Protein AF-A0A1F5VXF1-F1 (afdb_monomer)

Structure (mmCIF, N/CA/C/O backbone):
data_AF-A0A1F5VXF1-F1
#
_entry.id   AF-A0A1F5VXF1-F1
#
loop_
_atom_site.group_PDB
_atom_site.id
_atom_site.type_symbol
_atom_site.label_atom_id
_atom_site.label_alt_id
_atom_site.label_comp_id
_atom_site.label_asym_id
_atom_site.label_entity_id
_atom_site.label_seq_id
_atom_site.pdbx_PDB_ins_code
_atom_site.Cartn_x
_atom_site.Cartn_y
_atom_site.Cartn_z
_atom_site.occupancy
_atom_site.B_iso_or_equiv
_atom_site.auth_seq_id
_atom_site.auth_comp_id
_atom_site.auth_asym_id
_atom_site.auth_atom_id
_atom_site.pdbx_PDB_model_num
ATOM 1 N N . MET A 1 1 ? 38.633 -67.587 11.290 1.00 34.06 1 MET A N 1
ATOM 2 C CA . MET A 1 1 ? 39.852 -68.099 11.952 1.00 34.06 1 MET A CA 1
ATOM 3 C C . MET A 1 1 ? 40.812 -66.940 12.156 1.00 34.06 1 MET A C 1
ATOM 5 O O . MET A 1 1 ? 41.387 -66.480 11.185 1.00 34.06 1 MET A O 1
ATOM 9 N N . CYS A 1 2 ? 40.861 -66.429 13.385 1.00 26.14 2 CYS A N 1
ATOM 10 C CA . CYS A 1 2 ? 42.018 -65.940 14.148 1.00 26.14 2 CYS A CA 1
ATOM 11 C C . CYS A 1 2 ? 41.472 -65.063 15.280 1.00 26.14 2 CYS A C 1
ATOM 13 O O . CYS A 1 2 ? 40.596 -64.229 15.069 1.00 26.14 2 CYS A O 1
ATOM 15 N N . ALA A 1 3 ? 41.905 -65.400 16.489 1.00 30.88 3 ALA A N 1
ATOM 16 C CA . ALA A 1 3 ? 41.352 -64.979 17.761 1.00 30.88 3 ALA A CA 1
ATOM 17 C C . ALA A 1 3 ? 41.831 -63.583 18.192 1.00 30.88 3 ALA A C 1
ATOM 19 O O . ALA A 1 3 ? 42.852 -63.086 17.726 1.00 30.88 3 ALA A O 1
ATOM 20 N N . PHE A 1 4 ? 41.048 -63.010 19.107 1.00 34.38 4 PHE A N 1
ATOM 21 C CA . PHE A 1 4 ? 41.261 -61.791 19.882 1.00 34.38 4 PHE A CA 1
ATOM 22 C C . PHE A 1 4 ? 42.680 -61.635 20.451 1.00 34.38 4 PHE A C 1
ATOM 24 O O . PHE A 1 4 ? 43.220 -62.589 21.005 1.00 34.38 4 PHE A O 1
ATOM 31 N N . ASP A 1 5 ? 43.165 -60.390 20.515 1.00 29.59 5 ASP A N 1
ATOM 32 C CA . ASP A 1 5 ? 43.606 -59.875 21.812 1.00 29.59 5 ASP A CA 1
ATOM 33 C C . ASP A 1 5 ? 43.200 -58.406 22.016 1.00 29.59 5 ASP A C 1
ATOM 35 O O . ASP A 1 5 ? 43.254 -57.566 21.117 1.00 29.59 5 ASP A O 1
ATOM 39 N N . ASN A 1 6 ? 42.708 -58.155 23.223 1.00 43.22 6 ASN A N 1
ATOM 40 C CA . ASN A 1 6 ? 42.123 -56.925 23.724 1.00 43.22 6 ASN A CA 1
ATOM 41 C C . ASN A 1 6 ? 43.217 -55.915 24.074 1.00 43.22 6 ASN A C 1
ATOM 43 O O . ASN A 1 6 ? 44.123 -56.260 24.830 1.00 43.22 6 ASN A O 1
ATOM 47 N N . ARG A 1 7 ? 43.050 -54.659 23.626 1.00 37.84 7 ARG A N 1
ATOM 48 C CA . ARG A 1 7 ? 43.332 -53.384 24.340 1.00 37.84 7 ARG A CA 1
ATOM 49 C C . ARG A 1 7 ? 43.581 -52.254 23.330 1.00 37.84 7 ARG A C 1
ATOM 51 O O . ARG A 1 7 ? 44.729 -51.947 23.046 1.00 37.84 7 ARG A O 1
ATOM 58 N N . ALA A 1 8 ? 42.512 -51.640 22.805 1.00 37.00 8 ALA A N 1
ATOM 59 C CA . ALA A 1 8 ? 42.504 -50.248 22.291 1.00 37.00 8 ALA A CA 1
ATOM 60 C C . ALA A 1 8 ? 41.122 -49.780 21.755 1.00 37.00 8 ALA A C 1
ATOM 62 O O . ALA A 1 8 ? 41.051 -48.853 20.951 1.00 37.00 8 ALA A O 1
ATOM 63 N N . SER A 1 9 ? 39.997 -50.396 22.141 1.00 42.25 9 SER A N 1
ATOM 64 C CA . SER A 1 9 ? 38.721 -50.226 21.416 1.00 42.25 9 SER A CA 1
ATOM 65 C C . SER A 1 9 ? 37.739 -49.184 21.968 1.00 42.25 9 SER A C 1
ATOM 67 O O . SER A 1 9 ? 36.578 -49.207 21.580 1.00 42.25 9 SER A O 1
ATOM 69 N N . ILE A 1 10 ? 38.167 -48.236 22.809 1.00 40.75 10 ILE A N 1
ATOM 70 C CA . ILE A 1 10 ? 37.302 -47.093 23.182 1.00 40.75 10 ILE A CA 1
ATOM 71 C C . ILE A 1 10 ? 37.828 -45.781 22.581 1.00 40.75 10 ILE A C 1
ATOM 73 O O . ILE A 1 10 ? 37.040 -44.996 22.068 1.00 40.75 10 ILE A O 1
ATOM 77 N N . ALA A 1 11 ? 39.146 -45.577 22.487 1.00 39.94 11 ALA A N 1
ATOM 78 C CA . ALA A 1 11 ? 39.702 -44.345 21.910 1.00 39.94 11 ALA A CA 1
ATOM 79 C C . ALA A 1 11 ? 39.515 -44.232 20.380 1.00 39.94 11 ALA A C 1
ATOM 81 O O . ALA A 1 11 ? 39.262 -43.143 19.874 1.00 39.94 11 ALA A O 1
ATOM 82 N N . ASN A 1 12 ? 39.558 -45.348 19.642 1.00 42.38 12 ASN A N 1
ATOM 83 C CA . ASN A 1 12 ? 39.394 -45.323 18.182 1.00 42.38 12 ASN A CA 1
ATOM 84 C C . ASN A 1 12 ? 37.930 -45.226 17.724 1.00 42.38 12 ASN A C 1
ATOM 86 O O . ASN A 1 12 ? 37.684 -44.751 16.620 1.00 42.38 12 ASN A O 1
ATOM 90 N N . TYR A 1 13 ? 36.957 -45.613 18.558 1.00 42.59 13 TYR A N 1
ATOM 91 C CA . TYR A 1 13 ? 35.538 -45.420 18.234 1.00 42.59 13 TYR A CA 1
ATOM 92 C C . TYR A 1 13 ? 35.141 -43.947 18.387 1.00 42.59 13 TYR A C 1
ATOM 94 O O . TYR A 1 13 ? 34.459 -43.412 17.522 1.00 42.59 13 TYR A O 1
ATOM 102 N N . TYR A 1 14 ? 35.656 -43.257 19.413 1.00 43.12 14 TYR A N 1
ATOM 103 C CA . TYR A 1 14 ? 35.453 -41.814 19.554 1.00 43.12 14 TYR A CA 1
ATOM 104 C C . TYR A 1 14 ? 36.180 -41.012 18.470 1.00 43.12 14 TYR A C 1
ATOM 106 O O . TYR A 1 14 ? 35.607 -40.046 17.984 1.00 43.12 14 TYR A O 1
ATOM 114 N N . LEU A 1 15 ? 37.376 -41.419 18.020 1.00 42.12 15 LEU A N 1
ATOM 115 C CA . LEU A 1 15 ? 38.070 -40.712 16.933 1.00 42.12 15 LEU A CA 1
ATOM 116 C C . LEU A 1 15 ? 37.389 -40.898 15.567 1.00 42.12 15 LEU A C 1
ATOM 118 O O . LEU A 1 15 ? 37.301 -39.946 14.803 1.00 42.12 15 LEU A O 1
ATOM 122 N N . VAL A 1 16 ? 36.870 -42.093 15.262 1.00 46.31 16 VAL A N 1
ATOM 123 C CA . VAL A 1 16 ? 36.152 -42.344 13.999 1.00 46.31 16 VAL A CA 1
ATOM 124 C C . VAL A 1 16 ? 34.763 -41.701 14.014 1.00 46.31 16 VAL A C 1
ATOM 126 O O . VAL A 1 16 ? 34.360 -41.134 13.006 1.00 46.31 16 VAL A O 1
ATOM 129 N N . VAL A 1 17 ? 34.061 -41.693 15.153 1.00 48.44 17 VAL A N 1
ATOM 130 C CA . VAL A 1 17 ? 32.784 -40.972 15.293 1.00 48.44 17 VAL A CA 1
ATOM 131 C C . VAL A 1 17 ? 32.999 -39.456 15.275 1.00 48.44 17 VAL A C 1
ATOM 133 O O . VAL A 1 17 ? 32.222 -38.763 14.633 1.00 48.44 17 VAL A O 1
ATOM 136 N N . LEU A 1 18 ? 34.082 -38.928 15.859 1.00 43.34 18 LEU A N 1
ATOM 137 C CA . LEU A 1 18 ? 34.434 -37.507 15.743 1.00 43.34 18 LEU A CA 1
ATOM 138 C C . LEU A 1 18 ? 34.889 -37.130 14.328 1.00 43.34 18 LEU A C 1
ATOM 140 O O . LEU A 1 18 ? 34.574 -36.034 13.889 1.00 43.34 18 LEU A O 1
ATOM 144 N N . CYS A 1 19 ? 35.556 -38.016 13.581 1.00 36.12 19 CYS A N 1
ATOM 145 C CA . CYS A 1 19 ? 35.872 -37.773 12.171 1.00 36.12 19 CYS A CA 1
ATOM 146 C C . CYS A 1 19 ? 34.642 -37.889 11.258 1.00 36.12 19 CYS A C 1
ATOM 148 O O . CYS A 1 19 ? 34.554 -37.138 10.298 1.00 36.12 19 CYS A O 1
ATOM 150 N N . ILE A 1 20 ? 33.679 -38.770 11.547 1.00 42.03 20 ILE A N 1
ATOM 151 C CA . ILE A 1 20 ? 32.423 -38.867 10.781 1.00 42.03 20 ILE A CA 1
ATOM 152 C C . ILE A 1 20 ? 31.496 -37.693 11.117 1.00 42.03 20 ILE A C 1
ATOM 154 O O . ILE A 1 20 ? 30.922 -37.113 10.207 1.00 42.03 20 ILE A O 1
ATOM 158 N N . ILE A 1 21 ? 31.418 -37.270 12.383 1.00 43.28 21 ILE A N 1
ATOM 159 C CA . ILE A 1 21 ? 30.711 -36.045 12.779 1.00 43.28 21 ILE A CA 1
ATOM 160 C C . ILE A 1 21 ? 31.430 -34.815 12.218 1.00 43.28 21 ILE A C 1
ATOM 162 O O . ILE A 1 21 ? 30.759 -33.915 11.747 1.00 43.28 21 ILE A O 1
ATOM 166 N N . ALA A 1 22 ? 32.764 -34.783 12.158 1.00 38.69 22 ALA A N 1
ATOM 167 C CA . ALA A 1 22 ? 33.488 -33.697 11.499 1.00 38.69 22 ALA A CA 1
ATOM 168 C C . ALA A 1 22 ? 33.308 -33.712 9.975 1.00 38.69 22 ALA A C 1
ATOM 170 O O . ALA A 1 22 ? 33.244 -32.647 9.395 1.00 38.69 22 ALA A O 1
ATOM 171 N N . VAL A 1 23 ? 33.174 -34.863 9.308 1.00 35.53 23 VAL A N 1
ATOM 172 C CA . VAL A 1 23 ? 32.897 -34.923 7.857 1.00 35.53 23 VAL A CA 1
ATOM 173 C C . VAL A 1 23 ? 31.427 -34.616 7.543 1.00 35.53 23 VAL A C 1
ATOM 175 O O . VAL A 1 23 ? 31.153 -34.018 6.510 1.00 35.53 23 VAL A O 1
ATOM 178 N N . ILE A 1 24 ? 30.486 -34.943 8.433 1.00 35.91 24 ILE A N 1
ATOM 179 C CA . ILE A 1 24 ? 29.073 -34.548 8.305 1.00 35.91 24 ILE A CA 1
ATOM 180 C C . ILE A 1 24 ? 28.904 -33.058 8.624 1.00 35.91 24 ILE A C 1
ATOM 182 O O . ILE A 1 24 ? 28.286 -32.353 7.840 1.00 35.91 24 ILE A O 1
ATOM 186 N N . LEU A 1 25 ? 29.549 -32.542 9.675 1.00 33.66 25 LEU A N 1
ATOM 187 C CA . LEU A 1 25 ? 29.563 -31.110 9.986 1.00 33.66 25 LEU A CA 1
ATOM 188 C C . LEU A 1 25 ? 30.375 -30.304 8.970 1.00 33.66 25 LEU A C 1
ATOM 190 O O . LEU A 1 25 ? 30.070 -29.143 8.770 1.00 33.66 25 LEU A O 1
ATOM 194 N N . VAL A 1 26 ? 31.368 -30.889 8.294 1.00 33.47 26 VAL A N 1
ATOM 195 C CA . VAL A 1 26 ? 32.073 -30.236 7.179 1.00 33.47 26 VAL A CA 1
ATOM 196 C C . VAL A 1 26 ? 31.274 -30.345 5.878 1.00 33.47 26 VAL A C 1
ATOM 198 O O . VAL A 1 26 ? 31.354 -29.426 5.086 1.00 33.47 26 VAL A O 1
ATOM 201 N N . ASN A 1 27 ? 30.428 -31.356 5.658 1.00 28.70 27 ASN A N 1
ATOM 202 C CA . ASN A 1 27 ? 29.498 -31.343 4.516 1.00 28.70 27 ASN A CA 1
ATOM 203 C C . ASN A 1 27 ? 28.272 -30.442 4.748 1.00 28.70 27 ASN A C 1
ATOM 205 O O . ASN A 1 27 ? 27.774 -29.866 3.787 1.00 28.70 27 ASN A O 1
ATOM 209 N N . GLU A 1 28 ? 27.824 -30.255 5.992 1.00 31.94 28 GLU A N 1
ATOM 210 C CA . GLU A 1 28 ? 26.800 -29.258 6.342 1.00 31.94 28 GLU A CA 1
ATOM 211 C C . GLU A 1 28 ? 27.391 -27.838 6.466 1.00 31.94 28 GLU A C 1
ATOM 213 O O . GLU A 1 28 ? 26.698 -26.871 6.173 1.00 31.94 28 GLU A O 1
ATOM 218 N N . ALA A 1 29 ? 28.688 -27.691 6.775 1.00 29.91 29 ALA A N 1
ATOM 219 C CA . ALA A 1 29 ? 29.400 -26.403 6.766 1.00 29.91 29 ALA A CA 1
ATOM 220 C C . ALA A 1 29 ? 30.117 -26.071 5.438 1.00 29.91 29 ALA A C 1
ATOM 222 O O . ALA A 1 29 ? 30.647 -24.974 5.301 1.00 29.91 29 ALA A O 1
ATOM 223 N N . ILE A 1 30 ? 30.119 -26.973 4.446 1.00 31.50 30 ILE A N 1
ATOM 224 C CA . ILE A 1 30 ? 30.472 -26.679 3.038 1.00 31.50 30 ILE A CA 1
ATOM 225 C C . ILE A 1 30 ? 29.205 -26.400 2.201 1.00 31.50 30 ILE A C 1
ATOM 227 O O . ILE A 1 30 ? 29.298 -25.961 1.059 1.00 31.50 30 ILE A O 1
ATOM 231 N N . ALA A 1 31 ? 28.007 -26.505 2.789 1.00 31.73 31 ALA A N 1
ATOM 232 C CA . ALA A 1 31 ? 26.781 -25.902 2.252 1.00 31.73 31 ALA A CA 1
ATOM 233 C C . ALA A 1 31 ? 26.610 -24.426 2.681 1.00 31.73 31 ALA A C 1
ATOM 235 O O . ALA A 1 31 ? 25.496 -23.916 2.763 1.00 31.73 31 ALA A O 1
ATOM 236 N N . GLY A 1 32 ? 27.721 -23.742 2.965 1.00 35.91 32 GLY A N 1
ATOM 237 C CA . GLY A 1 32 ? 27.763 -22.339 3.356 1.00 35.91 32 GLY A CA 1
ATOM 238 C C . GLY A 1 32 ? 29.030 -21.662 2.850 1.00 35.91 32 GLY A C 1
ATOM 239 O O . GLY A 1 32 ? 29.898 -21.350 3.652 1.00 35.91 32 GLY A O 1
ATOM 240 N N . ASP A 1 33 ? 29.149 -21.520 1.529 1.00 29.86 33 ASP A N 1
ATOM 241 C CA . ASP A 1 33 ? 29.588 -20.298 0.826 1.00 29.86 33 ASP A CA 1
ATOM 242 C C . ASP A 1 33 ? 29.550 -20.584 -0.687 1.00 29.86 33 ASP A C 1
ATOM 244 O O . ASP A 1 33 ? 30.559 -20.873 -1.332 1.00 29.86 33 ASP A O 1
ATOM 248 N N . SER A 1 34 ? 28.343 -20.574 -1.256 1.00 26.91 34 SER A N 1
ATOM 249 C CA . SER A 1 34 ? 28.175 -20.148 -2.642 1.00 26.91 34 SER A CA 1
ATOM 250 C C . SER A 1 34 ? 27.785 -18.678 -2.592 1.00 26.91 34 SER A C 1
ATOM 252 O O . SER A 1 34 ? 26.605 -18.326 -2.553 1.00 26.91 34 SER A O 1
ATOM 254 N N . SER A 1 35 ? 28.783 -17.810 -2.544 1.00 32.94 35 SER A N 1
ATOM 255 C CA . SER A 1 35 ? 28.605 -16.429 -2.960 1.00 32.94 35 SER A CA 1
ATOM 256 C C . SER A 1 35 ? 28.038 -16.435 -4.390 1.00 32.94 35 SER A C 1
ATOM 258 O O . SER A 1 35 ? 28.580 -17.101 -5.268 1.00 32.94 35 SER A O 1
ATOM 260 N N . SER A 1 36 ? 26.928 -15.705 -4.557 1.00 31.98 36 SER A N 1
ATOM 261 C CA . SER A 1 36 ? 26.269 -15.282 -5.805 1.00 31.98 36 SER A CA 1
ATOM 262 C C . SER A 1 36 ? 25.545 -16.330 -6.668 1.00 31.98 36 SER A C 1
ATOM 264 O O . SER A 1 36 ? 25.931 -16.558 -7.806 1.00 31.98 36 SER A O 1
ATOM 266 N N . ALA A 1 37 ? 24.434 -16.880 -6.173 1.00 30.59 37 ALA A N 1
ATOM 267 C CA . ALA A 1 37 ? 23.272 -17.182 -7.019 1.00 30.59 37 ALA A CA 1
ATOM 268 C C . ALA A 1 37 ? 22.028 -16.660 -6.286 1.00 30.59 37 ALA A C 1
ATOM 270 O O . ALA A 1 37 ? 21.797 -16.992 -5.122 1.00 30.59 37 ALA A O 1
ATOM 271 N N . SER A 1 38 ? 21.289 -15.754 -6.905 1.00 41.97 38 SER A N 1
ATOM 272 C CA . SER A 1 38 ? 20.246 -14.969 -6.266 1.00 41.97 38 SER A CA 1
ATOM 273 C C . SER A 1 38 ? 19.035 -15.833 -5.867 1.00 41.97 38 SER A C 1
ATOM 275 O O . SER A 1 38 ? 18.482 -16.603 -6.653 1.00 41.97 38 SER A O 1
ATOM 277 N N . SER A 1 39 ? 18.609 -15.714 -4.605 1.00 60.97 39 SER A N 1
ATOM 278 C CA . SER A 1 39 ? 17.524 -16.507 -4.005 1.00 60.97 39 SER A CA 1
ATOM 279 C C . SER A 1 39 ? 16.139 -16.229 -4.601 1.00 60.97 39 SER A C 1
ATOM 281 O O . SER A 1 39 ? 15.223 -17.026 -4.414 1.00 60.97 39 SER A O 1
ATOM 283 N N . TRP A 1 40 ? 15.957 -15.119 -5.327 1.00 77.75 40 TRP A N 1
ATOM 284 C CA . TRP A 1 40 ? 14.632 -14.699 -5.789 1.00 77.75 40 TRP A CA 1
ATOM 285 C C . TRP A 1 40 ? 14.115 -15.546 -6.957 1.00 77.75 40 TRP A C 1
ATOM 287 O O . TRP A 1 40 ? 12.923 -15.806 -7.025 1.00 77.75 40 TRP A O 1
ATOM 297 N N . ALA A 1 41 ? 14.960 -16.022 -7.875 1.00 82.31 41 ALA A N 1
ATOM 298 C CA . ALA A 1 41 ? 14.481 -16.805 -9.022 1.00 82.31 41 ALA A CA 1
ATOM 299 C C . ALA A 1 41 ? 14.079 -18.245 -8.638 1.00 82.31 41 ALA A C 1
ATOM 301 O O . ALA A 1 41 ? 13.403 -18.941 -9.402 1.00 82.31 41 ALA A O 1
ATOM 302 N N . GLN A 1 42 ? 14.475 -18.712 -7.449 1.00 84.69 42 GLN A N 1
ATOM 303 C CA . GLN A 1 42 ? 14.173 -20.059 -6.981 1.00 84.69 42 GLN A CA 1
ATOM 304 C C . GLN A 1 42 ? 12.659 -20.256 -6.825 1.00 84.69 42 GLN A C 1
ATOM 306 O O . GLN A 1 42 ? 11.990 -19.534 -6.093 1.00 84.69 42 GLN A O 1
ATOM 311 N N . GLY A 1 43 ? 12.106 -21.258 -7.515 1.00 86.50 43 GLY A N 1
ATOM 312 C CA . GLY A 1 43 ? 10.668 -21.549 -7.476 1.00 86.50 43 GLY A CA 1
ATOM 313 C C . GLY A 1 43 ? 9.793 -20.560 -8.257 1.00 86.50 43 GLY A C 1
ATOM 314 O O . GLY A 1 43 ? 8.565 -20.622 -8.137 1.00 86.50 43 GLY A O 1
ATOM 315 N N . TYR A 1 44 ? 10.389 -19.676 -9.069 1.00 92.94 44 TYR A N 1
ATOM 316 C CA . TYR A 1 44 ? 9.641 -18.776 -9.945 1.00 92.94 44 TYR A CA 1
ATOM 317 C C . TYR A 1 44 ? 8.814 -19.586 -10.953 1.00 92.94 44 TYR A C 1
ATOM 319 O O . TYR A 1 44 ? 9.301 -20.506 -11.609 1.00 92.94 44 TYR A O 1
ATOM 327 N N . THR A 1 45 ? 7.528 -19.277 -11.030 1.00 95.62 45 THR A N 1
ATOM 328 C CA . THR A 1 45 ? 6.485 -20.118 -11.611 1.00 95.62 45 THR A CA 1
ATOM 329 C C . THR A 1 45 ? 5.651 -19.300 -12.588 1.00 95.62 45 THR A C 1
ATOM 331 O O . THR A 1 45 ? 5.203 -18.199 -12.267 1.00 95.62 45 THR A O 1
ATOM 334 N N . LEU A 1 46 ? 5.409 -19.868 -13.768 1.00 96.88 46 LEU A N 1
ATOM 335 C CA . LEU A 1 46 ? 4.450 -19.378 -14.750 1.00 96.88 46 LEU A CA 1
ATOM 336 C C . LEU A 1 46 ? 3.086 -20.006 -14.497 1.00 96.88 46 LEU A C 1
ATOM 338 O O . LEU A 1 46 ? 2.974 -21.226 -14.373 1.00 96.88 46 LEU A O 1
ATOM 342 N N . ILE A 1 47 ? 2.052 -19.172 -14.514 1.00 96.81 47 ILE A N 1
ATOM 343 C CA . ILE A 1 47 ? 0.651 -19.574 -14.469 1.00 96.81 47 ILE A CA 1
ATOM 344 C C . ILE A 1 47 ? -0.042 -19.012 -15.710 1.00 96.81 47 ILE A C 1
ATOM 346 O O . ILE A 1 47 ? -0.054 -17.798 -15.927 1.00 96.81 47 ILE A O 1
ATOM 350 N N . LEU A 1 48 ? -0.627 -19.896 -16.518 1.00 95.44 48 LEU A N 1
ATOM 351 C CA . LEU A 1 48 ? -1.451 -19.521 -17.665 1.00 95.44 48 LEU A CA 1
ATOM 352 C C . LEU A 1 48 ? -2.929 -19.654 -17.326 1.00 95.44 48 LEU A C 1
ATOM 354 O O . LEU A 1 48 ? -3.353 -20.621 -16.682 1.00 95.44 48 LEU A O 1
ATOM 358 N N . MET A 1 49 ? -3.708 -18.690 -17.807 1.00 94.75 49 MET A N 1
ATOM 359 C CA . MET A 1 49 ? -5.114 -18.557 -17.472 1.00 94.75 49 MET A CA 1
ATOM 360 C C . MET A 1 49 ? -6.002 -18.320 -18.693 1.00 94.75 49 MET A C 1
ATOM 362 O O . MET A 1 49 ? -5.637 -17.638 -19.651 1.00 94.75 49 MET A O 1
ATOM 366 N N . SER A 1 50 ? -7.231 -18.819 -18.610 1.00 92.88 50 SER A N 1
ATOM 367 C CA . SER A 1 50 ? -8.282 -18.657 -19.613 1.00 92.88 50 SER A CA 1
ATOM 368 C C . SER A 1 50 ? -9.210 -17.472 -19.357 1.00 92.88 50 SER A C 1
ATOM 370 O O . SER A 1 50 ? -10.327 -17.465 -19.885 1.00 92.88 50 SER A O 1
ATOM 372 N N . ASN A 1 51 ? -8.821 -16.535 -18.490 1.00 91.81 51 ASN A N 1
ATOM 373 C CA . ASN A 1 51 ? -9.680 -15.419 -18.107 1.00 91.81 51 ASN A CA 1
ATOM 374 C C . ASN A 1 51 ? -9.970 -14.513 -19.307 1.00 91.81 51 ASN A C 1
ATOM 376 O O . ASN A 1 51 ? -9.170 -14.394 -20.236 1.00 91.81 51 ASN A O 1
ATOM 380 N N . LYS A 1 52 ? -11.145 -13.887 -19.301 1.00 89.56 52 LYS A N 1
ATOM 381 C CA . LYS A 1 52 ? -11.609 -13.035 -20.408 1.00 89.56 52 LYS A CA 1
ATOM 382 C C . LYS A 1 52 ? -11.182 -11.588 -20.258 1.00 89.56 52 LYS A C 1
ATOM 384 O O . LYS A 1 52 ? -11.019 -10.884 -21.250 1.00 89.56 52 LYS A O 1
ATOM 389 N N . ASP A 1 53 ? -11.068 -11.145 -19.018 1.00 90.50 53 ASP A N 1
ATOM 390 C CA . ASP A 1 53 ? -10.801 -9.767 -18.669 1.00 90.50 53 ASP A CA 1
ATOM 391 C C . ASP A 1 53 ? -9.979 -9.686 -17.385 1.00 90.50 53 ASP A C 1
ATOM 393 O O . ASP A 1 53 ? -9.638 -10.680 -16.738 1.00 90.50 53 ASP A O 1
ATOM 397 N N . ILE A 1 54 ? -9.635 -8.456 -17.037 1.00 90.88 54 ILE A N 1
ATOM 398 C CA . ILE A 1 54 ? -8.806 -8.162 -15.883 1.00 90.88 54 ILE A CA 1
ATOM 399 C C . ILE A 1 54 ? -9.490 -8.420 -14.542 1.00 90.88 54 ILE A C 1
ATOM 401 O O . ILE A 1 54 ? -8.807 -8.652 -13.551 1.00 90.88 54 ILE A O 1
ATOM 405 N N . SER A 1 55 ? -10.823 -8.382 -14.481 1.00 89.19 55 SER A N 1
ATOM 406 C CA . SER A 1 55 ? -11.540 -8.681 -13.245 1.00 89.19 55 SER A CA 1
ATOM 407 C C . SER A 1 55 ? -11.376 -10.154 -12.903 1.00 89.19 55 SER A C 1
ATOM 409 O O . SER A 1 55 ? -10.957 -10.473 -11.796 1.00 89.19 55 SER A O 1
ATOM 411 N N . GLU A 1 56 ? -11.617 -11.029 -13.880 1.00 93.50 56 GLU A N 1
ATOM 412 C CA . GLU A 1 56 ? -11.415 -12.469 -13.720 1.00 93.50 56 GLU A CA 1
ATOM 413 C C . GLU A 1 56 ? -9.932 -12.800 -13.420 1.00 93.50 56 GLU A C 1
ATOM 415 O O . GLU A 1 56 ? -9.645 -13.653 -12.582 1.00 93.50 56 GLU A O 1
ATOM 420 N N . ALA A 1 57 ? -8.977 -12.097 -14.044 1.00 93.56 57 ALA A N 1
ATOM 421 C CA . ALA A 1 57 ? -7.546 -12.294 -13.782 1.00 93.56 57 ALA A CA 1
ATOM 422 C C . ALA A 1 57 ? -7.118 -11.822 -12.373 1.00 93.56 57 ALA A C 1
ATOM 424 O O . ALA A 1 57 ? -6.313 -12.479 -11.713 1.00 93.56 57 ALA A O 1
ATOM 425 N N . ASN A 1 58 ? -7.685 -10.717 -11.877 1.00 88.12 58 ASN A N 1
ATOM 426 C CA . ASN A 1 58 ? -7.490 -10.265 -10.496 1.00 88.12 58 ASN A CA 1
ATOM 427 C C . ASN A 1 58 ? -8.069 -11.277 -9.492 1.00 88.12 58 ASN A C 1
ATOM 429 O O . ASN A 1 58 ? -7.404 -11.607 -8.515 1.00 88.12 58 ASN A O 1
ATOM 433 N N . GLU A 1 59 ? -9.251 -11.841 -9.759 1.00 88.19 59 GLU A N 1
ATOM 434 C CA . GLU A 1 59 ? -9.831 -12.911 -8.931 1.00 88.19 59 GLU A CA 1
ATOM 435 C C . GLU A 1 59 ? -8.952 -14.172 -8.908 1.00 88.19 59 GLU A C 1
ATOM 437 O O . GLU A 1 59 ? -8.861 -14.851 -7.883 1.00 88.19 59 GLU A O 1
ATOM 442 N N . ALA A 1 60 ? -8.295 -14.506 -10.023 1.00 92.62 60 ALA A N 1
ATOM 443 C CA . ALA A 1 60 ? -7.332 -15.603 -10.083 1.00 92.62 60 ALA A CA 1
ATOM 444 C C . ALA A 1 60 ? -6.075 -15.306 -9.253 1.00 92.62 60 ALA A C 1
ATOM 446 O O . ALA A 1 60 ? -5.668 -16.146 -8.449 1.00 92.62 60 ALA A O 1
ATOM 447 N N . ARG A 1 61 ? -5.501 -14.102 -9.384 1.00 92.81 61 ARG A N 1
ATOM 448 C CA . ARG A 1 61 ? -4.368 -13.639 -8.566 1.00 92.81 61 ARG A CA 1
ATOM 449 C C . ARG A 1 61 ? -4.697 -13.716 -7.079 1.00 92.81 61 ARG A C 1
ATOM 451 O O . ARG A 1 61 ? -3.946 -14.323 -6.317 1.00 92.81 61 ARG A O 1
ATOM 458 N N . ASP A 1 62 ? -5.816 -13.130 -6.672 1.00 83.44 62 ASP A N 1
ATOM 459 C CA . ASP A 1 62 ? -6.225 -13.066 -5.268 1.00 83.44 62 ASP A CA 1
ATOM 460 C C . ASP A 1 62 ? -6.482 -14.471 -4.715 1.00 83.44 62 ASP A C 1
ATOM 462 O O . ASP A 1 62 ? -6.127 -14.769 -3.573 1.00 83.44 62 ASP A O 1
ATOM 466 N N . TYR A 1 63 ? -7.009 -15.378 -5.545 1.00 85.25 63 TYR A N 1
ATOM 467 C CA . TYR A 1 63 ? -7.132 -16.786 -5.191 1.00 85.25 63 TYR A CA 1
ATOM 468 C C . TYR A 1 63 ? -5.769 -17.451 -4.978 1.00 85.25 63 TYR A C 1
ATOM 470 O O . TYR A 1 63 ? -5.574 -18.068 -3.933 1.00 85.25 63 TYR A O 1
ATOM 478 N N . VAL A 1 64 ? -4.803 -17.286 -5.886 1.00 84.00 64 VAL A N 1
ATOM 479 C CA . VAL A 1 64 ? -3.439 -17.820 -5.703 1.00 84.00 64 VAL A CA 1
ATOM 480 C C . VAL A 1 64 ? -2.803 -17.282 -4.418 1.00 84.00 64 VAL A C 1
ATOM 482 O O . VAL A 1 64 ? -2.286 -18.057 -3.611 1.00 84.00 64 VAL A O 1
ATOM 485 N N . ILE A 1 65 ? -2.926 -15.976 -4.180 1.00 80.25 65 ILE A N 1
ATOM 486 C CA . ILE A 1 65 ? -2.443 -15.305 -2.969 1.00 80.25 65 ILE A CA 1
ATOM 487 C C . ILE A 1 65 ? -3.156 -15.820 -1.705 1.00 80.25 65 ILE A C 1
ATOM 489 O O . ILE A 1 65 ? -2.546 -15.937 -0.639 1.00 80.25 65 ILE A O 1
ATOM 493 N N . SER A 1 66 ? -4.442 -16.173 -1.790 1.00 74.00 66 SER A N 1
ATOM 494 C CA . SER A 1 66 ? -5.192 -16.777 -0.676 1.00 74.00 66 SER A CA 1
ATOM 495 C C . SER A 1 66 ? -4.724 -18.194 -0.328 1.00 74.00 66 SER A C 1
ATOM 497 O O . SER A 1 66 ? -4.911 -18.635 0.802 1.00 74.00 66 SER A O 1
ATOM 499 N N . GLN A 1 67 ? -4.117 -18.906 -1.284 1.00 79.06 67 GLN A N 1
ATOM 500 C CA . GLN A 1 67 ? -3.569 -20.251 -1.087 1.00 79.06 67 GLN A CA 1
ATOM 501 C C . GLN A 1 67 ? -2.101 -20.240 -0.624 1.00 79.06 67 GLN A C 1
ATOM 503 O O . GLN A 1 67 ? -1.496 -21.305 -0.522 1.00 79.06 67 GLN A O 1
ATOM 508 N N . GLY A 1 68 ? -1.533 -19.061 -0.346 1.00 70.50 68 GLY A N 1
ATOM 509 C CA . GLY A 1 68 ? -0.146 -18.897 0.099 1.00 70.50 68 GLY A CA 1
ATOM 510 C C . GLY A 1 68 ? 0.865 -18.666 -1.028 1.00 70.50 68 GLY A C 1
ATOM 511 O O . GLY A 1 68 ? 2.062 -18.678 -0.769 1.00 70.50 68 GLY A O 1
ATOM 512 N N . GLY A 1 69 ? 0.419 -18.467 -2.273 1.00 80.56 69 GLY A N 1
ATOM 513 C CA . GLY A 1 69 ? 1.299 -18.027 -3.358 1.00 80.56 69 GLY A CA 1
ATOM 514 C C . GLY A 1 69 ? 1.626 -16.531 -3.284 1.00 80.56 69 GLY A C 1
ATOM 515 O O . GLY A 1 69 ? 0.881 -15.750 -2.696 1.00 80.56 69 GLY A O 1
ATOM 516 N N . ALA A 1 70 ? 2.703 -16.116 -3.943 1.00 86.25 70 ALA A N 1
ATOM 517 C CA . ALA A 1 70 ? 3.039 -14.711 -4.172 1.00 86.25 70 ALA A CA 1
ATOM 518 C C . ALA A 1 70 ? 3.058 -14.442 -5.679 1.00 86.25 70 ALA A C 1
ATOM 520 O O . ALA A 1 70 ? 3.679 -15.195 -6.424 1.00 86.25 70 ALA A O 1
ATOM 521 N N . ILE A 1 71 ? 2.391 -13.387 -6.149 1.00 94.88 71 ILE A N 1
ATOM 522 C CA . ILE A 1 71 ? 2.358 -13.032 -7.575 1.00 94.88 71 ILE A CA 1
ATOM 523 C C . ILE A 1 71 ? 3.207 -11.784 -7.798 1.00 94.88 71 ILE A C 1
ATOM 525 O O . ILE A 1 71 ? 2.848 -10.706 -7.341 1.00 94.88 71 ILE A O 1
ATOM 529 N N . ALA A 1 72 ? 4.313 -11.933 -8.526 1.00 96.19 72 ALA A N 1
ATOM 530 C CA . ALA A 1 72 ? 5.200 -10.833 -8.882 1.00 96.19 72 ALA A CA 1
ATOM 531 C C . ALA A 1 72 ? 4.611 -9.971 -9.998 1.00 96.19 72 ALA A C 1
ATOM 533 O O . ALA A 1 72 ? 4.495 -8.755 -9.858 1.00 96.19 72 ALA A O 1
ATOM 534 N N . ILE A 1 73 ? 4.216 -10.623 -11.093 1.00 98.00 73 ILE A N 1
ATOM 535 C CA . ILE A 1 73 ? 3.680 -9.976 -12.286 1.00 98.00 73 ILE A CA 1
ATOM 536 C C . ILE A 1 73 ? 2.316 -10.573 -12.610 1.00 98.00 73 ILE A C 1
ATOM 538 O O . ILE A 1 73 ? 2.187 -11.784 -12.786 1.00 98.00 73 ILE A O 1
ATOM 542 N N . LEU A 1 74 ? 1.313 -9.715 -12.759 1.00 97.56 74 LEU A N 1
ATOM 543 C CA . LEU A 1 74 ? 0.049 -10.043 -13.405 1.00 97.56 74 LEU A CA 1
ATOM 544 C C . LEU A 1 74 ? 0.032 -9.364 -14.776 1.00 97.56 74 LEU A C 1
ATOM 546 O O . LEU A 1 74 ? -0.094 -8.150 -14.854 1.00 97.56 74 LEU A O 1
ATOM 550 N N . SER A 1 75 ? 0.144 -10.135 -15.857 1.00 96.12 75 SER A N 1
ATOM 551 C CA . SER A 1 75 ? -0.057 -9.662 -17.229 1.00 96.12 75 SER A CA 1
ATOM 552 C C . SER A 1 75 ? -1.440 -10.111 -17.712 1.00 96.12 75 SER A C 1
ATOM 554 O O . SER A 1 75 ? -1.592 -11.213 -18.258 1.00 96.12 75 SER A O 1
ATOM 556 N N . PRO A 1 76 ? -2.475 -9.292 -17.477 1.00 92.50 76 PRO A N 1
ATOM 557 C CA . PRO A 1 76 ? -3.843 -9.689 -17.728 1.00 92.50 76 PRO A CA 1
ATOM 558 C C . PRO A 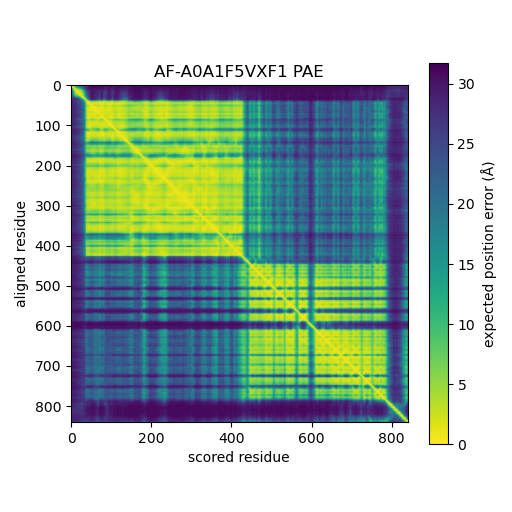1 76 ? -4.145 -9.780 -19.235 1.00 92.50 76 PRO A C 1
ATOM 560 O O . PRO A 1 76 ? -3.554 -9.050 -20.031 1.00 92.50 76 PRO A O 1
ATOM 563 N N . PRO A 1 77 ? -5.114 -10.626 -19.627 1.00 92.38 77 PRO A N 1
ATOM 564 C CA . PRO A 1 77 ? -5.886 -11.500 -18.746 1.00 92.38 77 PRO A CA 1
ATOM 565 C C . PRO A 1 77 ? -5.293 -12.914 -18.607 1.00 92.38 77 PRO A C 1
ATOM 567 O O . PRO A 1 77 ? -5.894 -13.735 -17.930 1.00 92.38 77 PRO A O 1
ATOM 570 N N . HIS A 1 78 ? -4.153 -13.235 -19.231 1.00 94.31 78 HIS A N 1
ATOM 571 C CA . HIS A 1 78 ? -3.756 -14.638 -19.440 1.00 94.31 78 HIS A CA 1
ATOM 572 C C . HIS A 1 78 ? -2.527 -15.120 -18.666 1.00 94.31 78 HIS A C 1
ATOM 574 O O . HIS A 1 78 ? -2.342 -16.331 -18.556 1.00 94.31 78 HIS A O 1
ATOM 580 N N . VAL A 1 79 ? -1.676 -14.230 -18.150 1.00 96.31 79 VAL A N 1
ATOM 581 C CA . VAL A 1 79 ? -0.367 -14.621 -17.603 1.00 96.31 79 VAL A CA 1
ATOM 582 C C . VAL A 1 79 ? -0.180 -14.083 -16.187 1.00 96.31 79 VAL A C 1
ATOM 584 O O . VAL A 1 79 ? -0.353 -12.892 -15.938 1.00 96.31 79 VAL A O 1
ATOM 587 N N . MET A 1 80 ? 0.233 -14.953 -15.266 1.00 97.38 80 MET A N 1
ATOM 588 C CA . MET A 1 80 ? 0.789 -14.568 -13.966 1.00 97.38 80 MET A CA 1
ATOM 589 C C . MET A 1 80 ? 2.150 -15.216 -13.762 1.00 97.38 80 MET A C 1
ATOM 591 O O . MET A 1 80 ? 2.352 -16.374 -14.127 1.00 97.38 80 MET A O 1
ATOM 595 N N . LEU A 1 81 ? 3.056 -14.476 -13.134 1.00 97.94 81 LEU A N 1
ATOM 596 C CA . LEU A 1 81 ? 4.384 -14.933 -12.750 1.00 97.94 81 LEU A CA 1
ATOM 597 C C . LEU A 1 81 ? 4.586 -14.689 -11.259 1.00 97.94 81 LEU A C 1
ATOM 599 O O . LEU A 1 81 ? 4.230 -13.623 -10.754 1.00 97.94 81 LEU A O 1
ATOM 603 N N . GLY A 1 82 ? 5.169 -15.648 -10.552 1.00 95.25 82 GLY A N 1
ATOM 604 C CA . GLY A 1 82 ? 5.425 -15.506 -9.122 1.00 95.25 82 GLY A CA 1
ATOM 605 C C . GLY A 1 82 ? 5.907 -16.794 -8.475 1.00 95.25 82 GLY A C 1
ATOM 606 O O . GLY A 1 82 ? 6.439 -17.665 -9.149 1.00 95.25 82 GLY A O 1
ATOM 607 N N . TRP A 1 83 ? 5.706 -16.934 -7.172 1.00 91.69 83 TRP A N 1
ATOM 608 C CA . TRP A 1 83 ? 6.154 -18.082 -6.391 1.00 91.69 83 TRP A CA 1
ATOM 609 C C . TRP A 1 83 ? 4.969 -18.864 -5.855 1.00 91.69 83 TRP A C 1
ATOM 611 O O . TRP A 1 83 ? 4.060 -18.311 -5.235 1.00 91.69 83 TRP A O 1
ATOM 621 N N . ILE A 1 84 ? 4.997 -20.172 -6.092 1.00 88.06 84 ILE A N 1
ATOM 622 C CA . ILE A 1 84 ? 3.956 -21.103 -5.672 1.00 88.06 84 ILE A CA 1
ATOM 623 C C . ILE A 1 84 ? 4.597 -22.136 -4.744 1.00 88.06 84 ILE A C 1
ATOM 625 O O . ILE A 1 84 ? 5.444 -22.905 -5.206 1.00 88.06 84 ILE A O 1
ATOM 629 N N . PRO A 1 85 ? 4.217 -22.169 -3.452 1.00 79.12 85 PRO A N 1
ATOM 630 C CA . PRO A 1 85 ? 4.682 -23.183 -2.517 1.00 79.12 85 PRO A CA 1
ATOM 631 C C . PRO A 1 85 ? 4.496 -24.618 -3.021 1.00 79.12 85 PRO A C 1
ATOM 633 O O . PRO A 1 85 ? 3.584 -24.940 -3.792 1.00 79.12 85 PRO A O 1
ATOM 636 N N . ALA A 1 86 ? 5.350 -25.522 -2.546 1.00 77.94 86 ALA A N 1
ATOM 637 C CA . ALA A 1 86 ? 5.238 -26.933 -2.886 1.00 77.94 86 ALA A CA 1
ATOM 638 C C . ALA A 1 86 ? 3.872 -27.503 -2.448 1.00 77.94 86 ALA A C 1
ATOM 640 O O . ALA A 1 86 ? 3.388 -27.241 -1.350 1.00 77.94 86 ALA A O 1
ATOM 641 N N . GLY A 1 87 ? 3.240 -28.299 -3.315 1.00 78.94 87 GLY A N 1
ATOM 642 C CA . GLY A 1 87 ? 2.001 -29.017 -2.994 1.00 78.94 87 GLY A CA 1
ATOM 643 C C . GLY A 1 87 ? 0.693 -28.224 -3.125 1.00 78.94 87 GLY A C 1
ATOM 644 O O . GLY A 1 87 ? -0.371 -28.820 -2.957 1.00 78.94 87 GLY A O 1
ATOM 645 N N . ILE A 1 88 ? 0.719 -26.926 -3.465 1.00 83.75 88 ILE A N 1
ATOM 646 C CA . ILE A 1 88 ? -0.528 -26.165 -3.699 1.00 83.75 88 ILE A CA 1
ATOM 647 C C . ILE A 1 88 ? -0.970 -26.130 -5.168 1.00 83.75 88 ILE A C 1
ATOM 649 O O . ILE A 1 88 ? -2.139 -25.869 -5.434 1.00 83.75 88 ILE A O 1
ATOM 653 N N . SER A 1 89 ? -0.082 -26.437 -6.121 1.00 85.88 89 SER A N 1
ATOM 654 C CA . SER A 1 89 ? -0.381 -26.357 -7.565 1.00 85.88 89 SER A CA 1
ATOM 655 C C . SER A 1 89 ? -1.624 -27.165 -7.969 1.00 85.88 89 SER A C 1
ATOM 657 O O . SER A 1 89 ? -2.476 -26.655 -8.694 1.00 85.88 89 SER A O 1
ATOM 659 N N . ASP A 1 90 ? -1.799 -28.372 -7.420 1.00 85.94 90 ASP A N 1
ATOM 660 C CA . ASP A 1 90 ? -2.964 -29.230 -7.696 1.00 85.94 90 ASP A CA 1
ATOM 661 C C . ASP A 1 90 ? -4.291 -28.626 -7.210 1.00 85.94 90 ASP A C 1
ATOM 663 O O . ASP A 1 90 ? -5.352 -28.933 -7.752 1.00 85.94 90 ASP A O 1
ATOM 667 N N . LYS A 1 91 ? -4.251 -27.750 -6.197 1.00 86.25 91 LYS A N 1
ATOM 668 C CA . LYS A 1 91 ? -5.437 -27.034 -5.698 1.00 86.25 91 LYS A CA 1
ATOM 669 C C . LYS A 1 91 ? -5.817 -25.862 -6.601 1.00 86.25 91 LYS A C 1
ATOM 671 O O . LYS A 1 91 ? -6.990 -25.501 -6.662 1.00 86.25 91 LYS A O 1
ATOM 676 N N . LEU A 1 92 ? -4.829 -25.269 -7.272 1.00 92.00 92 LEU A N 1
ATOM 677 C CA . LEU A 1 92 ? -5.003 -24.106 -8.139 1.00 92.00 92 LEU A CA 1
ATOM 678 C C . LEU A 1 92 ? -5.539 -24.497 -9.519 1.00 92.00 92 LEU A C 1
ATOM 680 O O . LEU A 1 92 ? -6.388 -23.798 -10.071 1.00 92.00 92 LEU A O 1
ATOM 684 N N . LEU A 1 93 ? -5.066 -25.617 -10.071 1.00 94.19 93 LEU A N 1
ATOM 685 C CA . LEU A 1 93 ? -5.441 -26.068 -11.411 1.00 94.19 93 LEU A CA 1
ATOM 686 C C . LEU A 1 93 ? -6.962 -26.251 -11.559 1.00 94.19 93 LEU A C 1
ATOM 688 O O . LEU A 1 93 ? -7.627 -26.913 -10.761 1.00 94.19 93 LEU A O 1
ATOM 692 N N . GLY A 1 94 ? -7.524 -25.658 -12.615 1.00 92.31 94 GLY A N 1
ATOM 693 C CA . GLY A 1 94 ? -8.954 -25.702 -12.923 1.00 92.31 94 GLY A CA 1
ATOM 694 C C . GLY A 1 94 ? -9.827 -24.771 -12.071 1.00 92.31 94 GLY A C 1
ATOM 695 O O . GLY A 1 94 ? -11.055 -24.825 -12.185 1.00 92.31 94 GLY A O 1
ATOM 696 N N . LYS A 1 95 ? -9.237 -23.922 -11.220 1.00 93.00 95 LYS A N 1
ATOM 697 C CA . LYS A 1 95 ? -9.939 -22.897 -10.430 1.00 93.00 95 LYS A CA 1
ATOM 698 C C . LYS A 1 95 ? -9.646 -21.507 -10.978 1.00 93.00 95 LYS A C 1
ATOM 700 O O . LYS A 1 95 ? -8.551 -21.249 -11.455 1.00 93.00 95 LYS A O 1
ATOM 705 N N . ASN A 1 96 ? -10.641 -20.623 -10.936 1.00 91.75 96 ASN A N 1
ATOM 706 C CA . ASN A 1 96 ? -10.535 -19.217 -11.350 1.00 91.75 96 ASN A CA 1
ATOM 707 C C . ASN A 1 96 ? -9.890 -19.005 -12.738 1.00 91.75 96 ASN A C 1
ATOM 709 O O . ASN A 1 96 ? -9.243 -17.995 -12.982 1.00 91.75 96 ASN A O 1
ATOM 713 N N . GLY A 1 97 ? -10.069 -19.957 -13.662 1.00 93.06 97 GLY A N 1
ATOM 714 C CA . GLY A 1 97 ? -9.496 -19.893 -15.009 1.00 93.06 97 GLY A CA 1
ATOM 715 C C . GLY A 1 97 ? -8.034 -20.336 -15.120 1.00 93.06 97 GLY A C 1
ATOM 716 O O . GLY A 1 97 ? -7.488 -20.260 -16.211 1.00 93.06 97 GLY A O 1
ATOM 717 N N . ILE A 1 98 ? -7.400 -20.826 -14.052 1.00 96.19 98 ILE A N 1
ATOM 718 C CA . ILE A 1 98 ? -6.023 -21.339 -14.078 1.00 96.19 98 ILE A CA 1
ATOM 719 C C . ILE A 1 98 ? -5.979 -22.665 -14.850 1.00 96.19 98 ILE A C 1
ATOM 721 O O . ILE A 1 98 ? -6.537 -23.673 -14.411 1.00 96.19 98 ILE A O 1
ATOM 725 N N . GLU A 1 99 ? -5.307 -22.670 -16.002 1.00 94.06 99 GLU A N 1
ATOM 726 C CA . GLU A 1 99 ? -5.234 -23.827 -16.906 1.00 94.06 99 GLU A CA 1
ATOM 727 C C . GLU A 1 99 ? -3.921 -24.598 -16.771 1.00 94.06 99 GLU A C 1
ATOM 729 O O . GLU A 1 99 ? -3.893 -25.813 -16.968 1.00 94.06 99 GLU A O 1
ATOM 734 N N . PHE A 1 100 ? -2.825 -23.901 -16.473 1.00 93.56 100 PHE A N 1
ATOM 735 C CA . PHE A 1 100 ? -1.492 -24.483 -16.540 1.00 93.56 100 PHE A CA 1
ATOM 736 C C . PHE A 1 100 ? -0.526 -23.776 -15.592 1.00 93.56 100 PHE A C 1
ATOM 738 O O . PHE A 1 100 ? -0.569 -22.556 -15.459 1.00 93.56 100 PHE A O 1
ATOM 745 N N . ILE A 1 101 ? 0.344 -24.552 -14.945 1.00 95.44 101 ILE A N 1
ATOM 746 C CA . ILE A 1 101 ? 1.350 -24.078 -13.990 1.00 95.44 101 ILE A CA 1
ATOM 747 C C . ILE A 1 101 ? 2.667 -24.792 -14.303 1.00 95.44 101 ILE A C 1
ATOM 749 O O . ILE A 1 101 ? 2.678 -26.015 -14.447 1.00 95.44 101 ILE A O 1
ATOM 753 N N . THR A 1 102 ? 3.773 -24.056 -14.417 1.00 94.12 102 THR A N 1
ATOM 754 C CA . THR A 1 102 ? 5.097 -24.636 -14.691 1.00 94.12 102 THR A CA 1
ATOM 755 C C . THR A 1 102 ? 6.228 -23.820 -14.077 1.00 94.12 102 THR A C 1
ATOM 757 O O . THR A 1 102 ? 6.148 -22.600 -13.968 1.00 94.12 102 THR A O 1
ATOM 760 N N . GLN A 1 103 ? 7.317 -24.504 -13.739 1.00 93.12 103 GLN A N 1
ATOM 761 C CA . GLN A 1 103 ? 8.611 -23.911 -13.374 1.00 93.12 103 GLN A CA 1
ATOM 762 C C . GLN A 1 103 ? 9.684 -24.164 -14.445 1.00 93.12 103 GLN A C 1
ATOM 764 O O . GLN A 1 103 ? 10.830 -23.760 -14.301 1.00 93.12 103 GLN A O 1
ATOM 769 N N . SER A 1 104 ? 9.328 -24.861 -15.528 1.00 93.12 104 SER A N 1
ATOM 770 C CA . SER A 1 104 ? 10.210 -25.137 -16.664 1.00 93.12 104 SER A CA 1
ATOM 771 C C . SER A 1 104 ? 9.822 -24.294 -17.878 1.00 93.12 104 SER A C 1
ATOM 773 O O . SER A 1 104 ? 8.620 -24.064 -18.067 1.00 93.12 104 SER A O 1
ATOM 775 N N . PRO A 1 105 ? 10.794 -23.896 -18.726 1.00 93.38 105 PRO A N 1
ATOM 776 C CA . PRO A 1 105 ? 10.516 -23.148 -19.946 1.00 93.38 105 PRO A CA 1
ATOM 777 C C . PRO A 1 105 ? 9.497 -23.851 -20.846 1.00 93.38 105 PRO A C 1
ATOM 779 O O . PRO A 1 105 ? 9.471 -25.082 -20.930 1.00 93.38 105 PRO A O 1
ATOM 782 N N . ILE A 1 106 ? 8.694 -23.064 -21.560 1.00 93.62 106 ILE A N 1
ATOM 783 C CA . ILE A 1 106 ? 7.687 -23.566 -22.501 1.00 93.62 106 ILE A CA 1
ATOM 784 C C . ILE A 1 106 ? 7.917 -23.053 -23.918 1.00 93.62 106 ILE A C 1
ATOM 786 O O . ILE A 1 106 ? 8.409 -21.944 -24.128 1.00 93.62 106 ILE A O 1
ATOM 790 N N . ASP A 1 107 ? 7.519 -23.856 -24.906 1.00 90.06 107 ASP A N 1
ATOM 791 C CA . ASP A 1 107 ? 7.464 -23.408 -26.296 1.00 90.06 107 ASP A CA 1
ATOM 792 C C . ASP A 1 107 ? 6.242 -22.504 -26.489 1.00 90.06 107 ASP A C 1
ATOM 794 O O . ASP A 1 107 ? 5.106 -22.897 -26.222 1.00 90.06 107 ASP A O 1
ATOM 798 N N . ILE A 1 108 ? 6.482 -21.288 -26.970 1.00 86.56 108 ILE A N 1
ATOM 799 C CA . ILE A 1 108 ? 5.427 -20.317 -27.268 1.00 86.56 108 ILE A CA 1
ATOM 800 C C . ILE A 1 108 ? 4.647 -20.674 -28.543 1.00 86.56 108 ILE A C 1
ATOM 802 O O . ILE A 1 108 ? 3.538 -20.180 -28.769 1.00 86.56 108 ILE A O 1
ATOM 806 N N . ARG A 1 109 ? 5.201 -21.540 -29.404 1.00 83.56 109 ARG A N 1
ATOM 807 C CA . ARG A 1 109 ? 4.559 -21.949 -30.657 1.00 83.56 109 ARG A CA 1
ATOM 808 C C . ARG A 1 109 ? 3.356 -22.839 -30.365 1.00 83.56 109 ARG A C 1
ATOM 810 O O . ARG A 1 109 ? 3.481 -23.909 -29.781 1.00 83.56 109 ARG A O 1
ATOM 817 N N . GLY A 1 110 ? 2.187 -22.419 -30.844 1.00 73.31 110 GLY A N 1
ATOM 818 C CA . GLY A 1 110 ? 0.941 -23.170 -30.673 1.00 73.31 110 GLY A CA 1
ATOM 819 C C . GLY A 1 110 ? 0.193 -22.870 -29.374 1.00 73.31 110 GLY A C 1
ATOM 820 O O . GLY A 1 110 ? -0.835 -23.500 -29.126 1.00 73.31 110 GLY A O 1
ATOM 821 N N . LEU A 1 111 ? 0.648 -21.894 -28.577 1.00 81.75 111 LEU A N 1
ATOM 822 C CA . LEU A 1 111 ? -0.169 -21.347 -27.498 1.00 81.75 111 LEU A CA 1
ATOM 823 C C . LEU A 1 111 ? -1.441 -20.712 -28.065 1.00 81.75 111 LEU A C 1
ATOM 825 O O . LEU A 1 111 ? -1.427 -20.047 -29.103 1.00 81.75 111 LEU A O 1
ATOM 829 N N . LYS A 1 112 ? -2.548 -20.908 -27.346 1.00 78.62 112 LYS A N 1
ATOM 830 C CA . LYS A 1 112 ? -3.858 -20.330 -27.671 1.00 78.62 112 LYS A CA 1
ATOM 831 C C . LYS A 1 112 ? -3.845 -18.797 -27.623 1.00 78.62 112 LYS A C 1
ATOM 833 O O . LYS A 1 112 ? -4.596 -18.159 -28.355 1.00 78.62 112 LYS A O 1
ATOM 838 N N . TYR A 1 113 ? -2.993 -18.234 -26.771 1.00 75.25 113 TYR A N 1
ATOM 839 C CA . TYR A 1 113 ? -2.845 -16.803 -26.527 1.00 75.25 113 TYR A CA 1
ATOM 840 C C . TYR A 1 113 ? -1.679 -16.276 -27.370 1.00 75.25 113 TYR A C 1
ATOM 842 O O . TYR A 1 113 ? -0.583 -16.831 -27.321 1.00 75.25 113 TYR A O 1
ATOM 850 N N . GLN A 1 114 ? -1.941 -15.264 -28.195 1.00 77.06 114 GLN A N 1
ATOM 851 C CA . GLN A 1 114 ? -0.982 -14.698 -29.158 1.00 77.06 114 GLN A CA 1
ATOM 852 C C . GLN A 1 114 ? -0.928 -13.164 -29.065 1.00 77.06 114 GLN A C 1
ATOM 854 O O . GLN A 1 114 ? -0.420 -12.509 -29.973 1.00 77.06 114 GLN A O 1
ATOM 859 N N . ASP A 1 115 ? -1.489 -12.573 -28.004 1.00 87.81 115 ASP A N 1
ATOM 860 C CA . ASP A 1 115 ? -1.335 -11.142 -27.763 1.00 87.81 115 ASP A CA 1
ATOM 861 C C . ASP A 1 115 ? 0.101 -10.825 -27.328 1.00 87.81 115 ASP A C 1
ATOM 863 O O . ASP A 1 115 ? 0.749 -11.585 -26.606 1.00 87.81 115 ASP A O 1
ATOM 867 N N . GLU A 1 116 ? 0.599 -9.685 -27.799 1.00 87.25 116 GLU A N 1
ATOM 868 C CA . GLU A 1 116 ? 1.996 -9.275 -27.646 1.00 87.25 116 GLU A CA 1
ATOM 869 C C . GLU A 1 116 ? 2.429 -9.200 -26.176 1.00 87.25 116 GLU A C 1
ATOM 871 O O . GLU A 1 116 ? 3.540 -9.606 -25.836 1.00 87.25 116 GLU A O 1
ATOM 876 N N . GLN A 1 117 ? 1.532 -8.753 -25.293 1.00 90.94 117 GLN A N 1
ATOM 877 C CA . GLN A 1 117 ? 1.823 -8.607 -23.873 1.00 90.94 117 GLN A CA 1
ATOM 878 C C . GLN A 1 117 ? 2.014 -9.976 -23.203 1.00 90.94 117 GLN A C 1
ATOM 880 O O . GLN A 1 117 ? 3.050 -10.210 -22.584 1.00 90.94 117 GLN A O 1
ATOM 885 N N . SER A 1 118 ? 1.081 -10.915 -23.383 1.00 91.88 118 SER A N 1
ATOM 886 C CA . SER A 1 118 ? 1.213 -12.270 -22.832 1.00 91.88 118 SER A CA 1
ATOM 887 C C . SER A 1 118 ? 2.474 -12.973 -23.336 1.00 91.88 118 SER A C 1
ATOM 889 O O . SER A 1 118 ? 3.194 -13.587 -22.548 1.00 91.88 118 SER A O 1
ATOM 891 N N . ILE A 1 119 ? 2.794 -12.840 -24.628 1.00 92.81 119 ILE A N 1
ATOM 892 C CA . ILE A 1 119 ? 4.017 -13.415 -25.203 1.00 92.81 119 ILE A CA 1
ATOM 893 C C . ILE A 1 119 ? 5.275 -12.796 -24.580 1.00 92.81 119 ILE A C 1
ATOM 895 O O . ILE A 1 119 ? 6.199 -13.535 -24.236 1.00 92.81 119 ILE A O 1
ATOM 899 N N . ALA A 1 120 ? 5.308 -11.478 -24.367 1.00 94.88 120 ALA A N 1
ATOM 900 C CA . ALA A 1 120 ? 6.449 -10.810 -23.747 1.00 94.88 120 ALA A CA 1
ATOM 901 C C . ALA A 1 120 ? 6.732 -11.324 -22.323 1.00 94.88 120 ALA A C 1
ATOM 903 O O . ALA A 1 120 ? 7.894 -11.539 -21.973 1.00 94.88 120 ALA A O 1
ATOM 904 N N . PHE A 1 121 ? 5.694 -11.586 -21.522 1.00 96.44 121 PHE A N 1
ATOM 905 C CA . PHE A 1 121 ? 5.858 -12.095 -20.153 1.00 96.44 121 PHE A CA 1
ATOM 906 C C . PHE A 1 121 ? 6.129 -13.601 -20.083 1.00 96.44 121 PHE A C 1
ATOM 908 O O . PHE A 1 121 ? 6.838 -14.049 -19.183 1.00 96.44 121 PHE A O 1
ATOM 915 N N . ILE A 1 122 ? 5.669 -14.387 -21.059 1.00 95.69 122 ILE A N 1
ATOM 916 C CA . ILE A 1 122 ? 6.103 -15.786 -21.197 1.00 95.69 122 ILE A CA 1
ATOM 917 C C . ILE A 1 122 ? 7.580 -15.850 -21.611 1.00 95.69 122 ILE A C 1
ATOM 919 O O . ILE A 1 122 ? 8.327 -16.678 -21.092 1.00 95.69 122 ILE A O 1
ATOM 923 N N . ASN A 1 123 ? 8.032 -14.953 -22.493 1.00 95.38 123 ASN A N 1
ATOM 924 C CA . ASN A 1 123 ? 9.448 -14.834 -22.842 1.00 95.38 123 ASN A CA 1
ATOM 925 C C . ASN A 1 123 ? 10.296 -14.448 -21.627 1.00 95.38 123 ASN A C 1
ATOM 927 O O . ASN A 1 123 ? 11.334 -15.067 -21.405 1.00 95.38 123 ASN A O 1
ATOM 931 N N . PHE A 1 124 ? 9.836 -13.495 -20.810 1.00 96.44 124 PHE A N 1
ATOM 932 C CA . PHE A 1 124 ? 10.490 -13.170 -19.543 1.00 96.44 124 PHE A CA 1
ATOM 933 C C . PHE A 1 124 ? 10.565 -14.390 -18.613 1.00 96.44 124 PHE A C 1
ATOM 935 O O . PHE A 1 124 ? 11.634 -14.698 -18.094 1.00 96.44 124 PHE A O 1
ATOM 942 N N . PHE A 1 125 ? 9.479 -15.151 -18.455 1.00 97.19 125 PHE A N 1
ATOM 943 C CA . PHE A 1 125 ? 9.521 -16.385 -17.670 1.00 97.19 125 PHE A CA 1
ATOM 944 C C . PHE A 1 125 ? 10.535 -17.396 -18.212 1.00 97.19 125 PHE A C 1
ATOM 946 O O . PHE A 1 125 ? 11.336 -17.923 -17.447 1.00 97.19 125 PHE A O 1
ATOM 953 N N . ASN A 1 126 ? 10.541 -17.651 -19.521 1.00 95.56 126 ASN A N 1
ATOM 954 C CA . ASN A 1 126 ? 11.505 -18.557 -20.147 1.00 95.56 126 ASN A CA 1
ATOM 955 C C . ASN A 1 126 ? 12.952 -18.083 -19.932 1.00 95.56 126 ASN A C 1
ATOM 957 O O . ASN A 1 126 ? 13.855 -18.902 -19.757 1.00 95.56 126 ASN A O 1
ATOM 961 N N . TYR A 1 127 ? 13.166 -16.768 -19.913 1.00 93.88 127 TYR A N 1
ATOM 962 C CA . TYR A 1 127 ? 14.454 -16.144 -19.632 1.00 93.88 127 TYR A CA 1
ATOM 963 C C . TYR A 1 127 ? 14.917 -16.362 -18.181 1.00 93.88 127 TYR A C 1
ATOM 965 O O . TYR A 1 127 ? 16.087 -16.653 -17.934 1.00 93.88 127 TYR A O 1
ATOM 973 N N . VAL A 1 128 ? 13.991 -16.316 -17.218 1.00 94.12 128 VAL A N 1
ATOM 974 C CA . VAL A 1 128 ? 14.262 -16.670 -15.814 1.00 94.12 128 VAL A CA 1
ATOM 975 C C . VAL A 1 128 ? 14.497 -18.175 -15.663 1.00 94.12 128 VAL A C 1
ATOM 977 O O . VAL A 1 128 ? 15.525 -18.595 -15.140 1.00 94.12 128 VAL A O 1
ATOM 980 N N . ALA A 1 129 ? 13.582 -19.001 -16.173 1.00 93.19 129 ALA A N 1
ATOM 981 C CA . ALA A 1 129 ? 13.590 -20.453 -15.997 1.00 93.19 129 ALA A CA 1
ATOM 982 C C . ALA A 1 129 ? 14.754 -21.164 -16.717 1.00 93.19 129 ALA A C 1
ATOM 984 O O . ALA A 1 129 ? 15.101 -22.292 -16.371 1.00 93.19 129 ALA A O 1
ATOM 985 N N . SER A 1 130 ? 15.372 -20.523 -17.714 1.00 90.94 130 SER A N 1
ATOM 986 C CA . SER A 1 130 ? 16.602 -21.003 -18.368 1.00 90.94 130 SER A CA 1
ATOM 987 C C . SER A 1 130 ? 17.885 -20.648 -17.604 1.00 90.94 130 SER A C 1
ATOM 989 O O . SER A 1 130 ? 18.957 -21.152 -17.947 1.00 90.94 130 SER A O 1
ATOM 991 N N . GLY A 1 131 ? 17.792 -19.800 -16.575 1.00 88.88 131 GLY A N 1
ATOM 992 C CA . GLY A 1 131 ? 18.932 -19.282 -15.820 1.00 88.88 131 GLY A CA 1
ATOM 993 C C . GLY A 1 131 ? 19.702 -18.170 -16.535 1.00 88.88 131 GLY A C 1
ATOM 994 O O . GLY A 1 131 ? 20.736 -17.737 -16.033 1.00 88.88 131 GLY A O 1
ATOM 995 N N . ASP A 1 132 ? 19.240 -17.695 -17.694 1.00 87.62 132 ASP A N 1
ATOM 996 C CA . ASP A 1 132 ? 19.903 -16.599 -18.407 1.00 87.62 132 ASP A CA 1
ATOM 997 C C . ASP A 1 132 ? 19.769 -15.273 -17.656 1.00 87.62 132 ASP A C 1
ATOM 999 O O . ASP A 1 132 ? 20.729 -14.505 -17.588 1.00 87.62 132 ASP A O 1
ATOM 1003 N N . MET A 1 133 ? 18.628 -15.059 -16.996 1.00 88.75 133 MET A N 1
ATOM 1004 C CA . MET A 1 133 ? 18.439 -13.901 -16.129 1.00 88.75 133 MET A CA 1
ATOM 1005 C C . MET A 1 133 ? 19.457 -13.880 -14.979 1.00 88.75 133 MET A C 1
ATOM 1007 O O . MET A 1 133 ? 20.077 -12.852 -14.731 1.00 88.75 133 MET A O 1
ATOM 1011 N N . GLU A 1 134 ? 19.720 -15.015 -14.328 1.00 83.19 134 GLU A N 1
ATOM 1012 C CA . GLU A 1 134 ? 20.715 -15.077 -13.247 1.00 83.19 134 GLU A CA 1
ATOM 1013 C C . GLU A 1 134 ? 22.105 -14.626 -13.716 1.00 83.19 134 GLU A C 1
ATOM 1015 O O . GLU A 1 134 ? 22.734 -13.788 -13.075 1.00 83.19 134 GLU A O 1
ATOM 1020 N N . LYS A 1 135 ? 22.535 -15.084 -14.898 1.00 82.62 135 LYS A N 1
ATOM 1021 C CA . LYS A 1 135 ? 23.821 -14.687 -15.496 1.00 82.62 135 LYS A CA 1
ATOM 1022 C C . LYS A 1 135 ? 23.900 -13.181 -15.750 1.00 82.62 135 LYS A C 1
ATOM 1024 O O . LYS A 1 135 ? 24.950 -12.576 -15.549 1.00 82.62 135 LYS A O 1
ATOM 1029 N N . GLU A 1 136 ? 22.811 -12.563 -16.209 1.00 81.06 136 GLU A N 1
ATOM 1030 C CA . GLU A 1 136 ? 22.764 -11.105 -16.377 1.00 81.06 136 GLU A CA 1
ATOM 1031 C C . GLU A 1 136 ? 22.796 -10.366 -15.043 1.00 81.06 136 GLU A C 1
ATOM 1033 O O . GLU A 1 136 ? 23.421 -9.312 -14.943 1.00 81.06 136 GLU A O 1
ATOM 1038 N N . ARG A 1 137 ? 22.158 -10.914 -14.010 1.00 79.62 137 ARG A N 1
ATOM 1039 C CA . ARG A 1 137 ? 22.160 -10.345 -12.663 1.00 79.62 137 ARG A CA 1
ATOM 1040 C C . ARG A 1 137 ? 23.542 -10.387 -12.026 1.00 79.62 137 ARG A C 1
ATOM 1042 O O . ARG A 1 137 ? 23.990 -9.379 -11.486 1.00 79.62 137 ARG A O 1
ATOM 1049 N N . GLU A 1 138 ? 24.248 -11.505 -12.163 1.00 79.44 138 GLU A N 1
ATOM 1050 C CA . GLU A 1 138 ? 25.658 -11.627 -11.786 1.00 79.44 138 GLU A CA 1
ATOM 1051 C C . GLU A 1 138 ? 26.517 -10.600 -12.541 1.00 79.44 138 GLU A C 1
ATOM 1053 O O . GLU A 1 138 ? 27.332 -9.898 -11.938 1.00 79.44 138 GLU A O 1
ATOM 1058 N N . ALA A 1 139 ? 26.292 -10.437 -13.851 1.00 74.44 139 ALA A N 1
ATOM 1059 C CA . ALA A 1 139 ? 26.976 -9.414 -14.639 1.00 74.44 139 ALA A CA 1
ATOM 1060 C C . ALA A 1 139 ? 26.660 -7.991 -14.135 1.00 74.44 139 ALA A C 1
ATOM 1062 O O . ALA A 1 139 ? 27.579 -7.185 -13.975 1.00 74.44 139 ALA A O 1
ATOM 1063 N N . SER A 1 140 ? 25.397 -7.697 -13.808 1.00 76.69 140 SER A N 1
ATOM 1064 C CA . SER A 1 140 ? 24.976 -6.424 -13.211 1.00 76.69 140 SER A CA 1
ATOM 1065 C C . SER A 1 140 ? 25.618 -6.179 -11.847 1.00 76.69 140 SER A C 1
ATOM 1067 O O . SER A 1 140 ? 26.002 -5.049 -11.575 1.00 76.69 140 SER A O 1
ATOM 1069 N N . ALA A 1 141 ? 25.766 -7.197 -10.996 1.00 69.06 141 ALA A N 1
ATOM 1070 C CA . ALA A 1 141 ? 26.389 -7.052 -9.678 1.00 69.06 141 ALA A CA 1
ATOM 1071 C C . ALA A 1 141 ? 27.874 -6.654 -9.773 1.00 69.06 141 ALA A C 1
ATOM 1073 O O . ALA A 1 141 ? 28.426 -6.034 -8.864 1.00 69.06 141 ALA A O 1
ATOM 1074 N N . THR A 1 142 ? 28.532 -6.987 -10.889 1.00 66.00 142 THR A N 1
ATOM 1075 C CA . THR A 1 142 ? 29.909 -6.550 -11.177 1.00 66.00 142 THR A CA 1
ATOM 1076 C C . THR A 1 142 ? 29.994 -5.196 -11.884 1.00 66.00 142 THR A C 1
ATOM 1078 O O . THR A 1 142 ? 31.074 -4.598 -11.925 1.00 66.00 142 THR A O 1
ATOM 1081 N N . ALA A 1 143 ? 28.880 -4.691 -12.422 1.00 64.06 143 ALA A N 1
ATOM 1082 C CA . ALA A 1 143 ? 28.816 -3.388 -13.064 1.00 64.06 143 ALA A CA 1
ATOM 1083 C C . ALA A 1 143 ? 28.831 -2.289 -11.993 1.00 64.06 143 ALA A C 1
ATOM 1085 O O . ALA A 1 143 ? 27.824 -1.996 -11.361 1.00 64.06 143 ALA A O 1
ATOM 1086 N N . LYS A 1 144 ? 30.000 -1.681 -11.771 1.00 63.88 144 LYS A N 1
ATOM 1087 C CA . LYS A 1 144 ? 30.132 -0.504 -10.906 1.00 63.88 144 LYS A CA 1
ATOM 1088 C C . LYS A 1 144 ? 29.889 0.751 -11.733 1.00 63.88 144 LYS A C 1
ATOM 1090 O O . LYS A 1 144 ? 30.802 1.209 -12.422 1.00 63.88 144 LYS A O 1
ATOM 1095 N N . GLY A 1 145 ? 28.667 1.269 -11.702 1.00 63.69 145 GLY A N 1
ATOM 1096 C CA . GLY A 1 145 ? 28.426 2.639 -12.133 1.00 63.69 145 GLY A CA 1
ATOM 1097 C C . GLY A 1 145 ? 28.809 3.629 -11.035 1.00 63.69 145 GLY A C 1
ATOM 1098 O O . GLY A 1 145 ? 28.948 3.264 -9.869 1.00 63.69 145 GLY A O 1
ATOM 1099 N N . GLU A 1 146 ? 29.024 4.880 -11.430 1.00 69.75 146 GLU A N 1
ATOM 1100 C CA . GLU A 1 146 ? 29.061 5.982 -10.467 1.00 69.75 146 GLU A CA 1
ATOM 1101 C C . GLU A 1 146 ? 27.671 6.123 -9.827 1.00 69.75 146 GLU A C 1
ATOM 1103 O O . GLU A 1 146 ? 26.684 5.733 -10.472 1.00 69.75 146 GLU A O 1
ATOM 1108 N N . PRO A 1 147 ? 27.574 6.689 -8.611 1.00 73.00 147 PRO A N 1
ATOM 1109 C CA . PRO A 1 147 ? 26.290 7.084 -8.060 1.00 73.00 147 PRO A CA 1
ATOM 1110 C C . PRO A 1 147 ? 25.493 7.869 -9.100 1.00 73.00 147 PRO A C 1
ATOM 1112 O O . PRO A 1 147 ? 26.063 8.632 -9.894 1.00 73.00 147 PRO A O 1
ATOM 1115 N N . LEU A 1 148 ? 24.187 7.628 -9.132 1.00 77.38 148 LEU A N 1
ATOM 1116 C CA . LEU A 1 148 ? 23.296 8.504 -9.871 1.00 77.38 148 LEU A CA 1
ATOM 1117 C C . LEU A 1 148 ? 23.389 9.885 -9.187 1.00 77.38 148 LEU A C 1
ATOM 1119 O O . LEU A 1 148 ? 23.832 9.999 -8.053 1.00 77.38 148 LEU A O 1
ATOM 1123 N N . ILE A 1 149 ? 23.245 10.973 -9.933 1.00 73.56 149 ILE A N 1
ATOM 1124 C CA . ILE A 1 149 ? 23.435 12.315 -9.363 1.00 73.56 149 ILE A CA 1
ATOM 1125 C C . ILE A 1 149 ? 22.193 13.102 -9.710 1.00 73.56 149 ILE A C 1
ATOM 1127 O O . ILE A 1 149 ? 21.879 13.239 -10.901 1.00 73.56 149 ILE A O 1
ATOM 1131 N N . ASN A 1 150 ? 21.554 13.669 -8.684 1.00 76.31 150 ASN A N 1
ATOM 1132 C CA . ASN A 1 150 ? 20.311 14.427 -8.807 1.00 76.31 150 ASN A CA 1
ATOM 1133 C C . ASN A 1 150 ? 19.204 13.622 -9.525 1.00 76.31 150 ASN A C 1
ATOM 1135 O O . ASN A 1 150 ? 18.577 14.102 -10.477 1.00 76.31 150 ASN A O 1
ATOM 1139 N N . ASP A 1 151 ? 19.015 12.382 -9.089 1.00 83.31 151 ASP A N 1
ATOM 1140 C CA . ASP A 1 151 ? 18.008 11.428 -9.553 1.00 83.31 151 ASP A CA 1
ATOM 1141 C C . ASP A 1 151 ? 16.772 11.360 -8.645 1.00 83.31 151 ASP A C 1
ATOM 1143 O O . ASP A 1 151 ? 15.686 11.065 -9.143 1.00 83.31 151 ASP A O 1
ATOM 1147 N N . ALA A 1 152 ? 16.877 11.783 -7.381 1.00 88.31 152 ALA A N 1
ATOM 1148 C CA . ALA A 1 152 ? 15.733 12.025 -6.503 1.00 88.31 152 ALA A CA 1
ATOM 1149 C C . ALA A 1 152 ? 15.245 13.489 -6.569 1.00 88.31 152 ALA A C 1
ATOM 1151 O O . ALA A 1 152 ? 15.767 14.395 -5.917 1.00 88.31 152 ALA A O 1
ATOM 1152 N N . LEU A 1 153 ? 14.190 13.761 -7.343 1.00 88.25 153 LEU A N 1
ATOM 1153 C CA . LEU A 1 153 ? 13.6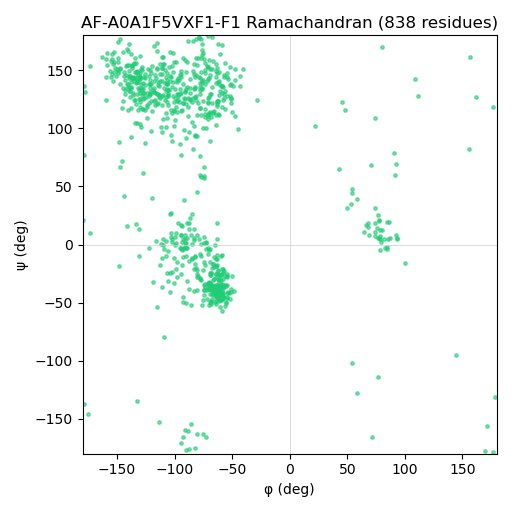46 15.117 -7.486 1.00 88.25 153 LEU A CA 1
ATOM 1154 C C . LEU A 1 153 ? 12.483 15.408 -6.508 1.00 88.25 153 LEU A C 1
ATOM 1156 O O . LEU A 1 153 ? 11.703 14.508 -6.184 1.00 88.25 153 LEU A O 1
ATOM 1160 N N . PRO A 1 154 ? 12.298 16.673 -6.066 1.00 87.19 154 PRO A N 1
ATOM 1161 C CA . PRO A 1 154 ? 11.180 17.068 -5.207 1.00 87.19 154 PRO A CA 1
ATOM 1162 C C . PRO A 1 154 ? 9.817 16.696 -5.787 1.00 87.19 154 PRO A C 1
ATOM 1164 O O . PRO A 1 154 ? 9.600 16.844 -6.989 1.00 87.19 154 PRO A O 1
ATOM 1167 N N . HIS A 1 155 ? 8.871 16.318 -4.924 1.00 86.88 155 HIS A N 1
ATOM 1168 C CA . HIS A 1 155 ? 7.498 16.031 -5.338 1.00 86.88 155 HIS A CA 1
ATOM 1169 C C . HIS A 1 155 ? 6.916 17.180 -6.187 1.00 86.88 155 HIS A C 1
ATOM 1171 O O . HIS A 1 155 ? 6.944 18.338 -5.750 1.00 86.88 155 HIS A O 1
ATOM 1177 N N . PRO A 1 156 ? 6.396 16.906 -7.397 1.00 87.81 156 PRO A N 1
ATOM 1178 C CA . PRO A 1 156 ? 5.902 17.955 -8.271 1.00 87.81 156 PRO A CA 1
ATOM 1179 C C . PRO A 1 156 ? 4.591 18.532 -7.734 1.00 87.81 156 PRO A C 1
ATOM 1181 O O . PRO A 1 156 ? 3.708 17.810 -7.277 1.00 87.81 156 PRO A O 1
ATOM 1184 N N . GLY A 1 157 ? 4.424 19.849 -7.840 1.00 85.62 157 GLY A N 1
ATOM 1185 C CA . GLY A 1 157 ? 3.114 20.464 -7.645 1.00 85.62 157 GLY A CA 1
ATOM 1186 C C . GLY A 1 157 ? 2.203 20.121 -8.822 1.00 85.62 157 GLY A C 1
ATOM 1187 O O . GLY A 1 157 ? 2.578 20.380 -9.959 1.00 85.62 157 GLY A O 1
ATOM 1188 N N . ILE A 1 158 ? 1.017 19.570 -8.551 1.00 85.19 158 ILE A N 1
ATOM 1189 C CA . ILE A 1 158 ? 0.048 19.185 -9.587 1.00 85.19 158 ILE A CA 1
ATOM 1190 C C . ILE A 1 158 ? -1.121 20.171 -9.594 1.00 85.19 158 ILE A C 1
ATOM 1192 O O . ILE A 1 158 ? -1.827 20.337 -8.593 1.00 85.19 158 ILE A O 1
ATOM 1196 N N . ASN A 1 159 ? -1.369 20.801 -10.741 1.00 89.75 159 ASN A N 1
ATOM 1197 C CA . ASN A 1 159 ? -2.562 21.599 -10.968 1.00 89.75 159 ASN A CA 1
ATOM 1198 C C . ASN A 1 159 ? -3.791 20.689 -11.088 1.00 89.75 159 ASN A C 1
ATOM 1200 O O . ASN A 1 159 ? -4.019 20.005 -12.089 1.00 89.75 159 ASN A O 1
ATOM 1204 N N . ARG A 1 160 ? -4.630 20.730 -10.053 1.00 86.81 160 ARG A N 1
ATOM 1205 C CA . ARG A 1 160 ? -5.832 19.906 -9.966 1.00 86.81 160 ARG A CA 1
ATOM 1206 C C . ARG A 1 160 ? -6.828 20.149 -11.104 1.00 86.81 160 ARG A C 1
ATOM 1208 O O . ARG A 1 160 ? -7.425 19.188 -11.574 1.00 86.81 160 ARG A O 1
ATOM 1215 N N . GLU A 1 161 ? -7.007 21.385 -11.566 1.00 87.44 161 GLU A N 1
ATOM 1216 C CA . GLU A 1 161 ? -7.997 21.699 -12.607 1.00 87.44 161 GLU A CA 1
ATOM 1217 C C . GLU A 1 161 ? -7.621 21.084 -13.959 1.00 87.44 161 GLU A C 1
ATOM 1219 O O . GLU A 1 161 ? -8.473 20.531 -14.657 1.00 87.44 161 GLU A O 1
ATOM 1224 N N . ASP A 1 162 ? -6.345 21.164 -14.334 1.00 89.25 162 ASP A N 1
ATOM 1225 C CA . ASP A 1 162 ? -5.858 20.591 -15.588 1.00 89.25 162 ASP A CA 1
ATOM 1226 C C . ASP A 1 162 ? -5.819 19.059 -15.534 1.00 89.25 162 ASP A C 1
ATOM 1228 O O . ASP A 1 162 ? -6.236 18.395 -16.487 1.00 89.25 162 ASP A O 1
ATOM 1232 N N . PHE A 1 163 ? -5.417 18.488 -14.396 1.00 88.38 163 PHE A N 1
ATOM 1233 C CA . PHE A 1 163 ? -5.535 17.055 -14.132 1.00 88.38 163 PHE A CA 1
ATOM 1234 C C . PHE A 1 163 ? -6.988 16.557 -14.289 1.00 88.38 163 PHE A C 1
ATOM 1236 O O . PHE A 1 163 ? -7.240 15.601 -15.026 1.00 88.38 163 PHE A O 1
ATOM 1243 N N . GLU A 1 164 ? -7.961 17.224 -13.658 1.00 88.00 164 GLU A N 1
ATOM 1244 C CA . GLU A 1 164 ? -9.378 16.843 -13.738 1.00 88.00 164 GLU A CA 1
ATOM 1245 C C . GLU A 1 164 ? -9.918 16.984 -15.167 1.00 88.00 164 GLU A C 1
ATOM 1247 O O . GLU A 1 164 ? -10.671 16.125 -15.636 1.00 88.00 164 GLU A O 1
ATOM 1252 N N . ARG A 1 165 ? -9.492 18.023 -15.899 1.00 89.38 165 ARG A N 1
ATOM 1253 C CA . ARG A 1 165 ? -9.882 18.226 -17.300 1.00 89.38 165 ARG A CA 1
ATOM 1254 C C . ARG A 1 165 ? -9.431 17.073 -18.191 1.00 89.38 165 ARG A C 1
ATOM 1256 O O . ARG A 1 165 ? -10.207 16.639 -19.041 1.00 89.38 165 ARG A O 1
ATOM 1263 N N . ASN A 1 166 ? -8.217 16.561 -17.989 1.00 91.19 166 ASN A N 1
ATOM 1264 C CA . ASN A 1 166 ? -7.724 15.398 -18.728 1.00 91.19 166 ASN A CA 1
ATOM 1265 C C . ASN A 1 166 ? -8.607 14.157 -18.503 1.00 91.19 166 ASN A C 1
ATOM 1267 O O . ASN A 1 166 ? -8.967 13.475 -19.460 1.00 91.19 166 ASN A O 1
ATOM 1271 N N . LEU A 1 167 ? -9.011 13.881 -17.258 1.00 87.38 167 LEU A N 1
ATOM 1272 C CA . LEU A 1 167 ? -9.884 12.741 -16.947 1.00 87.38 167 LEU A CA 1
ATOM 1273 C C . LEU A 1 167 ? -11.292 12.903 -17.540 1.00 87.38 167 LEU A C 1
ATOM 1275 O O . LEU A 1 167 ? -11.843 11.961 -18.116 1.00 87.38 167 LEU A O 1
ATOM 1279 N N . GLN A 1 168 ? -11.856 14.110 -17.465 1.00 87.94 168 GLN A N 1
ATOM 1280 C CA . GLN A 1 168 ? -13.171 14.421 -18.032 1.00 87.94 168 GLN A CA 1
ATOM 1281 C C . GLN A 1 168 ? -13.199 14.281 -19.560 1.00 87.94 168 GLN A C 1
ATOM 1283 O O . GLN A 1 168 ? -14.175 13.767 -20.104 1.00 87.94 168 GLN A O 1
ATOM 1288 N N . GLN A 1 169 ? -12.129 14.681 -20.259 1.00 85.81 169 GLN A N 1
ATOM 1289 C CA . GLN A 1 169 ? -12.005 14.505 -21.715 1.00 85.81 169 GLN A CA 1
ATOM 1290 C C . GLN A 1 169 ? -12.093 13.033 -22.149 1.00 85.81 169 GLN A C 1
ATOM 1292 O O . GLN A 1 169 ? -12.518 12.749 -23.268 1.00 85.81 169 GLN A O 1
ATOM 1297 N N . LEU A 1 170 ? -11.747 12.105 -21.255 1.00 80.38 170 LEU A N 1
ATOM 1298 C CA . LEU A 1 170 ? -11.797 10.661 -21.477 1.00 80.38 170 LEU A CA 1
ATOM 1299 C C . LEU A 1 170 ? -13.049 9.995 -20.876 1.00 80.38 170 LEU A C 1
ATOM 1301 O O . LEU A 1 170 ? -13.165 8.771 -20.902 1.00 80.38 170 LEU A O 1
ATOM 1305 N N . GLY A 1 171 ? -13.997 10.784 -20.358 1.00 84.00 171 GLY A N 1
ATOM 1306 C CA . GLY A 1 171 ? -15.264 10.296 -19.805 1.00 84.00 171 GLY A CA 1
ATOM 1307 C C . GLY A 1 171 ? -15.156 9.665 -18.413 1.00 84.00 171 GLY A C 1
ATOM 1308 O O . GLY A 1 171 ? -15.977 8.819 -18.064 1.00 84.00 171 GLY A O 1
ATOM 1309 N N . ILE A 1 172 ? -14.147 10.039 -17.621 1.00 81.38 172 ILE A N 1
ATOM 1310 C CA . ILE A 1 172 ? -13.920 9.506 -16.270 1.00 81.38 172 ILE A CA 1
ATOM 1311 C C . ILE A 1 172 ? -14.463 10.506 -15.241 1.00 81.38 172 ILE A C 1
ATOM 1313 O O . ILE A 1 172 ? -13.870 11.558 -15.013 1.00 81.38 172 ILE A O 1
ATOM 1317 N N . GLU A 1 173 ? -15.594 10.176 -14.612 1.00 72.25 173 GLU A N 1
ATOM 1318 C CA . GLU A 1 173 ? -16.296 11.068 -13.667 1.00 72.25 173 GLU A CA 1
ATOM 1319 C C . GLU A 1 173 ? -15.990 10.776 -12.185 1.00 72.25 173 GLU A C 1
ATOM 1321 O O . GLU A 1 173 ? -16.270 11.601 -11.318 1.00 72.25 173 GLU A O 1
ATOM 1326 N N . SER A 1 174 ? -15.409 9.612 -11.877 1.00 65.62 174 SER A N 1
ATOM 1327 C CA . SER A 1 174 ? -15.060 9.196 -10.513 1.00 65.62 174 SER A CA 1
ATOM 1328 C C . SER A 1 174 ? -13.648 8.619 -10.478 1.00 65.62 174 SER A C 1
ATOM 1330 O O . SER A 1 174 ? -13.333 7.695 -11.228 1.00 65.62 174 SER A O 1
ATOM 1332 N N . PHE A 1 175 ? -12.794 9.177 -9.621 1.00 64.62 175 PHE A N 1
ATOM 1333 C CA . PHE A 1 175 ? -11.392 8.788 -9.488 1.00 64.62 175 PHE A CA 1
ATOM 1334 C C . PHE A 1 175 ? -10.884 9.064 -8.065 1.00 64.62 175 PHE A C 1
ATOM 1336 O O . PHE A 1 175 ? -11.367 9.966 -7.380 1.00 64.62 175 PHE A O 1
ATOM 1343 N N . SER A 1 176 ? -9.891 8.286 -7.632 1.00 58.75 176 SER A N 1
ATOM 1344 C CA . SER A 1 176 ? -9.083 8.606 -6.451 1.00 58.75 176 SER A CA 1
ATOM 1345 C C . SER A 1 176 ? -7.878 9.412 -6.902 1.00 58.75 176 SER A C 1
ATOM 1347 O O . SER A 1 176 ? -7.139 8.959 -7.775 1.00 58.75 176 SER A O 1
ATOM 1349 N N . TRP A 1 177 ? -7.691 10.589 -6.309 1.00 60.66 177 TRP A N 1
ATOM 1350 C CA . TRP A 1 177 ? -6.597 11.496 -6.656 1.00 60.66 177 TRP A CA 1
ATOM 1351 C C . TRP A 1 177 ? -5.229 10.938 -6.248 1.00 60.66 177 TRP A C 1
ATOM 1353 O O . TRP A 1 177 ? -4.258 11.079 -6.982 1.00 60.66 177 TRP A O 1
ATOM 1363 N N . ASN A 1 178 ? -5.176 10.237 -5.114 1.00 58.47 178 ASN A N 1
ATOM 1364 C CA . ASN A 1 178 ? -3.921 9.787 -4.533 1.00 58.47 178 ASN A CA 1
ATOM 1365 C C . ASN A 1 178 ? -3.614 8.336 -4.908 1.00 58.47 178 ASN A C 1
ATOM 1367 O O . ASN A 1 178 ? -4.493 7.462 -4.984 1.00 58.47 178 ASN A O 1
ATOM 1371 N N . ASN A 1 179 ? -2.327 8.084 -5.126 1.00 70.00 179 ASN A N 1
ATOM 1372 C CA . ASN A 1 179 ? -1.729 6.791 -4.836 1.00 70.00 179 ASN A CA 1
ATOM 1373 C C . ASN A 1 179 ? -1.873 6.471 -3.338 1.00 70.00 179 ASN A C 1
ATOM 1375 O O . ASN A 1 179 ? -2.241 7.347 -2.559 1.00 70.00 179 ASN A O 1
ATOM 1379 N N . SER A 1 180 ? -1.683 5.211 -2.930 1.00 66.00 180 SER A N 1
ATOM 1380 C CA . SER A 1 180 ? -1.535 4.959 -1.485 1.00 66.00 180 SER A CA 1
ATOM 1381 C C . SER A 1 180 ? -0.276 5.701 -0.991 1.00 66.00 180 SER A C 1
ATOM 1383 O O . SER A 1 180 ? 0.439 6.292 -1.790 1.00 66.00 180 SER A O 1
ATOM 1385 N N . ASP A 1 181 ? -0.010 5.749 0.307 1.00 70.75 181 ASP A N 1
ATOM 1386 C CA . ASP A 1 181 ? 1.256 6.302 0.798 1.00 70.75 181 ASP A CA 1
ATOM 1387 C C . ASP A 1 181 ? 2.345 5.227 0.903 1.00 70.75 181 ASP A C 1
ATOM 1389 O O . ASP A 1 181 ? 3.484 5.534 1.232 1.00 70.75 181 ASP A O 1
ATOM 1393 N N . GLU A 1 182 ? 2.030 3.962 0.621 1.00 81.12 182 GLU A N 1
ATOM 1394 C CA . GLU A 1 182 ? 2.886 2.804 0.887 1.00 81.12 182 GLU A CA 1
ATOM 1395 C C . GLU A 1 182 ? 3.037 1.901 -0.345 1.00 81.12 182 GLU A C 1
ATOM 1397 O O . GLU A 1 182 ? 2.101 1.728 -1.130 1.00 81.12 182 GLU A O 1
ATOM 1402 N N . MET A 1 183 ? 4.199 1.261 -0.491 1.00 89.31 183 MET A N 1
ATOM 1403 C CA . MET A 1 183 ? 4.498 0.307 -1.563 1.00 89.31 183 MET A CA 1
ATOM 1404 C C . MET A 1 183 ? 3.862 -1.065 -1.306 1.00 89.31 183 MET A C 1
ATOM 1406 O O . MET A 1 183 ? 4.546 -2.077 -1.172 1.00 89.31 183 MET A O 1
ATOM 1410 N N . THR A 1 184 ? 2.537 -1.114 -1.201 1.00 83.94 184 THR A N 1
ATOM 1411 C CA . THR A 1 184 ? 1.779 -2.322 -0.847 1.00 83.94 184 THR A CA 1
ATOM 1412 C C . THR A 1 184 ? 0.625 -2.578 -1.823 1.00 83.94 184 THR A C 1
ATOM 1414 O O . THR A 1 184 ? 0.201 -1.714 -2.597 1.00 83.94 184 THR A O 1
ATOM 1417 N N . GLY A 1 185 ? 0.115 -3.809 -1.818 1.00 85.38 185 GLY A N 1
ATOM 1418 C CA . GLY A 1 185 ? -1.024 -4.245 -2.616 1.00 85.38 185 GLY A CA 1
ATOM 1419 C C . GLY A 1 185 ? -0.680 -4.475 -4.087 1.00 85.38 185 GLY A C 1
ATOM 1420 O O . GLY A 1 185 ? 0.017 -5.422 -4.453 1.00 85.38 185 GLY A O 1
ATOM 1421 N N . THR A 1 186 ? -1.250 -3.655 -4.961 1.00 89.69 186 THR A N 1
ATOM 1422 C CA . THR A 1 186 ? -1.199 -3.840 -6.415 1.00 89.69 186 THR A CA 1
ATOM 1423 C C . THR A 1 186 ? -0.751 -2.553 -7.099 1.00 89.69 186 THR A C 1
ATOM 1425 O O . THR A 1 186 ? -1.291 -1.473 -6.844 1.00 89.69 186 THR A O 1
ATOM 1428 N N . VAL A 1 187 ? 0.230 -2.661 -7.993 1.00 95.56 187 VAL A N 1
ATOM 1429 C CA . VAL A 1 187 ? 0.862 -1.522 -8.664 1.00 95.56 187 VAL A CA 1
ATOM 1430 C C . VAL A 1 187 ? 0.783 -1.721 -10.170 1.00 95.56 187 VAL A C 1
ATOM 1432 O O . VAL A 1 187 ? 1.377 -2.647 -10.712 1.00 95.56 187 VAL A O 1
ATOM 1435 N N . ALA A 1 188 ? 0.065 -0.859 -10.878 1.00 96.38 188 ALA A N 1
ATOM 1436 C CA . ALA A 1 188 ? 0.152 -0.822 -12.330 1.00 96.38 188 ALA A CA 1
ATOM 1437 C C . ALA A 1 188 ? 1.377 -0.010 -12.764 1.00 96.38 188 ALA A C 1
ATOM 1439 O O . ALA A 1 188 ? 1.727 0.976 -12.125 1.00 96.38 188 ALA A O 1
ATOM 1440 N N . TYR A 1 189 ? 2.027 -0.383 -13.859 1.00 97.62 189 TYR A N 1
ATOM 1441 C CA . TYR A 1 189 ? 3.095 0.448 -14.408 1.00 97.62 189 TYR A CA 1
ATOM 1442 C C . TYR A 1 189 ? 3.086 0.431 -15.928 1.00 97.62 189 TYR A C 1
ATOM 1444 O O . TYR A 1 189 ? 2.824 -0.604 -16.540 1.00 97.62 189 TYR A O 1
ATOM 1452 N N . ALA A 1 190 ? 3.356 1.578 -16.544 1.00 98.31 190 ALA A N 1
ATOM 1453 C CA . ALA A 1 190 ? 3.442 1.694 -17.995 1.00 98.31 190 ALA A CA 1
ATOM 1454 C C . ALA A 1 190 ? 4.896 1.831 -18.448 1.00 98.31 190 ALA A C 1
ATOM 1456 O O . ALA A 1 190 ? 5.603 2.708 -17.966 1.00 98.31 190 ALA A O 1
ATOM 1457 N N . LEU A 1 191 ? 5.332 0.999 -19.394 1.00 98.25 191 LEU A N 1
ATOM 1458 C CA . LEU A 1 191 ? 6.637 1.123 -20.045 1.00 98.25 191 LEU A CA 1
ATOM 1459 C C . LEU A 1 191 ? 6.464 1.784 -21.412 1.00 98.25 191 LEU A C 1
ATOM 1461 O O . LEU A 1 191 ? 5.849 1.195 -22.305 1.00 98.25 191 LEU A O 1
ATOM 1465 N N . PHE A 1 192 ? 7.019 2.983 -21.573 1.00 98.56 192 PHE A N 1
ATOM 1466 C CA . PHE A 1 192 ? 7.067 3.709 -22.837 1.00 98.56 192 PHE A CA 1
ATOM 1467 C C . PHE A 1 192 ? 8.455 3.591 -23.458 1.00 98.56 192 PHE A C 1
ATOM 1469 O O . PHE A 1 192 ? 9.427 4.145 -22.944 1.00 98.56 192 PHE A O 1
ATOM 1476 N N . PHE A 1 193 ? 8.530 2.898 -24.590 1.00 98.19 193 PHE A N 1
ATOM 1477 C CA . PHE A 1 193 ? 9.740 2.798 -25.401 1.00 98.19 193 PHE A CA 1
ATOM 1478 C C . PHE A 1 193 ? 9.836 4.019 -26.315 1.00 98.19 193 PHE A C 1
ATOM 1480 O O . PHE A 1 193 ? 9.381 3.984 -27.453 1.00 98.19 193 PHE A O 1
ATOM 1487 N N . VAL A 1 194 ? 10.346 5.129 -25.776 1.00 97.75 194 VAL A N 1
ATOM 1488 C CA . VAL A 1 194 ? 10.347 6.433 -26.452 1.00 97.75 194 VAL A CA 1
ATOM 1489 C C . VAL A 1 194 ? 11.173 6.346 -27.728 1.00 97.75 194 VAL A C 1
ATOM 1491 O O . VAL A 1 194 ? 12.348 5.983 -27.673 1.00 97.75 194 VAL A O 1
ATOM 1494 N N . GLU A 1 195 ? 10.553 6.691 -28.855 1.00 96.19 195 GLU A N 1
ATOM 1495 C CA . GLU A 1 195 ? 11.148 6.560 -30.185 1.00 96.19 195 GLU A CA 1
ATOM 1496 C C . GLU A 1 195 ? 11.013 7.864 -30.973 1.00 96.19 195 GLU A C 1
ATOM 1498 O O . GLU A 1 195 ? 9.949 8.498 -30.968 1.00 96.19 195 GLU A O 1
ATOM 1503 N N . SER A 1 196 ? 12.099 8.278 -31.629 1.00 96.25 196 SER A N 1
ATOM 1504 C CA . SER A 1 196 ? 12.118 9.469 -32.474 1.00 96.25 196 SER A CA 1
ATOM 1505 C C . SER A 1 196 ? 11.603 9.128 -33.865 1.00 96.25 196 SER A C 1
ATOM 1507 O O . SER A 1 196 ? 12.114 8.257 -34.556 1.00 96.25 196 SER A O 1
ATOM 1509 N N . ASN A 1 197 ? 10.609 9.868 -34.341 1.00 94.31 197 ASN A N 1
ATO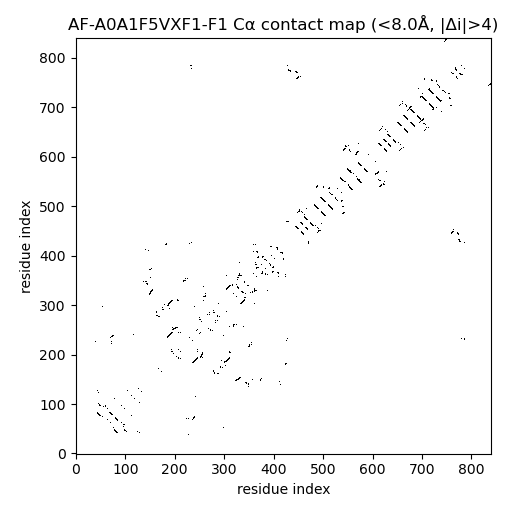M 1510 C CA . ASN A 1 197 ? 10.105 9.737 -35.707 1.00 94.31 197 ASN A CA 1
ATOM 1511 C C . ASN A 1 197 ? 10.778 10.707 -36.692 1.00 94.31 197 ASN A C 1
ATOM 1513 O O . ASN A 1 197 ? 10.363 10.810 -37.850 1.00 94.31 197 ASN A O 1
ATOM 1517 N N . GLY A 1 198 ? 11.784 11.461 -36.240 1.00 93.75 198 GLY A N 1
ATOM 1518 C CA . GLY A 1 198 ? 12.551 12.363 -37.092 1.00 93.75 198 GLY A CA 1
ATOM 1519 C C . GLY A 1 198 ? 11.869 13.698 -37.435 1.00 93.75 198 GLY A C 1
ATOM 1520 O O . GLY A 1 198 ? 12.349 14.421 -38.309 1.00 93.75 198 GLY A O 1
ATOM 1521 N N . THR A 1 199 ? 10.712 14.018 -36.838 1.00 95.75 199 THR A N 1
ATOM 1522 C CA . THR A 1 199 ? 9.926 15.207 -37.232 1.00 95.75 199 THR A CA 1
ATOM 1523 C C . THR A 1 199 ? 10.385 16.519 -36.589 1.00 95.75 199 THR A C 1
ATOM 1525 O O . THR A 1 199 ? 10.062 17.585 -37.126 1.00 95.75 199 THR A O 1
ATOM 1528 N N . LYS A 1 200 ? 11.111 16.477 -35.462 1.00 96.00 200 LYS A N 1
ATOM 1529 C CA . LYS A 1 200 ? 11.697 17.658 -34.798 1.00 96.00 200 LYS A CA 1
ATOM 1530 C C . LYS A 1 200 ? 13.219 17.596 -34.806 1.00 96.00 200 LYS A C 1
ATOM 1532 O O . LYS A 1 200 ? 13.838 18.519 -35.331 1.00 96.00 200 LYS A O 1
ATOM 1537 N N . ASP A 1 201 ? 13.784 16.496 -34.321 1.00 94.38 201 ASP A N 1
ATOM 1538 C CA . ASP A 1 201 ? 15.208 16.185 -34.436 1.00 94.38 201 ASP A CA 1
ATOM 1539 C C . ASP A 1 201 ? 15.439 15.121 -35.499 1.00 94.38 201 ASP A C 1
ATOM 1541 O O . ASP A 1 201 ? 14.516 14.450 -35.942 1.00 94.38 201 ASP A O 1
ATOM 1545 N N . THR A 1 202 ? 16.687 14.946 -35.924 1.00 92.69 202 THR A N 1
ATOM 1546 C CA . THR A 1 202 ? 17.043 13.771 -36.730 1.00 92.69 202 THR A CA 1
ATOM 1547 C C . THR A 1 202 ? 16.996 12.536 -35.835 1.00 92.69 202 THR A C 1
ATOM 1549 O O . THR A 1 202 ? 17.680 12.552 -34.815 1.00 92.69 202 THR A O 1
ATOM 1552 N N . SER A 1 203 ? 16.256 11.486 -36.220 1.00 91.06 203 SER A N 1
ATOM 1553 C CA . SER A 1 203 ? 16.367 10.189 -35.532 1.00 91.06 203 SER A CA 1
ATOM 1554 C C . SER A 1 203 ? 17.783 9.648 -35.728 1.00 91.06 203 SER A C 1
ATOM 1556 O O . SER A 1 203 ? 18.249 9.508 -36.866 1.00 91.06 203 SER A O 1
ATOM 1558 N N . GLN A 1 204 ? 18.500 9.452 -34.624 1.00 92.00 204 GLN A N 1
ATOM 1559 C CA . GLN A 1 204 ? 19.883 8.974 -34.614 1.00 92.00 204 GLN A CA 1
ATOM 1560 C C . GLN A 1 204 ? 19.979 7.520 -34.167 1.00 92.00 204 GLN A C 1
ATOM 1562 O O . GLN A 1 204 ? 20.887 6.816 -34.619 1.00 92.00 204 GLN A O 1
ATOM 1567 N N . TYR A 1 205 ? 19.079 7.086 -33.284 1.00 93.81 205 TYR A N 1
ATOM 1568 C CA . TYR A 1 205 ? 19.115 5.763 -32.678 1.00 93.81 205 TYR A CA 1
ATOM 1569 C C . TYR A 1 205 ? 17.700 5.197 -32.571 1.00 93.81 205 TYR A C 1
ATOM 1571 O O . TYR A 1 205 ? 16.900 5.705 -31.798 1.00 93.81 205 TYR A O 1
ATOM 1579 N N . ASP A 1 206 ? 17.433 4.101 -33.282 1.00 94.06 206 ASP A N 1
ATOM 1580 C CA . ASP A 1 206 ? 16.116 3.459 -33.287 1.00 94.06 206 ASP A CA 1
ATOM 1581 C C . ASP A 1 206 ? 16.133 2.149 -32.485 1.00 94.06 206 ASP A C 1
ATOM 1583 O O . ASP A 1 206 ? 17.056 1.333 -32.619 1.00 94.06 206 ASP A O 1
ATOM 1587 N N . TRP A 1 207 ? 15.080 1.907 -31.706 1.00 96.69 207 TRP A N 1
ATOM 1588 C CA . TRP A 1 207 ? 14.874 0.667 -30.964 1.00 96.69 207 TRP A CA 1
ATOM 1589 C C . TRP A 1 207 ? 14.872 -0.562 -31.879 1.00 96.69 207 TRP A C 1
ATOM 1591 O O . TRP A 1 207 ? 14.324 -0.580 -32.986 1.00 96.69 207 TRP A O 1
ATOM 1601 N N . THR A 1 208 ? 15.395 -1.667 -31.347 1.00 96.31 208 THR A N 1
ATOM 1602 C CA . THR A 1 208 ? 15.206 -2.994 -31.935 1.00 96.31 208 THR A CA 1
ATOM 1603 C C . THR A 1 208 ? 14.194 -3.803 -31.126 1.00 96.31 208 THR A C 1
ATOM 1605 O O . THR A 1 208 ? 14.062 -3.640 -29.913 1.00 96.31 208 THR A O 1
ATOM 1608 N N . ALA A 1 209 ? 13.502 -4.742 -31.780 1.00 95.44 209 ALA A N 1
ATOM 1609 C CA . ALA A 1 209 ? 12.595 -5.663 -31.088 1.00 95.44 209 ALA A CA 1
ATOM 1610 C C . ALA A 1 209 ? 13.312 -6.518 -30.022 1.00 95.44 209 ALA A C 1
ATOM 1612 O O . ALA A 1 209 ? 12.707 -6.885 -29.016 1.00 95.44 209 ALA A O 1
ATOM 1613 N N . VAL A 1 210 ? 14.599 -6.820 -30.235 1.00 95.19 210 VAL A N 1
ATOM 1614 C CA . VAL A 1 210 ? 15.430 -7.565 -29.278 1.00 95.19 210 VAL A CA 1
ATOM 1615 C C . VAL A 1 210 ? 15.703 -6.716 -28.041 1.00 95.19 210 VAL A C 1
ATOM 1617 O O . VAL A 1 210 ? 15.460 -7.180 -26.930 1.00 95.19 210 VAL A O 1
ATOM 1620 N N . ASP A 1 211 ? 16.135 -5.468 -28.224 1.00 96.38 211 ASP A N 1
ATOM 1621 C CA . ASP A 1 211 ? 16.417 -4.574 -27.098 1.00 96.38 211 ASP A CA 1
ATOM 1622 C C . ASP A 1 211 ? 15.149 -4.257 -26.310 1.00 96.38 211 ASP A C 1
ATOM 1624 O O . ASP A 1 211 ? 15.178 -4.311 -25.085 1.00 96.38 211 ASP A O 1
ATOM 1628 N N . GLN A 1 212 ? 14.015 -4.042 -26.989 1.00 96.81 212 GLN A N 1
ATOM 1629 C CA . GLN A 1 212 ? 12.721 -3.871 -26.323 1.00 96.81 212 GLN A CA 1
ATOM 1630 C C . GLN A 1 212 ? 12.400 -5.069 -25.414 1.00 96.81 212 GLN A C 1
ATOM 1632 O O . GLN A 1 212 ? 12.056 -4.885 -24.245 1.00 96.81 212 GLN A O 1
ATOM 1637 N N . GLN A 1 213 ? 12.525 -6.303 -25.917 1.00 96.56 213 GLN A N 1
ATOM 1638 C CA . GLN A 1 213 ? 12.247 -7.501 -25.117 1.00 96.56 213 GLN A CA 1
ATOM 1639 C C . GLN A 1 213 ? 13.241 -7.668 -23.959 1.00 96.56 213 GLN A C 1
ATOM 1641 O O . GLN A 1 213 ? 12.827 -8.014 -22.852 1.00 96.56 213 GLN A O 1
ATOM 1646 N N . ASN A 1 214 ? 14.528 -7.385 -24.174 1.00 95.00 214 ASN A N 1
ATOM 1647 C CA . ASN A 1 214 ? 15.534 -7.420 -23.111 1.00 95.00 214 ASN A CA 1
ATOM 1648 C C . ASN A 1 214 ? 15.224 -6.390 -22.018 1.00 95.00 214 ASN A C 1
ATOM 1650 O O . ASN A 1 214 ? 15.295 -6.704 -20.831 1.00 95.00 214 ASN A O 1
ATOM 1654 N N . THR A 1 215 ? 14.802 -5.183 -22.391 1.00 96.06 215 THR A N 1
ATOM 1655 C CA . THR A 1 215 ? 14.358 -4.164 -21.436 1.00 96.06 215 THR A CA 1
ATOM 1656 C C . THR A 1 215 ? 13.115 -4.601 -20.670 1.00 96.06 215 THR A C 1
ATOM 1658 O O . THR A 1 215 ? 13.082 -4.425 -19.455 1.00 96.06 215 THR A O 1
ATOM 1661 N N . ILE A 1 216 ? 12.123 -5.223 -21.323 1.00 97.38 216 ILE A N 1
ATOM 1662 C CA . ILE A 1 216 ? 10.953 -5.797 -20.632 1.00 97.38 216 ILE A CA 1
ATOM 1663 C C . ILE A 1 216 ? 11.406 -6.830 -19.597 1.00 97.38 216 ILE A C 1
ATOM 1665 O O . ILE A 1 216 ? 10.958 -6.774 -18.451 1.00 97.38 216 ILE A O 1
ATOM 1669 N N . ASN A 1 217 ? 12.319 -7.735 -19.962 1.00 96.31 217 ASN A N 1
ATOM 1670 C CA . ASN A 1 217 ? 12.836 -8.759 -19.052 1.00 96.31 217 ASN A CA 1
ATOM 1671 C C . ASN A 1 217 ? 13.527 -8.129 -17.832 1.00 96.31 217 ASN A C 1
ATOM 1673 O O . ASN A 1 217 ? 13.233 -8.489 -16.693 1.00 96.31 217 ASN A O 1
ATOM 1677 N N . ARG A 1 218 ? 14.408 -7.151 -18.060 1.00 94.75 218 ARG A N 1
ATOM 1678 C CA . ARG A 1 218 ? 15.187 -6.490 -17.002 1.00 94.75 218 ARG A CA 1
ATOM 1679 C C . ARG A 1 218 ? 14.307 -5.631 -16.096 1.00 94.75 218 ARG A C 1
ATOM 1681 O O . ARG A 1 218 ? 14.427 -5.725 -14.878 1.00 94.75 218 ARG A O 1
ATOM 1688 N N . ALA A 1 219 ? 13.371 -4.870 -16.667 1.00 96.50 219 ALA A N 1
ATOM 1689 C CA . ALA A 1 219 ? 12.383 -4.110 -15.904 1.00 96.50 219 ALA A CA 1
ATOM 1690 C C . ALA A 1 219 ? 11.541 -5.032 -15.009 1.00 96.50 219 ALA A C 1
ATOM 1692 O O . ALA A 1 219 ? 11.378 -4.782 -13.817 1.00 96.50 219 ALA A O 1
ATOM 1693 N N . SER A 1 220 ? 11.061 -6.144 -15.572 1.00 96.19 220 SER A N 1
ATOM 1694 C CA . SER A 1 220 ? 10.247 -7.125 -14.847 1.00 96.19 220 SER A CA 1
ATOM 1695 C C . SER A 1 220 ? 11.038 -7.834 -13.750 1.00 96.19 220 SER A C 1
ATOM 1697 O O . SER A 1 220 ? 10.487 -8.095 -12.683 1.00 96.19 220 SER A O 1
ATOM 1699 N N . SER A 1 221 ? 12.330 -8.100 -13.968 1.00 93.94 221 SER A N 1
ATOM 1700 C CA . SER A 1 221 ? 13.235 -8.618 -12.937 1.00 93.94 221 SER A CA 1
ATOM 1701 C C . SER A 1 221 ? 13.416 -7.628 -11.782 1.00 93.94 221 SER A C 1
ATOM 1703 O O . SER A 1 221 ? 13.349 -8.034 -10.623 1.00 93.94 221 SER A O 1
ATOM 1705 N N . GLY A 1 222 ? 13.620 -6.340 -12.079 1.00 93.75 222 GLY A N 1
ATOM 1706 C CA . GLY A 1 222 ? 13.753 -5.295 -11.060 1.00 93.75 222 GLY A CA 1
ATOM 1707 C C . GLY A 1 222 ? 12.497 -5.153 -10.196 1.00 93.75 222 GLY A C 1
ATOM 1708 O O . GLY A 1 222 ? 12.546 -5.226 -8.974 1.00 93.75 222 GLY A O 1
ATOM 1709 N N . LEU A 1 223 ? 11.324 -5.081 -10.820 1.00 96.25 223 LEU A N 1
ATOM 1710 C CA . LEU A 1 223 ? 10.067 -4.979 -10.070 1.00 96.25 223 LEU A CA 1
ATOM 1711 C C . LEU A 1 223 ? 9.703 -6.284 -9.339 1.00 96.25 223 LEU A C 1
ATOM 1713 O O . LEU A 1 223 ? 9.176 -6.245 -8.228 1.00 96.25 223 LEU A O 1
ATOM 1717 N N . SER A 1 224 ? 10.046 -7.450 -9.900 1.00 95.38 224 SER A N 1
ATOM 1718 C CA . SER A 1 224 ? 9.890 -8.737 -9.202 1.00 95.38 224 SER A CA 1
ATOM 1719 C C . SER A 1 224 ? 10.784 -8.838 -7.965 1.00 95.38 224 SER A C 1
ATOM 1721 O O . SER A 1 224 ? 10.409 -9.511 -7.007 1.00 95.38 224 SER A O 1
ATOM 1723 N N . TRP A 1 225 ? 11.937 -8.164 -7.952 1.00 93.69 225 TRP A N 1
ATOM 1724 C CA . TRP A 1 225 ? 12.803 -8.111 -6.777 1.00 93.69 225 TRP A CA 1
ATOM 1725 C C . TRP A 1 225 ? 12.112 -7.434 -5.591 1.00 93.69 225 TRP A C 1
ATOM 1727 O O . TRP A 1 225 ? 12.130 -7.990 -4.495 1.00 93.69 225 TRP A O 1
ATOM 1737 N N . TRP A 1 226 ? 11.418 -6.312 -5.813 1.00 94.81 226 TRP A N 1
ATOM 1738 C CA . TRP A 1 226 ? 10.617 -5.672 -4.766 1.00 94.81 226 TRP A CA 1
ATOM 1739 C C . TRP A 1 226 ? 9.552 -6.617 -4.207 1.00 94.81 226 TRP A C 1
ATOM 1741 O O . TRP A 1 226 ? 9.385 -6.699 -2.996 1.00 94.81 226 TRP A O 1
ATOM 1751 N N . VAL A 1 227 ? 8.874 -7.389 -5.062 1.00 93.75 227 VAL A N 1
ATOM 1752 C CA . VAL A 1 227 ? 7.888 -8.378 -4.594 1.00 93.75 227 VAL A CA 1
ATOM 1753 C C . VAL A 1 227 ? 8.548 -9.476 -3.766 1.00 93.75 227 VAL A C 1
ATOM 1755 O O . VAL A 1 227 ? 8.021 -9.845 -2.721 1.00 93.75 227 VAL A O 1
ATOM 1758 N N . ASN A 1 228 ? 9.711 -9.975 -4.192 1.00 89.38 228 ASN A N 1
ATOM 1759 C CA . ASN A 1 228 ? 10.453 -10.974 -3.430 1.00 89.38 228 ASN A CA 1
ATOM 1760 C C . ASN A 1 228 ? 10.826 -10.457 -2.033 1.00 89.38 228 ASN A C 1
ATOM 1762 O O . ASN A 1 228 ? 10.639 -11.176 -1.059 1.00 89.38 228 ASN A O 1
ATOM 1766 N N . LYS A 1 229 ? 11.272 -9.199 -1.927 1.00 88.25 229 LYS A N 1
ATOM 1767 C CA . LYS A 1 229 ? 11.572 -8.569 -0.636 1.00 88.25 229 LYS A CA 1
ATOM 1768 C C . LYS A 1 229 ? 10.331 -8.285 0.201 1.00 88.25 229 LYS A C 1
ATOM 1770 O O . LYS A 1 229 ? 10.391 -8.431 1.412 1.00 88.25 229 LYS A O 1
ATOM 1775 N N . ALA A 1 230 ? 9.209 -7.919 -0.415 1.00 85.31 230 ALA A N 1
ATOM 1776 C CA . ALA A 1 230 ? 7.961 -7.643 0.296 1.00 85.31 230 ALA A CA 1
ATOM 1777 C C . ALA A 1 230 ? 7.479 -8.857 1.112 1.00 85.31 230 ALA A C 1
ATOM 1779 O O . ALA A 1 230 ? 6.979 -8.695 2.226 1.00 85.31 230 ALA A O 1
ATOM 1780 N N . VAL A 1 231 ? 7.696 -10.074 0.595 1.00 77.19 231 VAL A N 1
ATOM 1781 C CA . VAL A 1 231 ? 7.350 -11.329 1.284 1.00 77.19 231 VAL A CA 1
ATOM 1782 C C . VAL A 1 231 ? 8.060 -11.450 2.635 1.00 77.19 231 VAL A C 1
ATOM 1784 O O . VAL A 1 231 ? 7.415 -11.835 3.610 1.00 77.19 231 VAL A O 1
ATOM 1787 N N . ASP A 1 232 ? 9.331 -11.043 2.731 1.00 74.88 232 ASP A N 1
ATOM 1788 C CA . ASP A 1 232 ? 10.110 -11.076 3.982 1.00 74.88 232 ASP A CA 1
ATOM 1789 C C . ASP A 1 232 ? 9.504 -10.172 5.078 1.00 74.88 232 ASP A C 1
ATOM 1791 O O . ASP A 1 232 ? 9.739 -10.380 6.269 1.00 74.88 232 ASP A O 1
ATOM 1795 N N . TYR A 1 233 ? 8.698 -9.183 4.679 1.00 70.88 233 TYR A N 1
ATOM 1796 C CA . TYR A 1 233 ? 8.004 -8.238 5.561 1.00 70.88 233 TYR A CA 1
ATOM 1797 C C . TYR A 1 233 ? 6.508 -8.556 5.724 1.00 70.88 233 TYR A C 1
ATOM 1799 O O . TYR A 1 233 ? 5.773 -7.757 6.303 1.00 70.88 233 TYR A O 1
ATOM 1807 N N . GLY A 1 234 ? 6.027 -9.688 5.195 1.00 66.38 234 GLY A N 1
ATOM 1808 C CA . GLY A 1 234 ? 4.600 -10.033 5.210 1.00 66.38 234 GLY A CA 1
ATOM 1809 C C . GLY A 1 234 ? 3.739 -9.095 4.357 1.00 66.38 234 GLY A C 1
ATOM 1810 O O . GLY A 1 234 ? 2.517 -9.060 4.500 1.00 66.38 234 GLY A O 1
ATOM 1811 N N . VAL A 1 235 ? 4.360 -8.327 3.462 1.00 76.81 235 VAL A N 1
ATOM 1812 C CA . VAL A 1 235 ? 3.682 -7.379 2.586 1.00 76.81 235 VAL A CA 1
ATOM 1813 C C . VAL A 1 235 ? 3.255 -8.098 1.313 1.00 76.81 235 VAL A C 1
ATOM 1815 O O . VAL A 1 235 ? 4.056 -8.703 0.602 1.00 76.81 235 VAL A O 1
ATOM 1818 N N . THR A 1 236 ? 1.968 -8.000 0.983 1.00 81.50 236 THR A N 1
ATOM 1819 C CA . THR A 1 236 ? 1.488 -8.413 -0.340 1.00 81.50 236 THR A CA 1
ATOM 1820 C C . THR A 1 236 ? 1.788 -7.299 -1.334 1.00 81.50 236 THR A C 1
ATOM 1822 O O . THR A 1 236 ? 1.305 -6.185 -1.154 1.00 81.50 236 THR A O 1
ATOM 1825 N N . LEU A 1 237 ? 2.548 -7.599 -2.386 1.00 90.56 237 LEU A N 1
ATOM 1826 C CA . LEU A 1 237 ? 2.856 -6.681 -3.480 1.00 90.56 237 LEU A CA 1
ATOM 1827 C C . LEU A 1 237 ? 2.769 -7.427 -4.816 1.00 90.56 237 LEU A C 1
ATOM 1829 O O . LEU A 1 237 ? 3.203 -8.570 -4.912 1.00 90.56 237 LEU A O 1
ATOM 1833 N N . SER A 1 238 ? 2.220 -6.792 -5.848 1.00 95.38 238 SER A N 1
ATOM 1834 C CA . SER A 1 238 ? 2.214 -7.327 -7.214 1.00 95.38 238 SER A CA 1
ATOM 1835 C C . SER A 1 238 ? 2.208 -6.205 -8.245 1.00 95.38 238 SER A C 1
ATOM 1837 O O . SER A 1 238 ? 1.574 -5.168 -8.033 1.00 95.38 238 SER A O 1
ATOM 1839 N N . PHE A 1 239 ? 2.877 -6.420 -9.377 1.00 97.75 239 PHE A N 1
ATOM 1840 C CA . PHE A 1 239 ? 2.957 -5.444 -10.458 1.00 97.75 239 PHE A CA 1
ATOM 1841 C C . PHE A 1 239 ? 2.138 -5.868 -11.681 1.00 97.75 239 PHE A C 1
ATOM 1843 O O . PHE A 1 239 ? 2.134 -7.029 -12.084 1.00 97.75 239 PHE A O 1
ATOM 1850 N N . THR A 1 240 ? 1.443 -4.909 -12.289 1.00 97.56 240 THR A N 1
ATOM 1851 C CA . THR A 1 240 ? 0.608 -5.094 -13.483 1.00 97.56 240 THR A CA 1
ATOM 1852 C C . THR A 1 240 ? 1.122 -4.201 -14.620 1.00 97.56 240 THR A C 1
ATOM 1854 O O . THR A 1 240 ? 0.819 -3.005 -14.649 1.00 97.56 240 THR A O 1
ATOM 1857 N N . PRO A 1 241 ? 1.927 -4.741 -15.548 1.00 97.19 241 PRO A N 1
ATOM 1858 C CA . PRO A 1 241 ? 2.510 -3.971 -16.638 1.00 97.19 241 PRO A CA 1
ATOM 1859 C C . PRO A 1 241 ? 1.496 -3.538 -17.694 1.00 97.19 241 PRO A C 1
ATOM 1861 O O . PRO A 1 241 ? 0.549 -4.256 -18.016 1.00 97.19 241 PRO A O 1
ATOM 1864 N N . ARG A 1 242 ? 1.805 -2.421 -18.351 1.00 96.56 242 ARG A N 1
ATOM 1865 C CA . ARG A 1 242 ? 1.292 -2.028 -19.663 1.00 96.56 242 ARG A CA 1
ATOM 1866 C C . ARG A 1 242 ? 2.455 -1.630 -20.566 1.00 96.56 242 ARG A C 1
ATOM 1868 O O . ARG A 1 242 ? 3.201 -0.714 -20.242 1.00 96.56 242 ARG A O 1
ATOM 1875 N N . ILE A 1 243 ? 2.593 -2.289 -21.714 1.00 97.06 243 ILE A N 1
ATOM 1876 C CA . ILE A 1 243 ? 3.670 -2.005 -22.672 1.00 97.06 243 ILE A CA 1
ATOM 1877 C C . ILE A 1 243 ? 3.154 -1.069 -23.772 1.00 97.06 243 ILE A C 1
ATOM 1879 O O . ILE A 1 243 ? 2.140 -1.362 -24.409 1.00 97.06 243 ILE A O 1
ATOM 1883 N N . TYR A 1 244 ? 3.870 0.031 -24.006 1.00 97.69 244 TYR A N 1
ATOM 1884 C CA . TYR A 1 244 ? 3.726 0.893 -25.178 1.00 97.69 244 TYR A CA 1
ATOM 1885 C C . TYR A 1 244 ? 4.980 0.745 -26.048 1.00 97.69 244 TYR A C 1
ATOM 1887 O O . TYR A 1 244 ? 6.001 1.368 -25.743 1.00 97.69 244 TYR A O 1
ATOM 1895 N N . PRO A 1 245 ? 4.930 -0.113 -27.084 1.00 96.94 245 PRO A N 1
ATOM 1896 C CA . PRO A 1 245 ? 6.110 -0.489 -27.853 1.00 96.94 245 PRO A CA 1
ATOM 1897 C C . PRO A 1 245 ? 6.628 0.672 -28.702 1.00 96.94 245 PRO A C 1
ATOM 1899 O O . PRO A 1 245 ? 5.866 1.579 -29.049 1.00 96.94 245 PRO A O 1
ATOM 1902 N N . TYR A 1 246 ? 7.905 0.610 -29.091 1.00 96.00 246 TYR A N 1
ATOM 1903 C CA . TYR A 1 246 ? 8.581 1.698 -29.811 1.00 96.00 246 TYR A CA 1
ATOM 1904 C C . TYR A 1 246 ? 7.898 2.046 -31.138 1.00 96.00 246 TYR A C 1
ATOM 1906 O O . TYR A 1 246 ? 7.837 3.203 -31.532 1.00 96.00 246 TYR A O 1
ATOM 1914 N N . ASN A 1 247 ? 7.323 1.055 -31.820 1.00 94.19 247 ASN A N 1
ATOM 1915 C CA . ASN A 1 247 ? 6.607 1.219 -33.087 1.00 94.19 247 ASN A CA 1
ATOM 1916 C C . ASN A 1 247 ? 5.127 1.626 -32.915 1.00 94.19 247 ASN A C 1
ATOM 1918 O O . ASN A 1 247 ? 4.401 1.760 -33.904 1.00 94.19 247 ASN A O 1
ATOM 1922 N N . GLY A 1 248 ? 4.662 1.797 -31.676 1.00 95.25 248 GLY A N 1
ATOM 1923 C CA . GLY A 1 248 ? 3.303 2.208 -31.355 1.00 95.25 248 GLY A CA 1
ATOM 1924 C C . GLY A 1 248 ? 3.124 3.722 -31.453 1.00 95.25 248 GLY A C 1
ATOM 1925 O O . GLY A 1 248 ? 3.990 4.492 -31.053 1.00 95.25 248 GLY A O 1
ATOM 1926 N N . VAL A 1 249 ? 1.950 4.164 -31.917 1.00 93.75 249 VAL A N 1
ATOM 1927 C CA . VAL A 1 249 ? 1.633 5.598 -32.096 1.00 93.75 249 VAL A CA 1
ATOM 1928 C C . VAL A 1 249 ? 1.842 6.407 -30.813 1.00 93.75 249 VAL A C 1
ATOM 1930 O O . VAL A 1 249 ? 2.283 7.546 -30.883 1.00 93.75 249 VAL A O 1
ATOM 1933 N N . ALA A 1 250 ? 1.566 5.819 -29.646 1.00 93.69 250 ALA A N 1
ATOM 1934 C CA . ALA A 1 250 ? 1.764 6.488 -28.365 1.00 93.69 250 ALA A CA 1
ATOM 1935 C C . ALA A 1 250 ? 3.234 6.867 -28.124 1.00 93.69 250 ALA A C 1
ATOM 1937 O O . ALA A 1 250 ? 3.504 8.003 -27.753 1.00 93.69 250 ALA A O 1
ATOM 1938 N N . ALA A 1 251 ? 4.172 5.946 -28.368 1.00 93.50 251 ALA A N 1
ATOM 1939 C CA . ALA A 1 251 ? 5.587 6.116 -28.035 1.00 93.50 251 ALA A CA 1
ATOM 1940 C C . ALA A 1 251 ? 6.400 6.876 -29.106 1.00 93.50 251 ALA A C 1
ATOM 1942 O O . ALA A 1 251 ? 7.521 7.308 -28.840 1.00 93.50 251 ALA A O 1
ATOM 1943 N N . GLN A 1 252 ? 5.822 7.063 -30.297 1.00 95.06 252 GLN A N 1
ATOM 1944 C CA . GLN A 1 252 ? 6.409 7.796 -31.420 1.00 95.06 252 GLN A CA 1
ATOM 1945 C C . GLN A 1 252 ? 6.296 9.315 -31.220 1.00 95.06 252 GLN A C 1
ATOM 1947 O O . GLN A 1 252 ? 5.198 9.880 -31.201 1.00 95.06 252 GLN A O 1
ATOM 1952 N N . GLN A 1 253 ? 7.436 9.996 -31.138 1.00 95.25 253 GLN A N 1
ATOM 1953 C CA . GLN A 1 253 ? 7.513 11.437 -30.883 1.00 95.25 253 GLN A CA 1
ATOM 1954 C C . GLN A 1 253 ? 8.629 12.107 -31.702 1.00 95.25 253 GLN A C 1
ATOM 1956 O O . GLN A 1 253 ? 9.385 11.435 -32.391 1.00 95.25 253 GLN A O 1
ATOM 1961 N N . GLY A 1 254 ? 8.664 13.440 -31.746 1.00 95.81 254 GLY A N 1
ATOM 1962 C CA . GLY A 1 254 ? 9.486 14.169 -32.719 1.00 95.81 254 GLY A CA 1
ATOM 1963 C C . GLY A 1 254 ? 10.967 14.334 -32.384 1.00 95.81 254 GLY A C 1
ATOM 1964 O O . GLY A 1 254 ? 11.745 14.640 -33.289 1.00 95.81 254 GLY A O 1
ATOM 1965 N N . TYR A 1 255 ? 11.332 14.197 -31.116 1.00 96.31 255 TYR A N 1
ATOM 1966 C CA . TYR A 1 255 ? 12.636 14.556 -30.567 1.00 96.31 255 TYR A CA 1
ATOM 1967 C C . TYR A 1 255 ? 13.548 13.337 -30.431 1.00 96.31 255 TYR A C 1
ATOM 1969 O O . TYR A 1 255 ? 13.073 12.218 -30.335 1.00 96.31 255 TYR A O 1
ATOM 1977 N N . GLU A 1 256 ? 14.861 13.519 -30.398 1.00 95.25 256 GLU A N 1
ATOM 1978 C CA . GLU A 1 256 ? 15.822 12.451 -30.090 1.00 95.25 256 GLU A CA 1
ATOM 1979 C C . GLU A 1 256 ? 16.308 12.657 -28.646 1.00 95.25 256 GLU A C 1
ATOM 1981 O O . GLU A 1 256 ? 17.227 13.461 -28.437 1.00 95.25 256 GLU A O 1
ATOM 1986 N N . PRO A 1 257 ? 15.705 12.001 -27.627 1.00 94.62 257 PRO A N 1
ATOM 1987 C CA . PRO A 1 257 ? 15.861 12.415 -26.230 1.00 94.62 257 PRO A CA 1
ATOM 1988 C C . PRO A 1 257 ? 17.312 12.432 -25.743 1.00 94.62 257 PRO A C 1
ATOM 1990 O O . PRO A 1 257 ? 17.701 13.324 -24.995 1.00 94.62 257 PRO A O 1
ATOM 1993 N N . ILE A 1 258 ? 18.159 11.506 -26.212 1.00 92.31 258 ILE A N 1
ATOM 1994 C CA . ILE A 1 258 ? 19.578 11.458 -25.819 1.00 92.31 258 ILE A CA 1
ATOM 1995 C C . ILE A 1 258 ? 20.366 12.699 -26.274 1.00 92.31 258 ILE A C 1
ATOM 1997 O O . ILE A 1 258 ? 21.435 13.010 -25.746 1.00 92.31 258 ILE A O 1
ATOM 2001 N N . THR A 1 259 ? 19.840 13.444 -27.247 1.00 93.06 259 THR A N 1
ATOM 2002 C CA . THR A 1 259 ? 20.421 14.702 -27.720 1.00 93.06 259 THR A CA 1
ATOM 2003 C C . THR A 1 259 ? 19.888 15.930 -26.979 1.00 93.06 259 THR A C 1
ATOM 2005 O O . THR A 1 259 ? 20.231 17.047 -27.362 1.00 93.06 259 THR A O 1
ATOM 2008 N N . HIS A 1 260 ? 19.121 15.759 -25.905 1.00 94.25 260 HIS A N 1
ATOM 2009 C CA . HIS A 1 260 ? 18.565 16.838 -25.088 1.00 94.25 260 HIS A CA 1
ATOM 2010 C C . HIS A 1 260 ? 19.117 16.840 -23.662 1.00 94.25 260 HIS A C 1
ATOM 2012 O O . HIS A 1 260 ? 19.796 15.900 -23.242 1.00 94.25 260 HIS A O 1
ATOM 2018 N N . PHE A 1 261 ? 18.888 17.936 -22.936 1.00 94.06 261 PHE A N 1
ATOM 2019 C CA . PHE A 1 261 ? 19.120 17.983 -21.490 1.00 94.06 261 PHE A CA 1
ATOM 2020 C C . PHE A 1 261 ? 18.012 17.198 -20.773 1.00 94.06 261 PHE A C 1
ATOM 2022 O O . PHE A 1 261 ? 16.870 17.203 -21.231 1.00 94.06 261 PHE A O 1
ATOM 2029 N N . SER A 1 262 ? 18.307 16.557 -19.639 1.00 90.25 262 SER A N 1
ATOM 2030 C CA . SER A 1 262 ? 17.293 15.821 -18.856 1.00 90.25 262 SER A CA 1
ATOM 2031 C C . SER A 1 262 ? 16.108 16.706 -18.451 1.00 90.25 262 SER A C 1
ATOM 2033 O O . SER A 1 262 ? 14.959 16.282 -18.491 1.00 90.25 262 SER A O 1
ATOM 2035 N N . THR A 1 263 ? 16.368 17.982 -18.162 1.00 90.38 263 THR A N 1
ATOM 2036 C CA . THR A 1 263 ? 15.338 18.983 -17.823 1.00 90.38 263 THR A CA 1
ATOM 2037 C C . THR A 1 263 ? 14.365 19.318 -18.965 1.00 90.38 263 THR A C 1
ATOM 2039 O O . THR A 1 263 ? 13.353 19.980 -18.732 1.00 90.38 263 THR A O 1
ATOM 2042 N N . GLU A 1 264 ? 14.641 18.870 -20.194 1.00 95.06 264 GLU A N 1
ATOM 2043 C CA . GLU A 1 264 ? 13.791 19.078 -21.373 1.00 95.06 264 GLU A CA 1
ATOM 2044 C C . GLU A 1 264 ? 12.832 17.905 -21.647 1.00 95.06 264 GLU A C 1
ATOM 2046 O O . GLU A 1 264 ? 12.132 17.912 -22.659 1.00 95.06 264 GLU A O 1
ATOM 2051 N N . ASP A 1 265 ? 12.730 16.929 -20.744 1.00 95.06 265 ASP A N 1
ATOM 2052 C CA . ASP A 1 265 ? 11.831 15.764 -20.841 1.00 95.06 265 ASP A CA 1
ATOM 2053 C C . ASP A 1 265 ? 10.365 16.072 -21.169 1.00 95.06 265 ASP A C 1
ATOM 2055 O O . ASP A 1 265 ? 9.670 15.280 -21.812 1.00 95.06 265 ASP A O 1
ATOM 2059 N N . SER A 1 266 ? 9.903 17.269 -20.812 1.00 96.88 266 SER A N 1
ATOM 2060 C CA . SER A 1 266 ? 8.595 17.790 -21.197 1.00 96.88 266 SER A CA 1
ATOM 2061 C C . SER A 1 266 ? 8.350 17.774 -22.712 1.00 96.88 266 SER A C 1
ATOM 2063 O O . SER A 1 266 ? 7.191 17.701 -23.114 1.00 96.88 266 SER A O 1
ATOM 2065 N N . LEU A 1 267 ? 9.388 17.812 -23.555 1.00 96.81 267 LEU A N 1
ATOM 2066 C CA . LEU A 1 267 ? 9.258 17.797 -25.014 1.00 96.81 267 LEU A CA 1
ATOM 2067 C C . LEU A 1 267 ? 8.640 16.489 -25.520 1.00 96.81 267 LEU A C 1
ATOM 2069 O O . LEU A 1 267 ? 7.655 16.519 -26.260 1.00 96.81 267 LEU A O 1
ATOM 2073 N N . TRP A 1 268 ? 9.185 15.345 -25.103 1.00 97.38 268 TRP A N 1
ATOM 2074 C CA . TRP A 1 268 ? 8.696 14.038 -25.543 1.00 97.38 268 TRP A CA 1
ATOM 2075 C C . TRP A 1 268 ? 7.563 13.517 -24.663 1.00 97.38 268 TRP A C 1
ATOM 2077 O O . TRP A 1 268 ? 6.603 12.965 -25.196 1.00 97.38 268 TRP A O 1
ATOM 2087 N N . ILE A 1 269 ? 7.606 13.732 -23.342 1.00 98.12 269 ILE A N 1
ATOM 2088 C CA . ILE A 1 269 ? 6.560 13.231 -22.436 1.00 98.12 269 ILE A CA 1
ATOM 2089 C C . ILE A 1 269 ? 5.211 13.881 -22.754 1.00 98.12 269 ILE A C 1
ATOM 2091 O O . ILE A 1 269 ? 4.212 13.171 -22.872 1.00 98.12 269 ILE A O 1
ATOM 2095 N N . ASN A 1 270 ? 5.162 15.205 -22.967 1.00 97.56 270 ASN A N 1
ATOM 2096 C CA . ASN A 1 270 ? 3.906 15.859 -23.347 1.00 97.56 270 ASN A CA 1
ATOM 2097 C C . ASN A 1 270 ? 3.370 15.319 -24.670 1.00 97.56 270 ASN A C 1
ATOM 2099 O O . ASN A 1 270 ? 2.177 15.055 -24.755 1.00 97.56 270 ASN A O 1
ATOM 2103 N N . GLN A 1 271 ? 4.231 15.118 -25.672 1.00 97.31 271 GLN A N 1
ATOM 2104 C CA . GLN A 1 271 ? 3.801 14.601 -26.968 1.00 97.31 271 GLN A CA 1
ATOM 2105 C C . GLN A 1 271 ? 3.265 13.164 -26.861 1.00 97.31 271 GLN A C 1
ATOM 2107 O O . GLN A 1 271 ? 2.237 12.852 -27.457 1.00 97.31 271 GLN A O 1
ATOM 2112 N N . ILE A 1 272 ? 3.911 12.302 -26.071 1.00 98.19 272 ILE A N 1
ATOM 2113 C CA . ILE A 1 272 ? 3.440 10.932 -25.811 1.00 98.19 272 ILE A CA 1
ATOM 2114 C C . ILE A 1 272 ? 2.071 10.956 -25.119 1.00 98.19 272 ILE A C 1
ATOM 2116 O O . ILE A 1 272 ? 1.165 10.214 -25.497 1.00 98.19 272 ILE A O 1
ATOM 2120 N N . MET A 1 273 ? 1.890 11.830 -24.127 1.00 97.94 273 MET A N 1
ATOM 2121 C CA . MET A 1 273 ? 0.608 11.986 -23.440 1.00 97.94 273 MET A CA 1
ATOM 2122 C C . MET A 1 273 ? -0.480 12.586 -24.348 1.00 97.94 273 MET A C 1
ATOM 2124 O O . MET A 1 273 ? -1.620 12.119 -24.321 1.00 97.94 273 MET A O 1
ATOM 2128 N N . ASP A 1 274 ? -0.131 13.540 -25.215 1.00 96.50 274 ASP A N 1
ATOM 2129 C CA . ASP A 1 274 ? -1.034 14.107 -26.223 1.00 96.50 274 ASP A CA 1
ATOM 2130 C C . ASP A 1 274 ? -1.493 13.032 -27.220 1.00 96.50 274 ASP A C 1
ATOM 2132 O O . ASP A 1 274 ? -2.679 12.959 -27.547 1.00 96.50 274 ASP A O 1
ATOM 2136 N N . ASN A 1 275 ? -0.587 12.142 -27.649 1.00 96.06 275 ASN A N 1
ATOM 2137 C CA . ASN A 1 275 ? -0.912 10.997 -28.509 1.00 96.06 275 ASN A CA 1
ATOM 2138 C C . ASN A 1 275 ? -1.926 10.039 -27.850 1.00 96.06 275 ASN A C 1
ATOM 2140 O O . ASN A 1 275 ? -2.661 9.340 -28.549 1.00 96.06 275 ASN A O 1
ATOM 2144 N N . LEU A 1 276 ? -1.972 10.004 -26.514 1.00 95.69 276 LEU A N 1
ATOM 2145 C CA . LEU A 1 276 ? -2.932 9.232 -25.721 1.00 95.69 276 LEU A CA 1
ATOM 2146 C C . LEU A 1 276 ? -4.208 10.017 -25.362 1.00 95.69 276 LEU A C 1
ATOM 2148 O O . LEU A 1 276 ? -5.115 9.448 -24.755 1.00 95.69 276 LEU A O 1
ATOM 2152 N N . GLY A 1 277 ? -4.304 11.293 -25.750 1.00 95.12 277 GLY A N 1
ATOM 2153 C CA . GLY A 1 277 ? -5.473 12.147 -25.528 1.00 95.12 277 GLY A CA 1
ATOM 2154 C C . GLY A 1 277 ? -5.441 12.991 -24.249 1.00 95.12 277 GLY A C 1
ATOM 2155 O O . GLY A 1 277 ? -6.418 13.682 -23.971 1.00 95.12 277 GLY A O 1
ATOM 2156 N N . TYR A 1 278 ? -4.339 12.987 -23.495 1.00 95.50 278 TYR A N 1
ATOM 2157 C CA . TYR A 1 278 ? -4.161 13.806 -22.291 1.00 95.50 278 TYR A CA 1
ATOM 2158 C C . TYR A 1 278 ? -3.533 15.148 -22.684 1.00 95.50 278 TYR A C 1
ATOM 2160 O O . TYR A 1 278 ? -2.316 15.265 -22.785 1.00 95.50 278 TYR A O 1
ATOM 2168 N N . THR A 1 279 ? -4.369 16.151 -22.963 1.00 95.44 279 THR A N 1
ATOM 2169 C CA . THR A 1 279 ? -3.956 17.399 -23.638 1.00 95.44 279 THR A CA 1
ATOM 2170 C C . THR A 1 279 ? -3.938 18.657 -22.762 1.00 95.44 279 THR A C 1
ATOM 2172 O O . THR A 1 279 ? -3.524 19.715 -23.236 1.00 95.44 279 THR A O 1
ATOM 2175 N N . SER A 1 280 ? -4.361 18.582 -21.495 1.00 95.38 280 SER A N 1
ATOM 2176 C CA . SER A 1 280 ? -4.410 19.733 -20.573 1.00 95.38 280 SER A CA 1
ATOM 2177 C C . SER A 1 280 ? -3.241 19.737 -19.588 1.00 95.38 280 SER A C 1
ATOM 2179 O O . SER A 1 280 ? -2.810 18.672 -19.158 1.00 95.38 280 SER A O 1
ATOM 2181 N N . GLY A 1 281 ? -2.775 20.918 -19.176 1.00 94.19 281 GLY A N 1
ATOM 2182 C CA . GLY A 1 281 ? -1.667 21.050 -18.222 1.00 94.19 281 GLY A CA 1
ATOM 2183 C C . GLY A 1 281 ? -0.305 20.679 -18.807 1.00 94.19 281 GLY A C 1
ATOM 2184 O O . GLY A 1 281 ? -0.137 20.592 -20.029 1.00 94.19 281 GLY A O 1
ATOM 2185 N N . ASP A 1 282 ? 0.672 20.489 -17.927 1.00 94.38 282 ASP A N 1
ATOM 2186 C CA . ASP A 1 282 ? 2.007 20.031 -18.283 1.00 94.38 282 ASP A CA 1
ATOM 2187 C C . ASP A 1 282 ? 2.151 18.503 -18.142 1.00 94.38 282 ASP A C 1
ATOM 2189 O O . ASP A 1 282 ? 1.179 17.756 -17.983 1.00 94.38 282 ASP A O 1
ATOM 2193 N N . LYS A 1 283 ? 3.389 18.016 -18.263 1.00 95.12 283 LYS A N 1
ATOM 2194 C CA . LYS A 1 283 ? 3.716 16.590 -18.198 1.00 95.12 283 LYS A CA 1
ATOM 2195 C C . LYS A 1 283 ? 3.216 15.931 -16.903 1.00 95.12 283 LYS A C 1
ATOM 2197 O O . LYS A 1 283 ? 2.791 14.781 -16.951 1.00 95.12 283 LYS A O 1
ATOM 2202 N N . PHE A 1 284 ? 3.227 16.623 -15.765 1.00 95.31 284 PHE A N 1
ATOM 2203 C CA . PHE A 1 284 ? 2.831 16.060 -14.478 1.00 95.31 284 PHE A CA 1
ATOM 2204 C C . PHE A 1 284 ? 1.325 15.841 -14.403 1.00 95.31 284 PHE A C 1
ATOM 2206 O O . PHE A 1 284 ? 0.905 14.739 -14.045 1.00 95.31 284 PHE A O 1
ATOM 2213 N N . GLU A 1 285 ? 0.501 16.820 -14.793 1.00 94.12 285 GLU A N 1
ATOM 2214 C CA . GLU A 1 285 ? -0.958 16.635 -14.816 1.00 94.12 285 GLU A CA 1
ATOM 2215 C C . GLU A 1 285 ? -1.362 15.527 -15.782 1.00 94.12 285 GLU A C 1
ATOM 2217 O O . GLU A 1 285 ? -2.197 14.682 -15.449 1.00 94.12 285 GLU A O 1
ATOM 2222 N N . LYS A 1 286 ? -0.745 15.507 -16.967 1.00 95.94 286 LYS A N 1
ATOM 2223 C CA . LYS A 1 286 ? -1.047 14.525 -18.008 1.00 95.94 286 LYS A CA 1
ATOM 2224 C C . LYS A 1 286 ? -0.686 13.107 -17.585 1.00 95.94 286 LYS A C 1
ATOM 2226 O O . LYS A 1 286 ? -1.526 12.213 -17.677 1.00 95.94 286 LYS A O 1
ATOM 2231 N N . VAL A 1 287 ? 0.529 12.898 -17.076 1.00 96.12 287 VAL A N 1
ATOM 2232 C CA . VAL A 1 287 ? 0.976 11.569 -16.641 1.00 96.12 287 VAL A CA 1
ATOM 2233 C C . VAL A 1 287 ? 0.216 11.119 -15.393 1.00 96.12 287 VAL A C 1
ATOM 2235 O O . VAL A 1 287 ? -0.176 9.959 -15.307 1.00 96.12 287 VAL A O 1
ATOM 2238 N N . THR A 1 288 ? -0.080 12.019 -14.452 1.00 93.19 288 THR A N 1
ATOM 2239 C CA . THR A 1 288 ? -0.885 11.678 -13.265 1.00 93.19 288 THR A CA 1
ATOM 2240 C C . THR A 1 288 ? -2.309 11.277 -13.650 1.00 93.19 288 THR A C 1
ATOM 2242 O O . THR A 1 288 ? -2.843 10.300 -13.116 1.00 93.19 288 THR A O 1
ATOM 2245 N N . ALA A 1 289 ? -2.923 11.976 -14.610 1.00 92.69 289 ALA A N 1
ATOM 2246 C CA . ALA A 1 289 ? -4.229 11.604 -15.150 1.00 92.69 289 ALA A CA 1
ATOM 2247 C C . ALA A 1 289 ? -4.173 10.241 -15.860 1.00 92.69 289 ALA A C 1
ATOM 2249 O O . ALA A 1 289 ? -5.023 9.384 -15.610 1.00 92.69 289 ALA A O 1
ATOM 2250 N N . PHE A 1 290 ? -3.139 9.997 -16.667 1.00 95.19 290 PHE A N 1
ATOM 2251 C CA . PHE A 1 290 ? -2.920 8.703 -17.311 1.00 95.19 290 PHE A CA 1
ATOM 2252 C C . PHE A 1 290 ? -2.750 7.563 -16.297 1.00 95.19 290 PHE A C 1
ATOM 2254 O O . PHE A 1 290 ? -3.409 6.529 -16.407 1.00 95.19 290 PHE A O 1
ATOM 2261 N N . ASN A 1 291 ? -1.932 7.758 -15.266 1.00 94.19 291 ASN A N 1
ATOM 2262 C CA . ASN A 1 291 ? -1.738 6.778 -14.202 1.00 94.19 291 ASN A CA 1
ATOM 2263 C C . ASN A 1 291 ? -3.036 6.534 -13.420 1.00 94.19 291 ASN A C 1
ATOM 2265 O O . ASN A 1 291 ? -3.356 5.392 -13.098 1.00 94.19 291 ASN A O 1
ATOM 2269 N N . SER A 1 292 ? -3.827 7.579 -13.160 1.00 90.06 292 SER A N 1
ATOM 2270 C CA . SER A 1 292 ? -5.137 7.449 -12.507 1.00 90.06 292 SER A CA 1
ATOM 2271 C C . SER A 1 292 ? -6.099 6.608 -13.344 1.00 90.06 292 SER A C 1
ATOM 2273 O O . SER A 1 292 ? -6.767 5.717 -12.818 1.00 90.06 292 SER A O 1
ATOM 2275 N N . TRP A 1 293 ? -6.124 6.825 -14.661 1.00 91.44 293 TRP A N 1
ATOM 2276 C CA . TRP A 1 293 ? -6.858 5.959 -15.577 1.00 91.44 293 TRP A CA 1
ATOM 2277 C C . TRP A 1 293 ? -6.334 4.520 -15.534 1.00 91.44 293 TRP A C 1
ATOM 2279 O O . TRP A 1 293 ? -7.137 3.595 -15.419 1.00 91.44 293 TRP A O 1
ATOM 2289 N N . LEU A 1 294 ? -5.012 4.318 -15.553 1.00 92.19 294 LEU A N 1
ATOM 2290 C CA . LEU A 1 294 ? -4.396 2.991 -15.514 1.00 92.19 294 LEU A CA 1
ATOM 2291 C C . LEU A 1 294 ? -4.808 2.218 -14.253 1.00 92.19 294 LEU A C 1
ATOM 2293 O O . LEU A 1 294 ? -5.206 1.058 -14.353 1.00 92.19 294 LEU A O 1
ATOM 2297 N N . LYS A 1 295 ? -4.822 2.880 -13.088 1.00 89.62 295 LYS A N 1
ATOM 2298 C CA . LYS A 1 295 ? -5.327 2.311 -11.827 1.00 89.62 295 LYS A CA 1
ATOM 2299 C C . LYS A 1 295 ? -6.769 1.859 -11.928 1.00 89.62 295 LYS A C 1
ATOM 2301 O O . LYS A 1 295 ? -7.099 0.764 -11.484 1.00 89.62 295 LYS A O 1
ATOM 2306 N N . ILE A 1 296 ? -7.631 2.692 -12.509 1.00 85.69 296 ILE A N 1
ATOM 2307 C CA . ILE A 1 296 ? -9.055 2.382 -12.672 1.00 85.69 296 ILE A CA 1
ATOM 2308 C C . ILE A 1 296 ? -9.226 1.178 -13.600 1.00 85.69 296 ILE A C 1
ATOM 2310 O O . ILE A 1 296 ? -9.976 0.259 -13.274 1.00 85.69 296 ILE A O 1
ATOM 2314 N N . GLN A 1 297 ? -8.510 1.155 -14.729 1.00 88.06 297 GLN A N 1
ATOM 2315 C CA . GLN A 1 297 ? -8.583 0.041 -15.673 1.00 88.06 297 GLN A CA 1
ATOM 2316 C C . GLN A 1 297 ? -8.095 -1.261 -15.051 1.00 88.06 297 GLN A C 1
ATOM 2318 O O . GLN A 1 297 ? -8.700 -2.310 -15.264 1.00 88.06 297 GLN A O 1
ATOM 2323 N N . TYR A 1 298 ? -7.002 -1.199 -14.290 1.00 89.50 298 TYR A N 1
ATOM 2324 C CA . TYR A 1 298 ? -6.346 -2.382 -13.747 1.00 89.50 298 TYR A CA 1
ATOM 2325 C C . TYR A 1 298 ? -6.791 -2.774 -12.341 1.00 89.50 298 TYR A C 1
ATOM 2327 O O . TYR A 1 298 ? -6.450 -3.857 -11.865 1.00 89.50 298 TYR A O 1
ATOM 2335 N N . LYS A 1 299 ? -7.647 -1.951 -11.726 1.00 85.69 299 LYS A N 1
ATOM 2336 C CA . LYS A 1 299 ? -8.119 -2.084 -10.345 1.00 85.69 299 LYS A CA 1
ATOM 2337 C C . LYS A 1 299 ? -6.949 -2.172 -9.360 1.00 85.69 299 LYS A C 1
ATOM 2339 O O . LYS A 1 299 ? -6.957 -3.019 -8.470 1.00 85.69 299 LYS A O 1
ATOM 2344 N N . THR A 1 300 ? -5.942 -1.315 -9.547 1.00 87.38 300 THR A N 1
ATOM 2345 C CA . THR A 1 300 ? -4.728 -1.300 -8.722 1.00 87.38 300 THR A CA 1
ATOM 2346 C C . THR A 1 300 ? -4.718 -0.177 -7.684 1.00 87.38 300 THR A C 1
ATOM 2348 O O . THR A 1 300 ? -5.340 0.872 -7.865 1.00 87.38 300 THR A O 1
ATOM 2351 N N . ASN A 1 301 ? -3.982 -0.379 -6.587 1.00 84.19 301 ASN A N 1
ATOM 2352 C CA . ASN A 1 301 ? -3.791 0.623 -5.529 1.00 84.19 301 ASN A CA 1
ATOM 2353 C C . ASN A 1 301 ? -2.918 1.792 -6.003 1.00 84.19 301 ASN A C 1
ATOM 2355 O O . ASN A 1 301 ? -3.135 2.940 -5.607 1.00 84.19 301 ASN A O 1
ATOM 2359 N N . TRP A 1 302 ? -1.972 1.494 -6.890 1.00 89.56 302 TRP A N 1
ATOM 2360 C CA . TRP A 1 302 ? -0.976 2.426 -7.400 1.00 89.56 302 TRP A CA 1
ATOM 2361 C C . TRP A 1 302 ? -0.832 2.359 -8.912 1.00 89.56 302 TRP A C 1
ATOM 2363 O O . TRP A 1 302 ? -1.114 1.322 -9.524 1.00 89.56 302 TRP A O 1
ATOM 2373 N N . ALA A 1 303 ? -0.352 3.458 -9.496 1.00 94.00 303 ALA A N 1
ATOM 2374 C CA . ALA A 1 303 ? 0.268 3.432 -10.810 1.00 94.00 303 ALA A CA 1
ATOM 2375 C C . ALA A 1 303 ? 1.359 4.485 -10.987 1.00 94.00 303 ALA A C 1
ATOM 2377 O O . ALA A 1 303 ? 1.258 5.583 -10.435 1.00 94.00 303 ALA A O 1
ATOM 2378 N N . PHE A 1 304 ? 2.346 4.153 -11.817 1.00 96.88 304 PHE A N 1
ATOM 2379 C CA . PHE A 1 304 ? 3.365 5.078 -12.309 1.00 96.88 304 PHE A CA 1
ATOM 2380 C C . PHE A 1 304 ? 3.761 4.742 -13.754 1.00 96.88 304 PHE A C 1
ATOM 2382 O O . PHE A 1 304 ? 3.444 3.670 -14.275 1.00 96.88 304 PHE A O 1
ATOM 2389 N N . SER A 1 305 ? 4.445 5.666 -14.422 1.00 98.25 305 SER A N 1
ATOM 2390 C CA . SER A 1 305 ? 4.929 5.479 -15.794 1.00 98.25 305 SER A CA 1
ATOM 2391 C C . SER A 1 305 ? 6.454 5.477 -15.849 1.00 98.25 305 SER A C 1
ATOM 2393 O O . SER A 1 305 ? 7.110 6.123 -15.042 1.00 98.25 305 SER A O 1
ATOM 2395 N N . VAL A 1 306 ? 7.028 4.765 -16.811 1.00 98.62 306 VAL A N 1
ATOM 2396 C CA . VAL A 1 306 ? 8.469 4.721 -17.069 1.00 98.62 306 VAL A CA 1
ATOM 2397 C C . VAL A 1 306 ? 8.701 5.123 -18.517 1.00 98.62 306 VAL A C 1
ATOM 2399 O O . VAL A 1 306 ? 8.228 4.449 -19.436 1.00 98.62 306 VAL A O 1
ATOM 2402 N N . PHE A 1 307 ? 9.430 6.214 -18.723 1.00 98.50 307 PHE A N 1
ATOM 2403 C CA . PHE A 1 307 ? 9.821 6.702 -20.040 1.00 98.50 307 PHE A CA 1
ATOM 2404 C C . PHE A 1 307 ? 11.263 6.304 -20.318 1.00 98.50 307 PHE A C 1
ATOM 2406 O O . PHE A 1 307 ? 12.184 6.738 -19.627 1.00 98.50 307 PHE A O 1
ATOM 2413 N N . ILE A 1 308 ? 11.449 5.461 -21.331 1.00 97.94 308 ILE A N 1
ATOM 2414 C CA . ILE A 1 308 ? 12.739 4.857 -21.645 1.00 97.94 308 ILE A CA 1
ATOM 2415 C C . ILE A 1 308 ? 13.243 5.454 -22.950 1.00 97.94 308 ILE A C 1
ATOM 2417 O O . ILE A 1 308 ? 12.712 5.161 -24.020 1.00 97.94 308 ILE A O 1
ATOM 2421 N N . ALA A 1 309 ? 14.268 6.292 -22.854 1.00 96.06 309 ALA A N 1
ATOM 2422 C CA . ALA A 1 309 ? 14.948 6.851 -24.012 1.00 96.06 309 ALA A CA 1
ATOM 2423 C C . ALA A 1 309 ? 16.052 5.897 -24.489 1.00 96.06 309 ALA A C 1
ATOM 2425 O O . ALA A 1 309 ? 16.862 5.402 -23.697 1.00 96.06 309 ALA A O 1
ATOM 2426 N N . TYR A 1 310 ? 16.069 5.615 -25.790 1.00 95.81 310 TYR A N 1
ATOM 2427 C CA . TYR A 1 310 ? 17.012 4.665 -26.364 1.00 95.81 310 TYR A CA 1
ATOM 2428 C C . TYR A 1 310 ? 18.412 5.270 -26.481 1.00 95.81 310 TYR A C 1
ATOM 2430 O O . TYR A 1 310 ? 18.593 6.391 -26.949 1.00 95.81 310 TYR A O 1
ATOM 2438 N N . ASN A 1 311 ? 19.425 4.518 -26.058 1.00 93.88 311 ASN A N 1
ATOM 2439 C CA . ASN A 1 311 ? 20.822 4.876 -26.274 1.00 93.88 311 ASN A CA 1
ATOM 2440 C C . ASN A 1 311 ? 21.672 3.602 -26.436 1.00 93.88 311 ASN A C 1
ATOM 2442 O O . ASN A 1 311 ? 22.189 3.069 -25.457 1.00 93.88 311 ASN A O 1
ATOM 2446 N N . PRO A 1 312 ? 21.821 3.064 -27.656 1.00 93.25 312 PRO A N 1
ATOM 2447 C CA . PRO A 1 312 ? 22.530 1.808 -27.881 1.00 93.25 312 PRO A CA 1
ATOM 2448 C C . PRO A 1 312 ? 24.044 1.946 -27.673 1.00 93.25 312 PRO A C 1
ATOM 2450 O O . PRO A 1 312 ? 24.592 3.010 -27.363 1.00 93.25 312 PRO A O 1
ATOM 2453 N N . LEU A 1 313 ? 24.773 0.844 -27.852 1.00 90.50 313 LEU A N 1
ATOM 2454 C CA . LEU A 1 313 ? 26.232 0.880 -27.854 1.00 90.50 313 LEU A CA 1
ATOM 2455 C C . LEU A 1 313 ? 26.750 1.836 -28.946 1.00 90.50 313 LEU A C 1
ATOM 2457 O O . LEU A 1 313 ? 26.438 1.679 -30.121 1.00 90.50 313 LEU A O 1
ATOM 2461 N N . GLY A 1 314 ? 27.564 2.815 -28.547 1.00 89.00 314 GLY A N 1
ATOM 2462 C CA . GLY A 1 314 ? 28.079 3.870 -29.430 1.00 89.00 314 GLY A CA 1
ATOM 2463 C C . GLY A 1 314 ? 27.334 5.204 -29.321 1.00 89.00 314 GLY A C 1
ATOM 2464 O O . GLY A 1 314 ? 27.898 6.224 -29.714 1.00 89.00 314 GLY A O 1
ATOM 2465 N N . ALA A 1 315 ? 26.135 5.221 -28.730 1.00 92.00 315 ALA A N 1
ATOM 2466 C CA . ALA A 1 315 ? 25.439 6.450 -28.359 1.00 92.00 315 ALA A CA 1
ATOM 2467 C C . ALA A 1 315 ? 26.049 7.087 -27.090 1.00 92.00 315 ALA A C 1
ATOM 2469 O O . ALA A 1 315 ? 26.769 6.409 -26.340 1.00 92.00 315 ALA A O 1
ATOM 2470 N N . PRO A 1 316 ? 25.759 8.373 -26.808 1.00 91.06 316 PRO A N 1
ATOM 2471 C CA . PRO A 1 316 ? 26.084 8.985 -25.525 1.00 91.06 316 PRO A CA 1
ATOM 2472 C C . PRO A 1 316 ? 25.517 8.177 -24.349 1.00 91.06 316 PRO A C 1
ATOM 2474 O O . PRO A 1 316 ? 24.421 7.618 -24.413 1.00 91.06 316 PRO A O 1
ATOM 2477 N N . THR A 1 317 ? 26.272 8.103 -23.254 1.00 87.31 317 THR A N 1
ATOM 2478 C CA . THR A 1 317 ? 25.857 7.354 -22.057 1.00 87.31 317 THR A CA 1
ATOM 2479 C C . THR A 1 317 ? 24.905 8.146 -21.160 1.00 87.31 317 THR A C 1
ATOM 2481 O O . THR A 1 317 ? 24.218 7.553 -20.338 1.00 87.31 317 THR A O 1
ATOM 2484 N N . LYS A 1 318 ? 24.823 9.466 -21.341 1.00 88.38 318 LYS A N 1
ATOM 2485 C CA . LYS A 1 318 ? 24.023 10.404 -20.548 1.00 88.38 318 LYS A CA 1
ATOM 2486 C C . LYS A 1 318 ? 23.337 11.432 -21.446 1.00 88.38 318 LYS A C 1
ATOM 2488 O O . LYS A 1 318 ? 23.763 11.615 -22.590 1.00 88.38 318 LYS A O 1
ATOM 2493 N N . PHE A 1 319 ? 22.338 12.124 -20.903 1.00 91.31 319 PHE A N 1
ATOM 2494 C CA . PHE A 1 319 ? 21.769 13.326 -21.516 1.00 91.31 319 PHE A CA 1
ATOM 2495 C C . PHE A 1 319 ? 22.844 14.419 -21.700 1.00 91.31 319 PHE A C 1
ATOM 2497 O O . PHE A 1 319 ? 23.973 14.302 -21.212 1.00 91.31 319 PHE A O 1
ATOM 2504 N N . LYS A 1 320 ? 22.517 15.515 -22.401 1.00 91.69 320 LYS A N 1
ATOM 2505 C CA . LYS A 1 320 ? 23.453 16.634 -22.658 1.00 91.69 320 LYS A CA 1
ATOM 2506 C C . LYS A 1 320 ? 23.904 17.401 -21.409 1.00 91.69 320 LYS A C 1
ATOM 2508 O O . LYS A 1 320 ? 24.701 18.335 -21.522 1.00 91.69 320 LYS A O 1
ATOM 2513 N N . ASP A 1 321 ? 23.427 17.013 -20.236 1.00 83.94 321 ASP A N 1
ATOM 2514 C CA . ASP A 1 321 ? 23.772 17.625 -18.966 1.00 83.94 321 ASP A CA 1
ATOM 2515 C C . ASP A 1 321 ? 25.284 17.603 -18.693 1.00 83.94 321 ASP A C 1
ATOM 2517 O O . ASP A 1 321 ? 26.033 16.659 -19.002 1.00 83.94 321 ASP A O 1
ATOM 2521 N N . SER A 1 322 ? 25.758 18.679 -18.059 1.00 76.62 322 SER A N 1
ATOM 2522 C CA . SER A 1 322 ? 27.130 18.743 -17.549 1.00 76.62 322 SER A CA 1
ATOM 2523 C C . SER A 1 322 ? 27.382 17.657 -16.499 1.00 76.62 322 SER A C 1
ATOM 2525 O O . SER A 1 322 ? 28.488 17.120 -16.423 1.00 76.62 322 SER A O 1
ATOM 2527 N N . ILE A 1 323 ? 26.336 17.291 -15.760 1.00 75.31 323 ILE A N 1
ATOM 2528 C CA . ILE A 1 323 ? 26.292 16.240 -14.740 1.00 75.31 323 ILE A CA 1
ATOM 2529 C C . ILE A 1 323 ? 25.789 14.939 -15.395 1.00 75.31 323 ILE A C 1
ATOM 2531 O O . ILE A 1 323 ? 25.048 15.005 -16.372 1.00 75.31 323 ILE A O 1
ATOM 2535 N N . PRO A 1 324 ? 26.245 13.749 -14.972 1.00 72.62 324 PRO A N 1
ATOM 2536 C CA . PRO A 1 324 ? 25.818 12.480 -15.558 1.00 72.62 324 PRO A CA 1
ATOM 2537 C C . PRO A 1 324 ? 24.400 12.052 -15.144 1.00 72.62 324 PRO A C 1
ATOM 2539 O O . PRO A 1 324 ? 24.233 11.030 -14.497 1.00 72.62 324 PRO A O 1
ATOM 2542 N N . THR A 1 325 ? 23.378 12.793 -15.575 1.00 84.19 325 THR A N 1
ATOM 2543 C CA . THR A 1 325 ? 21.972 12.393 -15.412 1.00 84.19 325 THR A CA 1
ATOM 2544 C C . THR A 1 325 ? 21.577 11.407 -16.517 1.00 84.19 325 THR A C 1
ATOM 2546 O O . THR A 1 325 ? 21.800 11.658 -17.708 1.00 84.19 325 THR A O 1
ATOM 2549 N N . CYS A 1 326 ? 21.014 10.261 -16.137 1.00 88.00 326 CYS A N 1
ATOM 2550 C CA . CYS A 1 326 ? 20.557 9.215 -17.066 1.00 88.00 326 CYS A CA 1
ATOM 2551 C C . CYS A 1 326 ? 19.350 8.422 -16.578 1.00 88.00 326 CYS A C 1
ATOM 2553 O O . CYS A 1 326 ? 18.700 7.786 -17.402 1.00 88.00 326 CYS A O 1
ATOM 2555 N N . ALA A 1 327 ? 19.067 8.454 -15.284 1.00 92.25 327 ALA A N 1
ATOM 2556 C CA . ALA A 1 327 ? 17.829 8.017 -14.678 1.00 92.25 327 ALA A CA 1
ATOM 2557 C C . ALA A 1 327 ? 17.485 9.041 -13.591 1.00 92.25 327 ALA A C 1
ATOM 2559 O O . ALA A 1 327 ? 18.397 9.691 -13.074 1.00 92.25 327 ALA A O 1
ATOM 2560 N N . TYR A 1 328 ? 16.196 9.295 -13.410 1.00 92.94 328 TYR A N 1
ATOM 2561 C CA . TYR A 1 328 ? 15.672 10.077 -12.303 1.00 92.94 328 TYR A CA 1
ATOM 2562 C C . TYR A 1 328 ? 14.175 9.838 -12.153 1.00 92.94 328 TYR A C 1
ATOM 2564 O O . TYR A 1 328 ? 13.457 9.438 -13.085 1.00 92.94 328 TYR A O 1
ATOM 2572 N N . SER A 1 329 ? 13.687 10.183 -10.979 1.00 93.56 329 SER A N 1
ATOM 2573 C CA . SER A 1 329 ? 12.294 10.114 -10.600 1.00 93.56 329 SER A CA 1
ATOM 2574 C C . SER A 1 329 ? 11.985 11.218 -9.597 1.00 93.56 329 SER A C 1
ATOM 2576 O O . SER A 1 329 ? 12.833 12.012 -9.195 1.00 93.56 329 SER A O 1
ATOM 2578 N N . TYR A 1 330 ? 10.712 11.344 -9.259 1.00 90.62 330 TYR A N 1
ATOM 2579 C CA . TYR A 1 330 ? 10.247 12.355 -8.325 1.00 90.62 330 TYR A CA 1
ATOM 2580 C C . TYR A 1 330 ? 9.741 11.654 -7.073 1.00 90.62 330 TYR A C 1
ATOM 2582 O O . TYR A 1 330 ? 9.000 10.674 -7.188 1.00 90.62 330 TYR A O 1
ATOM 2590 N N . LEU A 1 331 ? 10.079 12.172 -5.892 1.00 89.31 331 LEU A N 1
ATOM 2591 C CA . LEU A 1 331 ? 9.589 11.631 -4.628 1.00 89.31 331 LEU A CA 1
ATOM 2592 C C . LEU A 1 331 ? 8.059 11.617 -4.610 1.00 89.31 331 LEU A C 1
ATOM 2594 O O . LEU A 1 331 ? 7.419 12.662 -4.733 1.00 89.31 331 LEU A O 1
ATOM 2598 N N . GLY A 1 332 ? 7.458 10.428 -4.527 1.00 88.38 332 GLY A N 1
ATOM 2599 C CA . GLY A 1 332 ? 6.001 10.264 -4.606 1.00 88.38 332 GLY A CA 1
ATOM 2600 C C . GLY A 1 332 ? 5.377 10.649 -5.949 1.00 88.38 332 GLY A C 1
ATOM 2601 O O . GLY A 1 332 ? 4.163 10.833 -6.031 1.00 88.38 332 GLY A O 1
ATOM 2602 N N . GLY A 1 333 ? 6.191 10.885 -6.977 1.00 89.56 333 GLY A N 1
ATOM 2603 C CA . GLY A 1 333 ? 5.756 11.456 -8.241 1.00 89.56 333 GLY A CA 1
ATOM 2604 C C . GLY A 1 333 ? 5.289 10.420 -9.267 1.00 89.56 333 GLY A C 1
ATOM 2605 O O . GLY A 1 333 ? 5.354 9.212 -9.047 1.00 89.56 333 GLY A O 1
ATOM 2606 N N . PRO A 1 334 ? 4.780 10.885 -10.421 1.00 92.88 334 PRO A N 1
ATOM 2607 C CA . PRO A 1 334 ? 4.012 10.030 -11.322 1.00 92.88 334 PRO A CA 1
ATOM 2608 C C . PRO A 1 334 ? 4.859 9.202 -12.302 1.00 92.88 334 PRO A C 1
ATOM 2610 O O . PRO A 1 334 ? 4.312 8.319 -12.972 1.00 92.88 334 PRO A O 1
ATOM 2613 N N . TYR A 1 335 ? 6.161 9.464 -12.449 1.00 96.44 335 TYR A N 1
ATOM 2614 C CA . TYR A 1 335 ? 6.978 8.726 -13.411 1.00 96.44 335 TYR A CA 1
ATOM 2615 C C . TYR A 1 335 ? 8.468 8.650 -13.084 1.00 96.44 335 TYR A C 1
ATOM 2617 O O . TYR A 1 335 ? 8.998 9.446 -12.313 1.00 96.44 335 TYR A O 1
ATOM 2625 N N . VAL A 1 336 ? 9.114 7.704 -13.766 1.00 97.31 336 VAL A N 1
ATOM 2626 C CA . VAL A 1 336 ? 10.562 7.534 -13.900 1.00 97.31 336 VAL A CA 1
ATOM 2627 C C . VAL A 1 336 ? 10.963 7.892 -15.335 1.00 97.31 336 VAL A C 1
ATOM 2629 O O . VAL A 1 336 ? 10.307 7.457 -16.287 1.00 97.31 336 VAL A O 1
ATOM 2632 N N . GLN A 1 337 ? 12.029 8.668 -15.513 1.00 96.12 337 GLN A N 1
ATOM 2633 C CA . GLN A 1 337 ? 12.665 8.902 -16.812 1.00 96.12 337 GLN A CA 1
ATOM 2634 C C . GLN A 1 337 ? 14.046 8.261 -16.791 1.00 96.12 337 GLN A C 1
ATOM 2636 O O . GLN A 1 337 ? 14.848 8.568 -15.920 1.00 96.12 337 GLN A O 1
ATOM 2641 N N . MET A 1 338 ? 14.350 7.402 -17.765 1.00 95.12 338 MET A N 1
ATOM 2642 C CA . MET A 1 338 ? 15.641 6.716 -17.799 1.00 95.12 338 MET A CA 1
ATOM 2643 C C . MET A 1 338 ? 16.144 6.402 -19.210 1.00 95.12 338 MET A C 1
ATOM 2645 O O . MET A 1 338 ? 15.383 6.385 -20.179 1.00 95.12 338 MET A O 1
ATOM 2649 N N . LEU A 1 339 ? 17.448 6.164 -19.325 1.00 94.62 339 LEU A N 1
ATOM 2650 C CA . LEU A 1 339 ? 18.134 5.735 -20.542 1.00 94.62 339 LEU A CA 1
ATOM 2651 C C . LEU A 1 339 ? 18.269 4.209 -20.589 1.00 94.62 339 LEU A C 1
ATOM 2653 O O . LEU A 1 339 ? 18.570 3.577 -19.584 1.00 94.62 339 LEU A O 1
ATOM 2657 N N . PHE A 1 340 ? 18.167 3.608 -21.773 1.00 94.62 340 PHE A N 1
ATOM 2658 C CA . PHE A 1 340 ? 18.347 2.161 -21.971 1.00 94.62 340 PHE A CA 1
ATOM 2659 C C . PHE A 1 340 ? 19.649 1.591 -21.354 1.00 94.62 340 PHE A C 1
ATOM 2661 O O . PHE A 1 340 ? 19.636 0.501 -20.782 1.00 94.62 340 PHE A O 1
ATOM 2668 N N . ARG A 1 341 ? 20.774 2.319 -21.424 1.00 90.00 341 ARG A N 1
ATOM 2669 C CA . ARG A 1 341 ? 22.081 1.896 -20.871 1.00 90.00 341 ARG A CA 1
ATOM 2670 C C . ARG A 1 341 ? 22.444 2.512 -19.516 1.00 90.00 341 ARG A C 1
ATOM 2672 O O . ARG A 1 341 ? 23.516 2.188 -19.015 1.00 90.00 341 ARG A O 1
ATOM 2679 N N . ASN A 1 342 ? 21.598 3.374 -18.941 1.00 87.44 342 ASN A N 1
ATOM 2680 C CA . ASN A 1 342 ? 21.766 3.970 -17.603 1.00 87.44 342 ASN A CA 1
ATOM 2681 C C . ASN A 1 342 ? 23.201 4.449 -17.286 1.00 87.44 342 ASN A C 1
ATOM 2683 O O . ASN A 1 342 ? 23.880 3.906 -16.415 1.00 87.44 342 ASN A O 1
ATOM 2687 N N . CYS A 1 343 ? 23.708 5.459 -17.999 1.00 84.19 343 CYS A N 1
ATOM 2688 C CA . CYS A 1 343 ? 25.079 5.948 -17.806 1.00 84.19 343 CYS A CA 1
ATOM 2689 C C . CYS A 1 343 ? 26.134 4.848 -18.035 1.00 84.19 343 CYS A C 1
ATOM 2691 O O . CYS A 1 343 ? 26.185 4.213 -19.092 1.00 84.19 343 CYS A O 1
ATOM 2693 N N . ASN A 1 344 ? 27.024 4.675 -17.056 1.00 83.69 344 ASN A N 1
ATOM 2694 C CA . ASN A 1 344 ? 28.116 3.713 -17.074 1.00 83.69 344 ASN A CA 1
ATOM 2695 C C . ASN A 1 344 ? 27.735 2.395 -16.381 1.00 83.69 344 ASN A C 1
ATOM 2697 O O . ASN A 1 344 ? 28.539 1.467 -16.403 1.00 83.69 344 ASN A O 1
ATOM 2701 N N . TRP A 1 345 ? 26.526 2.295 -15.809 1.00 84.19 345 TRP A N 1
ATOM 2702 C CA . TRP A 1 345 ? 25.996 1.049 -15.247 1.00 84.19 345 TRP A CA 1
ATOM 2703 C C . TRP A 1 345 ? 25.762 -0.005 -16.334 1.00 84.19 345 TRP A C 1
ATOM 2705 O O . TRP A 1 345 ? 25.913 -1.203 -16.103 1.00 84.19 345 TRP A O 1
ATOM 2715 N N . GLY A 1 346 ? 25.459 0.442 -17.554 1.00 87.38 346 GLY A N 1
ATOM 2716 C CA . GLY A 1 346 ? 25.210 -0.432 -18.685 1.00 87.38 346 GLY A CA 1
ATOM 2717 C C . GLY A 1 346 ? 23.797 -1.011 -18.680 1.00 87.38 346 GLY A C 1
ATOM 2718 O O . GLY A 1 346 ? 23.028 -0.908 -17.729 1.00 87.38 346 GLY A O 1
ATOM 2719 N N . GLU A 1 347 ? 23.447 -1.642 -19.794 1.00 88.62 347 GLU A N 1
ATOM 2720 C CA . GLU A 1 347 ? 22.095 -2.152 -20.022 1.00 88.62 347 GLU A CA 1
ATOM 2721 C C . GLU A 1 347 ? 21.719 -3.333 -19.115 1.00 88.62 347 GLU A C 1
ATOM 2723 O O . GLU A 1 347 ? 20.541 -3.510 -18.825 1.00 88.62 347 GLU A O 1
ATOM 2728 N N . ALA A 1 348 ? 22.693 -4.118 -18.633 1.00 87.25 348 ALA A N 1
ATOM 2729 C CA . ALA A 1 348 ? 22.449 -5.243 -17.725 1.00 87.25 348 ALA A CA 1
ATOM 2730 C C . ALA A 1 348 ? 21.928 -4.773 -16.355 1.00 87.25 348 ALA A C 1
ATOM 2732 O O . ALA A 1 348 ? 21.119 -5.457 -15.735 1.00 87.25 348 ALA A O 1
ATOM 2733 N N . ALA A 1 349 ? 22.325 -3.572 -15.924 1.00 88.81 349 ALA A N 1
ATOM 2734 C CA . ALA A 1 349 ? 21.892 -2.960 -14.672 1.00 88.81 349 ALA A CA 1
ATOM 2735 C C . ALA A 1 349 ? 20.540 -2.237 -14.771 1.00 88.81 349 ALA A C 1
ATOM 2737 O O . ALA A 1 349 ? 20.093 -1.644 -13.792 1.00 88.81 349 ALA A O 1
ATOM 2738 N N . PHE A 1 350 ? 19.858 -2.292 -15.924 1.00 92.75 350 PHE A N 1
ATOM 2739 C CA . PHE A 1 350 ? 18.586 -1.594 -16.130 1.00 92.75 350 PHE A CA 1
ATOM 2740 C C . PHE A 1 350 ? 17.536 -1.933 -15.072 1.00 92.75 350 PHE A C 1
ATOM 2742 O O . PHE A 1 350 ? 16.881 -1.037 -14.551 1.00 92.75 350 PHE A O 1
ATOM 2749 N N . GLY A 1 351 ? 17.384 -3.217 -14.736 1.00 92.88 351 GLY A N 1
ATOM 2750 C CA . GLY A 1 351 ? 16.427 -3.643 -13.715 1.00 92.88 351 GLY A CA 1
ATOM 2751 C C . GLY A 1 351 ? 16.758 -3.092 -12.330 1.00 92.88 351 GLY A C 1
ATOM 2752 O O . GLY A 1 351 ? 15.857 -2.685 -11.603 1.00 92.88 351 GLY A O 1
ATOM 2753 N N . THR A 1 352 ? 18.042 -3.042 -11.981 1.00 91.69 352 THR A N 1
ATOM 2754 C CA . THR A 1 352 ? 18.524 -2.528 -10.695 1.00 91.69 352 THR A CA 1
ATOM 2755 C C . THR A 1 352 ? 18.303 -1.023 -10.587 1.00 91.69 352 THR A C 1
ATOM 2757 O O . THR A 1 352 ? 17.682 -0.577 -9.630 1.00 91.69 352 THR A O 1
ATOM 2760 N N . VAL A 1 353 ? 18.693 -0.258 -11.613 1.00 92.81 353 VAL A N 1
ATOM 2761 C CA . VAL A 1 353 ? 18.455 1.194 -11.664 1.00 92.81 353 VAL A CA 1
ATOM 2762 C C . VAL A 1 353 ? 16.958 1.497 -11.639 1.00 92.81 353 VAL A C 1
ATOM 2764 O O . VAL A 1 353 ? 16.514 2.322 -10.856 1.00 92.81 353 VAL A O 1
ATOM 2767 N N . LEU A 1 354 ? 16.132 0.766 -12.397 1.00 95.69 354 LEU A N 1
ATOM 2768 C CA . LEU A 1 354 ? 14.680 0.942 -12.308 1.00 95.69 354 LEU A CA 1
ATOM 2769 C C . LEU A 1 354 ? 14.145 0.633 -10.899 1.00 95.69 354 LEU A C 1
ATOM 2771 O O . LEU A 1 354 ? 13.205 1.283 -10.450 1.00 95.69 354 LEU A O 1
ATOM 2775 N N . SER A 1 355 ? 14.711 -0.356 -10.203 1.00 95.56 355 SER A N 1
ATOM 2776 C CA . SER A 1 355 ? 14.294 -0.699 -8.835 1.00 95.56 355 SER A CA 1
ATOM 2777 C C . SER A 1 355 ? 14.594 0.434 -7.860 1.00 95.56 355 SER A C 1
ATOM 2779 O O . SER A 1 355 ? 13.742 0.732 -7.027 1.00 95.56 355 SER A O 1
ATOM 2781 N N . HIS A 1 356 ? 15.754 1.071 -8.009 1.00 94.44 356 HIS A N 1
ATOM 2782 C CA . HIS A 1 356 ? 16.157 2.257 -7.262 1.00 94.44 356 HIS A CA 1
ATOM 2783 C C . HIS A 1 356 ? 15.204 3.434 -7.502 1.00 94.44 356 HIS A C 1
ATOM 2785 O O . HIS A 1 356 ? 14.559 3.901 -6.570 1.00 94.44 356 HIS A O 1
ATOM 2791 N N . GLU A 1 357 ? 14.976 3.802 -8.764 1.00 95.12 357 GLU A N 1
ATOM 2792 C CA . GLU A 1 357 ? 14.054 4.888 -9.131 1.00 95.12 357 GLU A CA 1
ATOM 2793 C C . GLU A 1 357 ? 12.609 4.615 -8.696 1.00 95.12 357 GLU A C 1
ATOM 2795 O O . GLU A 1 357 ? 11.845 5.513 -8.342 1.00 95.12 357 GLU A O 1
ATOM 2800 N N . THR A 1 358 ? 12.212 3.341 -8.685 1.00 96.25 358 THR A N 1
ATOM 2801 C CA . THR A 1 358 ? 10.914 2.943 -8.134 1.00 96.25 358 THR A CA 1
ATOM 2802 C C . THR A 1 358 ? 10.846 3.264 -6.639 1.00 96.25 358 THR A C 1
ATOM 2804 O O . THR A 1 358 ? 9.799 3.694 -6.174 1.00 96.25 358 THR A O 1
ATOM 2807 N N . GLY A 1 359 ? 11.940 3.132 -5.883 1.00 94.69 359 GLY A N 1
ATOM 2808 C CA . GLY A 1 359 ? 11.996 3.524 -4.473 1.00 94.69 359 GLY A CA 1
ATOM 2809 C C . GLY A 1 359 ? 11.577 4.980 -4.246 1.00 94.69 359 GLY A C 1
ATOM 2810 O O . GLY A 1 359 ? 10.727 5.240 -3.392 1.00 94.69 359 GLY A O 1
ATOM 2811 N N . HIS A 1 360 ? 12.075 5.918 -5.053 1.00 93.12 360 HIS A N 1
ATOM 2812 C CA . HIS A 1 360 ? 11.682 7.331 -4.982 1.00 93.12 360 HIS A CA 1
ATOM 2813 C C . HIS A 1 360 ? 10.211 7.568 -5.334 1.00 93.12 360 HIS A C 1
ATOM 2815 O O . HIS A 1 360 ? 9.540 8.349 -4.656 1.00 93.12 360 HIS A O 1
ATOM 2821 N N . VAL A 1 361 ? 9.653 6.848 -6.317 1.00 93.88 361 VAL A N 1
ATOM 2822 C CA . VAL A 1 361 ? 8.198 6.876 -6.596 1.00 93.88 361 VAL A CA 1
ATOM 2823 C C . VAL A 1 361 ? 7.383 6.540 -5.335 1.00 93.88 361 VAL A C 1
ATOM 2825 O O . VAL A 1 361 ? 6.278 7.052 -5.164 1.00 93.88 361 VAL A O 1
ATOM 2828 N N . PHE A 1 362 ? 7.949 5.757 -4.412 1.00 92.12 362 PHE A N 1
ATOM 2829 C CA . PHE A 1 362 ? 7.381 5.427 -3.100 1.00 92.12 362 PHE A CA 1
ATOM 2830 C C . PHE A 1 362 ? 8.034 6.177 -1.923 1.00 92.12 362 PHE A C 1
ATOM 2832 O O . PHE A 1 362 ? 7.969 5.717 -0.783 1.00 92.12 362 PHE A O 1
ATOM 2839 N N . TRP A 1 363 ? 8.600 7.360 -2.174 1.00 90.19 363 TRP A N 1
ATOM 2840 C CA . TRP A 1 363 ? 9.171 8.277 -1.177 1.00 90.19 363 TRP A CA 1
ATOM 2841 C C . TRP A 1 363 ? 10.450 7.805 -0.470 1.00 90.19 363 TRP A C 1
ATOM 2843 O O . TRP A 1 363 ? 10.821 8.390 0.549 1.00 90.19 363 TRP A O 1
ATOM 2853 N N . ALA A 1 364 ? 11.144 6.783 -0.976 1.00 90.62 364 ALA A N 1
ATOM 2854 C CA . ALA A 1 364 ? 12.494 6.479 -0.506 1.00 90.62 364 ALA A CA 1
ATOM 2855 C C . ALA A 1 364 ? 13.474 7.568 -0.940 1.00 90.62 364 ALA A C 1
ATOM 2857 O O . ALA A 1 364 ? 13.323 8.138 -2.014 1.00 90.62 364 ALA A O 1
ATOM 2858 N N . CYS A 1 365 ? 14.476 7.848 -0.116 1.00 88.50 365 CYS A N 1
ATOM 2859 C CA . CYS A 1 365 ? 15.508 8.837 -0.413 1.00 88.50 365 CYS A CA 1
ATOM 2860 C C . CYS A 1 365 ? 16.837 8.162 -0.655 1.00 88.50 365 CYS A C 1
ATOM 2862 O O . CYS A 1 365 ? 17.057 7.051 -0.167 1.00 88.50 365 CYS A O 1
ATOM 2864 N N . ASP A 1 366 ? 17.742 8.887 -1.297 1.00 89.94 366 ASP A N 1
ATOM 2865 C CA . ASP A 1 366 ? 19.093 8.396 -1.472 1.00 89.94 366 ASP A CA 1
ATOM 2866 C C . ASP A 1 366 ? 19.847 8.312 -0.164 1.00 89.94 366 ASP A C 1
ATOM 2868 O O . ASP A 1 366 ? 19.840 9.205 0.685 1.00 89.94 366 ASP A O 1
ATOM 2872 N N . GLU A 1 367 ? 20.529 7.191 -0.009 1.00 89.00 367 GLU A N 1
ATOM 2873 C CA . GLU A 1 367 ? 21.336 6.847 1.146 1.00 89.00 367 GLU A CA 1
ATOM 2874 C C . GLU A 1 367 ? 22.832 6.965 0.842 1.00 89.00 367 GLU A C 1
ATOM 2876 O O . GLU A 1 367 ? 23.649 6.851 1.754 1.00 89.00 367 GLU A O 1
ATOM 2881 N N . TYR A 1 368 ? 23.203 7.239 -0.409 1.00 85.94 368 TYR A N 1
ATOM 2882 C CA . TYR A 1 368 ? 24.570 7.539 -0.816 1.00 85.94 368 TYR A CA 1
ATOM 2883 C C . TYR A 1 368 ? 24.831 9.040 -0.875 1.00 85.94 368 TYR A C 1
ATOM 2885 O O . TYR A 1 368 ? 23.951 9.833 -1.204 1.00 85.94 368 TYR A O 1
ATOM 2893 N N . TYR A 1 369 ? 26.055 9.447 -0.543 1.00 82.56 369 TYR A N 1
ATOM 2894 C CA . TYR A 1 369 ? 26.397 10.868 -0.493 1.00 82.56 369 TYR A CA 1
ATOM 2895 C C . TYR A 1 369 ? 26.464 11.505 -1.893 1.00 82.56 369 TYR A C 1
ATOM 2897 O O . TYR A 1 369 ? 27.416 11.260 -2.636 1.00 82.56 369 TYR A O 1
ATOM 2905 N N . ASP A 1 370 ? 25.528 12.412 -2.190 1.00 74.25 370 ASP A N 1
ATOM 2906 C CA . ASP A 1 370 ? 25.577 13.332 -3.334 1.00 74.25 370 ASP A CA 1
ATOM 2907 C C . ASP A 1 370 ? 25.463 14.788 -2.862 1.00 74.25 370 ASP A C 1
ATOM 2909 O O . ASP A 1 370 ? 24.469 15.194 -2.279 1.00 74.25 370 ASP A O 1
ATOM 2913 N N . PHE A 1 371 ? 26.473 15.614 -3.144 1.00 68.38 371 PHE A N 1
ATOM 2914 C CA . PHE A 1 371 ? 26.526 17.018 -2.725 1.00 68.38 371 PHE A CA 1
ATOM 2915 C C . PHE A 1 371 ? 25.538 17.945 -3.457 1.00 68.38 371 PHE A C 1
ATOM 2917 O O . PHE A 1 371 ? 25.457 19.123 -3.096 1.00 68.38 371 PHE A O 1
ATOM 2924 N N . GLN A 1 372 ? 24.853 17.465 -4.499 1.00 68.06 372 GLN A N 1
ATOM 2925 C CA . GLN A 1 372 ? 23.925 18.262 -5.312 1.00 68.06 372 GLN A CA 1
ATOM 2926 C C . GLN A 1 372 ? 22.456 17.928 -5.079 1.00 68.06 372 GLN A C 1
ATOM 2928 O O . GLN A 1 372 ? 21.601 18.688 -5.535 1.00 68.06 372 GLN A O 1
ATOM 2933 N N . ASP A 1 373 ? 22.171 16.854 -4.350 1.00 63.16 373 ASP A N 1
ATOM 2934 C CA . ASP A 1 373 ? 20.810 16.424 -4.097 1.00 63.16 373 ASP A CA 1
ATOM 2935 C C . ASP A 1 373 ? 20.266 17.009 -2.776 1.00 63.16 373 ASP A C 1
ATOM 2937 O O . ASP A 1 373 ? 20.828 16.833 -1.688 1.00 63.16 373 ASP A O 1
ATOM 2941 N N . ASN A 1 374 ? 19.154 17.745 -2.885 1.00 56.09 374 ASN A N 1
ATOM 2942 C CA . ASN A 1 374 ? 18.429 18.320 -1.748 1.00 56.09 374 ASN A CA 1
ATOM 2943 C C . ASN A 1 374 ? 17.619 17.268 -0.973 1.00 56.09 374 ASN A C 1
ATOM 2945 O O . ASN A 1 374 ? 17.287 17.513 0.188 1.00 56.09 374 ASN A O 1
ATOM 2949 N N . TYR A 1 375 ? 17.297 16.138 -1.605 1.00 63.25 375 TYR A N 1
ATOM 2950 C CA . TYR A 1 375 ? 16.604 14.993 -1.007 1.00 63.25 375 TYR A CA 1
ATOM 2951 C C . TYR A 1 375 ? 17.515 13.773 -0.851 1.00 63.25 375 TYR A C 1
ATOM 2953 O O . TYR A 1 375 ? 17.080 12.723 -0.376 1.00 63.25 375 TYR A O 1
ATOM 2961 N N . GLY A 1 376 ? 18.792 13.953 -1.176 1.00 65.19 376 GLY A N 1
ATOM 2962 C CA . GLY A 1 376 ? 19.818 12.947 -1.025 1.00 65.19 376 GLY A CA 1
ATOM 2963 C C . GLY A 1 376 ? 20.453 12.971 0.351 1.00 65.19 376 GLY A C 1
ATOM 2964 O O . GLY A 1 376 ? 20.091 13.729 1.259 1.00 65.19 376 GLY A O 1
ATOM 2965 N N . CYS A 1 377 ? 21.458 12.124 0.516 1.00 75.38 377 CYS A N 1
ATOM 2966 C CA . CYS A 1 377 ? 22.174 11.943 1.768 1.00 75.38 377 CYS A CA 1
ATOM 2967 C C . CYS A 1 377 ? 23.131 13.116 2.085 1.00 75.38 377 CYS A C 1
ATOM 2969 O O . CYS A 1 377 ? 24.334 12.951 2.254 1.00 75.38 377 CYS A O 1
ATOM 2971 N N . THR A 1 378 ? 22.612 14.339 2.189 1.00 72.56 378 THR A N 1
ATOM 2972 C CA . THR A 1 378 ? 23.358 15.543 2.602 1.00 72.56 378 THR A CA 1
ATOM 2973 C C . THR A 1 378 ? 22.925 16.068 3.966 1.00 72.56 378 THR A C 1
ATOM 2975 O O . THR A 1 378 ? 23.618 16.894 4.566 1.00 72.56 378 THR A O 1
ATOM 2978 N N . SER A 1 379 ? 21.805 15.564 4.494 1.00 66.75 379 SER A N 1
ATOM 2979 C CA . SER A 1 379 ? 21.280 15.906 5.812 1.00 66.75 379 SER A CA 1
ATOM 2980 C C . SER A 1 379 ? 20.951 14.650 6.622 1.00 66.75 379 SER A C 1
ATOM 2982 O O . SER A 1 379 ? 20.480 13.650 6.090 1.00 66.75 379 SER A O 1
ATOM 2984 N N . CYS A 1 380 ? 21.168 14.703 7.939 1.00 71.06 380 CYS A N 1
ATOM 2985 C CA . CYS A 1 380 ? 20.826 13.602 8.855 1.00 71.06 380 CYS A CA 1
ATOM 2986 C C . CYS A 1 380 ? 19.367 13.676 9.336 1.00 71.06 380 CYS A C 1
ATOM 2988 O O . CYS A 1 380 ? 19.048 13.220 10.436 1.00 71.06 380 CYS A O 1
ATOM 2990 N N . GLY A 1 381 ? 18.515 14.352 8.561 1.00 70.38 381 GLY A N 1
ATOM 2991 C CA . GLY A 1 381 ? 17.126 14.645 8.885 1.00 70.38 381 GLY A CA 1
ATOM 2992 C C . GLY A 1 381 ? 16.146 13.602 8.353 1.00 70.38 381 GLY A C 1
ATOM 2993 O O . GLY A 1 381 ? 16.513 12.486 7.977 1.00 70.38 381 GLY A O 1
ATOM 2994 N N . ALA A 1 382 ? 14.869 13.975 8.353 1.00 70.50 382 ALA A N 1
ATOM 2995 C CA . ALA A 1 382 ? 13.826 13.180 7.726 1.00 70.50 382 ALA A CA 1
ATOM 2996 C C . ALA A 1 382 ? 14.073 13.051 6.218 1.00 70.50 382 ALA A C 1
ATOM 2998 O O . ALA A 1 382 ? 14.448 14.031 5.582 1.00 70.50 382 ALA A O 1
ATOM 2999 N N . CYS A 1 383 ? 13.834 11.856 5.676 1.00 68.38 383 CYS A N 1
ATOM 3000 C CA . CYS A 1 383 ? 14.009 11.551 4.257 1.00 68.38 383 CYS A CA 1
ATOM 3001 C C . CYS A 1 383 ? 13.125 12.460 3.380 1.00 68.38 383 CYS A C 1
ATOM 3003 O O . CYS A 1 383 ? 13.630 13.230 2.571 1.00 68.38 383 CYS A O 1
ATOM 3005 N N . ALA A 1 384 ? 11.812 12.461 3.602 1.00 72.12 384 ALA A N 1
ATOM 3006 C CA . ALA A 1 384 ? 10.882 13.310 2.867 1.00 72.12 384 ALA A CA 1
ATOM 3007 C C . ALA A 1 384 ? 10.051 14.129 3.857 1.00 72.12 384 ALA A C 1
ATOM 3009 O O . ALA A 1 384 ? 8.973 13.707 4.270 1.00 72.12 384 ALA A O 1
ATOM 3010 N N . ALA A 1 385 ? 10.563 15.295 4.267 1.00 68.94 385 ALA A N 1
ATOM 3011 C CA . ALA A 1 385 ? 9.884 16.171 5.231 1.00 68.94 385 ALA A CA 1
ATOM 3012 C C . ALA A 1 385 ? 8.491 16.637 4.761 1.00 68.94 385 ALA A C 1
ATOM 3014 O O . ALA A 1 385 ? 7.628 16.902 5.593 1.00 68.94 385 ALA A O 1
ATOM 3015 N N . ASP A 1 386 ? 8.277 16.687 3.444 1.00 72.69 386 ASP A N 1
ATOM 3016 C CA . ASP A 1 386 ? 6.996 17.030 2.815 1.00 72.69 386 ASP A CA 1
ATOM 3017 C C . ASP A 1 386 ? 6.196 15.787 2.370 1.00 72.69 386 ASP A C 1
ATOM 3019 O O . ASP A 1 386 ? 5.125 15.911 1.779 1.00 72.69 386 ASP A O 1
ATOM 3023 N N . GLY A 1 387 ? 6.731 14.586 2.616 1.00 73.94 387 GLY A N 1
ATOM 3024 C CA . GLY A 1 387 ? 6.115 13.313 2.252 1.00 73.94 387 GLY A CA 1
ATOM 3025 C C . GLY A 1 387 ? 5.197 12.749 3.342 1.00 73.94 387 GLY A C 1
ATOM 3026 O O . GLY A 1 387 ? 5.033 13.349 4.405 1.00 73.94 387 GLY A O 1
ATOM 3027 N N . PRO A 1 388 ? 4.632 11.548 3.129 1.00 70.62 388 PRO A N 1
ATOM 3028 C CA . PRO A 1 388 ? 3.693 10.927 4.067 1.00 70.62 388 PRO A CA 1
ATOM 3029 C C . PRO A 1 388 ? 4.346 10.486 5.384 1.00 70.62 388 PRO A C 1
ATOM 3031 O O . PRO A 1 388 ? 3.663 10.204 6.365 1.00 70.62 388 PRO A O 1
ATOM 3034 N N . ARG A 1 389 ? 5.682 10.415 5.424 1.00 75.75 389 ARG A N 1
ATOM 3035 C CA . ARG A 1 389 ? 6.469 9.931 6.567 1.00 75.75 389 ARG A CA 1
ATOM 3036 C C . ARG A 1 389 ? 7.542 10.946 6.983 1.00 75.75 389 ARG A C 1
ATOM 3038 O O . ARG A 1 389 ? 8.734 10.626 6.981 1.00 75.75 389 ARG A O 1
ATOM 3045 N N . PRO A 1 390 ? 7.140 12.162 7.397 1.00 70.81 390 PRO A N 1
ATOM 3046 C CA . PRO A 1 390 ? 8.053 13.283 7.619 1.00 70.81 390 PRO A CA 1
ATOM 3047 C C . PRO A 1 390 ? 8.916 13.133 8.879 1.00 70.81 390 PRO A C 1
ATOM 3049 O O . PRO A 1 390 ? 9.767 13.973 9.153 1.00 70.81 390 PRO A O 1
ATOM 3052 N N . THR A 1 391 ? 8.704 12.083 9.674 1.00 67.88 391 THR A N 1
ATOM 3053 C CA . THR A 1 391 ? 9.495 11.766 10.871 1.00 67.88 391 THR A CA 1
ATOM 3054 C C . THR A 1 391 ? 10.529 10.666 10.631 1.00 67.88 391 THR A C 1
ATOM 3056 O O . THR A 1 391 ? 11.399 10.461 11.481 1.00 67.88 391 THR A O 1
ATOM 3059 N N . ILE A 1 392 ? 10.471 9.956 9.497 1.00 73.00 392 ILE A N 1
ATOM 3060 C CA . ILE A 1 392 ? 11.376 8.836 9.235 1.00 73.00 392 ILE A CA 1
ATOM 3061 C C . ILE A 1 392 ? 12.726 9.368 8.755 1.00 73.00 392 ILE A C 1
ATOM 3063 O O . ILE A 1 392 ? 12.873 9.902 7.655 1.00 73.00 392 ILE A O 1
ATOM 3067 N N . VAL A 1 393 ? 13.730 9.196 9.610 1.00 77.69 393 VAL A N 1
ATOM 3068 C CA . VAL A 1 393 ? 15.111 9.616 9.362 1.00 77.69 393 VAL A CA 1
ATOM 3069 C C . VAL A 1 393 ? 15.800 8.664 8.391 1.00 77.69 393 VAL A C 1
ATOM 3071 O O . VAL A 1 393 ? 15.686 7.440 8.511 1.00 77.69 393 VAL A O 1
ATOM 3074 N N . ASN A 1 394 ? 16.584 9.218 7.468 1.00 82.00 394 ASN A N 1
ATOM 3075 C CA . ASN A 1 394 ? 17.497 8.433 6.646 1.00 82.00 394 ASN A CA 1
ATOM 3076 C C . ASN A 1 394 ? 18.770 8.056 7.432 1.00 82.00 394 ASN A C 1
ATOM 3078 O O . ASN A 1 394 ? 19.835 8.646 7.275 1.00 82.00 394 ASN A O 1
ATOM 3082 N N . ALA A 1 395 ? 18.662 7.073 8.325 1.00 81.94 395 ALA A N 1
ATOM 3083 C CA . ALA A 1 395 ? 19.779 6.650 9.176 1.00 81.94 395 ALA A CA 1
ATOM 3084 C C . ALA A 1 395 ? 20.841 5.779 8.464 1.00 81.94 395 ALA A C 1
ATOM 3086 O O . ALA A 1 395 ? 21.903 5.535 9.045 1.00 81.94 395 ALA A O 1
ATOM 3087 N N . ASN A 1 396 ? 20.578 5.309 7.237 1.00 86.50 396 ASN A N 1
ATOM 3088 C CA . ASN A 1 396 ? 21.581 4.614 6.423 1.00 86.50 396 ASN A CA 1
ATOM 3089 C C . ASN A 1 396 ? 22.380 5.568 5.524 1.00 86.50 396 ASN A C 1
ATOM 3091 O O . ASN A 1 396 ? 23.325 5.133 4.875 1.00 86.50 396 ASN A O 1
ATOM 3095 N N . CYS A 1 397 ? 22.046 6.861 5.543 1.00 88.38 397 CYS A N 1
ATOM 3096 C CA . CYS A 1 397 ? 22.780 7.899 4.844 1.00 88.38 397 CYS A CA 1
ATOM 3097 C C . CYS A 1 397 ? 24.292 7.835 5.149 1.00 88.38 397 CYS A C 1
ATOM 3099 O O . CYS A 1 397 ? 24.727 8.104 6.273 1.00 88.38 397 CYS A O 1
ATOM 3101 N N . GLU A 1 398 ? 25.096 7.526 4.128 1.00 88.31 398 GLU A N 1
ATOM 3102 C CA . GLU A 1 398 ? 26.562 7.465 4.147 1.00 88.31 398 GLU A CA 1
ATOM 3103 C C . GLU A 1 398 ? 27.246 8.679 4.778 1.00 88.31 398 GLU A C 1
ATOM 3105 O O . GLU A 1 398 ? 28.227 8.527 5.507 1.00 88.31 398 GLU A O 1
ATOM 3110 N N . TYR A 1 399 ? 26.736 9.882 4.519 1.00 85.94 399 TYR A N 1
ATOM 3111 C CA . TYR A 1 399 ? 27.269 11.124 5.075 1.00 85.94 399 TYR A CA 1
ATOM 3112 C C . TYR A 1 399 ? 27.138 11.184 6.599 1.00 85.94 399 TYR A C 1
ATOM 3114 O O . TYR A 1 399 ? 28.014 11.699 7.294 1.00 85.94 399 TYR A O 1
ATOM 3122 N N . CYS A 1 400 ? 26.042 10.639 7.124 1.00 80.06 400 CYS A N 1
ATOM 3123 C CA . CYS A 1 400 ? 25.685 10.692 8.537 1.00 80.06 400 CYS A CA 1
ATOM 3124 C C . CYS A 1 400 ? 26.157 9.464 9.318 1.00 80.06 400 CYS A C 1
ATOM 3126 O O . CYS A 1 400 ? 26.361 9.541 10.531 1.00 80.06 400 CYS A O 1
ATOM 3128 N N . ASN A 1 401 ? 26.325 8.330 8.638 1.00 80.31 401 ASN A N 1
ATOM 3129 C CA . ASN A 1 401 ? 26.654 7.054 9.245 1.00 80.31 401 ASN A CA 1
ATOM 3130 C C . ASN A 1 401 ? 27.805 6.369 8.499 1.00 80.31 401 ASN A C 1
ATOM 3132 O O . ASN A 1 401 ? 27.629 5.744 7.453 1.00 80.31 401 ASN A O 1
ATOM 3136 N N . ILE A 1 402 ? 28.987 6.404 9.117 1.00 76.31 402 ILE A N 1
ATOM 3137 C CA . ILE A 1 402 ? 30.183 5.711 8.617 1.00 76.31 402 ILE A CA 1
ATOM 3138 C C . ILE A 1 402 ? 30.023 4.180 8.576 1.00 76.31 402 ILE A C 1
ATOM 3140 O O . ILE A 1 402 ? 30.777 3.505 7.884 1.00 76.31 402 ILE A O 1
ATOM 3144 N N . ASN A 1 403 ? 29.039 3.636 9.302 1.00 83.25 403 ASN A N 1
ATOM 3145 C CA . ASN A 1 403 ? 28.676 2.219 9.309 1.00 83.25 403 ASN A CA 1
ATOM 3146 C C . ASN A 1 403 ? 27.404 1.946 8.487 1.00 83.25 403 ASN A C 1
ATOM 3148 O O . ASN A 1 403 ? 26.662 1.015 8.802 1.00 83.25 403 ASN A O 1
ATOM 3152 N N . SER A 1 404 ? 27.111 2.777 7.484 1.00 85.25 404 SER A N 1
ATOM 3153 C CA . SER A 1 404 ? 26.054 2.510 6.506 1.00 85.25 404 SER A CA 1
ATOM 3154 C C . SER A 1 404 ? 26.215 1.107 5.913 1.00 85.25 404 SER A C 1
ATOM 3156 O O . SER A 1 404 ? 27.324 0.656 5.605 1.00 85.25 404 SER A O 1
ATOM 3158 N N . VAL A 1 405 ? 25.099 0.404 5.761 1.00 88.44 405 VAL A N 1
ATOM 3159 C CA . VAL A 1 405 ? 25.036 -0.967 5.243 1.00 88.44 405 VAL A CA 1
ATOM 3160 C C . VAL A 1 405 ? 24.600 -0.969 3.773 1.00 88.44 405 VAL A C 1
ATOM 3162 O O . VAL A 1 405 ? 24.120 0.063 3.293 1.00 88.44 405 VAL A O 1
ATOM 3165 N N . PRO A 1 406 ? 24.783 -2.083 3.041 1.00 89.75 406 PRO A N 1
ATOM 3166 C CA . PRO A 1 406 ? 24.310 -2.188 1.665 1.00 89.75 406 PRO A CA 1
ATOM 3167 C C . PRO A 1 406 ? 22.798 -1.962 1.551 1.00 89.75 406 PRO A C 1
ATOM 3169 O O . PRO A 1 406 ? 22.032 -2.505 2.354 1.00 89.75 406 PRO A O 1
ATOM 3172 N N . CYS A 1 407 ? 22.374 -1.178 0.562 1.00 90.75 407 CYS A N 1
ATOM 3173 C CA . CYS A 1 407 ? 20.970 -0.888 0.294 1.00 90.75 407 CYS A CA 1
ATOM 3174 C C . CYS A 1 407 ? 20.722 -0.523 -1.177 1.00 90.75 407 CYS A C 1
ATOM 3176 O O . CYS A 1 407 ? 21.543 0.138 -1.814 1.00 90.75 407 CYS A O 1
ATOM 3178 N N . MET A 1 408 ? 19.546 -0.886 -1.697 1.00 91.75 408 MET A N 1
ATOM 3179 C CA . MET A 1 408 ? 19.099 -0.502 -3.042 1.00 91.75 408 MET A CA 1
ATOM 3180 C C . MET A 1 408 ? 19.173 1.015 -3.247 1.00 91.75 408 MET A C 1
ATOM 3182 O O . MET A 1 408 ? 19.672 1.466 -4.272 1.00 91.75 408 MET A O 1
ATOM 3186 N N . MET A 1 409 ? 18.779 1.795 -2.235 1.00 91.31 409 MET A N 1
ATOM 3187 C CA . MET A 1 409 ? 18.793 3.263 -2.268 1.00 91.31 409 MET A CA 1
ATOM 3188 C C . MET A 1 409 ? 20.171 3.884 -1.991 1.00 91.31 409 MET A C 1
ATOM 3190 O O . MET A 1 409 ? 20.281 5.089 -1.815 1.00 91.31 409 MET A O 1
ATOM 3194 N N . ARG A 1 410 ? 21.239 3.082 -1.912 1.00 87.44 410 ARG A N 1
ATOM 3195 C CA . ARG A 1 410 ? 22.609 3.556 -1.683 1.00 87.44 410 ARG A CA 1
ATOM 3196 C C . ARG A 1 410 ? 23.457 3.409 -2.946 1.00 87.44 410 ARG A C 1
ATOM 3198 O O . ARG A 1 410 ? 23.655 4.363 -3.664 1.00 87.44 410 ARG A O 1
ATOM 3205 N N . HIS A 1 411 ? 23.960 2.226 -3.274 1.00 84.25 411 HIS A N 1
ATOM 3206 C CA . HIS A 1 411 ? 24.764 2.055 -4.501 1.00 84.25 411 HIS A CA 1
ATOM 3207 C C . HIS A 1 411 ? 24.133 1.056 -5.455 1.00 84.25 411 HIS A C 1
ATOM 3209 O O . HIS A 1 411 ? 24.839 0.233 -6.037 1.00 84.25 411 HIS A O 1
ATOM 3215 N N . ASN A 1 412 ? 22.800 1.094 -5.588 1.00 86.69 412 ASN A N 1
ATOM 3216 C CA . ASN A 1 412 ? 22.047 0.109 -6.370 1.00 86.69 412 ASN A CA 1
ATOM 3217 C C . ASN A 1 412 ? 22.383 -1.329 -5.932 1.00 86.69 412 ASN A C 1
ATOM 3219 O O . ASN A 1 412 ? 22.504 -2.248 -6.743 1.00 86.69 412 ASN A O 1
ATOM 3223 N N . GLU A 1 413 ? 22.625 -1.515 -4.634 1.00 86.44 413 GLU A N 1
ATOM 3224 C CA . GLU A 1 413 ? 23.065 -2.791 -4.087 1.00 86.44 413 GLU A CA 1
ATOM 3225 C C . GLU A 1 413 ? 21.864 -3.736 -3.982 1.00 86.44 413 GLU A C 1
ATOM 3227 O O . GLU A 1 413 ? 20.759 -3.319 -3.638 1.00 86.44 413 GLU A O 1
ATOM 3232 N N . ASP A 1 414 ? 22.070 -5.029 -4.244 1.00 85.81 414 ASP A N 1
ATOM 3233 C CA . ASP A 1 414 ? 21.017 -6.056 -4.193 1.00 85.81 414 ASP A CA 1
ATOM 3234 C C . ASP A 1 414 ? 20.637 -6.418 -2.734 1.00 85.81 414 ASP A C 1
ATOM 3236 O O . ASP A 1 414 ? 20.780 -7.554 -2.280 1.00 85.81 414 ASP A O 1
ATOM 3240 N N . ALA A 1 415 ? 20.219 -5.418 -1.952 1.00 88.12 415 ALA A N 1
ATOM 3241 C CA . ALA A 1 415 ? 19.912 -5.513 -0.529 1.00 88.12 415 ALA A CA 1
ATOM 3242 C C . ALA A 1 415 ? 18.880 -4.460 -0.088 1.00 88.12 415 ALA A C 1
ATOM 3244 O O . ALA A 1 415 ? 18.744 -3.401 -0.696 1.00 88.12 415 ALA A O 1
ATOM 3245 N N . LEU A 1 416 ? 18.179 -4.737 1.016 1.00 88.81 416 LEU A N 1
ATOM 3246 C CA . LEU A 1 416 ? 17.403 -3.737 1.750 1.00 88.81 416 LEU A CA 1
ATOM 3247 C C . LEU A 1 416 ? 18.014 -3.536 3.131 1.00 88.81 416 LEU A C 1
ATOM 3249 O O . LEU A 1 416 ? 18.125 -4.463 3.932 1.00 88.81 416 LEU A O 1
ATOM 3253 N N . CYS A 1 417 ? 18.387 -2.300 3.403 1.00 87.25 417 CYS A N 1
ATOM 3254 C CA . CYS A 1 417 ? 18.746 -1.815 4.718 1.00 87.25 417 CYS A CA 1
ATOM 3255 C C . CYS A 1 417 ? 17.486 -1.611 5.580 1.00 87.25 417 CYS A C 1
ATOM 3257 O O . CYS A 1 417 ? 16.378 -1.536 5.053 1.00 87.25 417 CYS A O 1
ATOM 3259 N N . PRO A 1 418 ? 17.612 -1.458 6.910 1.00 80.12 418 PRO A N 1
ATOM 3260 C CA . PRO A 1 418 ? 16.458 -1.251 7.792 1.00 80.12 418 PRO A CA 1
ATOM 3261 C C . PRO A 1 418 ? 15.661 0.049 7.569 1.00 80.12 418 PRO A C 1
ATOM 3263 O O . PRO A 1 418 ? 14.597 0.211 8.171 1.00 80.12 418 PRO A O 1
ATOM 3266 N N . GLN A 1 419 ? 16.184 1.002 6.791 1.00 83.56 419 GLN A N 1
ATOM 3267 C CA . GLN A 1 419 ? 15.614 2.340 6.603 1.00 83.56 419 GLN A CA 1
ATOM 3268 C C . GLN A 1 419 ? 14.683 2.410 5.395 1.00 83.56 419 GLN A C 1
ATOM 3270 O O . GLN A 1 419 ? 13.541 2.833 5.558 1.00 83.56 419 GLN A O 1
ATOM 3275 N N . THR A 1 420 ? 15.123 1.924 4.233 1.00 89.12 420 THR A N 1
ATOM 3276 C CA . THR A 1 420 ? 14.327 1.937 2.997 1.00 89.12 420 THR A CA 1
ATOM 3277 C C . THR A 1 420 ? 12.915 1.340 3.165 1.00 89.12 420 THR A C 1
ATOM 3279 O O . THR A 1 420 ? 11.964 2.022 2.786 1.00 89.12 420 THR A O 1
ATOM 3282 N N . PRO A 1 421 ? 12.702 0.164 3.804 1.00 87.19 421 PRO A N 1
ATOM 3283 C CA . PRO A 1 421 ? 11.363 -0.360 4.094 1.00 87.19 421 PRO A CA 1
ATOM 3284 C C . PRO A 1 421 ? 10.479 0.648 4.838 1.00 87.19 421 PRO A C 1
ATOM 3286 O O . PRO A 1 421 ? 9.324 0.840 4.479 1.00 87.19 421 PRO A O 1
ATOM 3289 N N . LYS A 1 422 ? 11.030 1.375 5.818 1.00 80.81 422 LYS A N 1
ATOM 3290 C CA . LYS A 1 422 ? 10.283 2.409 6.547 1.00 80.81 422 LYS A CA 1
ATOM 3291 C C . LYS A 1 422 ? 9.935 3.590 5.648 1.00 80.81 422 LYS A C 1
ATOM 3293 O O . LYS A 1 422 ? 8.842 4.131 5.770 1.00 80.81 422 LYS A O 1
ATOM 3298 N N . HIS A 1 423 ? 10.835 3.996 4.749 1.00 85.81 423 HIS A N 1
ATOM 3299 C CA . HIS A 1 423 ? 10.562 5.089 3.811 1.00 85.81 423 HIS A CA 1
ATOM 3300 C C . HIS A 1 423 ? 9.443 4.754 2.836 1.00 85.81 423 HIS A C 1
ATOM 3302 O O . HIS A 1 423 ? 8.640 5.637 2.562 1.00 85.81 423 HIS A O 1
ATOM 3308 N N . ILE A 1 424 ? 9.337 3.502 2.389 1.00 88.94 424 ILE A N 1
ATOM 3309 C CA . ILE A 1 424 ? 8.300 3.041 1.448 1.00 88.94 424 ILE A CA 1
ATOM 3310 C C . ILE A 1 424 ? 7.032 2.505 2.133 1.00 88.94 424 ILE A C 1
ATOM 3312 O O . ILE A 1 424 ? 6.121 2.029 1.457 1.00 88.94 424 ILE A O 1
ATOM 3316 N N . GLY A 1 425 ? 6.945 2.591 3.465 1.00 80.31 425 GLY A N 1
ATOM 3317 C CA . GLY A 1 425 ? 5.747 2.221 4.226 1.00 80.31 425 GLY A CA 1
ATOM 3318 C C . GLY A 1 425 ? 5.620 0.734 4.563 1.00 80.31 425 GLY A C 1
ATOM 3319 O O . GLY A 1 425 ? 4.532 0.262 4.867 1.00 80.31 425 GLY A O 1
ATOM 3320 N N . TRP A 1 426 ? 6.708 -0.029 4.518 1.00 80.38 426 TRP A N 1
ATOM 3321 C CA . TRP A 1 426 ? 6.736 -1.402 5.012 1.00 80.38 426 TRP A CA 1
ATOM 3322 C C . TRP A 1 426 ? 7.055 -1.424 6.502 1.00 80.38 426 TRP A C 1
ATOM 3324 O O . TRP A 1 426 ? 8.096 -0.941 6.956 1.00 80.38 426 TRP A O 1
ATOM 3334 N N . CYS A 1 427 ? 6.166 -2.050 7.263 1.00 65.19 427 CYS A N 1
ATOM 3335 C CA . CYS A 1 427 ? 6.351 -2.288 8.684 1.00 65.19 427 CYS A CA 1
ATOM 3336 C C . CYS A 1 427 ? 6.692 -3.762 8.899 1.00 65.19 427 CYS A C 1
ATOM 3338 O O . CYS A 1 427 ? 5.996 -4.635 8.389 1.00 65.19 427 CYS A O 1
ATOM 3340 N N . ALA A 1 428 ? 7.718 -4.056 9.699 1.00 51.66 428 ALA A N 1
ATOM 3341 C CA . ALA A 1 428 ? 7.788 -5.375 10.322 1.00 51.66 428 ALA A CA 1
ATOM 3342 C C . ALA A 1 428 ? 6.547 -5.555 11.223 1.00 51.66 428 ALA A C 1
ATOM 3344 O O . ALA A 1 428 ? 6.049 -4.565 11.767 1.00 51.66 428 ALA A O 1
ATOM 3345 N N . ALA A 1 429 ? 6.045 -6.786 11.386 1.00 47.31 429 ALA A N 1
ATOM 3346 C CA . ALA A 1 429 ? 4.959 -7.063 12.333 1.00 47.31 429 ALA A CA 1
ATOM 3347 C C . ALA A 1 429 ? 5.283 -6.448 13.707 1.00 47.31 429 ALA A C 1
ATOM 3349 O O . ALA A 1 429 ? 6.436 -6.523 14.147 1.00 47.31 429 ALA A O 1
ATOM 3350 N N . PHE A 1 430 ? 4.297 -5.800 14.348 1.00 48.22 430 PHE A N 1
ATOM 3351 C CA . PHE A 1 430 ? 4.519 -5.099 15.616 1.00 48.22 430 PHE A CA 1
ATOM 3352 C C . PHE A 1 430 ? 5.218 -6.024 16.609 1.00 48.22 430 PHE A C 1
ATOM 3354 O O . PHE A 1 430 ? 4.733 -7.104 16.944 1.00 48.22 430 PHE A O 1
ATOM 3361 N N . LYS A 1 431 ? 6.384 -5.584 17.077 1.00 43.94 431 LYS A N 1
ATOM 3362 C CA . LYS A 1 431 ? 7.060 -6.203 18.209 1.00 43.94 431 LYS A CA 1
ATOM 3363 C C . LYS A 1 431 ? 6.285 -5.805 19.463 1.00 43.94 431 LYS A C 1
ATOM 3365 O O . LYS A 1 431 ? 5.896 -4.645 19.569 1.00 43.94 431 LYS A O 1
ATOM 3370 N N . LYS A 1 432 ? 6.080 -6.737 20.398 1.00 45.41 432 LYS A N 1
ATOM 3371 C CA . LYS A 1 432 ? 5.406 -6.523 21.692 1.00 45.41 432 LYS A CA 1
ATOM 3372 C C . LYS A 1 432 ? 5.913 -5.228 22.354 1.00 45.41 432 LYS A C 1
ATOM 3374 O O . LYS A 1 432 ? 6.978 -5.224 22.959 1.00 45.41 432 LYS A O 1
ATOM 3379 N N . ILE A 1 433 ? 5.164 -4.125 22.234 1.00 49.81 433 ILE A N 1
ATOM 3380 C CA . ILE A 1 433 ? 5.536 -2.806 22.801 1.00 49.81 433 ILE A CA 1
ATOM 3381 C C . ILE A 1 433 ? 5.548 -2.867 24.345 1.00 49.81 433 ILE A C 1
ATOM 3383 O O . ILE A 1 433 ? 6.194 -2.070 25.023 1.00 49.81 433 ILE A O 1
ATOM 3387 N N . TYR A 1 434 ? 4.876 -3.874 24.904 1.00 46.28 434 TYR A N 1
ATOM 3388 C CA . TYR A 1 434 ? 4.593 -4.017 26.324 1.00 46.28 434 TYR A CA 1
ATOM 3389 C C . TYR A 1 434 ? 5.827 -4.252 27.213 1.00 46.28 434 TYR A C 1
ATOM 3391 O O . TYR A 1 434 ? 5.878 -3.737 28.330 1.00 46.28 434 TYR A O 1
ATOM 3399 N N . SER A 1 435 ? 6.855 -4.976 26.739 1.00 43.94 435 SER A N 1
ATOM 3400 C CA . SER A 1 435 ? 8.004 -5.339 27.594 1.00 43.94 435 SER A CA 1
ATOM 3401 C C . SER A 1 435 ? 8.878 -4.150 27.992 1.00 43.94 435 SER A C 1
ATOM 3403 O O . SER A 1 435 ? 9.546 -4.201 29.022 1.00 43.94 435 SER A O 1
ATOM 3405 N N . ASP A 1 436 ? 8.867 -3.078 27.200 1.00 42.53 436 ASP A N 1
ATOM 3406 C CA . ASP A 1 436 ? 9.708 -1.902 27.437 1.00 42.53 436 ASP A CA 1
ATOM 3407 C C . ASP A 1 436 ? 9.011 -0.849 28.319 1.00 42.53 436 ASP A C 1
ATOM 3409 O O . ASP A 1 436 ? 9.647 0.107 28.773 1.00 42.53 436 ASP A O 1
ATOM 3413 N N . LEU A 1 437 ? 7.707 -1.010 28.581 1.00 48.53 437 LEU A N 1
ATOM 3414 C CA . LEU A 1 437 ? 6.895 -0.039 29.316 1.00 48.53 437 LEU A CA 1
ATOM 3415 C C . LEU A 1 437 ? 6.713 -0.386 30.801 1.00 48.53 437 LEU A C 1
ATOM 3417 O O . LEU A 1 437 ? 6.589 0.545 31.600 1.00 48.53 437 LEU A O 1
ATOM 3421 N N . TYR A 1 438 ? 6.758 -1.668 31.187 1.00 45.47 438 TYR A N 1
ATOM 3422 C CA . TYR A 1 438 ? 6.431 -2.105 32.551 1.00 45.47 438 TYR A CA 1
ATOM 3423 C C . TYR A 1 438 ? 7.410 -3.133 33.144 1.00 45.47 438 TYR A C 1
ATOM 3425 O O . TYR A 1 438 ? 7.577 -4.241 32.645 1.00 45.47 438 TYR A O 1
ATOM 3433 N N . ASN A 1 439 ? 7.974 -2.799 34.311 1.00 38.31 439 ASN A N 1
ATOM 3434 C CA . ASN A 1 439 ? 8.605 -3.746 35.236 1.00 38.31 439 ASN A CA 1
ATOM 3435 C C . ASN A 1 439 ? 7.576 -4.177 36.309 1.00 38.31 439 ASN A C 1
ATOM 3437 O O . ASN A 1 439 ? 7.633 -3.708 37.444 1.00 38.31 439 ASN A O 1
ATOM 3441 N N . GLY A 1 440 ? 6.643 -5.074 35.964 1.00 37.28 440 GLY A N 1
ATOM 3442 C CA . GLY A 1 440 ? 5.977 -5.947 36.949 1.00 37.28 440 GLY A CA 1
ATOM 3443 C C . GLY A 1 440 ? 4.661 -5.489 37.606 1.00 37.28 440 GLY A C 1
ATOM 3444 O O . GLY A 1 440 ? 4.575 -5.478 38.832 1.00 37.28 440 GLY A O 1
ATOM 3445 N N . GLY A 1 441 ? 3.606 -5.240 36.824 1.00 34.66 441 GLY A N 1
ATOM 3446 C CA . GLY A 1 441 ? 2.215 -5.180 37.308 1.00 34.66 441 GLY A CA 1
ATOM 3447 C C . GLY A 1 441 ? 1.215 -5.546 36.202 1.00 34.66 441 GLY A C 1
ATOM 3448 O O . GLY A 1 441 ? 1.515 -5.319 35.035 1.00 34.66 441 GLY A O 1
ATOM 3449 N N . LEU A 1 442 ? 0.071 -6.146 36.559 1.00 35.97 442 LEU A N 1
ATOM 3450 C CA . LEU A 1 442 ? -1.041 -6.424 35.635 1.00 35.97 442 LEU A CA 1
ATOM 3451 C C . LEU A 1 442 ? -1.749 -5.094 35.320 1.00 35.97 442 LEU A C 1
ATOM 3453 O O . LEU A 1 442 ? -2.359 -4.521 36.222 1.00 35.97 442 LEU A O 1
ATOM 3457 N N . ALA A 1 443 ? -1.618 -4.585 34.093 1.00 38.34 443 ALA A N 1
ATOM 3458 C CA . ALA A 1 443 ? -2.396 -3.443 33.613 1.00 38.34 443 ALA A CA 1
ATOM 3459 C C . ALA A 1 443 ? -3.777 -3.911 33.120 1.00 38.34 443 ALA A C 1
ATOM 3461 O O . ALA A 1 443 ? -3.949 -5.075 32.755 1.00 38.34 443 ALA A O 1
ATOM 3462 N N . GLU A 1 444 ? -4.759 -3.010 33.126 1.00 45.03 444 GLU A N 1
ATOM 3463 C CA . GLU A 1 444 ? -6.018 -3.236 32.402 1.00 45.03 444 GLU A CA 1
ATOM 3464 C C . GLU A 1 444 ? -5.779 -2.991 30.900 1.00 45.03 444 GLU A C 1
ATOM 3466 O O . GLU A 1 444 ? -4.930 -2.162 30.573 1.00 45.03 444 GLU A O 1
ATOM 3471 N N . PRO A 1 445 ? -6.476 -3.693 29.986 1.00 53.00 445 PRO A N 1
ATOM 3472 C CA . PRO A 1 445 ? -6.266 -3.535 28.546 1.00 53.00 445 PRO A CA 1
ATOM 3473 C C . PRO A 1 445 ? -6.520 -2.093 28.086 1.00 53.00 445 PRO A C 1
ATOM 3475 O O . PRO A 1 445 ? -7.490 -1.452 28.507 1.00 53.00 445 PRO A O 1
ATOM 3478 N N . GLY A 1 446 ? -5.626 -1.585 27.238 1.00 58.50 446 GLY A N 1
ATOM 3479 C CA . GLY A 1 446 ? -5.642 -0.216 26.750 1.00 58.50 446 GLY A CA 1
ATOM 3480 C C . GLY A 1 446 ? -6.694 0.036 25.669 1.00 58.50 446 GLY A C 1
ATOM 3481 O O . GLY A 1 446 ? -7.282 -0.875 25.093 1.00 58.50 446 GLY A O 1
ATOM 3482 N N . GLU A 1 447 ? -6.951 1.307 25.359 1.00 73.81 447 GLU A N 1
ATOM 3483 C CA . GLU A 1 447 ? -7.800 1.686 24.220 1.00 73.81 447 GLU A CA 1
ATOM 3484 C C . GLU A 1 447 ? -6.932 2.189 23.063 1.00 73.81 447 GLU A C 1
ATOM 3486 O O . GLU A 1 447 ? -5.924 2.869 23.272 1.00 73.81 447 GLU A O 1
ATOM 3491 N N . LEU A 1 448 ? -7.313 1.828 21.839 1.00 80.94 448 LEU A N 1
ATOM 3492 C CA . LEU A 1 448 ? -6.606 2.157 20.604 1.00 80.94 448 LEU A CA 1
ATOM 3493 C C . LEU A 1 448 ? -7.586 2.801 19.628 1.00 80.94 448 LEU A C 1
ATOM 3495 O O . LEU A 1 448 ? -8.653 2.231 19.423 1.00 80.94 448 LEU A O 1
ATOM 3499 N N . ASP A 1 449 ? -7.191 3.909 19.000 1.00 80.94 449 ASP A N 1
ATOM 3500 C CA . ASP A 1 449 ? -7.934 4.523 17.893 1.00 80.94 449 ASP A CA 1
ATOM 3501 C C . ASP A 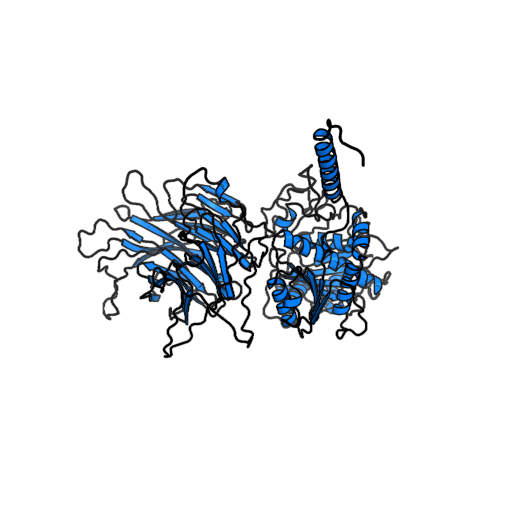1 449 ? -6.991 4.927 16.743 1.00 80.94 449 ASP A C 1
ATOM 3503 O O . ASP A 1 449 ? -5.866 5.401 16.971 1.00 80.94 449 ASP A O 1
ATOM 3507 N N . LEU A 1 450 ? -7.444 4.731 15.502 1.00 74.44 450 LEU A N 1
ATOM 3508 C CA . LEU A 1 450 ? -6.687 5.018 14.285 1.00 74.44 450 LEU A CA 1
ATOM 3509 C C . LEU A 1 450 ? -6.780 6.501 13.926 1.00 74.44 450 LEU A C 1
ATOM 3511 O O . LEU A 1 450 ? -7.852 7.066 13.720 1.00 74.44 450 LEU A O 1
ATOM 3515 N N . ALA A 1 451 ? -5.629 7.127 13.731 1.00 72.69 451 ALA A N 1
ATOM 3516 C CA . ALA A 1 451 ? -5.555 8.497 13.263 1.00 72.69 451 ALA A CA 1
ATOM 3517 C C . ALA A 1 451 ? -5.485 8.608 11.736 1.00 72.69 451 ALA A C 1
ATOM 3519 O O . ALA A 1 451 ? -5.065 7.697 11.026 1.00 72.69 451 ALA A O 1
ATOM 3520 N N . GLN A 1 452 ? -5.847 9.788 11.223 1.00 68.06 452 GLN A N 1
ATOM 3521 C CA . GLN A 1 452 ? -5.848 10.071 9.781 1.00 68.06 452 GLN A CA 1
ATOM 3522 C C . GLN A 1 452 ? -4.460 9.988 9.132 1.00 68.06 452 GLN A C 1
ATOM 3524 O O . GLN A 1 452 ? -4.370 9.768 7.930 1.00 68.06 452 GLN A O 1
ATOM 3529 N N . ASP A 1 453 ? -3.393 10.146 9.917 1.00 60.47 453 ASP A N 1
ATOM 3530 C CA . ASP A 1 453 ? -2.001 9.982 9.479 1.00 60.47 453 ASP A CA 1
ATOM 3531 C C . ASP A 1 453 ? -1.561 8.505 9.396 1.00 60.47 453 ASP A C 1
ATOM 3533 O O . ASP A 1 453 ? -0.390 8.219 9.162 1.00 60.47 453 ASP A O 1
ATOM 3537 N N . GLY A 1 454 ? -2.479 7.560 9.626 1.00 59.72 454 GLY A N 1
ATOM 3538 C CA . GLY A 1 454 ? -2.215 6.123 9.635 1.00 59.72 454 GLY A CA 1
ATOM 3539 C C . GLY A 1 454 ? -1.556 5.606 10.910 1.00 59.72 454 GLY A C 1
ATOM 3540 O O . GLY A 1 454 ? -1.387 4.396 11.043 1.00 59.72 454 GLY A O 1
ATOM 3541 N N . GLY A 1 455 ? -1.196 6.495 11.838 1.00 66.88 455 GLY A N 1
ATOM 3542 C CA . GLY A 1 455 ? -0.732 6.140 13.173 1.00 66.88 455 GLY A CA 1
ATOM 3543 C C . GLY A 1 455 ? -1.878 5.866 14.146 1.00 66.88 455 GLY A C 1
ATOM 3544 O O . GLY A 1 455 ? -3.051 5.924 13.787 1.00 66.88 455 GLY A O 1
ATOM 3545 N N . PHE A 1 456 ? -1.546 5.637 15.415 1.00 79.12 456 PHE A N 1
ATOM 3546 C CA . PHE A 1 456 ? -2.528 5.289 16.447 1.00 79.12 456 PHE A CA 1
ATOM 3547 C C . PHE A 1 456 ? -2.392 6.153 17.687 1.00 79.12 456 PHE A C 1
ATOM 3549 O O . PHE A 1 456 ? -1.280 6.465 18.111 1.00 79.12 456 PHE A O 1
ATOM 3556 N N . CYS A 1 457 ? -3.519 6.497 18.294 1.00 84.75 457 CYS A N 1
ATOM 3557 C CA . CYS A 1 457 ? -3.571 6.972 19.668 1.00 84.75 457 CYS A CA 1
ATOM 3558 C C . CYS A 1 457 ? -3.818 5.763 20.570 1.00 84.75 457 CYS A C 1
ATOM 3560 O O . CYS A 1 457 ? -4.804 5.058 20.380 1.00 84.75 457 CYS A O 1
ATOM 3562 N N . TRP A 1 458 ? -2.922 5.515 21.522 1.00 83.19 458 TRP A N 1
ATOM 3563 C CA . TRP A 1 458 ? -3.032 4.402 22.463 1.00 83.19 458 TRP A CA 1
ATOM 3564 C C . TRP A 1 458 ? -3.034 4.922 23.894 1.00 83.19 458 TRP A C 1
ATOM 3566 O O . TRP A 1 458 ? -2.278 5.839 24.234 1.00 83.19 458 TRP A O 1
ATOM 3576 N N . LEU A 1 459 ? -3.898 4.346 24.716 1.00 79.25 459 LEU A N 1
ATOM 3577 C CA . LEU A 1 459 ? -4.081 4.707 26.110 1.00 79.25 459 LEU A CA 1
ATOM 3578 C C . LEU A 1 459 ? -3.826 3.498 27.002 1.00 79.25 459 LEU A C 1
ATOM 3580 O O . LEU A 1 459 ? -4.459 2.469 26.813 1.00 79.25 459 LEU A O 1
ATOM 3584 N N . ASP A 1 460 ? -2.989 3.683 28.017 1.00 73.31 460 ASP A N 1
ATOM 3585 C CA . ASP A 1 460 ? -2.773 2.737 29.111 1.00 73.31 460 ASP A CA 1
ATOM 3586 C C . ASP A 1 460 ? -2.787 3.512 30.434 1.00 73.31 460 ASP A C 1
ATOM 3588 O O . ASP A 1 460 ? -1.854 4.256 30.749 1.00 73.31 460 ASP A O 1
ATOM 3592 N N . TRP A 1 461 ? -3.888 3.401 31.183 1.00 72.19 461 TRP A N 1
ATOM 3593 C CA . TRP A 1 461 ? -4.114 4.109 32.449 1.00 72.19 461 TRP A CA 1
ATOM 3594 C C . TRP A 1 461 ? -3.943 5.637 32.349 1.00 72.19 461 TRP A C 1
ATOM 3596 O O . TRP A 1 461 ? -4.843 6.352 31.905 1.00 72.19 461 TRP A O 1
ATOM 3606 N N . ASN A 1 462 ? -2.803 6.167 32.799 1.00 72.94 462 ASN A N 1
ATOM 3607 C CA . ASN A 1 462 ? -2.460 7.589 32.772 1.00 72.94 462 ASN A CA 1
ATOM 3608 C C . ASN A 1 462 ? -1.390 7.918 31.711 1.00 72.94 462 ASN A C 1
ATOM 3610 O O . ASN A 1 462 ? -0.962 9.071 31.585 1.00 72.94 462 ASN A O 1
ATOM 3614 N N . ILE A 1 463 ? -0.965 6.917 30.936 1.00 78.44 463 ILE A N 1
ATOM 3615 C CA . ILE A 1 463 ? -0.008 7.030 29.843 1.00 78.44 463 ILE A CA 1
ATOM 3616 C C . ILE A 1 463 ? -0.766 7.088 28.519 1.00 78.44 463 ILE A C 1
ATOM 3618 O O . ILE A 1 463 ? -1.538 6.200 28.176 1.00 78.44 463 ILE A O 1
ATOM 3622 N N . ILE A 1 464 ? -0.479 8.120 27.731 1.00 84.75 464 ILE A N 1
ATOM 3623 C CA . ILE A 1 464 ? -0.963 8.246 26.358 1.00 84.75 464 ILE A CA 1
ATOM 3624 C C . ILE A 1 464 ? 0.233 8.155 25.415 1.00 84.75 464 ILE A C 1
ATOM 3626 O O . ILE A 1 464 ? 1.225 8.879 25.572 1.00 84.75 464 ILE A O 1
ATOM 3630 N N . LEU A 1 465 ? 0.132 7.279 24.421 1.00 84.31 465 LEU A N 1
ATOM 3631 C CA . LEU A 1 465 ? 1.078 7.157 23.322 1.00 84.31 465 LEU A CA 1
ATOM 3632 C C . LEU A 1 465 ? 0.438 7.617 22.017 1.00 84.31 465 LEU A C 1
ATOM 3634 O O . LEU A 1 465 ? -0.741 7.385 21.754 1.00 84.31 465 LEU A O 1
ATOM 3638 N N . LYS A 1 466 ? 1.269 8.200 21.160 1.00 82.19 466 LYS A N 1
ATOM 3639 C CA . LYS A 1 466 ? 1.019 8.239 19.724 1.00 82.19 466 LYS A CA 1
ATOM 3640 C C . LYS A 1 466 ? 2.028 7.332 19.051 1.00 82.19 466 LYS A C 1
ATOM 3642 O O . LYS A 1 466 ? 3.230 7.468 19.287 1.00 82.19 466 LYS A O 1
ATOM 3647 N N . LEU A 1 467 ? 1.528 6.444 18.211 1.00 76.50 467 LEU A N 1
ATOM 3648 C CA . LEU A 1 467 ? 2.303 5.500 17.424 1.00 76.50 467 LEU A CA 1
ATOM 3649 C C . LEU A 1 467 ? 2.218 5.876 15.942 1.00 76.50 467 LEU A C 1
ATOM 3651 O O . LEU A 1 467 ? 1.225 6.471 15.520 1.00 76.50 467 LEU A O 1
ATOM 3655 N N . ASP A 1 468 ? 3.242 5.547 15.158 1.00 68.50 468 ASP A N 1
ATOM 3656 C CA . ASP A 1 468 ? 3.168 5.598 13.694 1.00 68.50 468 ASP A CA 1
ATOM 3657 C C . ASP A 1 468 ? 2.422 4.369 13.136 1.00 68.50 468 ASP A C 1
ATOM 3659 O O . ASP A 1 468 ? 2.015 3.479 13.888 1.00 68.50 468 ASP A O 1
ATOM 3663 N N . SER A 1 469 ? 2.228 4.301 11.815 1.00 65.06 469 SER A N 1
ATOM 3664 C CA . SER A 1 469 ? 1.551 3.168 11.152 1.00 65.06 469 SER A CA 1
ATOM 3665 C C . SER A 1 469 ? 2.291 1.829 11.294 1.00 65.06 469 SER A C 1
ATOM 3667 O O . SER A 1 469 ? 1.729 0.759 11.023 1.00 65.06 469 SER A O 1
ATOM 3669 N N . CYS A 1 470 ? 3.543 1.889 11.753 1.00 60.78 470 CYS A N 1
ATOM 3670 C CA . CYS A 1 470 ? 4.415 0.770 12.070 1.00 60.78 470 CYS A CA 1
ATOM 3671 C C . CYS A 1 470 ? 4.532 0.500 13.578 1.00 60.78 470 CYS A C 1
ATOM 3673 O O . CYS A 1 470 ? 5.321 -0.359 13.971 1.00 60.78 470 CYS A O 1
ATOM 3675 N N . GLY A 1 471 ? 3.704 1.143 14.411 1.00 62.97 471 GLY A N 1
ATOM 3676 C CA . GLY A 1 471 ? 3.628 0.880 15.847 1.00 62.97 471 GLY A CA 1
ATOM 3677 C C . GLY A 1 471 ? 4.815 1.443 16.625 1.00 62.97 471 GLY A C 1
ATOM 3678 O O . GLY A 1 471 ? 4.945 1.186 17.819 1.00 62.97 471 GLY A O 1
ATOM 3679 N N . ASN A 1 472 ? 5.692 2.226 15.990 1.00 66.00 472 ASN A N 1
ATOM 3680 C CA . ASN A 1 472 ? 6.773 2.894 16.701 1.00 66.00 472 ASN A CA 1
ATOM 3681 C C . ASN A 1 472 ? 6.215 4.093 17.464 1.00 66.00 472 ASN A C 1
ATOM 3683 O O . ASN A 1 472 ? 5.394 4.848 16.947 1.00 66.00 472 ASN A O 1
ATOM 3687 N N . ILE A 1 473 ? 6.712 4.313 18.680 1.00 72.69 473 ILE A N 1
ATOM 3688 C CA . ILE A 1 473 ? 6.312 5.455 19.505 1.00 72.69 473 ILE A CA 1
ATOM 3689 C C . ILE A 1 473 ? 6.794 6.760 18.852 1.00 72.69 473 ILE A C 1
ATOM 3691 O O . ILE A 1 473 ? 7.992 7.031 18.814 1.00 72.69 473 ILE A O 1
ATOM 3695 N N . ILE A 1 474 ? 5.855 7.598 18.402 1.00 73.06 474 ILE A N 1
ATOM 3696 C CA . ILE A 1 474 ? 6.107 8.987 17.987 1.00 73.06 474 ILE A CA 1
ATOM 3697 C C . ILE A 1 474 ? 6.318 9.850 19.232 1.00 73.06 474 ILE A C 1
ATOM 3699 O O . ILE A 1 474 ? 7.275 10.619 19.323 1.00 73.06 474 ILE A O 1
ATOM 3703 N N . TRP A 1 475 ? 5.431 9.717 20.219 1.00 83.25 475 TRP A N 1
ATOM 3704 C CA . TRP A 1 475 ? 5.595 10.344 21.525 1.00 83.25 475 TRP A CA 1
ATOM 3705 C C . TRP A 1 475 ? 4.868 9.572 22.625 1.00 83.25 475 TRP A C 1
ATOM 3707 O O . TRP A 1 475 ? 3.877 8.889 22.387 1.00 83.25 475 TRP A O 1
ATOM 3717 N N . LYS A 1 476 ? 5.362 9.743 23.856 1.00 86.62 476 LYS A N 1
ATOM 3718 C CA . LYS A 1 476 ? 4.760 9.260 25.105 1.00 86.62 476 LYS A CA 1
ATOM 3719 C C . LYS A 1 476 ? 4.461 10.435 26.027 1.00 86.62 476 LYS A C 1
ATOM 3721 O O . LYS A 1 476 ? 5.291 11.346 26.152 1.00 86.62 476 LYS A O 1
ATOM 3726 N N . ARG A 1 477 ? 3.304 10.426 26.684 1.00 84.94 477 ARG A N 1
ATOM 3727 C CA . ARG A 1 477 ? 2.934 11.387 27.727 1.00 84.94 477 ARG A CA 1
ATOM 3728 C C . ARG A 1 477 ? 2.417 10.656 28.948 1.00 84.94 477 ARG A C 1
ATOM 3730 O O . ARG A 1 477 ? 1.487 9.874 28.851 1.00 84.94 477 ARG A O 1
ATOM 3737 N N . ASP A 1 478 ? 3.039 10.955 30.076 1.00 82.94 478 ASP A N 1
ATOM 3738 C CA . ASP A 1 478 ? 2.562 10.577 31.397 1.00 82.94 478 ASP A CA 1
ATOM 3739 C C . ASP A 1 478 ? 1.745 11.757 31.928 1.00 82.94 478 ASP A C 1
ATOM 3741 O O . ASP A 1 478 ? 2.254 12.881 32.052 1.00 82.94 478 ASP A O 1
ATOM 3745 N N . VAL A 1 479 ? 0.449 11.544 32.114 1.00 75.50 479 VAL A N 1
ATOM 3746 C CA . VAL A 1 479 ? -0.440 12.544 32.690 1.00 75.50 479 VAL A CA 1
ATOM 3747 C C . VAL A 1 479 ? -0.456 12.316 34.197 1.00 75.50 479 VAL A C 1
ATOM 3749 O O . VAL A 1 479 ? -0.612 11.188 34.645 1.00 75.50 479 VAL A O 1
ATOM 3752 N N . ASP A 1 480 ? -0.272 13.405 34.958 1.00 77.88 480 ASP A N 1
ATOM 3753 C CA . ASP A 1 480 ? -0.285 13.456 36.432 1.00 77.88 480 ASP A CA 1
ATOM 3754 C C . ASP A 1 480 ? -1.175 12.358 37.039 1.00 77.88 480 ASP A C 1
ATOM 3756 O O . ASP A 1 480 ? -2.355 12.280 36.700 1.00 77.88 480 ASP A O 1
ATOM 3760 N N . SER A 1 481 ? -0.609 11.537 37.929 1.00 76.38 481 SER A N 1
ATOM 3761 C CA . SER A 1 481 ? -1.183 10.272 38.416 1.00 76.38 481 SER A CA 1
ATOM 3762 C C . SER A 1 481 ? -2.549 10.398 39.092 1.00 76.38 481 SER A C 1
ATOM 3764 O O . SER A 1 481 ? -3.168 9.396 39.415 1.00 76.38 481 SER A O 1
ATOM 3766 N N . LYS A 1 482 ? -3.016 11.623 39.348 1.00 80.50 482 LYS A N 1
ATOM 3767 C CA . LYS A 1 482 ? -4.376 11.891 39.820 1.00 80.50 482 LYS A CA 1
ATOM 3768 C C . LYS A 1 482 ? -5.443 11.827 38.724 1.00 80.50 482 LYS A C 1
ATOM 3770 O O . LYS A 1 482 ? -6.610 12.002 39.044 1.00 80.50 482 LYS A O 1
ATOM 3775 N N . TYR A 1 483 ? -5.084 11.707 37.450 1.00 82.19 483 TYR A N 1
ATOM 3776 C CA . TYR A 1 483 ? -6.051 11.545 36.364 1.00 82.19 483 TYR A CA 1
ATOM 3777 C C . TYR A 1 483 ? -6.004 10.114 35.853 1.00 82.19 483 TYR A C 1
ATOM 3779 O O . TYR A 1 483 ? -4.930 9.598 35.551 1.00 82.19 483 TYR A O 1
ATOM 3787 N N . VAL A 1 484 ? -7.181 9.520 35.713 1.00 82.00 484 VAL A N 1
ATOM 3788 C CA . VAL A 1 484 ? -7.376 8.190 35.144 1.00 82.00 484 VAL A CA 1
ATOM 3789 C C . VAL A 1 484 ? -8.197 8.368 33.878 1.00 82.00 484 VAL A C 1
ATOM 3791 O O . VAL A 1 484 ? -9.204 9.079 33.892 1.00 82.00 484 VAL A O 1
ATOM 3794 N N . PHE A 1 485 ? -7.753 7.781 32.771 1.00 86.25 485 PHE A N 1
ATOM 3795 C CA . PHE A 1 485 ? -8.491 7.806 31.513 1.00 86.25 485 PHE A CA 1
ATOM 3796 C C . PHE A 1 485 ? -9.113 6.440 31.235 1.00 86.25 485 PHE A C 1
ATOM 3798 O O . PHE A 1 485 ? -8.480 5.415 31.465 1.00 86.25 485 PHE A O 1
ATOM 3805 N N . HIS A 1 486 ? -10.327 6.445 30.689 1.00 85.81 486 HIS A N 1
ATOM 3806 C CA . HIS A 1 486 ? -11.026 5.230 30.256 1.00 85.81 486 HIS A CA 1
ATOM 3807 C C . HIS A 1 486 ? -11.078 5.070 28.744 1.00 85.81 486 HIS A C 1
ATOM 3809 O O . HIS A 1 486 ? -11.244 3.957 28.258 1.00 85.81 486 HIS A O 1
ATOM 3815 N N . SER A 1 487 ? -10.982 6.179 28.008 1.00 88.62 487 SER A N 1
ATOM 3816 C CA . SER A 1 487 ? -11.186 6.176 26.564 1.00 88.62 487 SER A CA 1
ATOM 3817 C C . SER A 1 487 ? -10.356 7.243 25.874 1.00 88.62 487 SER A C 1
ATOM 3819 O O . SER A 1 487 ? -10.099 8.324 26.428 1.00 88.62 487 SER A O 1
ATOM 3821 N N . ILE A 1 488 ? -9.952 6.923 24.650 1.00 91.44 488 ILE A N 1
ATOM 3822 C CA . ILE A 1 488 ? -9.151 7.765 23.775 1.00 91.44 488 ILE A CA 1
ATOM 3823 C C . ILE A 1 488 ? -9.733 7.728 22.368 1.00 91.44 488 ILE A C 1
ATOM 3825 O O . ILE A 1 488 ? -10.184 6.694 21.900 1.00 91.44 488 ILE A O 1
ATOM 3829 N N . ALA A 1 489 ? -9.682 8.863 21.683 1.00 91.88 489 ALA A N 1
ATOM 3830 C CA . ALA A 1 489 ? -9.950 8.936 20.260 1.00 91.88 489 ALA A CA 1
ATOM 3831 C C . ALA A 1 489 ? -8.836 9.711 19.550 1.00 91.88 489 ALA A C 1
ATOM 3833 O O . ALA A 1 489 ? -8.285 10.688 20.075 1.00 91.88 489 ALA A O 1
ATOM 3834 N N . ALA A 1 490 ? -8.497 9.280 18.346 1.00 90.44 490 ALA A N 1
ATOM 3835 C CA . ALA A 1 490 ? -7.711 10.049 17.413 1.00 90.44 490 ALA A CA 1
ATOM 3836 C C . ALA A 1 490 ? -8.536 11.231 16.907 1.00 90.44 490 ALA A C 1
ATOM 3838 O O . ALA A 1 490 ? -9.765 11.196 16.845 1.00 90.44 490 ALA A O 1
ATOM 3839 N N . THR A 1 491 ? -7.847 12.312 16.564 1.00 91.12 491 THR A N 1
ATOM 3840 C CA . THR A 1 491 ? -8.516 13.536 16.135 1.00 91.12 491 THR A CA 1
ATOM 3841 C C . THR A 1 491 ? -8.123 13.943 14.728 1.00 91.12 491 THR A C 1
ATOM 3843 O O . THR A 1 491 ? -7.026 13.653 14.252 1.00 91.12 491 THR A O 1
ATOM 3846 N N . SER A 1 492 ? -9.022 14.664 14.065 1.00 86.81 492 SER A N 1
ATOM 3847 C CA . SER A 1 492 ? -8.905 15.121 12.680 1.00 86.81 492 SER A CA 1
ATOM 3848 C C . SER A 1 492 ? -7.678 16.002 12.412 1.00 86.81 492 SER A C 1
ATOM 3850 O O . SER A 1 492 ? -7.214 16.092 11.282 1.00 86.81 492 SER A O 1
ATOM 3852 N N . ASP A 1 493 ? -7.110 16.614 13.453 1.00 82.25 493 ASP A N 1
ATOM 3853 C CA . ASP A 1 493 ? -5.858 17.380 13.412 1.00 82.25 493 ASP A CA 1
ATOM 3854 C C . ASP A 1 493 ? -4.581 16.519 13.584 1.00 82.25 493 ASP A C 1
ATOM 3856 O O . ASP A 1 493 ? -3.491 17.063 13.773 1.00 82.25 493 ASP A O 1
ATOM 3860 N N . GLY A 1 494 ? -4.705 15.187 13.575 1.00 80.88 494 GLY A N 1
ATOM 3861 C CA . GLY A 1 494 ? -3.608 14.226 13.768 1.00 80.88 494 GLY A CA 1
ATOM 3862 C C . GLY A 1 494 ? -3.188 14.013 15.230 1.00 80.88 494 GLY A C 1
ATOM 3863 O O . GLY A 1 494 ? -2.236 13.282 15.505 1.00 80.88 494 GLY A O 1
ATOM 3864 N N . GLY A 1 495 ? -3.863 14.667 16.179 1.00 88.50 495 GLY A N 1
ATOM 3865 C CA . GLY A 1 495 ? -3.647 14.497 17.615 1.00 88.50 495 GLY A CA 1
ATOM 3866 C C . GLY A 1 495 ? -4.484 13.381 18.253 1.00 88.50 495 GLY A C 1
ATOM 3867 O O . GLY A 1 495 ? -5.008 12.504 17.572 1.00 88.50 495 GLY A O 1
ATOM 3868 N N . CYS A 1 496 ? -4.627 13.461 19.580 1.00 93.62 496 CYS A N 1
ATOM 3869 C CA . CYS A 1 496 ? -5.452 12.552 20.382 1.00 93.62 496 CYS A CA 1
ATOM 3870 C C . CYS A 1 496 ? -6.335 13.345 21.364 1.00 93.62 496 CYS A C 1
ATOM 3872 O O . CYS A 1 496 ? -5.930 14.409 21.846 1.00 93.62 496 CYS A O 1
ATOM 3874 N N . ILE A 1 497 ? -7.516 12.830 21.697 1.00 94.56 497 ILE A N 1
ATOM 3875 C CA . ILE A 1 497 ? -8.395 13.299 22.777 1.00 94.56 497 ILE A CA 1
ATOM 3876 C C . ILE A 1 497 ? -8.629 12.135 23.741 1.00 94.56 497 ILE A C 1
ATOM 3878 O O . ILE A 1 497 ? -8.982 11.051 23.308 1.00 94.56 497 ILE A O 1
ATOM 3882 N N . ALA A 1 498 ? -8.433 12.342 25.040 1.00 93.19 498 ALA A N 1
ATOM 3883 C CA . ALA A 1 498 ? -8.652 11.310 26.053 1.00 93.19 498 ALA A CA 1
ATOM 3884 C C . ALA A 1 498 ? -9.603 11.814 27.138 1.00 93.19 498 ALA A C 1
ATOM 3886 O O . ALA A 1 498 ? -9.593 13.005 27.470 1.00 93.19 498 ALA A O 1
ATOM 3887 N N . SER A 1 499 ? -10.421 10.921 27.694 1.00 92.56 499 SER A N 1
ATOM 3888 C CA . SER A 1 499 ? -11.376 11.247 28.755 1.00 92.56 499 SER A CA 1
ATOM 3889 C C . SER A 1 499 ? -11.403 10.202 29.866 1.00 92.56 499 SER A C 1
ATOM 3891 O O . SER A 1 499 ? -11.075 9.039 29.645 1.00 92.56 499 SER A O 1
ATOM 3893 N N . GLY A 1 500 ? -11.797 10.635 31.057 1.00 89.81 500 GLY A N 1
ATOM 3894 C CA . GLY A 1 500 ? -11.934 9.784 32.231 1.00 89.81 500 GLY A CA 1
ATOM 3895 C C . GLY A 1 500 ? -12.368 10.593 33.441 1.00 89.81 500 GLY A C 1
ATOM 3896 O O . GLY A 1 500 ? -13.288 11.414 33.339 1.00 89.81 500 GLY A O 1
ATOM 3897 N N . TYR A 1 501 ? -11.675 10.412 34.559 1.00 85.69 501 TYR A N 1
ATOM 3898 C CA . TYR A 1 501 ? -11.944 11.112 35.808 1.00 85.69 501 TYR A CA 1
ATOM 3899 C C . TYR A 1 501 ? -10.663 11.543 36.533 1.00 85.69 501 TYR A C 1
ATOM 3901 O O . TYR A 1 501 ? -9.537 11.228 36.143 1.00 85.69 501 TYR A O 1
ATOM 3909 N N . ARG A 1 502 ? -10.840 12.327 37.597 1.00 83.56 502 ARG A N 1
ATOM 3910 C CA . ARG A 1 502 ? -9.771 12.758 38.501 1.00 83.56 502 ARG A CA 1
ATOM 3911 C C . ARG A 1 502 ? -9.946 12.168 39.898 1.00 83.56 502 ARG A C 1
ATOM 3913 O O . ARG A 1 502 ? -10.963 12.427 40.535 1.00 83.56 502 ARG A O 1
ATOM 3920 N N . GLU A 1 503 ? -8.913 11.513 40.409 1.00 74.12 503 GLU A N 1
ATOM 3921 C CA . GLU A 1 503 ? -8.772 11.083 41.801 1.00 74.12 503 GLU A CA 1
ATOM 3922 C C . GLU A 1 503 ? -8.358 12.242 42.720 1.00 74.12 503 GLU A C 1
ATOM 3924 O O . GLU A 1 503 ? -7.461 13.034 42.415 1.00 74.12 503 GLU A O 1
ATOM 3929 N N . LEU A 1 504 ? -9.004 12.349 43.884 1.00 66.06 504 LEU A N 1
ATOM 3930 C CA . LEU A 1 504 ? -8.636 13.293 44.939 1.00 66.06 504 LEU A CA 1
ATOM 3931 C C . LEU A 1 504 ? -8.227 12.521 46.204 1.00 66.06 504 LEU A C 1
ATOM 3933 O O . LEU A 1 504 ? -9.068 11.827 46.768 1.00 66.06 504 LEU A O 1
ATOM 3937 N N . PRO A 1 505 ? -6.986 12.680 46.710 1.00 58.94 505 PRO A N 1
ATOM 3938 C CA . PRO A 1 505 ? -6.510 11.954 47.895 1.00 58.94 505 PRO A CA 1
ATOM 3939 C C . PRO A 1 505 ? -7.350 12.176 49.164 1.00 58.94 505 PRO A C 1
ATOM 3941 O O . PRO A 1 505 ? -7.435 11.290 50.008 1.00 58.94 505 PRO A O 1
ATOM 3944 N N . ASP A 1 506 ? -7.972 13.355 49.291 1.00 57.41 506 ASP A N 1
ATOM 3945 C CA . ASP A 1 506 ? -8.657 13.810 50.509 1.00 57.41 506 ASP A CA 1
ATOM 3946 C C . ASP A 1 506 ? -10.176 14.012 50.331 1.00 57.41 506 ASP A C 1
ATOM 3948 O O . ASP A 1 506 ? -10.848 14.483 51.252 1.00 57.41 506 ASP A O 1
ATOM 3952 N N . TYR A 1 507 ? -10.737 13.702 49.155 1.00 54.78 507 TYR A N 1
ATOM 3953 C CA . TYR A 1 507 ? -12.158 13.912 48.860 1.00 54.78 507 TYR A CA 1
ATOM 3954 C C . TYR A 1 507 ? -12.764 12.666 48.213 1.00 54.78 507 TYR A C 1
ATOM 3956 O O . TYR A 1 507 ? -12.224 12.191 47.220 1.00 54.78 507 TYR A O 1
ATOM 3964 N N . PRO A 1 508 ? -13.903 12.159 48.710 1.00 51.88 508 PRO A N 1
ATOM 3965 C CA . PRO A 1 508 ? -14.460 10.897 48.236 1.00 51.88 508 PRO A CA 1
ATOM 3966 C C . PRO A 1 508 ? -15.120 10.965 46.850 1.00 51.88 508 PRO A C 1
ATOM 3968 O O . PRO A 1 508 ? -15.719 9.974 46.475 1.00 51.88 508 PRO A O 1
ATOM 3971 N N . ALA A 1 509 ? -15.046 12.079 46.106 1.00 55.28 509 ALA A N 1
ATOM 3972 C CA . ALA A 1 509 ? -15.813 12.236 44.869 1.00 55.28 509 ALA A CA 1
ATOM 3973 C C . ALA A 1 509 ? -14.933 12.558 43.641 1.00 55.28 509 ALA A C 1
ATOM 3975 O O . ALA A 1 509 ? -14.415 13.683 43.562 1.00 55.28 509 ALA A O 1
ATOM 3976 N N . PRO A 1 510 ? -14.758 11.620 42.686 1.00 65.44 510 PRO A N 1
ATOM 3977 C CA . PRO A 1 510 ? -14.081 11.892 41.420 1.00 65.44 510 PRO A CA 1
ATOM 3978 C C . PRO A 1 510 ? -14.873 12.859 40.523 1.00 65.44 510 PRO A C 1
ATOM 3980 O O . PRO A 1 510 ? -16.094 12.950 40.599 1.00 65.44 510 PRO A O 1
ATOM 3983 N N . GLY A 1 511 ? -14.173 13.630 39.686 1.00 76.75 511 GLY A N 1
ATOM 3984 C CA . GLY A 1 511 ? -14.788 14.547 38.715 1.00 76.75 511 GLY A CA 1
ATOM 3985 C C . GLY A 1 511 ? -14.381 14.217 37.284 1.00 76.75 511 GLY A C 1
ATOM 3986 O O . GLY A 1 511 ? -13.247 13.790 37.059 1.00 76.75 511 GLY A O 1
ATOM 3987 N N . GLY A 1 512 ? -15.275 14.464 36.325 1.00 85.69 512 GLY A N 1
ATOM 3988 C CA . GLY A 1 512 ? -15.068 14.138 34.920 1.00 85.69 512 GLY A CA 1
ATOM 3989 C C . GLY A 1 512 ? -13.902 14.926 34.333 1.00 85.69 512 GLY A C 1
ATOM 3990 O O . GLY A 1 512 ? -13.729 16.118 34.607 1.00 85.69 512 GLY A O 1
ATOM 3991 N N . PHE A 1 513 ? -13.090 14.266 33.514 1.00 89.31 513 PHE A N 1
ATOM 3992 C CA . PHE A 1 513 ? -11.891 14.848 32.926 1.00 89.31 513 PHE A CA 1
ATOM 3993 C C . PHE A 1 513 ? -11.802 14.571 31.427 1.00 89.31 513 PHE A C 1
ATOM 3995 O O . PHE A 1 513 ? -12.207 13.516 30.942 1.00 89.31 513 PHE A O 1
ATOM 4002 N N . ILE A 1 514 ? -11.275 15.541 30.683 1.00 93.06 514 ILE A N 1
ATOM 4003 C CA . ILE A 1 514 ? -10.982 15.421 29.255 1.00 93.06 514 ILE A CA 1
ATOM 4004 C C . ILE A 1 514 ? -9.748 16.261 28.898 1.00 93.06 514 ILE A C 1
ATOM 4006 O O . ILE A 1 514 ? -9.598 17.400 29.356 1.00 93.06 514 ILE A O 1
ATOM 4010 N N . ALA A 1 515 ? -8.860 15.716 28.068 1.00 93.88 515 ALA A N 1
ATOM 4011 C CA . ALA A 1 515 ? -7.630 16.370 27.632 1.00 93.88 515 ALA A CA 1
ATOM 4012 C C . ALA A 1 515 ? -7.370 16.154 26.138 1.00 93.88 515 ALA A C 1
ATOM 4014 O O . ALA A 1 515 ? -7.469 15.034 25.640 1.00 93.88 515 ALA A O 1
ATOM 4015 N N . LYS A 1 516 ? -6.998 17.233 25.439 1.00 94.69 516 LYS A N 1
ATOM 4016 C CA . LYS A 1 516 ? -6.635 17.236 24.018 1.00 94.69 516 LYS A CA 1
ATOM 4017 C C . LYS A 1 516 ? -5.134 17.415 23.851 1.00 94.69 516 LYS A C 1
ATOM 4019 O O . LYS A 1 516 ? -4.533 18.322 24.432 1.00 94.69 516 LYS A O 1
ATOM 4024 N N . PHE A 1 517 ? -4.559 16.592 22.987 1.00 92.81 517 PHE A N 1
ATOM 4025 C CA . PHE A 1 517 ? -3.158 16.591 22.595 1.00 92.81 517 PHE A CA 1
ATOM 4026 C C . PHE A 1 517 ? -3.066 16.885 21.099 1.00 92.81 517 PHE A C 1
ATOM 4028 O O . PHE A 1 517 ? -3.903 16.417 20.325 1.00 92.81 517 PHE A O 1
ATOM 4035 N N . ASN A 1 518 ? -2.084 17.679 20.677 1.00 88.62 518 ASN A N 1
ATOM 4036 C CA . ASN A 1 518 ? -1.787 17.846 19.252 1.00 88.62 518 ASN A CA 1
ATOM 4037 C C . ASN A 1 518 ? -0.931 16.681 18.717 1.00 88.62 518 ASN A C 1
ATOM 4039 O O . ASN A 1 518 ? -0.496 15.821 19.484 1.00 88.62 518 ASN A O 1
ATOM 4043 N N . SER A 1 519 ? -0.643 16.681 17.415 1.00 84.56 519 SER A N 1
ATOM 4044 C CA . SER A 1 519 ? 0.187 15.660 16.754 1.00 84.56 519 SER A CA 1
ATOM 4045 C C . SER A 1 519 ? 1.602 15.520 17.339 1.00 84.56 519 SER A C 1
ATOM 4047 O O . SER A 1 519 ? 2.195 14.450 17.262 1.00 84.56 519 SER A O 1
ATOM 4049 N N . SER A 1 520 ? 2.136 16.556 17.999 1.00 82.19 520 SER A N 1
ATOM 4050 C CA . SER A 1 520 ? 3.433 16.521 18.701 1.00 82.19 520 SER A CA 1
ATOM 4051 C C . SER A 1 520 ? 3.343 16.087 20.176 1.00 82.19 520 SER A C 1
ATOM 4053 O O . SER A 1 520 ? 4.349 16.104 20.892 1.00 82.19 520 SER A O 1
ATOM 4055 N N . GLY A 1 521 ? 2.146 15.760 20.670 1.00 84.00 521 GLY A N 1
ATOM 4056 C CA . GLY A 1 521 ? 1.899 15.327 22.047 1.00 84.00 521 GLY A CA 1
ATOM 4057 C C . GLY A 1 521 ? 1.823 16.461 23.068 1.00 84.00 521 GLY A C 1
ATOM 4058 O O . GLY A 1 521 ? 1.892 16.219 24.272 1.00 84.00 521 GLY A O 1
ATOM 4059 N N . ASN A 1 522 ? 1.722 17.717 22.637 1.00 88.44 522 ASN A N 1
ATOM 4060 C CA . ASN A 1 522 ? 1.521 18.840 23.549 1.00 88.44 522 ASN A CA 1
ATOM 4061 C C . ASN A 1 522 ? 0.039 18.960 23.908 1.00 88.44 522 ASN A C 1
ATOM 4063 O O . ASN A 1 522 ? -0.816 18.928 23.022 1.00 88.44 522 ASN A O 1
ATOM 4067 N N . VAL A 1 523 ? -0.258 19.148 25.197 1.00 91.06 523 VAL A N 1
ATOM 4068 C CA . VAL A 1 523 ? -1.625 19.418 25.665 1.00 91.06 523 VAL A CA 1
ATOM 4069 C C . VAL A 1 523 ? -2.064 20.775 25.122 1.00 91.06 523 VAL A C 1
ATOM 4071 O O . VAL A 1 523 ? -1.494 21.802 25.494 1.00 91.06 523 VAL A O 1
ATOM 4074 N N . THR A 1 524 ? -3.074 20.797 24.256 1.00 92.19 524 THR A N 1
ATOM 4075 C CA . THR A 1 524 ? -3.638 22.046 23.720 1.00 92.19 524 THR A CA 1
ATOM 4076 C C . THR A 1 524 ? -4.644 22.641 24.693 1.00 92.19 524 THR A C 1
ATOM 4078 O O . THR A 1 524 ? -4.658 23.850 24.923 1.00 92.19 524 THR A O 1
ATOM 4081 N N . TRP A 1 525 ? -5.453 21.788 25.318 1.00 94.00 525 TRP A N 1
ATOM 4082 C CA . TRP A 1 525 ? -6.333 22.151 26.415 1.00 94.00 525 TRP A CA 1
ATOM 4083 C C . TRP A 1 525 ? -6.734 20.916 27.224 1.00 94.00 525 TRP A C 1
ATOM 4085 O O . TRP A 1 525 ? -6.678 19.782 26.757 1.00 94.00 525 TRP A O 1
ATOM 4095 N N . LYS A 1 526 ? -7.172 21.157 28.459 1.00 91.56 526 LYS A N 1
ATOM 4096 C CA . LYS A 1 526 ? -7.823 20.161 29.313 1.00 91.56 526 LYS A CA 1
ATOM 4097 C C . LYS A 1 526 ? -8.984 20.791 30.070 1.00 91.56 526 LYS A C 1
ATOM 4099 O O . LYS A 1 526 ? -8.989 22.014 30.269 1.00 91.56 526 LYS A O 1
ATOM 4104 N N . ARG A 1 527 ? -9.964 19.983 30.461 1.00 90.00 527 ARG A N 1
ATOM 4105 C CA . ARG A 1 527 ? -11.115 20.400 31.262 1.00 90.00 527 ARG A CA 1
ATOM 4106 C C . ARG A 1 527 ? -11.421 19.363 32.318 1.00 90.00 527 ARG A C 1
ATOM 4108 O O . ARG A 1 527 ? -11.483 18.174 32.033 1.00 90.00 527 ARG A O 1
ATOM 4115 N N . GLU A 1 528 ? -11.669 19.869 33.509 1.00 86.25 528 GLU A N 1
ATOM 4116 C CA . GLU A 1 528 ? -12.418 19.157 34.527 1.00 86.25 528 GLU A CA 1
ATOM 4117 C C . GLU A 1 528 ? -13.869 19.634 34.433 1.00 86.25 528 GLU A C 1
ATOM 4119 O O . GLU A 1 528 ? -14.124 20.813 34.162 1.00 86.25 528 GLU A O 1
ATOM 4124 N N . TYR A 1 529 ? -14.815 18.724 34.611 1.00 80.38 529 TYR A N 1
ATOM 4125 C CA . TYR A 1 529 ? -16.235 19.027 34.618 1.00 80.38 529 TYR A CA 1
ATOM 4126 C C . TYR A 1 529 ? -16.936 18.195 35.692 1.00 80.38 529 TYR A C 1
ATOM 4128 O O . TYR A 1 529 ? -16.611 17.039 35.927 1.00 80.38 529 TYR A O 1
ATOM 4136 N N . GLY A 1 530 ? -17.857 18.838 36.399 1.00 67.00 530 GLY A N 1
ATOM 4137 C CA . GLY A 1 530 ? -18.396 18.352 37.666 1.00 67.00 530 GLY A CA 1
ATOM 4138 C C . GLY A 1 530 ? -18.940 19.525 38.469 1.00 67.00 530 GLY A C 1
ATOM 4139 O O . GLY A 1 530 ? -18.632 20.674 38.155 1.00 67.00 530 GLY A O 1
ATOM 4140 N N . HIS A 1 531 ? -19.797 19.271 39.458 1.00 55.94 531 HIS A N 1
ATOM 4141 C CA . HIS A 1 531 ? -20.375 20.338 40.282 1.00 55.94 531 HIS A CA 1
ATOM 4142 C C . HIS A 1 531 ? -19.636 20.446 41.622 1.00 55.94 531 HI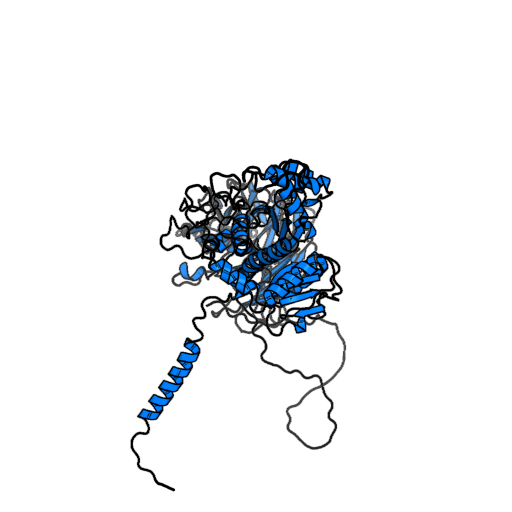S A C 1
ATOM 4144 O O . HIS A 1 531 ? -19.467 19.452 42.322 1.00 55.94 531 HIS A O 1
ATOM 4150 N N . ASP A 1 532 ? -19.298 21.671 42.035 1.00 49.12 532 ASP A N 1
ATOM 4151 C CA . ASP A 1 532 ? -18.495 22.005 43.230 1.00 49.12 532 ASP A CA 1
ATOM 4152 C C . ASP A 1 532 ? -19.116 21.591 44.589 1.00 49.12 532 ASP A C 1
ATOM 4154 O O . ASP A 1 532 ? -18.585 21.914 45.649 1.00 49.12 532 ASP A O 1
ATOM 4158 N N . SER A 1 533 ? -20.261 20.898 44.595 1.00 53.66 533 SER A N 1
ATOM 4159 C CA . SER A 1 533 ? -20.988 20.530 45.820 1.00 53.66 533 SER A CA 1
ATOM 4160 C C . SER A 1 533 ? -21.666 19.155 45.757 1.00 53.66 533 SER A C 1
ATOM 4162 O O . SER A 1 533 ? -22.763 18.987 46.285 1.00 53.66 533 SER A O 1
ATOM 4164 N N . VAL A 1 534 ? -20.955 18.174 45.185 1.00 56.72 534 VAL A N 1
ATOM 4165 C CA . VAL A 1 534 ? -21.175 16.708 45.241 1.00 56.72 534 VAL A CA 1
ATOM 4166 C C . VAL A 1 534 ? -22.067 16.076 44.148 1.00 56.72 534 VAL A C 1
ATOM 4168 O O . VAL A 1 534 ? -23.235 15.760 44.386 1.00 56.72 534 VAL A O 1
ATOM 4171 N N . PRO A 1 535 ? -21.501 15.874 42.947 1.00 58.88 535 PRO A N 1
ATOM 4172 C CA . PRO A 1 535 ? -21.720 14.657 42.159 1.00 58.88 535 PRO A CA 1
ATOM 4173 C C . PRO A 1 535 ? -20.412 14.057 41.609 1.00 58.88 535 PRO A C 1
ATOM 4175 O O . PRO A 1 535 ? -19.525 14.800 41.185 1.00 58.88 535 PRO A O 1
ATOM 4178 N N . GLU A 1 536 ? -20.312 12.724 41.604 1.00 72.62 536 GLU A N 1
ATOM 4179 C CA . GLU A 1 536 ? -19.189 11.999 40.985 1.00 72.62 536 GLU A CA 1
ATOM 4180 C C . GLU A 1 536 ? -19.475 11.860 39.494 1.00 72.62 536 GLU A C 1
ATOM 4182 O O . GLU A 1 536 ? -20.333 11.074 39.102 1.00 72.62 536 GLU A O 1
ATOM 4187 N N . ASP A 1 537 ? -18.840 12.685 38.667 1.00 79.12 537 ASP A N 1
ATOM 4188 C CA . ASP A 1 537 ? -18.972 12.585 37.214 1.00 79.12 537 ASP A CA 1
ATOM 4189 C C . ASP A 1 537 ? -17.811 11.739 36.684 1.00 79.12 537 ASP A C 1
ATOM 4191 O O . ASP A 1 537 ? -16.651 12.029 36.976 1.00 79.12 537 ASP A O 1
ATOM 4195 N N . GLU A 1 538 ? -18.110 10.745 35.856 1.00 85.12 538 GLU A N 1
ATOM 4196 C CA . GLU A 1 538 ? -17.104 9.892 35.228 1.00 85.12 538 GLU A CA 1
ATOM 4197 C C . GLU A 1 538 ? -17.380 9.763 33.732 1.00 85.12 538 GLU A C 1
ATOM 4199 O O . GLU A 1 538 ? -18.531 9.679 33.293 1.00 85.12 538 GLU A O 1
ATOM 4204 N N . SER A 1 539 ? -16.308 9.791 32.942 1.00 89.88 539 SER A N 1
ATOM 4205 C CA . SER A 1 539 ? -16.340 9.620 31.492 1.00 89.88 539 SER A CA 1
ATOM 4206 C C . SER A 1 539 ? -15.822 8.239 31.137 1.00 89.88 539 SER A C 1
ATOM 4208 O O . SER A 1 539 ? -14.667 7.948 31.419 1.00 89.88 539 SER A O 1
ATOM 4210 N N . LEU A 1 540 ? -16.637 7.419 30.486 1.00 88.50 540 LEU A N 1
ATOM 4211 C CA . LEU A 1 540 ? -16.261 6.062 30.086 1.00 88.50 540 LEU A CA 1
ATOM 4212 C C . LEU A 1 540 ? -15.899 5.966 28.600 1.00 88.50 540 LEU A C 1
ATOM 4214 O O . LEU A 1 540 ? -15.165 5.068 28.214 1.00 88.50 540 LEU A O 1
ATOM 4218 N N . ALA A 1 541 ? -16.398 6.886 27.770 1.00 91.19 541 ALA A N 1
ATOM 4219 C CA . ALA A 1 541 ? -16.129 6.910 26.335 1.00 91.19 541 ALA A CA 1
ATOM 4220 C C . ALA A 1 541 ? -16.019 8.345 25.795 1.00 91.19 541 ALA A C 1
ATOM 4222 O O . ALA A 1 541 ? -16.753 9.237 26.236 1.00 91.19 541 ALA A O 1
ATOM 4223 N N . VAL A 1 542 ? -15.145 8.573 24.810 1.00 94.56 542 VAL A N 1
ATOM 4224 C CA . VAL A 1 542 ? -15.011 9.852 24.092 1.00 94.56 542 VAL A CA 1
ATOM 4225 C C . VAL A 1 542 ? -14.979 9.650 22.585 1.00 94.56 542 VAL A C 1
ATOM 4227 O O . VAL A 1 542 ? -14.482 8.652 22.087 1.00 94.56 542 VAL A O 1
ATOM 4230 N N . THR A 1 543 ? -15.498 10.624 21.840 1.00 95.00 543 THR A N 1
ATOM 4231 C CA . THR A 1 543 ? -15.348 10.661 20.384 1.00 95.00 543 THR A CA 1
ATOM 4232 C C . THR A 1 543 ? -15.265 12.091 19.852 1.00 95.00 543 THR A C 1
ATOM 4234 O O . THR A 1 543 ? -15.844 13.018 20.435 1.00 95.00 543 THR A O 1
ATOM 4237 N N . GLU A 1 544 ? -14.565 12.281 18.732 1.00 95.19 544 GLU A N 1
ATOM 4238 C CA . GLU A 1 544 ? -14.685 13.483 17.906 1.00 95.19 544 GLU A CA 1
ATOM 4239 C C . GLU A 1 544 ? -15.833 13.309 16.904 1.00 95.19 544 GLU A C 1
ATOM 4241 O O . GLU A 1 544 ? -15.901 12.366 16.123 1.00 95.19 544 GLU A O 1
ATOM 4246 N N . THR A 1 545 ? -16.761 14.256 16.916 1.00 94.38 545 THR A N 1
ATOM 4247 C CA . THR A 1 545 ? -17.869 14.322 15.962 1.00 94.38 545 THR A CA 1
ATOM 4248 C C . THR A 1 545 ? -17.426 14.935 14.636 1.00 94.38 545 THR A C 1
ATOM 4250 O O . THR A 1 545 ? -16.549 15.792 14.594 1.00 94.38 545 THR A O 1
ATOM 4253 N N . ASN A 1 546 ? -18.119 14.598 13.545 1.00 89.12 546 ASN A N 1
ATOM 4254 C CA . ASN A 1 546 ? -17.787 15.066 12.189 1.00 89.12 546 ASN A CA 1
ATOM 4255 C C . ASN A 1 546 ? -17.812 16.598 11.995 1.00 89.12 546 ASN A C 1
ATOM 4257 O O . ASN A 1 546 ? -17.417 17.088 10.941 1.00 89.12 546 ASN A O 1
ATOM 4261 N N . ASN A 1 547 ? -18.306 17.363 12.972 1.00 87.31 547 ASN A N 1
ATOM 4262 C CA . ASN A 1 547 ? -18.274 18.827 12.965 1.00 87.31 547 ASN A CA 1
ATOM 4263 C C . ASN A 1 547 ? -17.113 19.417 13.800 1.00 87.31 547 ASN A C 1
ATOM 4265 O O . ASN A 1 547 ? -17.097 20.627 14.029 1.00 87.31 547 ASN A O 1
ATOM 4269 N N . GLY A 1 548 ? -16.163 18.590 14.254 1.00 89.44 548 GLY A N 1
ATOM 4270 C CA . GLY A 1 548 ? -14.980 18.996 15.024 1.00 89.44 548 GLY A CA 1
ATOM 4271 C C . GLY A 1 548 ? -15.243 19.278 16.509 1.00 89.44 548 GLY A C 1
ATOM 4272 O O . GLY A 1 548 ? -14.411 19.892 17.181 1.00 89.44 548 GLY A O 1
ATOM 4273 N N . ASN A 1 549 ? -16.416 18.895 17.027 1.00 94.81 549 ASN A N 1
ATOM 4274 C CA . ASN A 1 549 ? -16.724 18.926 18.459 1.00 94.81 549 ASN A CA 1
ATOM 4275 C C . ASN A 1 549 ? -16.411 17.574 19.107 1.00 94.81 549 ASN A C 1
ATOM 4277 O O . ASN A 1 549 ? -16.398 16.547 18.433 1.00 94.81 549 ASN A O 1
ATOM 4281 N N . TYR A 1 550 ? -16.255 17.554 20.425 1.00 96.50 550 TYR A N 1
ATOM 4282 C CA . TYR A 1 550 ? -15.969 16.340 21.190 1.00 96.50 550 TYR A CA 1
ATOM 4283 C C . TYR A 1 550 ? -17.152 15.987 22.079 1.00 96.50 550 TYR A C 1
ATOM 4285 O O . TYR A 1 550 ? -17.771 16.878 22.661 1.00 96.50 550 TYR A O 1
ATOM 4293 N N . VAL A 1 551 ? -17.468 14.703 22.208 1.00 96.19 551 VAL A N 1
ATOM 4294 C CA . VAL A 1 551 ? -18.547 14.230 23.081 1.00 96.19 551 VAL A CA 1
ATOM 4295 C C . VAL A 1 551 ? -18.009 13.164 24.014 1.00 96.19 551 VAL A C 1
ATOM 4297 O O . VAL A 1 551 ? -17.378 12.214 23.560 1.00 96.19 551 VAL A O 1
ATOM 4300 N N . THR A 1 552 ? -18.288 13.323 25.305 1.00 94.81 552 THR A N 1
ATOM 4301 C CA . THR A 1 552 ? -18.058 12.297 26.320 1.00 94.81 552 THR A CA 1
ATOM 4302 C C . THR A 1 552 ? -19.363 11.633 26.725 1.00 94.81 552 THR A C 1
ATOM 4304 O O . THR A 1 552 ? -20.412 12.285 26.782 1.00 94.81 552 THR A O 1
ATOM 4307 N N . ALA A 1 553 ? -19.291 10.340 27.016 1.00 91.94 553 ALA A N 1
ATOM 4308 C CA . ALA A 1 553 ? -20.369 9.531 27.559 1.00 91.94 553 ALA A CA 1
ATOM 4309 C C . ALA A 1 553 ? -19.878 8.806 28.816 1.00 91.94 553 ALA A C 1
ATOM 4311 O O . ALA A 1 553 ? -18.750 8.323 28.857 1.00 91.94 553 ALA A O 1
ATOM 4312 N N . GLY A 1 554 ? -20.719 8.750 29.841 1.00 89.50 554 GLY A N 1
ATOM 4313 C CA . GLY A 1 554 ? -20.401 8.096 31.102 1.00 89.50 554 GLY A CA 1
ATOM 4314 C C . GLY A 1 554 ? -21.572 8.180 32.065 1.00 89.50 554 GLY A C 1
ATOM 4315 O O . GLY A 1 554 ? -22.730 8.008 31.657 1.00 89.50 554 GLY A O 1
ATOM 4316 N N . PHE A 1 555 ? -21.297 8.465 33.332 1.00 83.06 555 PHE A N 1
ATOM 4317 C CA . PHE A 1 555 ? -22.327 8.565 34.358 1.00 83.06 555 PHE A CA 1
ATOM 4318 C C . PHE A 1 555 ? -22.069 9.702 35.344 1.00 83.06 555 PHE A C 1
ATOM 4320 O O . PHE A 1 555 ? -21.004 10.313 35.378 1.00 83.06 555 PHE A O 1
ATOM 4327 N N . MET A 1 556 ? -23.108 10.014 36.112 1.00 79.06 556 MET A N 1
ATOM 4328 C CA . MET A 1 556 ? -23.042 10.916 37.251 1.00 79.06 556 MET A CA 1
ATOM 4329 C C . MET A 1 556 ? -23.639 10.257 38.493 1.00 79.06 556 MET A C 1
ATOM 4331 O O . MET A 1 556 ? -24.741 9.704 38.422 1.00 79.06 556 MET A O 1
ATOM 4335 N N . TRP A 1 557 ? -22.955 10.372 39.628 1.00 66.81 557 TRP A N 1
ATOM 4336 C CA . TRP A 1 557 ? -23.400 9.913 40.943 1.00 66.81 557 TRP A CA 1
ATOM 4337 C C . TRP A 1 557 ? -24.002 11.055 41.756 1.00 66.81 557 TRP A C 1
ATOM 4339 O O . TRP A 1 557 ? -23.466 12.163 41.768 1.00 66.81 557 TRP A O 1
ATOM 4349 N N . ASN A 1 558 ? -25.093 10.802 42.481 1.00 63.66 558 ASN A N 1
ATOM 4350 C CA . ASN A 1 558 ? -25.702 11.798 43.368 1.00 63.66 558 ASN A CA 1
ATOM 4351 C C . ASN A 1 558 ? -25.950 11.229 44.780 1.00 63.66 558 ASN A C 1
ATOM 4353 O O . ASN A 1 558 ? -26.944 10.528 44.988 1.00 63.66 558 ASN A O 1
ATOM 4357 N N . PRO A 1 559 ? -25.118 11.579 45.780 1.00 50.03 559 PRO A N 1
ATOM 4358 C CA . PRO A 1 559 ? -25.234 11.040 47.137 1.00 50.03 559 PRO A CA 1
ATOM 4359 C C . PRO A 1 559 ? -26.276 11.744 48.016 1.00 50.03 559 PRO A C 1
ATOM 4361 O O . PRO A 1 559 ? -26.595 11.254 49.098 1.00 50.03 559 PRO A O 1
ATOM 4364 N N . ASN A 1 560 ? -26.832 12.885 47.588 1.00 49.78 560 ASN A N 1
ATOM 4365 C CA . ASN A 1 560 ? -27.775 13.682 48.386 1.00 49.78 560 ASN A CA 1
ATOM 4366 C C . ASN A 1 560 ? -29.253 13.281 48.184 1.00 49.78 560 ASN A C 1
ATOM 4368 O O . ASN A 1 560 ? -30.160 14.044 48.533 1.00 49.78 560 ASN A O 1
ATOM 4372 N N . SER A 1 561 ? -29.533 12.088 47.649 1.00 50.66 561 SER A N 1
ATOM 4373 C CA . SER A 1 561 ? -30.890 11.591 47.375 1.00 50.66 561 SER A CA 1
ATOM 4374 C C . SER A 1 561 ? -31.623 11.093 48.635 1.00 50.66 561 SER A C 1
ATOM 4376 O O . SER A 1 561 ? -32.128 9.980 48.713 1.00 50.66 561 SER A O 1
ATOM 4378 N N . ASN A 1 562 ? -31.791 11.965 49.634 1.00 45.66 562 ASN A N 1
ATOM 4379 C CA . ASN A 1 562 ? -32.785 11.747 50.699 1.00 45.66 562 ASN A CA 1
ATOM 4380 C C . ASN A 1 562 ? -34.236 11.926 50.198 1.00 45.66 562 ASN A C 1
ATOM 4382 O O . ASN A 1 562 ? -35.190 11.731 50.953 1.00 45.66 562 ASN A O 1
ATOM 4386 N N . SER A 1 563 ? -34.429 12.309 48.933 1.00 44.12 563 SER A N 1
ATOM 4387 C CA . SER A 1 563 ? -35.711 12.231 48.245 1.00 44.12 563 SER A CA 1
ATOM 4388 C C . SER A 1 563 ? -35.818 10.883 47.531 1.00 44.12 563 SER A C 1
ATOM 4390 O O . SER A 1 563 ? -34.928 10.478 46.793 1.00 44.12 563 SER A O 1
ATOM 4392 N N . VAL A 1 564 ? -36.953 10.209 47.703 1.00 42.91 564 VAL A N 1
ATOM 4393 C CA . VAL A 1 564 ? -37.316 8.893 47.134 1.00 42.91 564 VAL A CA 1
ATOM 4394 C C . VAL A 1 564 ? -37.401 8.903 45.580 1.00 42.91 564 VAL A C 1
ATOM 4396 O O . VAL A 1 564 ? -38.024 8.038 44.982 1.00 42.91 564 VAL A O 1
ATOM 4399 N N . ASN A 1 565 ? -36.812 9.900 44.905 1.00 44.38 565 ASN A N 1
ATOM 4400 C CA . ASN A 1 565 ? -37.091 10.278 43.515 1.00 44.38 565 ASN A CA 1
ATOM 4401 C C . ASN A 1 565 ? -35.853 10.692 42.677 1.00 44.38 565 ASN A C 1
ATOM 4403 O O . ASN A 1 565 ? -36.036 11.280 41.617 1.00 44.38 565 ASN A O 1
ATOM 4407 N N . CYS A 1 566 ? -34.609 10.407 43.086 1.00 43.09 566 CYS A N 1
ATOM 4408 C CA . CYS A 1 566 ? -33.422 10.653 42.243 1.00 43.09 566 CYS A CA 1
ATOM 4409 C C . CYS A 1 566 ? -32.497 9.422 42.208 1.00 43.09 566 CYS A C 1
ATOM 4411 O O . CYS A 1 566 ? -32.259 8.809 43.244 1.00 43.09 566 CYS A O 1
ATOM 4413 N N . CYS A 1 567 ? -32.015 9.050 41.017 1.00 49.31 567 CYS A N 1
ATOM 4414 C CA . CYS A 1 567 ? -31.183 7.864 40.762 1.00 49.31 567 CYS A CA 1
ATOM 4415 C C . CYS A 1 567 ? -29.829 7.917 41.489 1.00 49.31 567 CYS A C 1
ATOM 4417 O O . CYS A 1 567 ? -29.298 9.003 41.714 1.00 49.31 567 CYS A O 1
ATOM 4419 N N . TYR A 1 568 ? -29.272 6.740 41.803 1.00 55.12 568 TYR A N 1
ATOM 4420 C CA . TYR A 1 568 ? -27.915 6.588 42.347 1.00 55.12 568 TYR A CA 1
ATOM 4421 C C . TYR A 1 568 ? -26.841 6.874 41.285 1.00 55.12 568 TYR A C 1
ATOM 4423 O O . TYR A 1 568 ? -25.873 7.558 41.591 1.00 55.12 568 TYR A O 1
ATOM 4431 N N . GLU A 1 569 ? -27.066 6.452 40.035 1.00 61.50 569 GLU A N 1
ATOM 4432 C CA . GLU A 1 569 ? -26.225 6.756 38.869 1.00 61.50 569 GLU A CA 1
ATOM 4433 C C . GLU A 1 569 ? -27.118 7.065 37.652 1.00 61.50 569 GLU A C 1
ATOM 4435 O O . GLU A 1 569 ? -28.007 6.277 37.313 1.00 61.50 569 GLU A O 1
ATOM 4440 N N . CYS A 1 570 ? -26.904 8.211 36.999 1.00 73.44 570 CYS A N 1
ATOM 4441 C CA . CYS A 1 570 ? -27.568 8.583 35.741 1.00 73.44 570 CYS A CA 1
ATOM 4442 C C . CYS A 1 570 ? -26.556 8.627 34.599 1.00 73.44 570 CYS A C 1
ATOM 4444 O O . CYS A 1 570 ? -25.445 9.112 34.801 1.00 73.44 570 CYS A O 1
ATOM 4446 N N . MET A 1 571 ? -26.979 8.275 33.379 1.00 81.50 571 MET A N 1
ATOM 4447 C CA . MET A 1 571 ? -26.138 8.482 32.200 1.00 81.50 571 MET A CA 1
ATOM 4448 C C . MET A 1 571 ? -25.817 9.963 32.073 1.00 81.50 571 MET A C 1
ATOM 4450 O O . MET A 1 571 ? -26.722 10.797 32.186 1.00 81.50 571 MET A O 1
ATOM 4454 N N . LEU A 1 572 ? -24.561 10.274 31.777 1.00 85.19 572 LEU A N 1
ATOM 4455 C CA . LEU A 1 572 ? -24.099 11.628 31.543 1.00 85.19 572 LEU A CA 1
ATOM 4456 C C . LEU A 1 572 ? -23.469 11.744 30.158 1.00 85.19 572 LEU A C 1
ATOM 4458 O O . LEU A 1 572 ? -22.569 10.986 29.815 1.00 85.19 572 LEU A O 1
ATOM 4462 N N . ILE A 1 573 ? -23.925 12.728 29.382 1.00 90.44 573 ILE A N 1
ATOM 4463 C CA . ILE A 1 573 ? -23.345 13.069 28.085 1.00 90.44 573 ILE A CA 1
ATOM 4464 C C . ILE A 1 573 ? -22.997 14.546 28.068 1.00 90.44 573 ILE A C 1
ATOM 4466 O O . ILE A 1 573 ? -23.861 15.395 28.317 1.00 90.44 573 ILE A O 1
ATOM 4470 N N . THR A 1 574 ? -21.746 14.854 27.741 1.00 92.44 574 THR A N 1
ATOM 4471 C CA . THR A 1 574 ? -21.243 16.229 27.696 1.00 92.44 574 THR A CA 1
ATOM 4472 C C . THR A 1 574 ? -20.575 16.493 26.357 1.00 92.44 574 THR A C 1
ATOM 4474 O O . THR A 1 574 ? -19.710 15.736 25.930 1.00 92.44 574 THR A O 1
ATOM 4477 N N . ALA A 1 575 ? -20.972 17.573 25.686 1.00 94.81 575 ALA A N 1
ATOM 4478 C CA . ALA A 1 575 ? -20.365 18.001 24.434 1.00 94.81 575 ALA A CA 1
ATOM 4479 C C . ALA A 1 575 ? -19.502 19.242 24.629 1.00 94.81 575 ALA A C 1
ATOM 4481 O O . ALA A 1 575 ? -19.912 20.201 25.290 1.00 94.81 575 ALA A O 1
ATOM 4482 N N . PHE A 1 576 ? -18.346 19.245 23.980 1.00 95.81 576 PHE A N 1
ATOM 4483 C CA . PHE A 1 576 ? -17.341 20.293 24.010 1.00 95.81 576 PHE A CA 1
ATOM 4484 C C . PHE A 1 576 ? -17.092 20.800 22.596 1.00 95.81 576 PHE A C 1
ATOM 4486 O O . PHE A 1 576 ? -17.052 20.020 21.648 1.00 95.81 576 PHE A O 1
ATOM 4493 N N . ASN A 1 577 ? -16.887 22.104 22.443 1.00 94.62 577 ASN A N 1
ATOM 4494 C CA . ASN A 1 577 ? -16.411 22.640 21.174 1.00 94.62 577 ASN A CA 1
ATOM 4495 C C . ASN A 1 577 ? -14.914 22.374 20.976 1.00 94.62 577 ASN A C 1
ATOM 4497 O O . ASN A 1 577 ? -14.229 21.933 21.898 1.00 94.62 577 ASN A O 1
ATOM 4501 N N . SER A 1 578 ? -14.396 22.684 19.787 1.00 91.81 578 SER A N 1
ATOM 4502 C CA . SER A 1 578 ? -12.975 22.504 19.458 1.00 91.81 578 SER A CA 1
ATOM 4503 C C . SER A 1 578 ? -11.996 23.122 20.497 1.00 91.81 578 SER A C 1
ATOM 4505 O O . SER A 1 578 ? -11.035 22.451 20.877 1.00 91.81 578 SER A O 1
ATOM 4507 N N . PRO A 1 579 ? -12.252 24.329 21.060 1.00 93.81 579 PRO A N 1
ATOM 4508 C CA . PRO A 1 579 ? -11.481 24.890 22.187 1.00 93.81 579 PRO A CA 1
ATOM 4509 C C . PRO A 1 579 ? -11.652 24.228 23.570 1.00 93.81 579 PRO A C 1
ATOM 4511 O O . PRO A 1 579 ? -11.019 24.669 24.537 1.00 93.81 579 PRO A O 1
ATOM 4514 N N . GLY A 1 580 ? -12.545 23.247 23.709 1.00 92.88 580 GLY A N 1
ATOM 4515 C CA . GLY A 1 580 ? -12.837 22.545 24.960 1.00 92.88 580 GLY A CA 1
ATOM 4516 C C . GLY A 1 580 ? -13.890 23.213 25.850 1.00 92.88 580 GLY A C 1
ATOM 4517 O O . GLY A 1 580 ? -13.923 22.969 27.048 1.00 92.88 580 GLY A O 1
ATOM 4518 N N . ASN A 1 581 ? -14.741 24.102 25.344 1.00 93.94 581 ASN A N 1
ATOM 4519 C CA . ASN A 1 581 ? -15.830 24.681 26.142 1.00 93.94 581 ASN A CA 1
ATOM 4520 C C . ASN A 1 581 ? -17.086 23.818 26.034 1.00 93.94 581 ASN A C 1
ATOM 4522 O O . ASN A 1 581 ? -17.462 23.430 24.930 1.00 93.94 581 ASN A O 1
ATOM 4526 N N . ILE A 1 582 ? -17.756 23.570 27.163 1.00 91.69 582 ILE A N 1
ATOM 4527 C CA . ILE A 1 582 ? -19.015 22.817 27.190 1.00 91.69 582 ILE A CA 1
ATOM 4528 C C . ILE A 1 582 ? -20.075 23.576 26.384 1.00 91.69 582 ILE A C 1
ATOM 4530 O O . ILE A 1 582 ? -20.368 24.737 26.670 1.00 91.69 582 ILE A O 1
ATOM 4534 N N . ILE A 1 583 ? -20.657 22.909 25.389 1.00 92.75 583 ILE A N 1
ATOM 4535 C CA . ILE A 1 583 ? -21.760 23.428 24.572 1.00 92.75 583 ILE A CA 1
ATOM 4536 C C . ILE A 1 583 ? -23.094 22.992 25.180 1.00 92.75 583 ILE A C 1
ATOM 4538 O O . ILE A 1 583 ? -24.029 23.784 25.292 1.00 92.75 583 ILE A O 1
ATOM 4542 N N . TRP A 1 584 ? -23.192 21.721 25.573 1.00 91.00 584 TRP A N 1
ATOM 4543 C CA . TRP A 1 584 ? -24.373 21.169 26.221 1.00 91.00 584 TRP A CA 1
ATOM 4544 C C . TRP A 1 584 ? -24.022 19.955 27.079 1.00 91.00 584 TRP A C 1
ATOM 4546 O O . TRP A 1 584 ? -23.019 19.277 26.866 1.00 91.00 584 TRP A O 1
ATOM 4556 N N . ARG A 1 585 ? -24.899 19.680 28.044 1.00 86.31 585 ARG A N 1
ATOM 4557 C CA . ARG A 1 585 ? -24.859 18.516 28.930 1.00 86.31 585 ARG A CA 1
ATOM 4558 C C . ARG A 1 585 ? -26.256 17.900 28.995 1.00 86.31 585 ARG A C 1
ATOM 4560 O O . ARG A 1 585 ? -27.251 18.636 29.006 1.00 86.31 585 ARG A O 1
ATOM 4567 N N . ARG A 1 586 ? -26.350 16.572 28.980 1.00 84.06 586 ARG A N 1
ATOM 4568 C CA . ARG A 1 586 ? -27.611 15.820 29.048 1.00 84.06 586 ARG A CA 1
ATOM 4569 C C . ARG A 1 586 ? -27.475 14.660 30.017 1.00 84.06 586 ARG A C 1
ATOM 4571 O O . ARG A 1 586 ? -26.428 14.022 30.061 1.00 84.06 586 ARG A O 1
ATOM 4578 N N . SER A 1 587 ? -28.552 14.384 30.738 1.00 78.12 587 SER A N 1
ATOM 4579 C CA . SER A 1 587 ? -28.694 13.175 31.536 1.00 78.12 587 SER A CA 1
ATOM 4580 C C . SER A 1 587 ? -29.921 12.383 31.100 1.00 78.12 587 SER A C 1
ATOM 4582 O O . SER A 1 587 ? -30.930 12.956 30.684 1.00 78.12 587 SER A O 1
ATOM 4584 N N . PHE A 1 588 ? -29.819 11.056 31.159 1.00 73.19 588 PHE A N 1
ATOM 4585 C CA . PHE A 1 588 ? -30.886 10.134 30.761 1.00 73.19 588 PHE A CA 1
ATOM 4586 C C . PHE A 1 588 ? -31.019 8.991 31.784 1.00 73.19 588 PHE A C 1
ATOM 4588 O O . PHE A 1 588 ? -30.046 8.627 32.441 1.00 73.19 588 PHE A O 1
ATOM 4595 N N . ASN A 1 589 ? -32.220 8.406 31.896 1.00 64.31 589 ASN A N 1
ATOM 4596 C CA . ASN A 1 589 ? -32.520 7.229 32.728 1.00 64.31 589 ASN A CA 1
ATOM 4597 C C . ASN A 1 589 ? -33.205 6.137 31.874 1.00 64.31 589 ASN A C 1
ATOM 4599 O O . ASN A 1 589 ? -33.997 6.439 30.975 1.00 64.31 589 ASN A O 1
ATOM 4603 N N . GLU A 1 590 ? -32.906 4.867 32.158 1.00 54.91 590 GLU A N 1
ATOM 4604 C CA . GLU A 1 590 ? -33.478 3.675 31.523 1.00 54.91 590 GLU A CA 1
ATOM 4605 C C . GLU A 1 590 ? -35.004 3.511 31.707 1.00 54.91 590 GLU A C 1
ATOM 4607 O O . GLU A 1 590 ? -35.653 2.885 30.866 1.00 54.91 590 GLU A O 1
ATOM 4612 N N . LEU A 1 591 ? -35.606 4.080 32.762 1.00 49.09 591 LEU A N 1
ATOM 4613 C CA . LEU A 1 591 ? -37.025 3.897 33.130 1.00 49.09 591 LEU A CA 1
ATOM 4614 C C . LEU A 1 591 ? -37.998 4.938 32.550 1.00 49.09 591 LEU A C 1
ATOM 4616 O O . LEU A 1 591 ? -38.960 5.334 33.203 1.00 49.09 591 LEU A O 1
ATOM 4620 N N . LEU A 1 592 ? -37.813 5.374 31.307 1.00 48.06 592 LEU A N 1
ATOM 4621 C CA . LEU A 1 592 ? -38.893 6.103 30.629 1.00 48.06 592 LEU A CA 1
ATOM 4622 C C . LEU A 1 592 ? -39.934 5.081 30.138 1.00 48.06 592 LEU A C 1
ATOM 4624 O O . LEU A 1 592 ? -39.573 4.264 29.278 1.00 48.06 592 LEU A O 1
ATOM 4628 N N . PRO A 1 593 ? -41.193 5.117 30.623 1.00 39.59 593 PRO A N 1
ATOM 4629 C CA . PRO A 1 593 ? -42.235 4.213 30.158 1.00 39.59 593 PRO A CA 1
ATOM 4630 C C . PRO A 1 593 ? -42.417 4.316 28.639 1.00 39.59 593 PRO A C 1
ATOM 4632 O O . PRO A 1 593 ? -42.108 5.331 28.009 1.00 39.59 593 PRO A O 1
ATOM 4635 N N . VAL A 1 594 ? -42.941 3.238 28.057 1.00 37.12 594 VAL A N 1
ATOM 4636 C CA . VAL A 1 594 ? -43.642 3.248 26.762 1.00 37.12 594 VAL A CA 1
ATOM 4637 C C . VAL A 1 594 ? -44.581 4.474 26.733 1.00 37.12 594 VAL A C 1
ATOM 4639 O O . VAL A 1 594 ? -45.181 4.754 27.770 1.00 37.12 594 VAL A O 1
ATOM 4642 N N . PRO A 1 595 ? -44.657 5.238 25.625 1.00 37.28 595 PRO A N 1
ATOM 4643 C CA . PRO A 1 595 ? -45.240 6.582 25.598 1.00 37.28 595 PRO A CA 1
ATOM 4644 C C . PRO A 1 595 ? -46.644 6.637 26.211 1.00 37.28 595 PRO A C 1
ATOM 4646 O O . PRO A 1 595 ? -47.520 5.877 25.807 1.00 37.28 595 PRO A O 1
ATOM 4649 N N . ASP A 1 596 ? -46.825 7.556 27.160 1.00 34.91 596 ASP A N 1
ATOM 4650 C CA . ASP A 1 596 ? -48.108 8.207 27.419 1.00 34.91 596 ASP A CA 1
ATOM 4651 C C . ASP A 1 596 ? -47.913 9.710 27.165 1.00 34.91 596 ASP A C 1
ATOM 4653 O O . ASP A 1 596 ? -46.898 10.312 27.529 1.00 34.91 596 ASP A O 1
ATOM 4657 N N . ASP A 1 597 ? -48.864 10.295 26.458 1.00 40.25 597 ASP A N 1
ATOM 4658 C CA . ASP A 1 597 ? -48.659 11.343 25.461 1.00 40.25 597 ASP A CA 1
ATOM 4659 C C . ASP A 1 597 ? -48.648 12.760 26.062 1.00 40.25 597 ASP A C 1
ATOM 4661 O O . ASP A 1 597 ? -48.899 13.733 25.349 1.00 40.25 597 ASP A O 1
ATOM 4665 N N . GLN A 1 598 ? -48.442 12.916 27.376 1.00 34.22 598 GLN A N 1
ATOM 4666 C CA . GLN A 1 598 ? -48.843 14.149 28.075 1.00 34.22 598 GLN A CA 1
ATOM 4667 C C . GLN A 1 598 ? -47.836 14.789 29.044 1.00 34.22 598 GLN A C 1
ATOM 4669 O O . GLN A 1 598 ? -48.241 15.659 29.814 1.00 34.22 598 GLN A O 1
ATOM 4674 N N . ASN A 1 599 ? -46.532 14.482 29.006 1.00 33.69 599 ASN A N 1
ATOM 4675 C CA . ASN A 1 599 ? -45.575 15.285 29.788 1.00 33.69 599 ASN A CA 1
ATOM 4676 C C . ASN A 1 599 ? -44.190 15.442 29.118 1.00 33.69 599 ASN A C 1
ATOM 4678 O O . ASN A 1 599 ? -43.508 14.438 28.920 1.00 33.69 599 ASN A O 1
ATOM 4682 N N . PRO A 1 600 ? -43.753 16.668 28.759 1.00 35.91 600 PRO A N 1
ATOM 4683 C CA . PRO A 1 600 ? -42.544 16.889 27.963 1.00 35.91 600 PRO A CA 1
ATOM 4684 C C . PRO A 1 600 ? -41.231 17.013 28.763 1.00 35.91 600 PRO A C 1
ATOM 4686 O O . PRO A 1 600 ? -40.231 17.415 28.173 1.00 35.91 600 PRO A O 1
ATOM 4689 N N . GLU A 1 601 ? -41.173 16.655 30.052 1.00 34.62 601 GLU A N 1
ATOM 4690 C CA . GLU A 1 601 ? -39.916 16.703 30.825 1.00 34.62 601 GLU A CA 1
ATOM 4691 C C . GLU A 1 601 ? -39.506 15.339 31.422 1.00 34.62 601 GLU A C 1
ATOM 4693 O O . GLU A 1 601 ? -40.330 14.666 32.049 1.00 34.62 601 GLU A O 1
ATOM 4698 N N . PRO A 1 602 ? -38.236 14.906 31.256 1.00 40.31 602 PRO A N 1
ATOM 4699 C CA . PRO A 1 602 ? -37.754 13.630 31.768 1.00 40.31 602 PRO A CA 1
ATOM 4700 C C . PRO A 1 602 ? -37.429 13.751 33.264 1.00 40.31 602 PRO A C 1
ATOM 4702 O O . PRO A 1 602 ? -36.324 14.126 33.647 1.00 40.31 602 PRO A O 1
ATOM 4705 N N . HIS A 1 603 ? -38.388 13.425 34.131 1.00 38.56 603 HIS A N 1
ATOM 4706 C CA . HIS A 1 603 ? -38.119 13.259 35.561 1.00 38.56 603 HIS A CA 1
ATOM 4707 C C . HIS A 1 603 ? -37.656 11.832 35.882 1.00 38.56 603 HIS A C 1
ATOM 4709 O O . HIS A 1 603 ? -38.228 10.844 35.419 1.00 38.56 603 HIS A O 1
ATOM 4715 N N . CYS A 1 604 ? -36.599 11.746 36.691 1.00 40.72 604 CYS A N 1
ATOM 4716 C CA . CYS A 1 604 ? -35.977 10.517 37.166 1.00 40.72 604 CYS A CA 1
ATOM 4717 C C . CYS A 1 604 ? -36.948 9.715 38.049 1.00 40.72 604 CYS A C 1
ATOM 4719 O O . CYS A 1 604 ? -37.237 10.121 39.169 1.00 40.72 604 CYS A O 1
ATOM 4721 N N . HIS A 1 605 ? -37.421 8.556 37.590 1.00 40.06 605 HIS A N 1
ATOM 4722 C CA . HIS A 1 605 ? -38.187 7.628 38.425 1.00 40.06 605 HIS A CA 1
ATOM 4723 C C . HIS A 1 605 ? -37.573 6.225 38.364 1.00 40.06 605 HIS A C 1
ATOM 4725 O O . HIS A 1 605 ? -37.573 5.594 37.314 1.00 40.06 605 HIS A O 1
ATOM 4731 N N . GLY A 1 606 ? -37.087 5.737 39.511 1.00 40.16 606 GLY A N 1
ATOM 4732 C CA . GLY A 1 606 ? -36.741 4.335 39.769 1.00 40.16 606 GLY A CA 1
ATOM 4733 C C . GLY A 1 606 ? -35.241 4.023 39.882 1.00 40.16 606 GLY A C 1
ATOM 4734 O O . GLY A 1 606 ? -34.400 4.613 39.206 1.00 40.16 606 GLY A O 1
ATOM 4735 N N . TYR A 1 607 ? -34.935 3.104 40.801 1.00 42.00 607 TYR A N 1
ATOM 4736 C CA . TYR A 1 607 ? -33.605 2.627 41.183 1.00 42.00 607 TYR A CA 1
ATOM 4737 C C . TYR A 1 607 ? -32.960 1.793 40.066 1.00 42.00 607 TYR A C 1
ATOM 4739 O O . TYR A 1 607 ? -33.125 0.582 40.084 1.00 42.00 607 TYR A O 1
ATOM 4747 N N . ASN A 1 608 ? -32.228 2.400 39.128 1.00 51.22 608 ASN A N 1
ATOM 4748 C CA . ASN A 1 608 ? -31.353 1.672 38.200 1.00 51.22 608 ASN A CA 1
ATOM 4749 C C . ASN A 1 608 ? -30.039 2.445 38.002 1.00 51.22 608 ASN A C 1
ATOM 4751 O O . ASN A 1 608 ? -30.081 3.647 37.734 1.00 51.22 608 ASN A O 1
ATOM 4755 N N . ASN A 1 609 ? -28.902 1.753 38.101 1.00 59.31 609 ASN A N 1
ATOM 4756 C CA . ASN A 1 609 ? -27.581 2.278 37.753 1.00 59.31 609 ASN A CA 1
ATOM 4757 C C . ASN A 1 609 ? -27.475 2.378 36.227 1.00 59.31 609 ASN A C 1
ATOM 4759 O O . ASN A 1 609 ? -27.309 1.357 35.564 1.00 59.31 609 ASN A O 1
ATOM 4763 N N . SER A 1 610 ? -27.666 3.582 35.672 1.00 69.06 610 SER A N 1
ATOM 4764 C CA . SER A 1 610 ? -27.637 3.801 34.220 1.00 69.06 610 SER A CA 1
ATOM 4765 C C . SER A 1 610 ? -26.313 4.443 33.798 1.00 69.06 610 SER A C 1
ATOM 4767 O O . SER A 1 610 ? -26.072 5.593 34.153 1.00 69.06 610 SER A O 1
ATOM 4769 N N . GLN A 1 611 ? -25.490 3.753 33.007 1.00 82.06 611 GLN A N 1
ATOM 4770 C CA . GLN A 1 611 ? -24.191 4.252 32.524 1.00 82.06 611 GLN A CA 1
ATOM 4771 C C . GLN A 1 611 ? -24.086 4.120 31.005 1.00 82.06 611 GLN A C 1
ATOM 4773 O O . GLN A 1 611 ? -24.680 3.211 30.427 1.00 82.06 611 GLN A O 1
ATOM 4778 N N . ALA A 1 612 ? -23.330 5.003 30.352 1.00 83.75 612 ALA A N 1
ATOM 4779 C CA . ALA A 1 612 ? -23.024 4.895 28.929 1.00 83.75 612 ALA A CA 1
ATOM 4780 C C . ALA A 1 612 ? -21.526 4.673 28.712 1.00 83.75 612 ALA A C 1
ATOM 4782 O O . ALA A 1 612 ? -20.730 5.513 29.113 1.00 83.75 612 ALA A O 1
ATOM 4783 N N . TYR A 1 613 ? -21.163 3.562 28.074 1.00 85.06 613 TYR A N 1
ATOM 4784 C CA . TYR A 1 613 ? -19.778 3.071 28.011 1.00 85.06 613 TYR A CA 1
ATOM 4785 C C . TYR A 1 613 ? -19.231 2.913 26.584 1.00 85.06 613 TYR A C 1
ATOM 4787 O O . TYR A 1 613 ? -18.066 2.585 26.415 1.00 85.06 613 TYR A O 1
ATOM 4795 N N . ALA A 1 614 ? -20.041 3.165 25.549 1.00 88.75 614 ALA A N 1
ATOM 4796 C CA . ALA A 1 614 ? -19.572 3.235 24.164 1.00 88.75 614 ALA A CA 1
ATOM 4797 C C . ALA A 1 614 ? -20.290 4.362 23.418 1.00 88.75 614 ALA A C 1
ATOM 4799 O O . ALA A 1 614 ? -21.517 4.483 23.508 1.00 88.75 614 ALA A O 1
ATOM 4800 N N . VAL A 1 615 ? -19.543 5.172 22.666 1.00 93.88 615 VAL A N 1
ATOM 4801 C CA . VAL A 1 615 ? -20.067 6.285 21.865 1.00 93.88 615 VAL A CA 1
ATOM 4802 C C . VAL A 1 615 ? -19.342 6.353 20.527 1.00 93.88 615 VAL A C 1
ATOM 4804 O O . VAL A 1 615 ? -18.129 6.209 20.473 1.00 93.88 615 VAL A O 1
ATOM 4807 N N . ALA A 1 616 ? -20.086 6.602 19.453 1.00 94.38 616 ALA A N 1
ATOM 4808 C CA . ALA A 1 616 ? -19.533 6.800 18.120 1.00 94.38 616 ALA A CA 1
ATOM 4809 C C . ALA A 1 616 ? -20.139 8.043 17.453 1.00 94.38 616 ALA A C 1
ATOM 4811 O O . ALA A 1 616 ? -21.314 8.378 17.692 1.00 94.38 616 ALA A O 1
ATOM 4812 N N . PRO A 1 617 ? -19.367 8.739 16.603 1.00 95.00 617 PRO A N 1
ATOM 4813 C CA . PRO A 1 617 ? -19.851 9.904 15.898 1.00 95.00 617 PRO A CA 1
ATOM 4814 C C . PRO A 1 617 ? -20.784 9.465 14.774 1.00 95.00 617 PRO A C 1
ATOM 4816 O O . PRO A 1 617 ? -20.787 8.316 14.329 1.00 95.00 617 PRO A O 1
ATOM 4819 N N . THR A 1 618 ? -21.615 10.395 14.313 1.00 95.50 618 THR A N 1
ATOM 4820 C CA . THR A 1 618 ? -22.529 10.123 13.206 1.00 95.50 618 THR A CA 1
ATOM 4821 C C . THR A 1 618 ? -22.440 11.181 12.112 1.00 95.50 618 THR A C 1
ATOM 4823 O O . THR A 1 618 ? -22.135 12.339 12.385 1.00 95.50 618 THR A O 1
ATOM 4826 N N . LEU A 1 619 ? -22.726 10.785 10.867 1.00 91.38 619 LEU A N 1
ATOM 4827 C CA . LEU A 1 619 ? -22.646 11.596 9.646 1.00 91.38 619 LEU A CA 1
ATOM 4828 C C . LEU A 1 619 ? -23.445 12.903 9.731 1.00 91.38 619 LEU A C 1
ATOM 4830 O O . LEU A 1 619 ? -23.082 13.880 9.085 1.00 91.38 619 LEU A O 1
ATOM 4834 N N . ASP A 1 620 ? -24.504 12.939 10.545 1.00 88.88 620 ASP A N 1
ATOM 4835 C CA . ASP A 1 620 ? -25.327 14.129 10.796 1.00 88.88 620 ASP A CA 1
ATOM 4836 C C . ASP A 1 620 ? -24.742 15.078 11.870 1.00 88.88 620 ASP A C 1
ATOM 4838 O O . ASP A 1 620 ? -25.391 16.048 12.267 1.00 88.88 620 ASP A O 1
ATOM 4842 N N . GLY A 1 621 ? -23.529 14.804 12.360 1.00 89.44 621 GLY A N 1
ATOM 4843 C CA . GLY A 1 621 ? -22.845 15.565 13.407 1.00 89.44 621 GLY A CA 1
ATOM 4844 C C . GLY A 1 621 ? -23.329 15.276 14.832 1.00 89.44 621 GLY A C 1
ATOM 4845 O O . GLY A 1 621 ? -22.904 15.966 15.758 1.00 89.44 621 GLY A O 1
ATOM 4846 N N . GLY A 1 622 ? -24.234 14.309 15.023 1.00 94.50 622 GLY A N 1
ATOM 4847 C CA . GLY A 1 622 ? -24.640 13.805 16.336 1.00 94.50 622 GLY A CA 1
ATOM 4848 C C . GLY A 1 622 ? -23.805 12.610 16.804 1.00 94.50 622 GLY A C 1
ATOM 4849 O O . GLY A 1 622 ? -22.731 12.337 16.267 1.00 94.50 622 GLY A O 1
ATOM 4850 N N . VAL A 1 623 ? -24.350 11.841 17.751 1.00 96.31 623 VAL A N 1
ATOM 4851 C CA . VAL A 1 623 ? -23.705 10.637 18.306 1.00 96.31 623 VAL A CA 1
ATOM 4852 C C . VAL A 1 623 ? -24.683 9.477 18.465 1.00 96.31 623 VAL A C 1
ATOM 4854 O O . VAL A 1 623 ? -25.882 9.690 18.669 1.00 96.31 623 VAL A O 1
ATOM 4857 N N . ILE A 1 624 ? -24.167 8.253 18.385 1.00 96.62 624 ILE A N 1
ATOM 4858 C CA . ILE A 1 624 ? -24.853 7.007 18.738 1.00 96.62 624 ILE A CA 1
ATOM 4859 C C . ILE A 1 624 ? -24.121 6.367 19.922 1.00 96.62 624 ILE A C 1
ATOM 4861 O O . ILE A 1 624 ? -22.900 6.459 19.998 1.00 96.62 624 ILE A O 1
ATOM 4865 N N . MET A 1 625 ? -24.842 5.746 20.853 1.00 94.50 625 MET A N 1
ATOM 4866 C CA . MET A 1 625 ? -24.227 5.184 22.057 1.00 94.50 625 MET A CA 1
ATOM 4867 C C . MET A 1 625 ? -24.945 3.955 22.599 1.00 94.50 625 MET A C 1
ATOM 4869 O O . MET A 1 625 ? -26.145 3.785 22.366 1.00 94.50 625 MET A O 1
ATOM 4873 N N . ILE A 1 626 ? -24.205 3.149 23.360 1.00 92.19 626 ILE A N 1
ATOM 4874 C CA . ILE A 1 626 ? -24.715 2.025 24.148 1.00 92.19 626 ILE A CA 1
ATOM 4875 C C . ILE A 1 626 ? -24.700 2.413 25.630 1.00 92.19 626 ILE A C 1
ATOM 4877 O O . ILE A 1 626 ? -23.735 3.000 26.125 1.00 92.19 626 ILE A O 1
ATOM 4881 N N . SER A 1 627 ? -25.771 2.057 26.335 1.00 87.50 627 SER A N 1
ATOM 4882 C CA . SER A 1 627 ? -25.850 2.126 27.787 1.00 87.50 627 SER A CA 1
ATOM 4883 C C . SER A 1 627 ? -26.067 0.761 28.433 1.00 87.50 627 SER A C 1
ATOM 4885 O O . SER A 1 627 ? -26.402 -0.232 27.776 1.00 87.50 627 SER A O 1
ATOM 4887 N N . THR A 1 628 ? -25.963 0.737 29.759 1.00 81.38 628 THR A N 1
ATOM 4888 C CA . THR A 1 628 ? -26.421 -0.363 30.615 1.00 81.38 628 THR A CA 1
ATOM 4889 C C . THR A 1 628 ? -27.844 -0.803 30.251 1.00 81.38 628 THR A C 1
ATOM 4891 O O . THR A 1 628 ? -28.640 -0.060 29.661 1.00 81.38 628 THR A O 1
ATOM 4894 N N . GLY A 1 629 ? -28.135 -2.083 30.497 1.00 80.25 629 GLY A N 1
ATOM 4895 C CA . GLY A 1 629 ? -29.422 -2.679 30.134 1.00 80.25 629 GLY A CA 1
ATOM 4896 C C . GLY A 1 629 ? -29.665 -2.809 28.622 1.00 80.25 629 GLY A C 1
ATOM 4897 O O . GLY A 1 629 ? -30.821 -2.979 28.217 1.00 80.25 629 GLY A O 1
ATOM 4898 N N . ASN A 1 630 ? -28.607 -2.743 27.800 1.00 87.38 630 ASN A N 1
ATOM 4899 C CA . ASN A 1 630 ? -28.619 -2.922 26.341 1.00 87.38 630 ASN A CA 1
ATOM 4900 C C . ASN A 1 630 ? -29.526 -1.930 25.604 1.00 87.38 630 ASN A C 1
ATOM 4902 O O . ASN A 1 630 ? -30.252 -2.287 24.664 1.00 87.38 630 ASN A O 1
ATOM 4906 N N . LEU A 1 631 ? -29.521 -0.679 26.063 1.00 88.69 631 LEU A N 1
ATOM 4907 C CA . LEU A 1 631 ? -30.225 0.424 25.426 1.00 88.69 631 LEU A CA 1
ATOM 4908 C C . LEU A 1 631 ? -29.265 1.185 24.505 1.00 88.69 631 LEU A C 1
ATOM 4910 O O . LEU A 1 631 ? -28.183 1.600 24.898 1.00 88.69 631 LEU A O 1
ATOM 4914 N N . VAL A 1 632 ? -29.699 1.388 23.266 1.00 92.94 632 VAL A N 1
ATOM 4915 C CA . VAL A 1 632 ? -29.001 2.180 22.255 1.00 92.94 632 VAL A CA 1
ATOM 4916 C C . VAL A 1 632 ? -29.732 3.502 22.076 1.00 92.94 632 VAL A C 1
ATOM 4918 O O . VAL A 1 632 ? -30.953 3.502 21.879 1.00 92.94 632 VAL A O 1
ATOM 4921 N N . LEU A 1 633 ? -29.004 4.619 22.128 1.00 92.94 633 LEU A N 1
ATOM 4922 C CA . LEU A 1 633 ? -29.546 5.970 21.963 1.00 92.94 633 LEU A CA 1
ATOM 4923 C C . LEU A 1 633 ? -28.863 6.687 20.797 1.00 92.94 633 LEU A C 1
ATOM 4925 O O . LEU A 1 633 ? -27.639 6.695 20.707 1.00 92.94 633 LEU A O 1
ATOM 4929 N N . LYS A 1 634 ? -29.654 7.344 19.942 1.00 95.44 634 LYS A N 1
ATOM 4930 C CA . LYS A 1 634 ? -29.169 8.272 18.911 1.00 95.44 634 LYS A CA 1
ATOM 4931 C C . LYS A 1 634 ? -29.515 9.698 19.298 1.00 95.44 634 LYS A C 1
ATOM 4933 O O . LYS A 1 634 ? -30.693 10.026 19.455 1.00 95.44 634 LYS A O 1
ATOM 4938 N N . LEU A 1 635 ? -28.506 10.557 19.370 1.00 94.62 635 LEU A N 1
ATOM 4939 C CA . LEU A 1 635 ? -28.654 11.990 19.602 1.00 94.62 635 LEU A CA 1
ATOM 4940 C C . LEU A 1 635 ? -28.283 12.786 18.345 1.00 94.62 635 LEU A C 1
ATOM 4942 O O . LEU A 1 635 ? -27.468 12.346 17.531 1.00 94.62 635 LEU A O 1
ATOM 4946 N N . ASN A 1 636 ? -28.874 13.966 18.181 1.00 94.00 636 ASN A N 1
ATOM 4947 C CA . ASN A 1 636 ? -28.429 14.959 17.200 1.00 94.00 636 ASN A CA 1
ATOM 4948 C C . ASN A 1 636 ? -27.270 15.816 17.751 1.00 94.00 636 ASN A C 1
ATOM 4950 O O . ASN A 1 636 ? -26.928 15.730 18.931 1.00 94.00 636 ASN A O 1
ATOM 4954 N N . ALA A 1 637 ? -26.700 16.688 16.915 1.00 92.38 637 ALA A N 1
ATOM 4955 C CA . ALA A 1 637 ? -25.581 17.568 17.283 1.00 92.38 637 ALA A CA 1
ATOM 4956 C C . ALA A 1 637 ? -25.865 18.515 18.474 1.00 92.38 637 ALA A C 1
ATOM 4958 O O . ALA A 1 637 ? -24.943 18.995 19.130 1.00 92.38 637 ALA A O 1
ATOM 4959 N N . SER A 1 638 ? -27.137 18.791 18.780 1.00 91.31 638 SER A N 1
ATOM 4960 C CA . SER A 1 638 ? -27.568 19.634 19.909 1.00 91.31 638 SER A CA 1
ATOM 4961 C C . SER A 1 638 ? -27.909 18.831 21.177 1.00 91.31 638 SER A C 1
ATOM 4963 O O . SER A 1 638 ? -28.469 19.382 22.133 1.00 91.31 638 SER A O 1
ATOM 4965 N N . GLY A 1 639 ? -27.627 17.524 21.187 1.00 89.19 639 GLY A N 1
ATOM 4966 C CA . GLY A 1 639 ? -27.924 16.623 22.302 1.00 89.19 639 GLY A CA 1
ATOM 4967 C C . GLY A 1 639 ? -29.410 16.275 22.439 1.00 89.19 639 GLY A C 1
ATOM 4968 O O . GLY A 1 639 ? -29.854 15.892 23.519 1.00 89.19 639 GLY A O 1
ATOM 4969 N N . GLY A 1 640 ? -30.209 16.469 21.387 1.00 90.06 640 GLY A N 1
ATOM 4970 C CA . GLY A 1 640 ? -31.610 16.048 21.344 1.00 90.06 640 GLY A CA 1
ATOM 4971 C C . GLY A 1 640 ? -31.733 14.575 20.959 1.00 90.06 640 GLY A C 1
ATOM 4972 O O . GLY A 1 640 ? -31.102 14.142 19.996 1.00 90.06 640 GLY A O 1
ATOM 4973 N N . LEU A 1 641 ? -32.553 13.815 21.689 1.00 90.75 641 LEU A N 1
ATOM 4974 C CA . LEU A 1 641 ? -32.830 12.407 21.395 1.00 90.75 641 LEU A CA 1
ATOM 4975 C C . LEU A 1 641 ? -33.611 12.275 20.082 1.00 90.75 641 LEU A C 1
ATOM 4977 O O . LEU A 1 641 ? -34.706 12.818 19.959 1.00 90.75 641 LEU A O 1
ATOM 4981 N N . LEU A 1 642 ? -33.061 11.534 19.120 1.00 92.19 642 LEU A N 1
ATOM 4982 C CA . LEU A 1 642 ? -33.733 11.209 17.861 1.00 92.19 642 LEU A CA 1
ATOM 4983 C C . LEU A 1 642 ? -34.519 9.904 17.980 1.00 92.19 642 LEU A C 1
ATOM 4985 O O . LEU A 1 642 ? -35.701 9.851 17.652 1.00 92.19 642 LEU A O 1
ATOM 4989 N N . TRP A 1 643 ? -33.871 8.849 18.469 1.00 93.44 643 TRP A N 1
ATOM 4990 C CA . TRP A 1 643 ? -34.517 7.567 18.725 1.00 93.44 643 TRP A CA 1
ATOM 4991 C C . TRP A 1 643 ? -33.722 6.744 19.736 1.00 93.44 643 TRP A C 1
ATOM 4993 O O . TRP A 1 643 ? -32.558 7.018 20.028 1.00 93.44 643 TRP A O 1
ATOM 5003 N N . ARG A 1 644 ? -34.375 5.709 20.268 1.00 89.88 644 ARG A N 1
ATOM 5004 C CA . ARG A 1 644 ? -33.756 4.716 21.149 1.00 89.88 644 ARG A CA 1
ATOM 5005 C C . ARG A 1 644 ? -34.290 3.311 20.895 1.00 89.88 644 ARG A C 1
ATOM 5007 O O . ARG A 1 644 ? -35.430 3.163 20.435 1.00 89.88 644 ARG A O 1
ATOM 5014 N N . ARG A 1 645 ? -33.490 2.290 21.200 1.00 90.69 645 ARG A N 1
ATOM 5015 C CA . ARG A 1 645 ? -33.843 0.868 21.056 1.00 90.69 645 ARG A CA 1
ATOM 5016 C C . ARG A 1 645 ? -33.261 0.057 22.201 1.00 90.69 645 ARG A C 1
ATOM 5018 O O . ARG A 1 645 ? -32.071 0.152 22.460 1.00 90.69 645 ARG A O 1
ATOM 5025 N N . LYS A 1 646 ? -34.090 -0.751 22.861 1.00 89.12 646 LYS A N 1
ATOM 5026 C CA . LYS A 1 646 ? -33.641 -1.699 23.885 1.00 89.12 646 LYS A CA 1
ATOM 5027 C C . LYS A 1 646 ? -33.589 -3.100 23.293 1.00 89.12 646 LYS A C 1
ATOM 5029 O O . LYS A 1 646 ? -34.587 -3.559 22.737 1.00 89.12 646 LYS A O 1
ATOM 5034 N N . PHE A 1 647 ? -32.452 -3.769 23.431 1.00 87.62 647 PHE A N 1
ATOM 5035 C CA . PHE A 1 647 ? -32.294 -5.161 23.029 1.00 87.62 647 PHE A CA 1
ATOM 5036 C C . PHE A 1 647 ? -32.597 -6.075 24.217 1.00 87.62 647 PHE A C 1
ATOM 5038 O O . PHE A 1 647 ? -32.052 -5.913 25.305 1.00 87.62 647 PHE A O 1
ATOM 5045 N N . ILE A 1 648 ? -33.515 -7.022 24.017 1.00 87.50 648 ILE A N 1
ATOM 5046 C CA . ILE A 1 648 ? -33.994 -7.939 25.059 1.00 87.50 648 ILE A CA 1
ATOM 5047 C C . ILE A 1 648 ? -33.490 -9.348 24.751 1.00 87.50 648 ILE A C 1
ATOM 5049 O O . ILE A 1 648 ? -33.498 -9.765 23.594 1.00 87.50 648 ILE A O 1
ATOM 5053 N N . GLY A 1 649 ? -33.096 -10.087 25.792 1.00 86.25 649 GLY A N 1
ATOM 5054 C CA . GLY A 1 649 ? -32.622 -11.470 25.665 1.00 86.25 649 GLY A CA 1
ATOM 5055 C C . GLY A 1 649 ? -31.204 -11.591 25.106 1.00 86.25 649 GLY A C 1
ATOM 5056 O O . GLY A 1 649 ? -30.807 -12.679 24.708 1.00 86.25 649 GLY A O 1
ATOM 5057 N N . VAL A 1 650 ? -30.465 -10.483 25.070 1.00 89.75 650 VAL A N 1
ATOM 5058 C CA . VAL A 1 650 ? -29.032 -10.436 24.767 1.00 89.75 650 VAL A CA 1
ATOM 5059 C C . VAL A 1 650 ? -28.271 -10.086 26.040 1.00 89.75 650 VAL A C 1
ATOM 5061 O O . VAL A 1 650 ? -28.841 -9.484 26.956 1.00 89.75 650 VAL A O 1
ATOM 5064 N N . GLY A 1 651 ? -27.008 -10.489 26.096 1.00 88.06 651 GLY A N 1
ATOM 5065 C CA . GLY A 1 651 ? -26.066 -10.011 27.093 1.00 88.06 651 GLY A CA 1
ATOM 5066 C C . GLY A 1 651 ? -25.592 -8.598 26.779 1.00 88.06 651 GLY A C 1
ATOM 5067 O O . GLY A 1 651 ? -26.239 -7.886 26.015 1.00 88.06 651 GLY A O 1
ATOM 5068 N N . GLU A 1 652 ? -24.492 -8.180 27.391 1.00 88.25 652 GLU A N 1
ATOM 5069 C CA . GLU A 1 652 ? -23.944 -6.833 27.215 1.00 88.25 652 GLU A CA 1
ATOM 5070 C C . GLU A 1 652 ? -23.578 -6.574 25.748 1.00 88.25 652 GLU A C 1
ATOM 5072 O O . GLU A 1 652 ? -22.953 -7.402 25.076 1.00 88.25 652 GLU A O 1
ATOM 5077 N N . LEU A 1 653 ? -24.016 -5.422 25.247 1.00 92.00 653 LEU A N 1
ATOM 5078 C CA . LEU A 1 653 ? -23.515 -4.832 24.010 1.00 92.00 653 LEU A CA 1
ATOM 5079 C C . LEU A 1 653 ? -22.225 -4.090 24.359 1.00 92.00 653 LEU A C 1
ATOM 5081 O O . LEU A 1 653 ? -22.219 -3.390 25.353 1.00 92.00 653 LEU A O 1
ATOM 5085 N N . ASN A 1 654 ? -21.161 -4.216 23.571 1.00 89.56 654 ASN A N 1
ATOM 5086 C CA . ASN A 1 654 ? -19.834 -3.697 23.930 1.00 89.56 654 ASN A CA 1
ATOM 5087 C C . ASN A 1 654 ? -19.310 -2.635 22.956 1.00 89.56 654 ASN A C 1
ATOM 5089 O O . ASN A 1 654 ? -18.626 -1.708 23.373 1.00 89.56 654 ASN A O 1
ATOM 5093 N N . SER A 1 655 ? -19.659 -2.730 21.670 1.00 92.50 655 SER A N 1
ATOM 5094 C CA . SER A 1 655 ? -19.150 -1.818 20.640 1.00 92.50 655 SER A CA 1
ATOM 5095 C C . SER A 1 655 ? -20.241 -1.424 19.650 1.00 92.50 655 SER A C 1
ATOM 5097 O O . SER A 1 655 ? -21.118 -2.228 19.316 1.00 92.50 655 SER A O 1
ATOM 5099 N N . ILE A 1 656 ? -20.208 -0.165 19.206 1.00 95.06 656 ILE A N 1
ATOM 5100 C CA . ILE A 1 656 ? -21.144 0.420 18.245 1.00 95.06 656 ILE A CA 1
ATOM 5101 C C . ILE A 1 656 ? -20.420 1.393 17.322 1.00 95.06 656 ILE A C 1
ATOM 5103 O O . ILE A 1 656 ? -19.719 2.277 17.794 1.00 95.06 656 ILE A O 1
ATOM 5107 N N . THR A 1 657 ? -20.666 1.286 16.017 1.00 94.75 657 THR A N 1
ATOM 5108 C CA . THR A 1 657 ? -20.107 2.201 15.011 1.00 94.75 657 THR A CA 1
ATOM 5109 C C . THR A 1 657 ? -21.125 2.482 13.909 1.00 94.75 657 THR A C 1
ATOM 5111 O O . THR A 1 657 ? -21.934 1.620 13.546 1.00 94.75 657 THR A O 1
ATOM 5114 N N . GLN A 1 658 ? -21.110 3.701 13.357 1.00 94.75 658 GLN A N 1
ATOM 5115 C CA . GLN A 1 658 ? -21.908 4.018 12.174 1.00 94.75 658 GLN A CA 1
ATOM 5116 C C . GLN A 1 658 ? -21.267 3.435 10.907 1.00 94.75 658 GLN A C 1
ATOM 5118 O O . GLN A 1 658 ? -20.071 3.562 10.669 1.00 94.75 658 GLN A O 1
ATOM 5123 N N . THR A 1 659 ? -22.077 2.806 10.064 1.00 93.69 659 THR A N 1
ATOM 5124 C CA . THR A 1 659 ? -21.639 2.207 8.802 1.00 93.69 659 THR A CA 1
ATOM 5125 C C . THR A 1 659 ? -21.708 3.214 7.649 1.00 93.69 659 THR A C 1
ATOM 5127 O O . THR A 1 659 ? -22.472 4.177 7.700 1.00 93.69 659 THR A O 1
ATOM 5130 N N . LYS A 1 660 ? -20.933 2.991 6.573 1.00 87.69 660 LYS A N 1
ATOM 5131 C CA . LYS A 1 660 ? -20.841 3.904 5.406 1.00 87.69 660 LYS A CA 1
ATOM 5132 C C . LYS A 1 660 ? -22.190 4.198 4.727 1.00 87.69 660 LYS A C 1
ATOM 5134 O O . LYS A 1 660 ? -22.364 5.259 4.141 1.00 87.69 660 LYS A O 1
ATOM 5139 N N . ASP A 1 661 ? -23.145 3.273 4.819 1.00 87.12 661 ASP A N 1
ATOM 5140 C CA . ASP A 1 661 ? -24.527 3.420 4.328 1.00 87.12 661 ASP A CA 1
ATOM 5141 C C . ASP A 1 661 ? -25.424 4.294 5.243 1.00 87.12 661 ASP A C 1
ATOM 5143 O O . ASP A 1 661 ? -26.609 4.486 4.969 1.00 87.12 661 ASP A O 1
ATOM 5147 N N . GLY A 1 662 ? -24.876 4.818 6.343 1.00 90.69 662 GLY A N 1
ATOM 5148 C CA . GLY A 1 662 ? -25.572 5.625 7.343 1.00 90.69 662 GLY A CA 1
ATOM 5149 C C . GLY A 1 662 ? -26.306 4.828 8.427 1.00 90.69 662 GLY A C 1
ATOM 5150 O O . GLY A 1 662 ? -26.840 5.448 9.351 1.00 90.69 662 GLY A O 1
ATOM 5151 N N . GLY A 1 663 ? -26.330 3.493 8.348 1.00 95.75 663 GLY A N 1
ATOM 5152 C CA . GLY A 1 663 ? -26.837 2.617 9.412 1.00 95.75 663 GLY A CA 1
ATOM 5153 C C . GLY A 1 663 ? -25.817 2.380 10.531 1.00 95.75 663 GLY A C 1
ATOM 5154 O O . GLY A 1 663 ? -24.835 3.105 10.638 1.00 95.75 663 GLY A O 1
ATOM 5155 N N . TYR A 1 664 ? -26.020 1.355 11.364 1.00 97.06 664 TYR A N 1
ATOM 5156 C CA . TYR A 1 664 ? -25.162 1.096 12.535 1.00 97.06 664 TYR A CA 1
ATOM 5157 C C . TYR A 1 664 ? -24.828 -0.382 12.675 1.00 97.06 664 TYR A C 1
ATOM 5159 O O . TYR A 1 664 ? -25.692 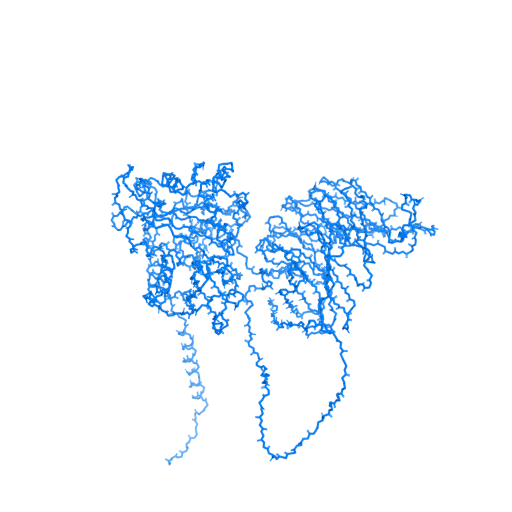-1.220 12.434 1.00 97.06 664 TYR A O 1
ATOM 5167 N N . ILE A 1 665 ? -23.610 -0.707 13.091 1.00 97.44 665 ILE A N 1
ATOM 5168 C CA . ILE A 1 665 ? -23.201 -2.067 13.446 1.00 97.44 665 ILE A CA 1
ATOM 5169 C C . ILE A 1 665 ? -22.887 -2.119 14.940 1.00 97.44 665 ILE A C 1
ATOM 5171 O O . ILE A 1 665 ? -22.302 -1.183 15.480 1.00 97.44 665 ILE A O 1
ATOM 5175 N N . ILE A 1 666 ? -23.338 -3.180 15.606 1.00 97.00 666 ILE A N 1
ATOM 5176 C CA . ILE A 1 666 ? -23.194 -3.373 17.050 1.00 97.00 666 ILE A CA 1
ATOM 5177 C C . ILE A 1 666 ? -22.679 -4.785 17.312 1.00 97.00 666 ILE A C 1
ATOM 5179 O O . ILE A 1 666 ? -23.162 -5.731 16.679 1.00 97.00 666 ILE A O 1
ATOM 5183 N N . ALA A 1 667 ? -21.765 -4.920 18.271 1.00 95.62 667 ALA A N 1
ATOM 5184 C CA . ALA A 1 667 ? -21.287 -6.195 18.792 1.00 95.62 667 ALA A CA 1
ATOM 5185 C C . ALA A 1 667 ? -21.481 -6.299 20.309 1.00 95.62 667 ALA A C 1
ATOM 5187 O O . ALA A 1 667 ? -21.484 -5.297 21.022 1.00 95.62 667 ALA A O 1
ATOM 5188 N N . GLY A 1 668 ? -21.658 -7.524 20.789 1.00 93.62 668 GLY A N 1
ATOM 5189 C CA . GLY A 1 668 ? -21.831 -7.885 22.191 1.00 93.62 668 GLY A CA 1
ATOM 5190 C C . GLY A 1 668 ? -21.891 -9.399 22.339 1.00 93.62 668 GLY A C 1
ATOM 5191 O O . GLY A 1 668 ? -21.291 -10.130 21.548 1.00 93.62 668 GLY A O 1
ATOM 5192 N N . TRP A 1 669 ? -22.677 -9.893 23.290 1.00 92.81 669 TRP A N 1
ATOM 5193 C CA . TRP A 1 669 ? -22.901 -11.332 23.445 1.00 92.81 669 TRP A CA 1
ATOM 5194 C C . TRP A 1 669 ? -24.371 -11.701 23.653 1.00 92.81 669 TRP A C 1
ATOM 5196 O O . TRP A 1 669 ? -25.214 -10.871 23.992 1.00 92.81 669 TRP A O 1
ATOM 5206 N N . ILE A 1 670 ? -24.709 -12.964 23.411 1.00 93.94 670 ILE A N 1
ATOM 5207 C CA . ILE A 1 670 ? -26.045 -13.532 23.622 1.00 93.94 670 ILE A CA 1
ATOM 5208 C C . ILE A 1 670 ? -25.915 -14.890 24.322 1.00 93.94 670 ILE A C 1
ATOM 5210 O O . ILE A 1 670 ? -24.964 -15.609 24.036 1.00 93.94 670 ILE A O 1
ATOM 5214 N N . PRO A 1 671 ? -26.827 -15.276 25.236 1.00 90.50 671 PRO A N 1
ATOM 5215 C CA . PRO A 1 671 ? -26.807 -16.618 25.814 1.00 90.50 671 PRO A CA 1
ATOM 5216 C C . PRO A 1 671 ? -26.901 -17.707 24.732 1.00 90.50 671 PRO A C 1
ATOM 5218 O O . PRO A 1 671 ? -27.836 -17.701 23.927 1.00 90.50 671 PRO A O 1
ATOM 5221 N N . GLY A 1 672 ? -25.943 -18.634 24.741 1.00 81.31 672 GLY A N 1
ATOM 5222 C CA . GLY A 1 672 ? -25.840 -19.764 23.812 1.00 81.31 672 GLY A CA 1
ATOM 5223 C C . GLY A 1 672 ? -25.988 -21.109 24.530 1.00 81.31 672 GLY A C 1
ATOM 5224 O O . GLY A 1 672 ? -26.046 -21.172 25.758 1.00 81.31 672 GLY A O 1
ATOM 5225 N N . SER A 1 673 ? -26.040 -22.218 23.786 1.00 69.81 673 SER A N 1
ATOM 5226 C CA . SER A 1 673 ? -26.177 -23.566 24.374 1.00 69.81 673 SER A CA 1
ATOM 5227 C C . SER A 1 673 ? -24.963 -24.024 25.200 1.00 69.81 673 SER A C 1
ATOM 5229 O O . SER A 1 673 ? -25.100 -24.965 25.979 1.00 69.81 673 SER A O 1
ATOM 5231 N N . GLY A 1 674 ? -23.808 -23.368 25.038 1.00 70.00 674 GLY A N 1
ATOM 5232 C CA . GLY A 1 674 ? -22.552 -23.646 25.748 1.00 70.00 674 GLY A CA 1
ATOM 5233 C C . GLY A 1 674 ? -22.089 -22.560 26.733 1.00 70.00 674 GLY A C 1
ATOM 5234 O O . GLY A 1 674 ? -21.064 -22.731 27.382 1.00 70.00 674 GLY A O 1
ATOM 5235 N N . GLY A 1 675 ? -22.843 -21.464 26.884 1.00 82.81 675 GLY A N 1
ATOM 5236 C CA . GLY A 1 675 ? -22.423 -20.289 27.656 1.00 82.81 675 GLY A CA 1
ATOM 5237 C C . GLY A 1 675 ? -22.939 -19.000 27.020 1.00 82.81 675 GLY A C 1
ATOM 5238 O O . GLY A 1 675 ? -24.093 -18.613 27.229 1.00 82.81 675 GLY A O 1
ATOM 5239 N N . SER A 1 676 ? -22.108 -18.361 26.199 1.00 88.56 676 SER A N 1
ATOM 5240 C CA . SER A 1 676 ? -22.466 -17.178 25.407 1.00 88.56 676 SER A CA 1
ATOM 5241 C C . SER A 1 676 ? -21.871 -17.256 24.006 1.00 88.56 676 SER A C 1
ATOM 5243 O O . SER A 1 676 ? -20.788 -17.794 23.852 1.00 88.56 676 SER A O 1
ATOM 5245 N N . ASP A 1 677 ? -22.551 -16.677 23.020 1.00 91.62 677 ASP A N 1
ATOM 5246 C CA . ASP A 1 677 ? -22.042 -16.491 21.659 1.00 91.62 677 ASP A CA 1
ATOM 5247 C C . ASP A 1 677 ? -21.832 -14.992 21.386 1.00 91.62 677 ASP A C 1
ATOM 5249 O O . ASP A 1 677 ? -22.555 -14.155 21.942 1.00 91.62 677 ASP A O 1
ATOM 5253 N N . PHE A 1 678 ? -20.937 -14.628 20.458 1.00 92.50 678 PHE A N 1
ATOM 5254 C CA . PHE A 1 678 ? -20.880 -13.263 19.923 1.00 92.50 678 PHE A CA 1
ATOM 5255 C C . PHE A 1 678 ? -22.248 -12.895 19.357 1.00 92.50 678 PHE A C 1
ATOM 5257 O O . PHE A 1 678 ? -22.819 -13.635 18.558 1.00 92.50 678 PHE A O 1
ATOM 5264 N N . PHE A 1 679 ? -22.751 -11.720 19.711 1.00 95.44 679 PHE A N 1
ATOM 5265 C CA . PHE A 1 679 ? -23.976 -11.162 19.162 1.00 95.44 679 PHE A CA 1
ATOM 5266 C C . PHE A 1 679 ? -23.643 -9.963 18.291 1.00 95.44 679 PHE A C 1
ATOM 5268 O O . PHE A 1 679 ? -23.089 -8.981 18.773 1.00 95.44 679 PHE A O 1
ATOM 5275 N N . ILE A 1 680 ? -24.010 -10.031 17.013 1.00 97.31 680 ILE A N 1
ATOM 5276 C CA . ILE A 1 680 ? -23.751 -8.961 16.050 1.00 97.31 680 ILE A CA 1
ATOM 5277 C C . ILE A 1 680 ? -25.066 -8.545 15.423 1.00 97.31 680 ILE A C 1
ATOM 5279 O O . ILE A 1 680 ? -25.827 -9.390 14.940 1.00 97.31 680 ILE A O 1
ATOM 5283 N N . VAL A 1 681 ? -25.343 -7.245 15.399 1.00 97.25 681 VAL A N 1
ATOM 5284 C CA . VAL A 1 681 ? -26.571 -6.712 14.811 1.00 97.25 681 VAL A CA 1
ATOM 5285 C C . VAL A 1 681 ? -26.297 -5.481 13.960 1.00 97.25 681 VAL A C 1
ATOM 5287 O O . VAL A 1 681 ? -25.666 -4.523 14.400 1.00 97.25 681 VAL A O 1
ATOM 5290 N N . LYS A 1 682 ? -26.811 -5.509 12.728 1.00 97.69 682 LYS A N 1
ATOM 5291 C CA . LYS A 1 682 ? -26.827 -4.372 11.809 1.00 97.69 682 LYS A CA 1
ATOM 5292 C C . LYS A 1 682 ? -28.185 -3.696 11.864 1.00 97.69 682 LYS A C 1
ATOM 5294 O O . LYS A 1 682 ? -29.224 -4.341 11.689 1.00 97.69 682 LYS A O 1
ATOM 5299 N N . LEU A 1 683 ? -28.156 -2.386 12.043 1.00 97.56 683 LEU A N 1
ATOM 5300 C CA . LEU A 1 683 ? -29.303 -1.500 12.013 1.00 97.56 683 LEU A CA 1
ATOM 5301 C C . LEU A 1 683 ? -29.276 -0.608 10.772 1.00 97.56 683 LEU A C 1
ATOM 5303 O O . LEU A 1 683 ? -28.214 -0.320 10.205 1.00 97.56 683 LEU A O 1
ATOM 5307 N N . ASP A 1 684 ? -30.456 -0.153 10.373 1.00 96.06 684 ASP A N 1
ATOM 5308 C CA . ASP A 1 684 ? -30.612 0.986 9.478 1.00 96.06 684 ASP A CA 1
ATOM 5309 C C . ASP A 1 684 ? -30.440 2.314 10.240 1.00 96.06 684 ASP A C 1
ATOM 5311 O O . ASP A 1 684 ? -30.251 2.366 11.458 1.00 96.06 684 ASP A O 1
ATOM 5315 N N . ASN A 1 685 ? -30.532 3.408 9.498 1.00 94.62 685 ASN A N 1
ATOM 5316 C CA . ASN A 1 685 ? -30.347 4.788 9.940 1.00 94.62 685 ASN A CA 1
ATOM 5317 C C . ASN A 1 685 ? -31.415 5.213 10.980 1.00 94.62 685 ASN A C 1
ATOM 5319 O O . ASN A 1 685 ? -31.236 6.186 11.715 1.00 94.62 685 ASN A O 1
ATOM 5323 N N . PHE A 1 686 ? -32.531 4.480 11.052 1.00 92.38 686 PHE A N 1
ATOM 5324 C CA . PHE A 1 686 ? -33.664 4.707 11.952 1.00 92.38 686 PHE A CA 1
ATOM 5325 C C . PHE A 1 686 ? -33.672 3.743 13.152 1.00 92.38 686 PHE A C 1
ATOM 5327 O O . PHE A 1 686 ? -34.618 3.748 13.949 1.00 92.38 686 PHE A O 1
ATOM 5334 N N . GLY A 1 687 ? -32.638 2.906 13.289 1.00 93.44 687 GLY A N 1
ATOM 5335 C CA . GLY A 1 687 ? -32.506 1.930 14.365 1.00 93.44 687 GLY A CA 1
ATOM 5336 C C . GLY A 1 687 ? -33.364 0.673 14.180 1.00 93.44 687 GLY A C 1
ATOM 5337 O O . GLY A 1 687 ? -33.669 -0.002 15.165 1.00 93.44 687 GLY A O 1
ATOM 5338 N N . ASN A 1 688 ? -33.811 0.356 12.963 1.00 94.50 688 ASN A N 1
ATOM 5339 C CA . ASN A 1 688 ? -34.479 -0.915 12.673 1.00 94.50 688 ASN A CA 1
ATOM 5340 C C . ASN A 1 688 ? -33.448 -1.994 12.346 1.00 94.50 688 ASN A C 1
ATOM 5342 O O . ASN A 1 688 ? -32.455 -1.731 11.674 1.00 94.50 688 ASN A O 1
ATOM 5346 N N . VAL A 1 689 ? -33.699 -3.224 12.794 1.00 96.31 689 VAL A N 1
ATOM 5347 C CA . VAL A 1 689 ? -32.804 -4.359 12.537 1.00 96.31 689 VAL A CA 1
ATOM 5348 C C . VAL A 1 689 ? -32.866 -4.759 11.065 1.00 96.31 689 VAL A C 1
ATOM 5350 O O . VAL A 1 689 ? -33.927 -5.139 10.575 1.00 96.31 689 VAL A O 1
ATOM 5353 N N . ILE A 1 690 ? -31.716 -4.731 10.389 1.00 95.94 690 ILE A N 1
ATOM 5354 C CA . ILE A 1 690 ? -31.539 -5.274 9.036 1.00 95.94 690 ILE A CA 1
ATOM 5355 C C . ILE A 1 690 ? -31.229 -6.768 9.136 1.00 95.94 690 ILE A C 1
ATOM 5357 O O . ILE A 1 690 ? -31.893 -7.597 8.516 1.00 95.94 690 ILE A O 1
ATOM 5361 N N . TRP A 1 691 ? -30.230 -7.124 9.944 1.00 96.62 691 TRP A N 1
ATOM 5362 C CA . TRP A 1 691 ? -29.866 -8.510 10.212 1.00 96.62 691 TRP A CA 1
ATOM 5363 C C . TRP A 1 691 ? -29.168 -8.644 11.564 1.00 96.62 691 TRP A C 1
ATOM 5365 O O . TRP A 1 691 ? -28.629 -7.682 12.107 1.00 96.62 691 TRP A O 1
ATOM 5375 N N . LYS A 1 692 ? -29.171 -9.865 12.102 1.00 95.88 692 LYS A N 1
ATOM 5376 C CA . LYS A 1 692 ? -28.403 -10.247 13.291 1.00 95.88 692 LYS A CA 1
ATOM 5377 C C . LYS A 1 692 ? -27.714 -11.596 13.090 1.00 95.88 692 LYS A C 1
ATOM 5379 O O . LYS A 1 692 ? -28.173 -12.395 12.264 1.00 95.88 692 LYS A O 1
ATOM 5384 N N . ARG A 1 693 ? -26.622 -11.832 13.812 1.00 94.12 693 ARG A N 1
ATOM 5385 C CA . ARG A 1 693 ? -25.831 -13.069 13.807 1.00 94.12 693 ARG A CA 1
ATOM 5386 C C . ARG A 1 693 ? -25.433 -13.438 15.231 1.00 94.12 693 ARG A C 1
ATOM 5388 O O . ARG A 1 693 ? -25.167 -12.551 16.038 1.00 94.12 693 ARG A O 1
ATOM 5395 N N . SER A 1 694 ? -25.408 -14.739 15.495 1.00 92.38 694 SER A N 1
ATOM 5396 C CA . SER A 1 694 ? -24.749 -15.335 16.653 1.00 92.38 694 SER A CA 1
ATOM 5397 C C . SER A 1 694 ? -23.548 -16.130 16.149 1.00 92.38 694 SER A C 1
ATOM 5399 O O . SER A 1 694 ? -23.702 -16.908 15.203 1.00 92.38 694 SER A O 1
ATOM 5401 N N . ILE A 1 695 ? -22.365 -15.891 16.709 1.00 88.75 695 ILE A N 1
ATOM 5402 C CA . ILE A 1 695 ? -21.119 -16.545 16.290 1.00 88.75 695 ILE A CA 1
ATOM 5403 C C . ILE A 1 695 ? -20.416 -17.054 17.543 1.00 88.75 695 ILE A C 1
ATOM 5405 O O . ILE A 1 695 ? -20.046 -16.264 18.400 1.00 88.75 695 ILE A O 1
ATOM 5409 N N . GLY A 1 696 ? -20.264 -18.363 17.661 1.00 79.69 696 GLY A N 1
ATOM 5410 C CA . GLY A 1 696 ? -19.712 -18.989 18.855 1.00 79.69 696 GLY A CA 1
ATOM 5411 C C . GLY A 1 696 ? -19.732 -20.508 18.756 1.00 79.69 696 GLY A C 1
ATOM 5412 O O . GLY A 1 696 ? -20.105 -21.066 17.714 1.00 79.69 696 GLY A O 1
ATOM 5413 N N . GLY A 1 697 ? -19.279 -21.163 19.818 1.00 77.00 697 GLY A N 1
ATOM 5414 C CA . GLY A 1 697 ? -19.124 -22.610 19.909 1.00 77.00 697 GLY A CA 1
ATOM 5415 C C . GLY A 1 697 ? -19.707 -23.192 21.196 1.00 77.00 697 GLY A C 1
ATOM 5416 O O . GLY A 1 697 ? -20.853 -22.939 21.560 1.00 77.00 697 GLY A O 1
ATOM 5417 N N . THR A 1 698 ? -18.959 -24.082 21.848 1.00 78.88 698 THR A N 1
ATOM 5418 C CA . THR A 1 698 ? -19.432 -24.786 23.052 1.00 78.88 698 THR A CA 1
ATOM 5419 C C . THR A 1 698 ? -19.086 -24.093 24.367 1.00 78.88 698 THR A C 1
ATOM 5421 O O . THR A 1 698 ? -19.477 -24.604 25.414 1.00 78.88 698 THR A O 1
ATOM 5424 N N . GLY A 1 699 ? -18.351 -22.983 24.328 1.00 81.06 699 GLY A N 1
ATOM 5425 C CA . GLY A 1 699 ? -17.881 -22.235 25.491 1.00 81.06 699 GLY A CA 1
ATOM 5426 C C . GLY A 1 699 ? -18.497 -20.840 25.614 1.00 81.06 699 GLY A C 1
ATOM 5427 O O . GLY A 1 699 ? -19.627 -20.587 25.193 1.00 81.06 699 GLY A O 1
ATOM 5428 N N . TRP A 1 700 ? -17.751 -19.941 26.260 1.00 84.38 700 TRP A N 1
ATOM 5429 C CA . TRP A 1 700 ? -18.118 -18.536 26.426 1.00 84.38 700 TRP A CA 1
ATOM 5430 C C . TRP A 1 700 ? -17.415 -17.688 25.375 1.00 84.38 700 TRP A C 1
ATOM 5432 O O . TRP A 1 700 ? -16.199 -17.538 25.425 1.00 84.38 700 TRP A O 1
ATOM 5442 N N . ASP A 1 701 ? -18.189 -17.101 24.475 1.00 86.44 701 ASP A N 1
ATOM 5443 C CA . ASP A 1 701 ? -17.724 -16.182 23.448 1.00 86.44 701 ASP A CA 1
ATOM 5444 C C . ASP A 1 701 ? -18.360 -14.809 23.687 1.00 86.44 701 ASP A C 1
ATOM 5446 O O . ASP A 1 701 ? -19.589 -14.682 23.780 1.00 86.44 701 ASP A O 1
ATOM 5450 N N . LYS A 1 702 ? -17.531 -13.770 23.818 1.00 88.62 702 LYS A N 1
ATOM 5451 C CA . LYS A 1 702 ? -17.977 -12.383 24.001 1.00 88.62 702 LYS A CA 1
ATOM 5452 C C . LYS A 1 702 ? -17.276 -11.456 23.019 1.00 88.62 702 LYS A C 1
ATOM 5454 O O . LYS A 1 702 ? -16.064 -11.304 23.074 1.00 88.62 702 LYS A O 1
ATOM 5459 N N . ALA A 1 703 ? -18.041 -10.806 22.140 1.00 90.88 703 ALA A N 1
ATOM 5460 C CA . ALA A 1 703 ? -17.473 -9.813 21.235 1.00 90.88 703 ALA A CA 1
ATOM 5461 C C . ALA A 1 703 ? -17.246 -8.499 21.987 1.00 90.88 703 ALA A C 1
ATOM 5463 O O . ALA A 1 703 ? -18.179 -7.989 22.612 1.00 90.88 703 ALA A O 1
ATOM 5464 N N . HIS A 1 704 ? -16.042 -7.941 21.892 1.00 88.00 704 HIS A N 1
ATOM 5465 C CA . HIS A 1 704 ? -15.656 -6.694 22.553 1.00 88.00 704 HIS A CA 1
ATOM 5466 C C . HIS A 1 704 ? -15.597 -5.517 21.579 1.00 88.00 704 HIS A C 1
ATOM 5468 O O . HIS A 1 704 ? -16.113 -4.452 21.910 1.00 88.00 704 HIS A O 1
ATOM 5474 N N . SER A 1 705 ? -15.073 -5.719 20.366 1.00 90.25 705 SER A N 1
ATOM 5475 C CA . SER A 1 705 ? -14.957 -4.660 19.357 1.00 90.25 705 SER A CA 1
ATOM 5476 C C . SER A 1 705 ? -15.475 -5.092 17.988 1.00 90.25 705 SER A C 1
ATOM 5478 O O . SER A 1 705 ? -15.363 -6.257 17.605 1.00 90.25 705 SER A O 1
ATOM 5480 N N . ILE A 1 706 ? -16.070 -4.151 17.249 1.00 93.19 706 ILE A N 1
ATOM 5481 C CA . ILE A 1 706 ? -16.478 -4.328 15.855 1.00 93.19 706 ILE A CA 1
ATOM 5482 C C . ILE A 1 706 ? -16.308 -3.034 15.064 1.00 93.19 706 ILE A C 1
ATOM 5484 O O . ILE A 1 706 ? -16.768 -1.970 15.477 1.00 93.19 706 ILE A O 1
ATOM 5488 N N . ILE A 1 707 ? -15.733 -3.147 13.868 1.00 92.12 707 ILE A N 1
ATOM 5489 C CA . ILE A 1 707 ? -15.547 -2.013 12.958 1.00 92.12 707 ILE A CA 1
ATOM 5490 C C . ILE A 1 707 ? -15.951 -2.374 11.519 1.00 92.12 707 ILE A C 1
ATOM 5492 O O . ILE A 1 707 ? -15.837 -3.534 11.103 1.00 92.12 707 ILE A O 1
ATOM 5496 N N . PRO A 1 708 ? -16.458 -1.407 10.731 1.00 89.12 708 PRO A N 1
ATOM 5497 C CA . PRO A 1 708 ? -16.642 -1.575 9.296 1.00 89.12 708 PRO A CA 1
ATOM 5498 C C . PRO A 1 708 ? -15.288 -1.621 8.585 1.00 89.12 708 PRO A C 1
ATOM 5500 O O . PRO A 1 708 ? -14.375 -0.881 8.931 1.00 89.12 708 PRO A O 1
ATOM 5503 N N . THR A 1 709 ? -15.178 -2.446 7.547 1.00 82.19 709 THR A N 1
ATOM 5504 C CA . THR A 1 709 ? -13.943 -2.579 6.767 1.00 82.19 709 THR A CA 1
ATOM 5505 C C . THR A 1 709 ? -13.994 -1.792 5.455 1.00 82.19 709 THR A C 1
ATOM 5507 O O . THR A 1 709 ? -15.058 -1.467 4.912 1.00 82.19 709 THR A O 1
ATOM 5510 N N . SER A 1 710 ? -12.820 -1.464 4.916 1.00 76.19 710 SER A N 1
ATOM 5511 C CA . SER A 1 710 ? -12.633 -0.715 3.669 1.00 76.19 710 SER A CA 1
ATOM 5512 C C . SER A 1 710 ? -13.318 -1.376 2.468 1.00 76.19 710 SER A C 1
ATOM 5514 O O . SER A 1 710 ? -13.940 -0.667 1.675 1.00 76.19 710 SER A O 1
ATOM 5516 N N . ASP A 1 711 ? -13.308 -2.713 2.417 1.00 71.88 711 ASP A N 1
ATOM 5517 C CA . ASP A 1 711 ? -13.992 -3.570 1.433 1.00 71.88 711 ASP A CA 1
ATOM 5518 C C . ASP A 1 711 ? -15.528 -3.649 1.607 1.00 71.88 711 ASP A C 1
ATOM 5520 O O . ASP A 1 711 ? -16.210 -4.343 0.853 1.00 71.88 711 ASP A O 1
ATOM 5524 N N . GLY A 1 712 ? -16.095 -2.922 2.576 1.00 77.69 712 GLY A N 1
ATOM 5525 C CA . GLY A 1 712 ? -17.536 -2.843 2.827 1.00 77.69 712 GLY A CA 1
ATOM 5526 C C . GLY A 1 712 ? -18.098 -3.959 3.714 1.00 77.69 712 GLY A C 1
ATOM 5527 O O . GLY A 1 712 ? -19.316 -4.024 3.897 1.00 77.69 712 GLY A O 1
ATOM 5528 N N . GLY A 1 713 ? -17.241 -4.832 4.246 1.00 87.38 713 GLY A N 1
ATOM 5529 C CA . GLY A 1 713 ? -17.576 -5.803 5.285 1.00 87.38 713 GLY A CA 1
ATOM 5530 C C . GLY A 1 713 ? -17.464 -5.250 6.711 1.00 87.38 713 GLY A C 1
ATOM 5531 O O . GLY A 1 713 ? -17.582 -4.045 6.952 1.00 87.38 713 GLY A O 1
ATOM 5532 N N . TYR A 1 714 ? -17.236 -6.164 7.654 1.00 90.31 714 TYR A N 1
ATOM 5533 C CA . TYR A 1 714 ? -17.008 -5.881 9.070 1.00 90.31 714 TYR A CA 1
ATOM 5534 C C . TYR A 1 714 ? -15.934 -6.814 9.619 1.00 90.31 714 TYR A C 1
ATOM 5536 O O . TYR A 1 714 ? -15.783 -7.938 9.136 1.00 90.31 714 TYR A O 1
ATOM 5544 N N . ILE A 1 715 ? -15.240 -6.393 10.665 1.00 90.56 715 ILE A N 1
ATOM 5545 C CA . ILE A 1 715 ? -14.384 -7.274 11.454 1.00 90.56 715 ILE A CA 1
ATOM 5546 C C . ILE A 1 715 ? -14.719 -7.111 12.933 1.00 90.56 715 ILE A C 1
ATOM 5548 O O . ILE A 1 715 ? -14.997 -6.003 13.385 1.00 90.56 715 ILE A O 1
ATOM 5552 N N . VAL A 1 716 ? -14.778 -8.228 13.651 1.00 92.00 716 VAL A N 1
ATOM 5553 C CA . VAL A 1 716 ? -15.155 -8.305 15.065 1.00 92.00 716 VAL A CA 1
ATOM 5554 C C . VAL A 1 716 ? -14.118 -9.121 15.823 1.00 92.00 716 VAL A C 1
ATOM 5556 O O . VAL A 1 716 ? -13.630 -10.124 15.297 1.00 92.00 716 VAL A O 1
ATOM 5559 N N . SER A 1 717 ? -13.807 -8.714 17.048 1.00 89.19 717 SER A N 1
ATOM 5560 C CA . SER A 1 717 ? -12.907 -9.437 17.944 1.00 89.19 717 SER A CA 1
ATOM 5561 C C . SER A 1 717 ? -13.459 -9.535 19.366 1.00 89.19 717 SER A C 1
ATOM 5563 O O . SER A 1 717 ? -14.279 -8.717 19.799 1.00 89.19 717 SER A O 1
ATOM 5565 N N . GLY A 1 718 ? -13.005 -10.547 20.101 1.00 85.56 718 GLY A N 1
ATOM 5566 C CA . GLY A 1 718 ? -13.213 -10.674 21.540 1.00 85.56 718 GLY A CA 1
ATOM 5567 C C . GLY A 1 718 ? -12.800 -12.045 22.075 1.00 85.56 718 GLY A C 1
ATOM 5568 O O . GLY A 1 718 ? -12.315 -12.871 21.305 1.00 85.56 718 GLY A O 1
ATOM 5569 N N . GLY A 1 719 ? -12.995 -12.289 23.370 1.00 83.12 719 GLY A N 1
ATOM 5570 C CA . GLY A 1 719 ? -12.579 -13.535 24.017 1.00 83.12 719 GLY A CA 1
ATOM 5571 C C . GLY 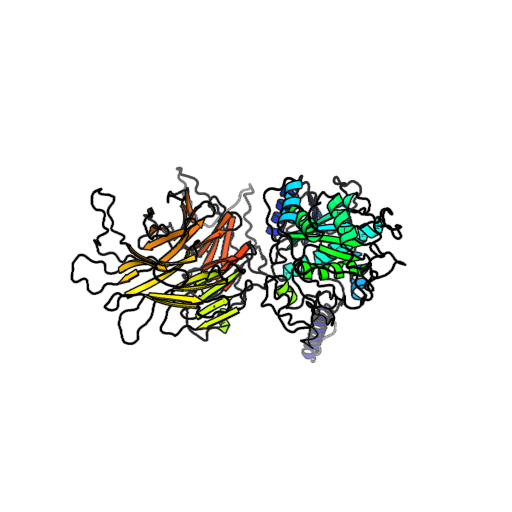A 1 719 ? -13.492 -14.720 23.682 1.00 83.12 719 GLY A C 1
ATOM 5572 O O . GLY A 1 719 ? -14.720 -14.576 23.612 1.00 83.12 719 GLY A O 1
ATOM 5573 N N . SER A 1 720 ? -12.900 -15.900 23.501 1.00 80.00 720 SER A N 1
ATOM 5574 C CA . SER A 1 720 ? -13.568 -17.153 23.146 1.00 80.00 720 SER A CA 1
ATOM 5575 C C . SER A 1 720 ? -13.009 -18.337 23.932 1.00 80.00 720 SER A C 1
ATOM 5577 O O . SER A 1 720 ? -11.856 -18.712 23.782 1.00 80.00 720 SER A O 1
ATOM 5579 N N . GLY A 1 721 ? -13.850 -18.978 24.744 1.00 74.44 721 GLY A N 1
ATOM 5580 C CA . GLY A 1 721 ? -13.537 -20.238 25.434 1.00 74.44 721 GLY A CA 1
ATOM 5581 C C . GLY A 1 721 ? -14.011 -21.483 24.678 1.00 74.44 721 GLY A C 1
ATOM 5582 O O . GLY A 1 721 ? -14.210 -22.536 25.282 1.00 74.44 721 GLY A O 1
ATOM 5583 N N . SER A 1 722 ? -14.320 -21.351 23.387 1.00 69.69 722 SER A N 1
ATOM 5584 C CA . SER A 1 722 ? -15.013 -22.383 22.610 1.00 69.69 722 SER A CA 1
ATOM 5585 C C . SER A 1 722 ? -14.092 -23.354 21.865 1.00 69.69 722 SER A C 1
ATOM 5587 O O . SER A 1 722 ? -14.612 -24.345 21.348 1.00 69.69 722 SER A O 1
ATOM 5589 N N . PHE A 1 723 ? -12.779 -23.091 21.771 1.00 62.12 723 PHE A N 1
ATOM 5590 C CA . PHE A 1 723 ? -11.971 -23.696 20.705 1.00 62.12 723 PHE A CA 1
ATOM 5591 C C . PHE A 1 723 ? -10.642 -24.379 21.058 1.00 62.12 723 PHE A C 1
ATOM 5593 O O . PHE A 1 723 ? -10.204 -25.097 20.168 1.00 62.12 723 PHE A O 1
ATOM 5600 N N . ASP A 1 724 ? -10.066 -24.291 22.271 1.00 54.22 724 ASP A N 1
ATOM 5601 C CA . ASP A 1 724 ? -9.197 -25.379 22.801 1.00 54.22 724 ASP A CA 1
ATOM 5602 C C . ASP A 1 724 ? -8.698 -25.281 24.268 1.00 54.22 724 ASP A C 1
ATOM 5604 O O . ASP A 1 724 ? -7.909 -26.127 24.699 1.00 54.22 724 ASP A O 1
ATOM 5608 N N . SER A 1 725 ? -9.166 -24.362 25.125 1.00 49.50 725 SER A N 1
ATOM 5609 C CA . SER A 1 725 ? -8.791 -24.417 26.550 1.00 49.50 725 SER A CA 1
ATOM 5610 C C . SER A 1 725 ? -9.828 -23.806 27.507 1.00 49.50 725 SER A C 1
ATOM 5612 O O . SER A 1 725 ? -10.783 -23.152 27.100 1.00 49.50 725 SER A O 1
ATOM 5614 N N . GLN A 1 726 ? -9.688 -24.086 28.809 1.00 49.97 726 GLN A N 1
ATOM 5615 C CA . GLN A 1 726 ? -10.538 -23.527 29.879 1.00 49.97 726 GLN A CA 1
ATOM 5616 C C . GLN A 1 726 ? -10.316 -22.017 30.108 1.00 49.97 726 GLN A C 1
ATOM 5618 O O . GLN A 1 726 ? -11.030 -21.423 30.919 1.00 49.97 726 GLN A O 1
ATOM 5623 N N . TYR A 1 727 ? -9.357 -21.415 29.405 1.00 54.06 727 TYR A N 1
ATOM 5624 C CA . TYR A 1 727 ? -8.989 -20.005 29.459 1.00 54.06 727 TYR A CA 1
ATOM 5625 C C . TYR A 1 727 ? -9.295 -19.410 28.076 1.00 54.06 727 TYR A C 1
ATOM 5627 O O . TYR A 1 727 ? -9.017 -20.058 27.073 1.00 54.06 727 TYR A O 1
ATOM 5635 N N . GLY A 1 728 ? -10.013 -18.282 28.019 1.00 59.22 728 GLY A N 1
ATOM 5636 C CA . GLY A 1 728 ? -10.458 -17.714 26.739 1.00 59.22 728 GLY A CA 1
ATOM 5637 C C . GLY A 1 728 ? -9.275 -17.284 25.872 1.00 59.22 728 GLY A C 1
ATOM 5638 O O . GLY A 1 728 ? -8.304 -16.810 26.438 1.00 59.22 728 GLY A O 1
ATOM 5639 N N . ASP A 1 729 ? -9.395 -17.450 24.553 1.00 72.88 729 ASP A N 1
ATOM 5640 C CA . ASP A 1 729 ? -8.453 -16.992 23.520 1.00 72.88 729 ASP A CA 1
ATOM 5641 C C . ASP A 1 729 ? -9.071 -15.834 22.709 1.00 72.88 729 ASP A C 1
ATOM 5643 O O . ASP A 1 729 ? -10.301 -15.707 22.635 1.00 72.88 729 ASP A O 1
ATOM 5647 N N . ILE A 1 730 ? -8.269 -15.033 21.999 1.00 77.50 730 ILE A N 1
ATOM 5648 C CA . ILE A 1 730 ? -8.805 -13.986 21.108 1.00 77.50 730 ILE A CA 1
ATOM 5649 C C . ILE A 1 730 ? -9.399 -14.625 19.852 1.00 77.50 730 ILE A C 1
ATOM 5651 O O . ILE A 1 730 ? -8.677 -15.165 19.015 1.00 77.50 730 ILE A O 1
ATOM 5655 N N . LEU A 1 731 ? -10.705 -14.468 19.641 1.00 81.50 731 LEU A N 1
ATOM 5656 C CA . LEU A 1 731 ? -11.391 -14.815 18.398 1.00 81.50 731 LEU A CA 1
ATOM 5657 C C . LEU A 1 731 ? -11.588 -13.571 17.526 1.00 81.50 731 LEU A C 1
ATOM 5659 O O . LEU A 1 731 ? -12.328 -12.656 17.883 1.00 81.50 731 LEU A O 1
ATOM 5663 N N . LEU A 1 732 ? -10.992 -13.581 16.334 1.00 84.69 732 LEU A N 1
ATOM 5664 C CA . LEU A 1 732 ? -11.172 -12.579 15.284 1.00 84.69 732 LEU A CA 1
ATOM 5665 C C . LEU A 1 732 ? -12.047 -13.147 14.162 1.00 84.69 732 LEU A C 1
ATOM 5667 O O . LEU A 1 732 ? -11.748 -14.206 13.610 1.00 84.69 732 LEU A O 1
ATOM 5671 N N . VAL A 1 733 ? -13.105 -12.439 13.767 1.00 87.31 733 VAL A N 1
ATOM 5672 C CA . VAL A 1 733 ? -14.019 -12.869 12.697 1.00 87.31 733 VAL A CA 1
ATOM 5673 C C . VAL A 1 733 ? -14.232 -11.742 11.693 1.00 87.31 733 VAL A C 1
ATOM 5675 O O . VAL A 1 733 ? -14.665 -10.648 12.047 1.00 87.31 733 VAL A O 1
ATOM 5678 N N . LYS A 1 734 ? -13.983 -12.017 10.409 1.00 86.00 734 LYS A N 1
ATOM 5679 C CA . LYS A 1 734 ? -14.334 -11.119 9.304 1.00 86.00 734 LYS A CA 1
ATOM 5680 C C . LYS A 1 734 ? -15.681 -11.522 8.721 1.00 86.00 734 LYS A C 1
ATOM 5682 O O . LYS A 1 734 ? -15.940 -12.696 8.445 1.00 86.00 734 LYS A O 1
ATOM 5687 N N . LEU A 1 735 ? -16.530 -10.528 8.510 1.00 86.25 735 LEU A N 1
ATOM 5688 C CA . LEU A 1 735 ? -17.847 -10.646 7.910 1.00 86.25 735 LEU A CA 1
ATOM 5689 C C . LEU A 1 735 ? -17.891 -9.855 6.606 1.00 86.25 735 LEU A C 1
ATOM 5691 O O . LEU A 1 735 ? -17.312 -8.779 6.492 1.00 86.25 735 LEU A O 1
ATOM 5695 N N . ASN A 1 736 ? -18.645 -10.344 5.630 1.00 85.06 736 ASN A N 1
ATOM 5696 C CA . ASN A 1 736 ? -19.017 -9.528 4.480 1.00 85.06 736 ASN A CA 1
ATOM 5697 C C . ASN A 1 736 ? -20.144 -8.533 4.833 1.00 85.06 736 ASN A C 1
ATOM 5699 O O . ASN A 1 736 ? -20.720 -8.572 5.923 1.00 85.06 736 ASN A O 1
ATOM 5703 N N . SER A 1 737 ? -20.520 -7.680 3.879 1.00 87.50 737 SER A N 1
ATOM 5704 C CA . SER A 1 737 ? -21.586 -6.672 4.038 1.00 87.50 737 SER A CA 1
ATOM 5705 C C . SER A 1 737 ? -22.957 -7.247 4.437 1.00 87.50 737 SER A C 1
ATOM 5707 O O . SER A 1 737 ? -23.793 -6.553 5.015 1.00 87.50 737 SER A O 1
ATOM 5709 N N . SER A 1 738 ? -23.201 -8.532 4.160 1.00 86.94 738 SER A N 1
ATOM 5710 C CA . SER A 1 738 ? -24.437 -9.244 4.517 1.00 86.94 738 SER A CA 1
ATOM 5711 C C . SER A 1 738 ? -24.370 -9.937 5.886 1.00 86.94 738 SER A C 1
ATOM 5713 O O . SER A 1 738 ? -25.326 -10.615 6.271 1.00 86.94 738 SER A O 1
ATOM 5715 N N . GLY A 1 739 ? -23.255 -9.805 6.610 1.00 85.38 739 GLY A N 1
ATOM 5716 C CA . GLY A 1 739 ? -23.027 -10.444 7.905 1.00 85.38 739 GLY A CA 1
ATOM 5717 C C . GLY A 1 739 ? -22.669 -11.929 7.808 1.00 85.38 739 GLY A C 1
ATOM 5718 O O . GLY A 1 739 ? -22.892 -12.672 8.760 1.00 85.38 739 GLY A O 1
ATOM 5719 N N . ASN A 1 740 ? -22.185 -12.408 6.660 1.00 82.50 740 ASN A N 1
ATOM 5720 C CA . ASN A 1 740 ? -21.718 -13.790 6.531 1.00 82.50 740 ASN A CA 1
ATOM 5721 C C . ASN A 1 740 ? -20.216 -13.855 6.798 1.00 82.50 740 ASN A C 1
ATOM 5723 O O . ASN A 1 740 ? -19.474 -13.009 6.302 1.00 82.50 740 ASN A O 1
ATOM 5727 N N . ILE A 1 741 ? -19.789 -14.874 7.542 1.00 84.50 741 ILE A N 1
ATOM 5728 C CA . ILE A 1 741 ? -18.384 -15.101 7.882 1.00 84.50 741 ILE A CA 1
ATOM 5729 C C . ILE A 1 741 ? -17.590 -15.371 6.604 1.00 84.50 741 ILE A C 1
ATOM 5731 O O . ILE A 1 741 ? -17.919 -16.282 5.845 1.00 84.50 741 ILE A O 1
ATOM 5735 N N . SER A 1 742 ? -16.553 -14.572 6.376 1.00 76.25 742 SER A N 1
ATOM 5736 C CA . SER A 1 742 ? -15.558 -14.779 5.321 1.00 76.25 742 SER A CA 1
ATOM 5737 C C . SER A 1 742 ? -14.239 -15.322 5.874 1.00 76.25 742 SER A C 1
ATOM 5739 O O . SER A 1 742 ? -13.500 -15.980 5.146 1.00 76.25 742 SER A O 1
ATOM 5741 N N . LEU A 1 743 ? -13.959 -15.080 7.158 1.00 78.81 743 LEU A N 1
ATOM 5742 C CA . LEU A 1 743 ? -12.748 -15.509 7.852 1.00 78.81 743 LEU A CA 1
ATOM 5743 C C . LEU A 1 743 ? -13.022 -15.619 9.356 1.00 78.81 743 LEU A C 1
ATOM 5745 O O . LEU A 1 743 ? -13.719 -14.773 9.909 1.00 78.81 743 LEU A O 1
ATOM 5749 N N . SER A 1 744 ? -12.414 -16.592 10.028 1.00 77.88 744 SER A N 1
ATOM 5750 C CA . SER A 1 744 ? -12.272 -16.600 11.487 1.00 77.88 744 SER A CA 1
ATOM 5751 C C . SER A 1 744 ? -10.877 -17.084 11.883 1.00 77.88 744 SER A C 1
ATOM 5753 O O . SER A 1 744 ? -10.311 -17.939 11.192 1.00 77.88 744 SER A O 1
ATOM 5755 N N . ARG A 1 745 ? -10.312 -16.534 12.959 1.00 74.75 745 ARG A N 1
ATOM 5756 C CA . ARG A 1 745 ? -8.982 -16.861 13.496 1.00 74.75 745 ARG A CA 1
ATOM 5757 C C . ARG A 1 745 ? -8.992 -16.799 15.016 1.00 74.75 745 ARG A C 1
ATOM 5759 O O . ARG A 1 745 ? -9.736 -16.003 15.574 1.00 74.75 745 ARG A O 1
ATOM 5766 N N . ILE A 1 746 ? -8.164 -17.631 15.635 1.00 73.31 746 ILE A N 1
ATOM 5767 C CA . ILE A 1 746 ? -7.970 -17.677 17.083 1.00 73.31 746 ILE A CA 1
ATOM 5768 C C . ILE A 1 746 ? -6.492 -17.409 17.362 1.00 73.31 746 ILE A C 1
ATOM 5770 O O . ILE A 1 746 ? -5.640 -17.916 16.625 1.00 73.31 746 ILE A O 1
ATOM 5774 N N . PHE A 1 747 ? -6.206 -16.607 18.382 1.00 69.00 747 PHE A N 1
ATOM 5775 C CA . PHE A 1 747 ? -4.854 -16.317 18.853 1.00 69.00 747 PHE A CA 1
ATOM 5776 C C . PHE A 1 747 ? -4.730 -16.739 20.322 1.00 69.00 747 PHE A C 1
ATOM 5778 O O . PHE A 1 747 ? -5.512 -16.270 21.141 1.00 69.00 747 PHE A O 1
ATOM 5785 N N . GLU A 1 748 ? -3.758 -17.604 20.627 1.00 65.38 748 GLU A N 1
ATOM 5786 C CA . GLU A 1 748 ? -3.579 -18.266 21.938 1.00 65.38 748 GLU A CA 1
ATOM 5787 C C . GLU A 1 748 ? -2.375 -17.689 22.712 1.00 65.38 748 GLU A C 1
ATOM 5789 O O . GLU A 1 748 ? -1.244 -18.065 22.390 1.00 65.38 748 GLU A O 1
ATOM 5794 N N . ASP A 1 749 ? -2.542 -16.809 23.711 1.00 55.56 749 ASP A N 1
ATOM 5795 C CA . ASP A 1 749 ? -1.395 -16.422 24.561 1.00 55.56 749 ASP A CA 1
ATOM 5796 C C . ASP A 1 749 ? -1.161 -17.457 25.682 1.00 55.56 749 ASP A C 1
ATOM 5798 O O . ASP A 1 749 ? -2.055 -18.105 26.218 1.00 55.56 749 ASP A O 1
ATOM 5802 N N . SER A 1 750 ? 0.105 -17.630 26.041 1.00 48.12 750 SER A N 1
ATOM 5803 C CA . SER A 1 750 ? 0.614 -18.538 27.069 1.00 48.12 750 SER A CA 1
ATOM 5804 C C . SER A 1 750 ? 0.357 -18.094 28.519 1.00 48.12 750 SER A C 1
ATOM 5806 O O . SER A 1 750 ? 0.811 -18.780 29.442 1.00 48.12 750 SER A O 1
ATOM 5808 N N . SER A 1 751 ? -0.318 -16.961 28.750 1.00 51.62 751 SER A N 1
AT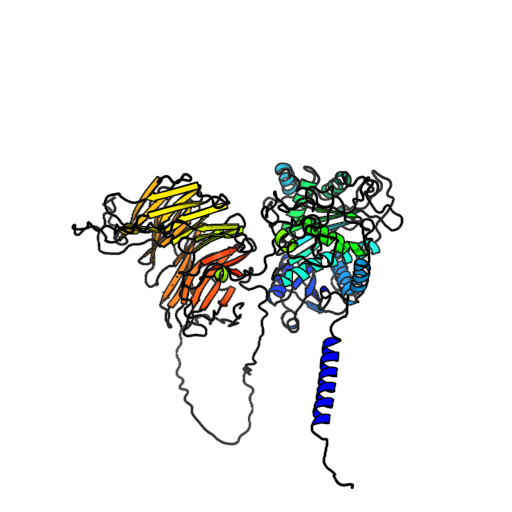OM 5809 C CA . SER A 1 751 ? -0.602 -16.426 30.088 1.00 51.62 751 SER A CA 1
ATOM 5810 C C . SER A 1 751 ? -2.097 -16.351 30.383 1.00 51.62 751 SER A C 1
ATOM 5812 O O . SER A 1 751 ? -2.863 -15.830 29.591 1.00 51.62 751 SER A O 1
ATOM 5814 N N . ASP A 1 752 ? -2.487 -16.864 31.550 1.00 52.09 752 ASP A N 1
ATOM 5815 C CA . ASP A 1 752 ? -3.871 -17.067 31.974 1.00 52.09 752 ASP A CA 1
ATOM 5816 C C . ASP A 1 752 ? -4.792 -15.824 31.828 1.00 52.09 752 ASP A C 1
ATOM 5818 O O . ASP A 1 752 ? -4.592 -14.814 32.505 1.00 52.09 752 ASP A O 1
ATOM 5822 N N . ASN A 1 753 ? -5.904 -16.026 31.104 1.00 52.22 753 ASN A N 1
ATOM 5823 C CA . ASN A 1 753 ? -7.197 -15.326 31.158 1.00 52.22 753 ASN A CA 1
ATOM 5824 C C . ASN A 1 753 ? -7.471 -14.111 30.229 1.00 52.22 753 ASN A C 1
ATOM 5826 O O . ASN A 1 753 ? -7.740 -13.014 30.727 1.00 52.22 753 ASN A O 1
ATOM 5830 N N . ASP A 1 754 ? -7.595 -14.350 28.915 1.00 55.47 754 ASP A N 1
ATOM 5831 C CA . ASP A 1 754 ? -7.923 -13.349 27.871 1.00 55.47 754 ASP A CA 1
ATOM 5832 C C . ASP A 1 754 ? -9.438 -13.027 27.775 1.00 55.47 754 ASP A C 1
ATOM 5834 O O . ASP A 1 754 ? -10.068 -12.979 26.715 1.00 55.47 754 ASP A O 1
ATOM 5838 N N . TRP A 1 755 ? -10.093 -12.824 28.926 1.00 52.47 755 TRP A N 1
ATOM 5839 C CA . TRP A 1 755 ? -11.423 -12.185 28.972 1.00 52.47 755 TRP A CA 1
ATOM 5840 C C . TRP A 1 755 ? -11.326 -10.647 28.945 1.00 52.47 755 TRP A C 1
ATOM 5842 O O . TRP A 1 755 ? -12.308 -9.971 29.275 1.00 52.47 755 TRP A O 1
ATOM 5852 N N . GLY A 1 756 ? -10.155 -10.095 28.608 1.00 57.62 756 GLY A N 1
ATOM 5853 C CA . GLY A 1 756 ? -9.895 -8.662 28.548 1.00 57.62 756 GLY A CA 1
ATOM 5854 C C . GLY A 1 756 ? -10.685 -7.960 27.440 1.00 57.62 756 GLY A C 1
ATOM 5855 O O . GLY A 1 756 ? -11.141 -8.561 26.467 1.00 57.62 756 GLY A O 1
ATOM 5856 N N . LYS A 1 757 ? -10.882 -6.643 27.585 1.00 67.56 757 LYS A N 1
ATOM 5857 C CA . LYS A 1 757 ? -11.411 -5.797 26.506 1.00 67.56 757 LYS A CA 1
ATOM 5858 C C . LYS A 1 757 ? -10.404 -5.822 25.351 1.00 67.56 757 LYS A C 1
ATOM 5860 O O . LYS A 1 757 ? -9.272 -5.405 25.534 1.00 67.56 757 LYS A O 1
ATOM 5865 N N . VAL A 1 758 ? -10.839 -6.264 24.171 1.00 71.75 758 VAL A N 1
ATOM 5866 C CA . VAL A 1 758 ? -10.030 -6.213 22.944 1.00 71.75 758 VAL A CA 1
ATOM 5867 C C . VAL A 1 758 ? -10.394 -4.957 22.153 1.00 71.75 758 VAL A C 1
ATOM 5869 O O . VAL A 1 758 ? -11.562 -4.807 21.780 1.00 71.75 758 VAL A O 1
ATOM 5872 N N . SER A 1 759 ? -9.428 -4.079 21.862 1.00 77.56 759 SER A N 1
ATOM 5873 C CA . SER A 1 759 ? -9.609 -2.999 20.875 1.00 77.56 759 SER A CA 1
ATOM 5874 C C . SER A 1 759 ? -9.200 -3.463 19.478 1.00 77.56 759 SER A C 1
ATOM 5876 O O . SER A 1 759 ? -8.318 -4.307 19.318 1.00 77.56 759 SER A O 1
ATOM 5878 N N . LEU A 1 760 ? -9.857 -2.929 18.450 1.00 83.81 760 LEU A N 1
ATOM 5879 C CA . LEU A 1 760 ? -9.663 -3.337 17.060 1.00 83.81 760 LEU A CA 1
ATOM 5880 C C . LEU A 1 760 ? -9.799 -2.131 16.142 1.00 83.81 760 LEU A C 1
ATOM 5882 O O . LEU A 1 760 ? -10.861 -1.519 16.112 1.00 83.81 760 LEU A O 1
ATOM 5886 N N . GLU A 1 761 ? -8.768 -1.875 15.342 1.00 83.62 761 GLU A N 1
ATOM 5887 C CA . GLU A 1 761 ? -8.747 -0.798 14.352 1.00 83.62 761 GLU A CA 1
ATOM 5888 C C . GLU A 1 761 ? -8.310 -1.303 12.978 1.00 83.62 761 GLU A C 1
ATOM 5890 O O . GLU A 1 761 ? -7.457 -2.185 12.874 1.00 83.62 761 GLU A O 1
ATOM 5895 N N . GLN A 1 762 ? -8.884 -0.762 11.898 1.00 78.88 762 GLN A N 1
ATOM 5896 C CA . GLN A 1 762 ? -8.457 -1.119 10.542 1.00 78.88 762 GLN A CA 1
ATOM 5897 C C . GLN A 1 762 ? -7.343 -0.177 10.105 1.00 78.88 762 GLN A C 1
ATOM 5899 O O . GLN A 1 762 ? -7.550 1.023 10.005 1.00 78.88 762 GLN A O 1
ATOM 5904 N N . THR A 1 763 ? -6.175 -0.713 9.779 1.00 65.69 763 THR A N 1
ATOM 5905 C CA . THR A 1 763 ? -5.031 0.086 9.333 1.00 65.69 763 THR A CA 1
ATOM 5906 C C . THR A 1 763 ? -5.231 0.595 7.897 1.00 65.69 763 THR A C 1
ATOM 5908 O O . THR A 1 763 ? -6.001 0.021 7.122 1.00 65.69 763 THR A O 1
ATOM 5911 N N . LEU A 1 764 ? -4.559 1.694 7.513 1.00 61.03 764 LEU A N 1
ATOM 5912 C CA . LEU A 1 764 ? -4.728 2.304 6.177 1.00 61.03 764 LEU A CA 1
ATOM 5913 C C . LEU A 1 764 ? -4.332 1.366 5.023 1.00 61.03 764 LEU A C 1
ATOM 5915 O O . LEU A 1 764 ? -4.909 1.443 3.938 1.00 61.03 764 LEU A O 1
ATOM 5919 N N . ASP A 1 765 ? -3.406 0.441 5.277 1.00 52.16 765 ASP A N 1
ATOM 5920 C CA . ASP A 1 765 ? -3.004 -0.639 4.363 1.00 52.16 765 ASP A CA 1
ATOM 5921 C C . ASP A 1 765 ? -4.059 -1.762 4.226 1.00 52.16 765 ASP A C 1
ATOM 5923 O O . ASP A 1 765 ? -3.872 -2.733 3.490 1.00 52.16 765 ASP A O 1
ATOM 5927 N N . GLY A 1 766 ? -5.198 -1.633 4.913 1.00 58.94 766 GLY A N 1
ATOM 5928 C CA . GLY A 1 766 ? -6.300 -2.588 4.911 1.00 58.94 766 GLY A CA 1
ATOM 5929 C C . GLY A 1 766 ? -6.144 -3.744 5.899 1.00 58.94 766 GLY A C 1
ATOM 5930 O O . GLY A 1 766 ? -7.068 -4.561 5.970 1.00 58.94 766 GLY A O 1
ATOM 5931 N N . GLY A 1 767 ? -5.026 -3.809 6.630 1.00 65.81 767 GLY A N 1
ATOM 5932 C CA . GLY A 1 767 ? -4.794 -4.702 7.764 1.00 65.81 767 GLY A CA 1
ATOM 5933 C C . GLY A 1 767 ? -5.558 -4.317 9.029 1.00 65.81 767 GLY A C 1
ATOM 5934 O O . GLY A 1 767 ? -6.505 -3.529 8.987 1.00 65.81 767 GLY A O 1
ATOM 5935 N N . TYR A 1 768 ? -5.166 -4.900 10.162 1.00 73.62 768 TYR A N 1
ATOM 5936 C CA . TYR A 1 768 ? -5.864 -4.720 11.436 1.00 73.62 768 TYR A CA 1
ATOM 5937 C C . TYR A 1 768 ? -4.887 -4.555 12.593 1.00 73.62 768 TYR A C 1
ATOM 5939 O O . TYR A 1 768 ? -3.964 -5.348 12.736 1.00 73.62 768 TYR A O 1
ATOM 5947 N N . ALA A 1 769 ? -5.105 -3.557 13.440 1.00 73.12 769 ALA A N 1
ATOM 5948 C CA . ALA A 1 769 ? -4.425 -3.431 14.716 1.00 73.12 769 ALA A CA 1
ATOM 5949 C C . ALA A 1 769 ? -5.322 -3.993 15.826 1.00 73.12 769 ALA A C 1
ATOM 5951 O O . ALA A 1 769 ? -6.496 -3.633 15.900 1.00 73.12 769 ALA A O 1
ATOM 5952 N N . ILE A 1 770 ? -4.783 -4.881 16.661 1.00 75.25 770 ILE A N 1
ATOM 5953 C CA . ILE A 1 770 ? -5.484 -5.485 17.801 1.00 75.25 770 ILE A CA 1
ATOM 5954 C C . ILE A 1 770 ? -4.750 -5.114 19.081 1.00 75.25 770 ILE A C 1
ATOM 5956 O O . ILE A 1 770 ? -3.528 -5.236 19.142 1.00 75.25 770 ILE A O 1
ATOM 5960 N N . GLU A 1 771 ? -5.501 -4.675 20.084 1.00 73.56 771 GLU A N 1
ATOM 5961 C CA . GLU A 1 771 ? -5.003 -4.390 21.427 1.00 73.56 771 GLU A CA 1
ATOM 5962 C C . GLU A 1 771 ? -5.690 -5.316 22.432 1.00 73.56 771 GLU A C 1
ATOM 5964 O O . GLU A 1 771 ? -6.919 -5.336 22.485 1.00 73.56 771 GLU A O 1
ATOM 5969 N N . GLU A 1 772 ? -4.901 -6.080 23.190 1.00 65.56 772 GLU A N 1
ATOM 5970 C CA . GLU A 1 772 ? -5.340 -6.725 24.435 1.00 65.56 772 GLU A CA 1
ATOM 5971 C C . GLU A 1 772 ? -4.172 -6.765 25.434 1.00 65.56 772 GLU A C 1
ATOM 5973 O O . GLU A 1 772 ? -3.514 -7.783 25.631 1.00 65.56 772 GLU A O 1
ATOM 5978 N N . GLY A 1 773 ? -3.802 -5.606 25.986 1.00 56.12 773 GLY A N 1
ATOM 5979 C CA . GLY A 1 773 ? -2.597 -5.503 26.825 1.00 56.12 773 GLY A CA 1
ATOM 5980 C C . GLY A 1 773 ? -1.280 -5.668 26.047 1.00 56.12 773 GLY A C 1
ATOM 5981 O O . GLY A 1 773 ? -0.203 -5.740 26.622 1.00 56.12 773 GLY A O 1
ATOM 5982 N N . TYR A 1 774 ? -1.328 -5.715 24.722 1.00 56.41 774 TYR A N 1
ATOM 5983 C CA . TYR A 1 774 ? -0.212 -5.534 23.793 1.00 56.41 774 TYR A CA 1
ATOM 5984 C C . TYR A 1 774 ? -0.797 -5.139 22.436 1.00 56.41 774 TYR A C 1
ATOM 5986 O O . TYR A 1 774 ? -1.939 -5.468 22.128 1.00 56.41 774 TYR A O 1
ATOM 5994 N N . LEU A 1 775 ? -0.017 -4.443 21.608 1.00 61.91 775 LEU A N 1
ATOM 5995 C CA . LEU A 1 775 ? -0.450 -4.035 20.273 1.00 61.91 775 LEU A CA 1
ATOM 5996 C C . LEU A 1 775 ? 0.077 -5.002 19.205 1.00 61.91 775 LEU A C 1
ATOM 5998 O O . LEU A 1 775 ? 1.290 -5.171 19.066 1.00 61.91 775 LEU A O 1
ATOM 6002 N N . LEU A 1 776 ? -0.825 -5.580 18.414 1.00 66.44 776 LEU A N 1
ATOM 6003 C CA . LEU A 1 776 ? -0.529 -6.450 17.275 1.00 66.44 776 LEU A CA 1
ATOM 6004 C C . LEU A 1 776 ? -0.977 -5.812 15.959 1.00 66.44 776 LEU A C 1
ATOM 6006 O O . LEU A 1 776 ? -2.061 -5.245 15.903 1.00 66.44 776 LEU A O 1
ATOM 6010 N N . LYS A 1 777 ? -0.176 -5.945 14.891 1.00 67.06 777 LYS A N 1
ATOM 6011 C CA . LYS A 1 777 ? -0.587 -5.620 13.513 1.00 67.06 777 LYS A CA 1
ATOM 6012 C C . LYS A 1 777 ? -0.769 -6.912 12.742 1.00 67.06 777 LYS A C 1
ATOM 6014 O O . LYS A 1 777 ? 0.152 -7.726 12.670 1.00 67.06 777 LYS A O 1
ATOM 6019 N N . LEU A 1 778 ? -1.930 -7.058 12.138 1.00 66.81 778 LEU A N 1
ATOM 6020 C CA . LEU A 1 778 ? -2.281 -8.111 11.209 1.00 66.81 778 LEU A CA 1
ATOM 6021 C C . LEU A 1 778 ? -2.365 -7.533 9.799 1.00 66.81 778 LEU A C 1
ATOM 6023 O O . LEU A 1 778 ? -2.734 -6.372 9.612 1.00 66.81 778 LEU A O 1
ATOM 6027 N N . ASP A 1 779 ? -2.072 -8.358 8.802 1.00 59.62 779 ASP A N 1
ATOM 6028 C CA . ASP A 1 779 ? -2.324 -8.021 7.404 1.00 59.62 779 ASP A CA 1
ATOM 6029 C C . ASP A 1 779 ? -3.838 -7.939 7.095 1.00 59.62 779 ASP A C 1
ATOM 6031 O O . ASP A 1 779 ? -4.704 -8.209 7.935 1.00 59.62 779 ASP A O 1
ATOM 6035 N N . SER A 1 780 ? -4.191 -7.604 5.851 1.00 59.72 780 SER A N 1
ATOM 6036 C CA . SER A 1 780 ? -5.595 -7.516 5.399 1.00 59.72 780 SER A CA 1
ATOM 6037 C C . SER A 1 780 ? -6.369 -8.844 5.438 1.00 59.72 780 SER A C 1
ATOM 6039 O O . SER A 1 780 ? -7.597 -8.864 5.264 1.00 59.72 780 SER A O 1
ATOM 6041 N N . LYS A 1 781 ? -5.673 -9.961 5.689 1.00 57.75 781 LYS A N 1
ATOM 6042 C CA . LYS A 1 781 ? -6.223 -11.307 5.882 1.00 57.75 781 LYS A CA 1
ATOM 6043 C C . LYS A 1 781 ? -6.279 -11.712 7.358 1.00 57.75 781 LYS A C 1
ATOM 6045 O O . LYS A 1 781 ? -6.697 -12.835 7.632 1.00 57.75 781 LYS A O 1
ATOM 6050 N N . GLY A 1 782 ? -5.890 -10.845 8.292 1.00 56.84 782 GLY A N 1
ATOM 6051 C CA . GLY A 1 782 ? -5.864 -11.155 9.719 1.00 56.84 782 GLY A CA 1
ATOM 6052 C C . GLY A 1 782 ? -4.710 -12.079 10.133 1.00 56.84 782 GLY A C 1
ATOM 6053 O O . GLY A 1 782 ? -4.903 -12.888 11.037 1.00 56.84 782 GLY A O 1
ATOM 6054 N N . LEU A 1 783 ? -3.555 -12.026 9.456 1.00 55.06 783 LEU A N 1
ATOM 6055 C CA . LEU A 1 783 ? -2.372 -12.856 9.734 1.00 55.06 783 LEU A CA 1
ATOM 6056 C C . LEU A 1 783 ? -1.161 -12.028 10.195 1.00 55.06 783 LEU A C 1
ATOM 6058 O O . LEU A 1 783 ? -0.992 -10.878 9.792 1.00 55.06 783 LEU A O 1
ATOM 6062 N N . PHE A 1 784 ? -0.284 -12.651 10.993 1.00 55.41 784 PHE A N 1
ATOM 6063 C CA . PHE A 1 784 ? 1.059 -12.134 11.279 1.00 55.41 784 PHE A CA 1
ATOM 6064 C C . PHE A 1 784 ? 1.991 -12.312 10.077 1.00 55.41 784 PHE A C 1
ATOM 6066 O O . PHE A 1 784 ? 1.914 -13.314 9.360 1.00 55.41 784 PHE A O 1
ATOM 6073 N N . SER A 1 785 ? 2.962 -11.407 9.934 1.00 39.91 785 SER A N 1
ATOM 6074 C CA . SER A 1 785 ? 4.132 -11.649 9.085 1.00 39.91 785 SER A CA 1
ATOM 6075 C C . SER A 1 785 ? 4.875 -12.901 9.571 1.00 39.91 785 SER A C 1
ATOM 6077 O O . SER A 1 785 ? 5.358 -12.926 10.701 1.00 39.91 785 SER A O 1
ATOM 6079 N N . GLY A 1 786 ? 4.980 -13.929 8.723 1.00 32.72 786 GLY A N 1
ATOM 6080 C CA . GLY A 1 786 ? 5.775 -15.136 8.988 1.00 32.72 786 GLY A CA 1
ATOM 6081 C C . GLY A 1 786 ? 5.045 -16.328 9.624 1.00 32.72 786 GLY A C 1
ATOM 6082 O O . GLY A 1 786 ? 5.699 -17.332 9.898 1.00 32.72 786 GLY A O 1
ATOM 6083 N N . CYS A 1 787 ? 3.721 -16.285 9.833 1.00 29.41 787 CYS A N 1
ATOM 6084 C CA . CYS A 1 787 ? 2.984 -17.493 10.231 1.00 29.41 787 CYS A CA 1
ATOM 6085 C C . CYS A 1 787 ? 2.659 -18.348 8.988 1.00 29.41 787 CYS A C 1
ATOM 6087 O O . CYS A 1 787 ? 1.663 -18.121 8.298 1.00 29.41 787 CYS A O 1
ATOM 6089 N N . GLU A 1 788 ? 3.522 -19.319 8.670 1.00 29.03 788 GLU A N 1
ATOM 6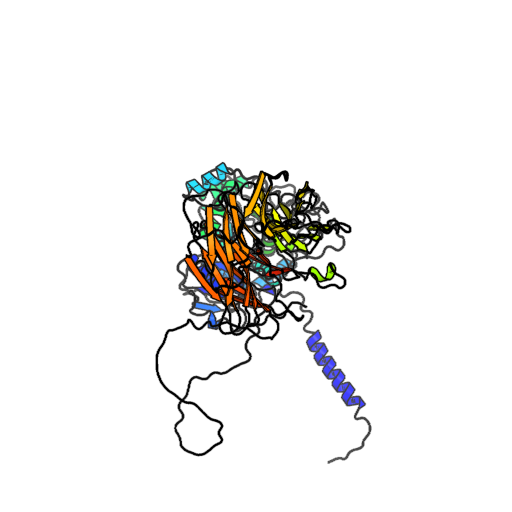090 C CA . GLU A 1 788 ? 3.242 -20.342 7.658 1.00 29.03 788 GLU A CA 1
ATOM 6091 C C . GLU A 1 788 ? 2.300 -21.426 8.206 1.00 29.03 788 GLU A C 1
ATOM 6093 O O . GLU A 1 788 ? 2.437 -21.915 9.327 1.00 29.03 788 GLU A O 1
ATOM 6098 N N . LEU A 1 789 ? 1.350 -21.850 7.369 1.00 26.53 789 LEU A N 1
ATOM 6099 C CA . LEU A 1 789 ? 0.508 -23.020 7.600 1.00 26.53 789 LEU A CA 1
ATOM 6100 C C . LEU A 1 789 ? 1.366 -24.292 7.618 1.00 26.53 789 LEU A C 1
ATOM 6102 O O . LEU A 1 789 ? 1.678 -24.842 6.562 1.00 26.53 789 LEU A O 1
ATOM 6106 N N . ILE A 1 790 ? 1.647 -24.845 8.796 1.00 23.94 790 ILE A N 1
ATOM 6107 C CA . ILE A 1 790 ? 1.967 -26.272 8.891 1.00 23.94 790 ILE A CA 1
ATOM 6108 C C . ILE A 1 790 ? 0.635 -27.023 8.986 1.00 23.94 790 ILE A C 1
ATOM 6110 O O . ILE A 1 790 ? -0.012 -27.031 10.027 1.00 23.94 790 ILE A O 1
ATOM 6114 N N . SER A 1 791 ? 0.198 -27.689 7.917 1.00 27.08 791 SER A N 1
ATOM 6115 C CA . SER A 1 791 ? -0.768 -28.789 8.063 1.00 27.08 791 SER A CA 1
ATOM 6116 C C . SER A 1 791 ? -0.534 -29.872 7.000 1.00 27.08 791 SER A C 1
ATOM 6118 O O . SER A 1 791 ? -0.065 -29.533 5.911 1.00 27.08 791 SER A O 1
ATOM 6120 N N . PRO A 1 792 ? -0.874 -31.158 7.252 1.00 34.56 792 PRO A N 1
ATOM 6121 C CA . PRO A 1 792 ? -1.661 -31.670 8.380 1.00 34.56 792 PRO A CA 1
ATOM 6122 C C . PRO A 1 792 ? -1.001 -32.829 9.161 1.00 34.56 792 PRO A C 1
ATOM 6124 O O . PRO A 1 792 ? -0.310 -33.679 8.595 1.00 34.56 792 PRO A O 1
ATOM 6127 N N . LEU A 1 793 ? -1.346 -32.965 10.448 1.00 24.47 793 LEU A N 1
ATOM 6128 C CA . LEU A 1 793 ? -1.437 -34.297 11.047 1.00 24.47 793 LEU A CA 1
ATOM 6129 C C . LEU A 1 793 ? -2.661 -34.992 10.442 1.00 24.47 793 LEU A C 1
ATOM 6131 O O . LEU A 1 793 ? -3.812 -34.596 10.608 1.00 24.47 793 LEU A O 1
ATOM 6135 N N . LEU A 1 794 ? -2.346 -36.012 9.662 1.00 23.27 794 LEU A N 1
ATOM 6136 C CA . LEU A 1 794 ? -3.222 -36.940 8.975 1.00 23.27 794 LEU A CA 1
ATOM 6137 C C . LEU A 1 794 ? -4.327 -37.492 9.908 1.00 23.27 794 LEU A C 1
ATOM 6139 O O . LEU A 1 794 ? -4.051 -38.334 10.758 1.00 23.27 794 LEU A O 1
ATOM 6143 N N . SER A 1 795 ? -5.592 -37.112 9.703 1.00 25.11 795 SER A N 1
ATOM 6144 C CA . SER A 1 795 ? -6.729 -37.964 10.081 1.00 25.11 795 SER A CA 1
ATOM 6145 C C . SER A 1 795 ? -7.428 -38.444 8.809 1.00 25.11 795 SER A C 1
ATOM 6147 O O . SER A 1 795 ? -8.148 -37.725 8.119 1.00 25.11 795 SER A O 1
ATOM 6149 N N . ILE A 1 796 ? -7.139 -39.691 8.438 1.00 22.81 796 ILE A N 1
ATOM 6150 C CA . ILE A 1 796 ? -7.819 -40.375 7.341 1.00 22.81 796 ILE A CA 1
ATOM 6151 C C . ILE A 1 796 ? -9.243 -40.693 7.809 1.00 22.81 796 ILE A C 1
ATOM 6153 O O . ILE A 1 796 ? -9.444 -41.576 8.639 1.00 22.81 796 ILE A O 1
ATOM 6157 N N . THR A 1 797 ? -10.236 -40.019 7.229 1.00 24.22 797 THR A N 1
ATOM 6158 C CA . THR A 1 797 ? -11.622 -40.503 7.214 1.00 24.22 797 THR A CA 1
ATOM 6159 C C . THR A 1 797 ? -11.864 -41.110 5.836 1.00 24.22 797 THR A C 1
ATOM 6161 O O . THR A 1 797 ? -12.026 -40.390 4.854 1.00 24.22 797 THR A O 1
ATOM 6164 N N . VAL A 1 798 ? -11.829 -42.441 5.732 1.00 26.62 798 VAL A N 1
ATOM 6165 C CA . VAL A 1 798 ? -12.194 -43.143 4.490 1.00 26.62 798 VAL A CA 1
ATOM 6166 C C . VAL A 1 798 ? -13.721 -43.264 4.431 1.00 26.62 798 VAL A C 1
ATOM 6168 O O . VAL A 1 798 ? -14.303 -43.843 5.352 1.00 26.62 798 VAL A O 1
ATOM 6171 N N . PRO A 1 799 ? -14.404 -42.800 3.371 1.00 30.16 799 PRO A N 1
ATOM 6172 C CA . PRO A 1 799 ? -15.779 -43.203 3.126 1.00 30.16 799 PRO A CA 1
ATOM 6173 C C . PRO A 1 799 ? -15.791 -44.682 2.711 1.00 30.16 799 PRO A C 1
ATOM 6175 O O . PRO A 1 799 ? -15.245 -45.053 1.677 1.00 30.16 799 PRO A O 1
ATOM 6178 N N . SER A 1 800 ? -16.382 -45.521 3.563 1.00 30.97 800 SER A N 1
ATOM 6179 C CA . SER A 1 800 ? -17.023 -46.809 3.253 1.00 30.97 800 SER A CA 1
ATOM 6180 C C . SER A 1 800 ? -16.596 -47.518 1.953 1.00 30.97 800 SER A C 1
ATOM 6182 O O . SER A 1 800 ? -17.138 -47.239 0.883 1.00 30.97 800 SER A O 1
ATOM 6184 N N . PHE A 1 801 ? -15.743 -48.540 2.073 1.00 26.47 801 PHE A N 1
ATOM 6185 C CA . PHE A 1 801 ? -15.643 -49.618 1.083 1.00 26.47 801 PHE A CA 1
ATOM 6186 C C . PHE A 1 801 ? -16.295 -50.892 1.635 1.00 26.47 801 PHE A C 1
ATOM 6188 O O . PHE A 1 801 ? -16.052 -51.292 2.773 1.00 26.47 801 PHE A O 1
ATOM 6195 N N . TYR A 1 802 ? -17.133 -51.524 0.814 1.00 26.50 802 TYR A N 1
ATOM 6196 C CA . TYR A 1 802 ? -17.705 -52.847 1.062 1.00 26.50 802 TYR A CA 1
ATOM 6197 C C . TYR A 1 802 ? -16.612 -53.921 0.971 1.00 26.50 802 TYR A C 1
ATOM 6199 O O . TYR A 1 802 ? -15.934 -54.024 -0.050 1.00 26.50 802 TYR A O 1
ATOM 6207 N N . VAL A 1 803 ? -16.522 -54.790 1.980 1.00 25.22 803 VAL A N 1
ATOM 6208 C CA . VAL A 1 803 ? -15.899 -56.114 1.843 1.00 25.22 803 VAL A CA 1
ATOM 6209 C C . VAL A 1 803 ? -16.881 -57.158 2.362 1.00 25.22 803 VAL A C 1
ATOM 6211 O O . VAL A 1 803 ? -17.249 -57.165 3.533 1.00 25.22 803 VAL A O 1
ATOM 6214 N N . SER A 1 804 ? -17.321 -58.044 1.470 1.00 25.88 804 SER A N 1
ATOM 6215 C CA . SER A 1 804 ? -18.084 -59.244 1.802 1.00 25.88 804 SER A CA 1
ATOM 6216 C C . SER A 1 804 ? -17.138 -60.437 1.965 1.00 25.88 804 SER A C 1
ATOM 6218 O O . SER A 1 804 ? -16.546 -60.858 0.974 1.00 25.88 804 SER A O 1
ATOM 6220 N N . ALA A 1 805 ? -17.033 -61.011 3.165 1.00 26.27 805 ALA A N 1
ATOM 6221 C CA . ALA A 1 805 ? -16.803 -62.446 3.392 1.00 26.27 805 ALA A CA 1
ATOM 6222 C C . ALA A 1 805 ? -16.888 -62.792 4.899 1.00 26.27 805 ALA A C 1
ATOM 6224 O O . ALA A 1 805 ? -16.642 -61.920 5.731 1.00 26.27 805 ALA A O 1
ATOM 6225 N N . PRO A 1 806 ? -17.245 -64.042 5.262 1.00 32.50 806 PRO A N 1
ATOM 6226 C CA . PRO A 1 806 ? -17.691 -64.413 6.602 1.00 32.50 806 PRO A CA 1
ATOM 6227 C C . PRO A 1 806 ? -16.580 -65.083 7.427 1.00 32.50 806 PRO A C 1
ATOM 6229 O O . PRO A 1 806 ? -16.085 -66.126 7.015 1.00 32.50 806 PRO A O 1
ATOM 6232 N N . ALA A 1 807 ? -16.240 -64.539 8.604 1.00 27.95 807 ALA A N 1
ATOM 6233 C CA . ALA A 1 807 ? -15.780 -65.295 9.785 1.00 27.95 807 ALA A CA 1
ATOM 6234 C C . ALA A 1 807 ? -15.386 -64.376 10.969 1.00 27.95 807 ALA A C 1
ATOM 6236 O O . ALA A 1 807 ? -14.408 -63.647 10.891 1.00 27.95 807 ALA A O 1
ATOM 6237 N N . LEU A 1 808 ? -16.119 -64.548 12.079 1.00 23.41 808 LEU A N 1
ATOM 6238 C CA . LEU A 1 808 ? -15.674 -64.597 13.489 1.00 23.41 808 LEU A CA 1
ATOM 6239 C C . LEU A 1 808 ? -15.223 -63.335 14.293 1.00 23.41 808 LEU A C 1
ATOM 6241 O O . LEU A 1 808 ? -14.115 -62.846 14.135 1.00 23.41 808 LEU A O 1
ATOM 6245 N N . TYR A 1 809 ? -16.103 -62.966 15.251 1.00 24.59 809 TYR A N 1
ATOM 6246 C CA . TYR A 1 809 ? -15.961 -62.625 16.701 1.00 24.59 809 TYR A CA 1
ATOM 6247 C C . TYR A 1 809 ? -14.876 -61.634 17.201 1.00 24.59 809 TYR A C 1
ATOM 6249 O O . TYR A 1 809 ? -13.697 -61.904 17.031 1.00 24.59 809 TYR A O 1
ATOM 6257 N N . VAL A 1 810 ? -15.213 -60.456 17.778 1.00 24.78 810 VAL A N 1
ATOM 6258 C CA . VAL A 1 810 ? -15.738 -60.052 19.138 1.00 24.78 810 VAL A CA 1
ATOM 6259 C C . VAL A 1 810 ? -14.617 -59.269 19.864 1.00 24.78 810 VAL A C 1
ATOM 6261 O O . VAL A 1 810 ? -13.475 -59.691 19.805 1.00 24.78 810 VAL A O 1
ATOM 6264 N N . GLU A 1 811 ? -14.821 -58.060 20.413 1.00 24.62 811 GLU A N 1
ATOM 6265 C CA . GLU A 1 811 ? -15.517 -57.789 21.685 1.00 24.62 811 GLU A CA 1
ATOM 6266 C C . GLU A 1 811 ? -16.028 -56.332 21.808 1.00 24.62 811 GLU A C 1
ATOM 6268 O O . GLU A 1 811 ? -15.428 -55.390 21.296 1.00 24.62 811 GLU A O 1
ATOM 6273 N N . ALA A 1 812 ? -17.194 -56.187 22.448 1.00 24.61 812 ALA A N 1
ATOM 6274 C CA . ALA A 1 812 ? -18.019 -54.981 22.574 1.00 24.61 812 ALA A CA 1
ATOM 6275 C C . ALA A 1 812 ? -17.416 -53.921 23.522 1.00 24.61 812 ALA A C 1
ATOM 6277 O O . ALA A 1 812 ? -16.714 -54.269 24.462 1.00 24.61 812 ALA A O 1
ATOM 6278 N N . THR A 1 813 ? -17.721 -52.631 23.338 1.00 27.72 813 THR A N 1
ATOM 6279 C CA . THR A 1 813 ? -18.838 -51.976 24.052 1.00 27.72 813 THR A CA 1
ATOM 6280 C C . THR A 1 813 ? -19.666 -51.056 23.138 1.00 27.72 813 THR A C 1
ATOM 6282 O O . THR A 1 813 ? -19.396 -49.873 22.962 1.00 27.72 813 THR A O 1
ATOM 6285 N N . SER A 1 814 ? -20.727 -51.602 22.549 1.00 28.81 814 SER A N 1
ATOM 6286 C CA . SER A 1 814 ? -21.736 -50.864 21.777 1.00 28.81 814 SER A CA 1
ATOM 6287 C C . SER A 1 814 ? -22.826 -50.246 22.662 1.00 28.81 814 SER A C 1
ATOM 6289 O O . SER A 1 814 ? -23.274 -50.921 23.586 1.00 28.81 814 SER A O 1
ATOM 6291 N N . LEU A 1 815 ? -23.399 -49.102 22.257 1.00 24.62 815 LEU A N 1
ATOM 6292 C CA . LEU A 1 815 ? -24.846 -49.041 21.984 1.00 24.62 815 LEU A CA 1
ATOM 6293 C C . LEU A 1 815 ? -25.229 -47.851 21.078 1.00 24.62 815 LEU A C 1
ATOM 6295 O O . LEU A 1 815 ? -24.992 -46.699 21.419 1.00 24.62 815 LEU A O 1
ATOM 6299 N N . TRP A 1 816 ? -25.892 -48.148 19.958 1.00 29.17 816 TRP A N 1
ATOM 6300 C CA . TRP A 1 816 ? -26.727 -47.204 19.207 1.00 29.17 816 TRP A CA 1
ATOM 6301 C C . TRP A 1 816 ? -28.197 -47.509 19.507 1.00 29.17 816 TRP A C 1
ATOM 6303 O O . TRP A 1 816 ? -28.572 -48.679 19.586 1.00 29.17 816 TRP A O 1
ATOM 6313 N N . ILE A 1 817 ? -29.045 -46.480 19.585 1.00 23.61 817 ILE A N 1
ATOM 6314 C CA . ILE A 1 817 ? -30.499 -46.617 19.418 1.00 23.61 817 ILE A CA 1
ATOM 6315 C C . ILE A 1 817 ? -30.958 -45.575 18.396 1.00 23.61 817 ILE A C 1
ATOM 6317 O O . ILE A 1 817 ? -30.573 -44.411 18.463 1.00 23.61 817 ILE A O 1
ATOM 6321 N N . TRP A 1 818 ? -31.778 -46.018 17.445 1.00 24.30 818 TRP A N 1
ATOM 6322 C CA . TRP A 1 818 ? -32.402 -45.207 16.402 1.00 24.30 818 TRP A CA 1
ATOM 6323 C C . TRP A 1 818 ? -33.863 -44.934 16.773 1.00 24.30 818 TRP A C 1
ATOM 6325 O O . TRP A 1 818 ? -34.572 -45.874 17.132 1.00 24.30 818 TRP A O 1
ATOM 6335 N N . ALA A 1 819 ? -34.341 -43.697 16.615 1.00 26.58 819 ALA A N 1
ATOM 6336 C CA . ALA A 1 819 ? -35.736 -43.441 16.262 1.00 26.58 819 ALA A CA 1
ATOM 6337 C C . ALA A 1 819 ? -35.901 -42.070 15.569 1.00 26.58 819 ALA A C 1
ATOM 6339 O O . ALA A 1 819 ? -35.138 -41.148 15.854 1.00 26.58 819 ALA A O 1
ATOM 6340 N N . PRO A 1 820 ? -36.881 -41.936 14.656 1.00 42.56 820 PRO A N 1
ATOM 6341 C CA . PRO A 1 820 ? -36.959 -40.872 13.661 1.00 42.56 820 PRO A CA 1
ATOM 6342 C C . PRO A 1 820 ? -37.894 -39.739 14.102 1.00 42.56 820 PRO A C 1
ATOM 6344 O O . PRO A 1 820 ? -38.964 -40.022 14.633 1.00 42.56 820 PRO A O 1
ATOM 6347 N N . SER A 1 821 ? -37.539 -38.479 13.826 1.00 27.38 821 SER A N 1
ATOM 6348 C CA . SER A 1 821 ? -38.453 -37.370 13.472 1.00 27.38 821 SER A CA 1
ATOM 6349 C C . SER A 1 821 ? -37.664 -36.082 13.199 1.00 27.38 821 SER A C 1
ATOM 6351 O O . SER A 1 821 ? -36.733 -35.755 13.922 1.00 27.38 821 SER A O 1
ATOM 6353 N N . PHE A 1 822 ? -38.055 -35.387 12.131 1.00 25.75 822 PHE A N 1
ATOM 6354 C CA . PHE A 1 822 ? -37.587 -34.080 11.644 1.00 25.75 822 PHE A CA 1
ATOM 6355 C C . PHE A 1 822 ? -37.322 -33.012 12.729 1.00 25.75 822 PHE A C 1
ATOM 6357 O O . PHE A 1 822 ? -38.065 -32.962 13.702 1.00 25.75 822 PHE A O 1
ATOM 6364 N N . VAL A 1 823 ? -36.386 -32.077 12.465 1.00 22.75 823 VAL A N 1
ATOM 6365 C CA . VAL A 1 823 ? -36.610 -30.608 12.351 1.00 22.75 823 VAL A CA 1
ATOM 6366 C C . VAL A 1 823 ? -35.297 -29.873 11.982 1.00 22.75 823 VAL A C 1
ATOM 6368 O O . VAL A 1 823 ? -34.263 -30.098 12.591 1.00 22.75 823 VAL A O 1
ATOM 6371 N N . MET A 1 824 ? -35.415 -29.001 10.967 1.00 22.27 824 MET A N 1
ATOM 6372 C CA . MET A 1 824 ? -34.609 -27.830 10.549 1.00 22.27 824 MET A CA 1
ATOM 6373 C C . MET A 1 824 ? -33.068 -27.893 10.498 1.00 22.27 824 MET A C 1
ATOM 6375 O O . MET A 1 824 ? -32.370 -28.044 11.491 1.00 22.27 824 MET A O 1
ATOM 6379 N N . SER A 1 825 ? -32.548 -27.612 9.300 1.00 22.81 825 SER A N 1
ATOM 6380 C CA . SER A 1 825 ? -31.144 -27.320 9.013 1.00 22.81 825 SER A CA 1
ATOM 6381 C C . SER A 1 825 ? -30.667 -26.050 9.729 1.00 22.81 825 SER A C 1
ATOM 6383 O O . SER A 1 825 ? -31.065 -24.944 9.356 1.00 22.81 825 SER A O 1
ATOM 6385 N N . ALA A 1 826 ? -29.773 -26.204 10.704 1.00 23.16 826 ALA A N 1
ATOM 6386 C CA . ALA A 1 826 ? -28.792 -25.176 11.035 1.00 23.16 826 ALA A CA 1
ATOM 6387 C C . ALA A 1 826 ? -27.651 -25.239 9.998 1.00 23.16 826 ALA A C 1
ATOM 6389 O O . ALA A 1 826 ? -27.313 -26.341 9.552 1.00 23.16 826 ALA A O 1
ATOM 6390 N N . PRO A 1 827 ? -27.053 -24.111 9.579 1.00 25.81 827 PRO A N 1
ATOM 6391 C CA . PRO A 1 827 ? -25.825 -24.164 8.804 1.00 25.81 827 PRO A CA 1
ATOM 6392 C C . PRO A 1 827 ? -24.727 -24.723 9.716 1.00 25.81 827 PRO A C 1
ATOM 6394 O O . PRO A 1 827 ? -24.354 -24.102 10.706 1.00 25.81 827 PRO A O 1
ATOM 6397 N N . THR A 1 828 ? -24.232 -25.918 9.408 1.00 25.08 828 THR A N 1
ATOM 6398 C CA . THR A 1 828 ? -23.006 -26.444 10.010 1.00 25.08 828 THR A CA 1
ATOM 6399 C C . THR A 1 828 ? -21.859 -25.514 9.635 1.00 25.08 828 THR A C 1
ATOM 6401 O O . THR A 1 828 ? -21.496 -25.401 8.462 1.00 25.08 828 THR A O 1
ATOM 6404 N N . MET A 1 829 ? -21.336 -24.816 10.635 1.00 28.23 829 MET A N 1
ATOM 6405 C CA . MET A 1 829 ? -20.153 -23.977 10.541 1.00 28.23 829 MET A CA 1
ATOM 6406 C C . MET A 1 829 ? -18.927 -24.896 10.449 1.00 28.23 829 MET A C 1
ATOM 6408 O O . MET A 1 829 ? -18.620 -25.613 11.396 1.00 28.23 829 MET A O 1
ATOM 6412 N N . ASN A 1 830 ? -18.242 -24.906 9.304 1.00 27.77 830 ASN A N 1
ATOM 6413 C CA . ASN A 1 830 ? -16.901 -25.483 9.209 1.00 27.77 830 ASN A CA 1
ATOM 6414 C C . ASN A 1 830 ? -15.917 -24.415 9.700 1.00 27.77 830 ASN A C 1
ATOM 6416 O O . ASN A 1 830 ? -15.539 -23.529 8.933 1.00 27.77 830 ASN A O 1
ATOM 6420 N N . VAL A 1 831 ? -15.561 -24.462 10.984 1.00 28.22 831 VAL A N 1
ATOM 6421 C CA . VAL A 1 831 ? -14.470 -23.655 11.550 1.00 28.22 831 VAL A CA 1
ATOM 6422 C C . VAL A 1 831 ? -13.171 -24.411 11.303 1.00 28.22 831 VAL A C 1
ATOM 6424 O O . VAL A 1 831 ? -13.047 -25.571 11.686 1.00 28.22 831 VAL A O 1
ATOM 6427 N N . TYR A 1 832 ? -12.219 -23.775 10.627 1.00 29.97 832 TYR A N 1
ATOM 6428 C CA . TYR A 1 832 ? -10.874 -24.317 10.456 1.00 29.97 832 TYR A CA 1
ATOM 6429 C C . TYR A 1 832 ? -10.021 -23.852 11.642 1.00 29.97 832 TYR A C 1
ATOM 6431 O O . TYR A 1 832 ? -9.731 -22.661 11.747 1.00 29.97 832 TYR A O 1
ATOM 6439 N N . SER A 1 833 ? -9.648 -24.772 12.535 1.00 30.31 833 SER A N 1
ATOM 6440 C CA . SER A 1 833 ? -8.690 -24.531 13.619 1.00 30.31 833 SER A CA 1
ATOM 6441 C C . SER A 1 833 ? -7.268 -24.546 13.051 1.00 30.31 833 SER A C 1
ATOM 6443 O O . SER A 1 833 ? -6.789 -25.594 12.619 1.00 30.31 833 SER A O 1
ATOM 6445 N N . ASN A 1 834 ? -6.603 -23.394 13.032 1.00 34.81 834 ASN A N 1
ATOM 6446 C CA . ASN A 1 834 ? -5.168 -23.288 12.775 1.00 34.81 834 ASN A CA 1
ATOM 6447 C C . ASN A 1 834 ? -4.580 -22.431 13.900 1.00 34.81 834 ASN A C 1
ATOM 6449 O O . ASN A 1 834 ? -4.730 -21.212 13.872 1.00 34.81 834 ASN A O 1
ATOM 6453 N N . SER A 1 835 ? -3.960 -23.075 14.884 1.00 37.34 835 SER A N 1
ATOM 6454 C CA . SER A 1 835 ? -3.221 -22.430 15.969 1.00 37.34 835 SER A CA 1
ATOM 6455 C C . SER A 1 835 ? -1.955 -21.775 15.391 1.00 37.34 835 SER A C 1
ATOM 6457 O O . SER A 1 835 ? -1.045 -22.483 14.949 1.00 37.34 835 SER A O 1
ATOM 6459 N N . CYS A 1 836 ? -1.897 -20.441 15.339 1.00 36.81 836 CYS A N 1
ATOM 6460 C CA . CYS A 1 836 ? -0.634 -19.719 15.141 1.00 36.81 836 CYS A CA 1
ATOM 6461 C C . CYS A 1 836 ? -0.021 -19.495 16.527 1.00 36.81 836 CYS A C 1
ATOM 6463 O O . CYS A 1 836 ? -0.653 -18.813 17.335 1.00 36.81 836 CYS A O 1
ATOM 6465 N N . PRO A 1 837 ? 1.174 -20.036 16.826 1.00 38.09 837 PRO A N 1
ATOM 6466 C CA . PRO A 1 837 ? 1.840 -19.718 18.078 1.00 38.09 837 PRO A CA 1
ATOM 6467 C C . PRO A 1 837 ? 2.124 -18.216 18.129 1.00 38.09 837 PRO A C 1
ATOM 6469 O O . PRO A 1 837 ? 2.537 -17.617 17.131 1.00 38.09 837 PRO A O 1
ATOM 6472 N N . TRP A 1 838 ? 1.900 -17.623 19.297 1.00 39.25 838 TRP A N 1
ATOM 6473 C CA . TRP A 1 838 ? 2.301 -16.255 19.584 1.00 39.25 838 TRP A CA 1
ATOM 6474 C C . TRP A 1 838 ? 3.785 -16.040 19.262 1.00 39.25 838 TRP A C 1
ATOM 6476 O O . TRP A 1 838 ? 4.606 -16.912 19.577 1.00 39.25 838 TRP A O 1
ATOM 6486 N N . PRO A 1 839 ? 4.166 -14.911 18.633 1.00 32.00 839 PRO A N 1
ATOM 6487 C CA . PRO A 1 839 ? 5.572 -14.561 18.543 1.00 32.00 839 PRO A CA 1
ATOM 6488 C C . PRO A 1 839 ? 6.136 -14.433 19.976 1.00 32.00 839 PRO A C 1
ATOM 6490 O O . PRO A 1 839 ? 5.497 -13.787 20.810 1.00 32.00 839 PRO A O 1
ATOM 6493 N N . PRO A 1 840 ? 7.279 -15.078 20.275 1.00 26.55 840 PRO A N 1
ATOM 6494 C CA . PRO A 1 840 ? 7.853 -15.139 21.620 1.00 26.55 840 PRO A CA 1
ATOM 6495 C C . PRO A 1 840 ? 8.270 -13.779 22.191 1.00 26.55 840 PRO A C 1
ATOM 6497 O O . PRO A 1 840 ? 8.632 -12.870 21.403 1.00 26.55 840 PRO A O 1
#

Sequence (840 aa):
MCAFDNRASIANYYLVVLCIIAVILVNEAIAGDSSSASSWAQGYTLILMSNKDISEANEARDYVISQGGAIAILSPPHVMLGWIPAGISDKLLGKNGIEFITQSPIDIRGLKYQDEQSIAFINFFNYVASGDMEKEREASATAKGEPLINDALPHPGINREDFERNLQQLGIESFSWNNSDEMTGTVAYALFFVESNGTKDTSQYDWTAVDQQNTINRASSGLSWWVNKAVDYGVTLSFTPRIYPYNGVAAQQGYEPITHFSTEDSLWINQIMDNLGYTSGDKFEKVTAFNSWLKIQYKTNWAFSVFIAYNPLGAPTKFKDSIPTCAYSYLGGPYVQMLFRNCNWGEAAFGTVLSHETGHVFWACDEYYDFQDNYGCTSCGACAADGPRPTIVNANCEYCNINSVPCMMRHNEDALCPQTPKHIGWCAAFKKIYSDLYNGGLAEPGELDLAQDGGFCWLDWNIILKLDSCGNIIWKRDVDSKYVFHSIAATSDGGCIASGYRELPDYPAPGGFIAKFNSSGNVTWKREYGHDSVPEDESLAVTETNNGNYVTAGFMWNPNSNSVNCCYECMLITAFNSPGNIIWRRSFNELLPVPDDQNPEPHCHGYNNSQAYAVAPTLDGGVIMISTGNLVLKLNASGGLLWRRKFIGVGELNSITQTKDGGYIIAGWIPGSGGSDFFIVKLDNFGNVIWKRSIGGTGWDKAHSIIPTSDGGYIVSGGSGSFDSQYGDILLVKLNSSGNISLSRIFEDSSDNDWGKVSLEQTLDGGYAIEEGYLLKLDSKGLFSGCELISPLLSITVPSFYVSAPALYVEATSLWIWAPSFVMSAPTMNVYSNSCPWPP

InterPro domains:
  IPR011047 Quinoprotein alcohol dehydrogenase-like superfamily [SSF50998] (464-721)
  IPR015943 WD40/YVTN repeat-like-containing domain superfamily [G3DSA:2.130.10.10] (459-760)

Secondary structure (DSSP, 8-state):
------S-TTHHHHHHHHHHHHHHHHHHHSSS------TTSTTEEEEEE--SSHHHHHHHHHHHHHTT-EEEEEETTTEEEEE--TT-HHHHTTSTTEEEEESS----TT-S---HHHHHHHHHHHHHHTTHHHHHHHHHHH--PPPPSS-EEPPPP--HHHHHHHHHHTT------PPPSSS-EEEEEEEEEEEE-SSSS-------HHHHHHHHHHHHHHHHHHHHHHHHTT--EEEEEEEE-TTSTTTEESS-GGGS-GGGTHHHHHHHHHHTT--SSSHHHHHHHHHHHHHHHHT-SEEEEEEEE---TTS-SS-S-SS---EEEETT-SEEEEETTTTTT-GGGHHHHHHHHHHHHTT----S--TT-SSSTT-SSBTTTTSS-TT-B-TT-TTT-TTPPP-HHHHS-S---SSHHHHTT--PPPP-GGGGT-SS--PPPPEEEE-TTS-EEEEETTEEEEE-TTS-EEEEEE--TTEEEEEEEE-TTS-EEEEEEE--TT-S--EEEEEEE-TTS-EEEEEEES-TTS-EEEEEEEEE-TTS-EEEEEEEE-TT--STTS-SEEEEEEEE-TTS-EEEEEEE-S---S--TT--S----S-----EEEEEE-TTS-EEEEEGGGEEEEE-TTS-EEEEEE--S---EEEEEE-TTS-EEEEEEEEETTEEEEEEEEE-TTS-EEEEEEE--SSBEEEEEEEE-TTS-EEEEEEE-SSS-SS-EEEEEEE-TTS-EEEEEEEE-SSS---SPPEEEE-TTS-EEEESSSEEEE-TTS--TT-------------------------------------------------EEPP-

Foldseek 3Di:
DDDDDDDDPPVVVVVVVVVVVVVVVVVVVVVPDPPAQDPLLVQKKKWFFPDDALVLQVVLQVVQVVLVWAWAERAPDTITIGHHDPPCVVVSDPPSRTPDMDLAQDDPPPDPDDDPSRVLVSVLSNCSSVCVLSVLVVVLQPQFDDDAAQQAAAADDADPVLLVVLCVQVVHPDFDLAQFLFQADEEEEEEAAAAAPQQAHRGDDGDDPVLLSLLSSLQSVLSSLVSSVCLLLVGRYYYYYDYQDCPHQLRYFHDQQQAAAPVVVQRRLQSSLVSVVSNGDTSQSSLSSVFRVRCVRNVGSYYAYEYEREADPVGALAHPDPHRHAWHEYQLGRYIYGYCQGRSSGNSCSSLSSSLRVLSVSQAAAQADHPNYPLHLPDQAANRCPGLCNHQGSPLRVVNDVPRDDDSRYRSGSDHDPRSCVRNPRARWDDWPQVVPDDDDDWAFWAWEAAPSLWIWIDTFQKIFIAHVNRHTLDIDRHDNQDTWQEKYQANQLWIKTWWWGHDPPDPAIWIKIWTAGNNRDTLDIDTDDDPPDKRDTFQYKDQAPVRKIKTWWWIAHPPCPDLFDERIWIKMWIAHNSGHTPDIDTDDPPDDDDDDDDDDDGGDDYDHKIWNEWEYFPQRWIWTAIPQGKIFTAHNNRHTPDMDGDPQFDDWAYKYQAPQQWIKTWWWHQDPQGIFIKIFTGGNNRHTPDIDTHAANHDDTWHYKDQFPQRWIKIWAWHPGADDPATWIKIFIGHNNRHTPDIATEDDPDGHRNGRKYWDQGSQCWIWIIRSTITTGHNRRHHSPQDDDDDPDDDDDPDDDDDDDDDDDDDDDDDDDDDDDDDDDPDDPDDDDYRHDDD

Radius of gyration: 32.38 Å; Cα contacts (8 Å, |Δi|>4): 1908; chains: 1; bounding box: 92×93×88 Å

Nearest PDB structures (foldseek):
  7fh8-assembly1_A  TM=7.649E-01  e=1.052E-17  Cylindrospermum licheniforme UTEX B 2014
  7fh6-assembly1_A  TM=7.493E-01  e=4.311E-18  Cylindrospermum licheniforme UTEX B 2014
  7roo-assembly1_A  TM=7.595E-01  e=9.982E-18  Cylindrospermum licheniforme UTEX B 2014
  7ron-assembly1_A  TM=7.697E-01  e=9.043E-17  Cylindrospermum licheniforme UTEX B 2014
  3no2-assembly1_A  TM=6.503E-01  e=3.869E-10  Bacteroides caccae ATCC 43185

Mean predicted aligned error: 16.52 Å

Organism: NCBI:txid1817863

pLDDT: mean 76.64, std 21.55, range [22.27, 98.62]

Solvent-accessible surface area (backbone atoms only — not comparable to full-atom values): 45717 Å² total; per-residue (Å²): 144,82,81,88,83,92,88,68,83,62,68,55,53,53,51,51,50,49,49,50,50,48,51,49,53,46,55,62,55,63,74,66,76,77,82,89,73,76,76,73,67,64,63,44,28,46,35,37,34,71,33,90,38,55,68,48,29,48,54,30,50,53,48,43,45,71,73,68,27,50,49,28,36,43,37,73,32,37,34,37,32,25,40,62,57,88,87,47,61,78,73,44,54,77,39,66,39,28,73,46,77,42,61,64,62,74,78,73,79,86,52,94,73,80,52,69,67,50,51,53,54,50,51,34,46,33,37,49,52,69,45,56,44,56,55,40,49,56,52,24,74,68,40,76,41,76,76,78,50,71,24,62,34,76,58,73,87,68,58,61,68,32,22,51,48,29,33,48,78,73,71,50,90,81,84,70,92,65,59,64,79,42,75,52,51,28,33,29,36,35,45,30,34,44,28,40,70,41,75,72,31,72,56,84,67,80,87,46,78,66,58,53,51,52,48,52,38,32,46,50,50,21,54,32,47,56,27,56,54,27,51,82,41,48,40,58,36,31,36,34,70,42,83,36,50,48,90,34,72,43,22,44,27,36,50,40,63,56,80,31,44,70,90,51,49,56,66,51,51,35,48,28,31,39,61,70,64,28,73,35,69,55,46,64,21,22,43,42,33,50,24,46,50,47,15,64,75,66,73,30,55,24,45,33,37,37,42,34,34,58,36,61,95,90,48,69,51,33,27,66,44,96,55,73,37,25,48,32,19,19,33,60,29,46,44,34,44,33,37,50,24,42,38,73,31,31,53,65,25,40,9,46,54,51,40,34,41,50,37,16,37,30,37,28,44,41,21,35,68,36,98,81,23,91,41,28,13,70,59,80,43,40,38,32,66,89,47,92,50,41,80,50,50,43,71,45,11,40,69,75,22,92,80,43,67,67,15,31,49,38,75,58,32,100,41,80,38,89,41,56,44,55,42,22,57,51,43,63,54,42,64,71,61,46,74,86,74,55,94,82,77,91,75,73,49,34,36,57,22,66,24,87,77,41,17,32,28,36,36,45,60,38,36,42,36,35,26,39,73,51,64,46,77,75,41,78,42,80,46,66,87,45,38,44,46,59,21,46,23,30,30,98,80,48,17,34,37,38,20,6,27,32,63,47,99,89,46,99,59,37,29,17,30,38,41,34,28,40,64,85,63,48,74,78,44,73,44,78,47,66,55,102,82,68,36,32,22,40,26,37,18,35,32,58,22,81,76,59,28,37,39,37,27,8,27,35,32,41,86,81,53,86,50,102,53,56,42,61,24,30,20,31,37,42,32,23,41,74,88,61,49,77,76,50,75,48,74,51,69,88,65,67,71,81,89,70,97,80,73,98,68,95,73,59,57,67,93,51,76,25,38,23,59,31,52,25,42,30,97,84,34,14,38,38,34,40,31,56,83,32,30,36,41,33,32,41,66,85,71,46,80,75,50,73,49,71,56,80,88,50,48,63,64,49,25,54,36,62,37,96,88,56,17,32,41,35,23,6,19,23,77,42,101,38,49,20,14,20,26,37,39,35,28,40,74,85,69,47,80,75,49,74,47,76,52,68,58,63,16,45,19,40,26,32,24,44,42,77,41,95,91,55,24,33,40,35,31,17,19,28,29,44,80,89,46,101,48,30,25,42,36,40,37,34,25,40,73,88,67,46,78,77,44,66,50,55,44,58,73,97,64,95,61,39,76,53,57,30,28,62,37,74,39,83,88,55,17,34,38,39,27,62,65,38,53,40,46,24,38,68,83,73,43,58,55,82,75,73,87,87,78,75,88,84,77,88,79,78,83,85,79,92,80,91,80,92,81,85,86,89,86,85,92,82,85,88,86,87,84,90,79,91,82,80,89,70,85,82,78,85,76,75,89,67,86,53,78,62,85,132